Protein AF-0000000070624699 (afdb_homodimer)

Sequence (864 aa):
MFYQLVNTIRVKTITAMNAQKQPSKFIKPSVPTPSNLKHYKIGFIDELAPFMDVAIVLFFTKNTNHNSKFGDQLEKSLEKTLTRLYPLAGRFVEESQTIDCNDEGVEFIQAKVNIKLEDILGLEVNARSIKELLPLKTIPHDNVLTIQLTTFECGGVALGVSATHKVVDTSTLCTFVNEWAAMNREENDIKFTTPGFISSSLFPARGVRPILIPFITDEDLLSKYTWKKLSFSESDISNMKAKAITNARISKVQLVFATIWKALIGVDRVTHGYLRESMLSQAINLREKMASPIPSYSCGNLWGLCSTTVKTNEELENLLNYSVKKTIDEYSKVHHDSEQGQMIVLNSILNVTNTPLSTNMIISTSWCKFPFYEADFGFGKPIWAVPWTTPMKNAMLLIDNANGNGVDAYIFLEVKDVPYFKEGLDVNVFNAMFYQLVNTIRVKTITAMNAQKQPSKFIKPSVPTPSNLKHYKIGFIDELAPFMDVAIVLFFTKNTNHNSKFGDQLEKSLEKTLTRLYPLAGRFVEESQTIDCNDEGVEFIQAKVNIKLEDILGLEVNARSIKELLPLKTIPHDNVLTIQLTTFECGGVALGVSATHKVVDTSTLCTFVNEWAAMNREENDIKFTTPGFISSSLFPARGVRPILIPFITDEDLLSKYTWKKLSFSESDISNMKAKAITNARISKVQLVFATIWKALIGVDRVTHGYLRESMLSQAINLREKMASPIPSYSCGNLWGLCSTTVKTNEELENLLNYSVKKTIDEYSKVHHDSEQGQMIVLNSILNVTNTPLSTNMIISTSWCKFPFYEADFGFGKPIWAVPWTTPMKNAMLLIDNANGNGVDAYIFLEVKDVPYFKEGLDVNVFNA

Radius of gyration: 30.92 Å; Cα contacts (8 Å, |Δi|>4): 1779; chains: 2; bounding box: 73×89×73 Å

Organism: Helianthus annuus (NCBI:txid4232)

Solvent-accessible surface area (backbone atoms only — not comparable to full-atom values): 45167 Å² total; per-residue (Å²): 128,88,80,62,81,67,72,75,71,74,68,74,70,72,71,87,67,63,55,52,67,48,82,67,44,63,52,36,37,71,46,80,69,53,80,91,57,29,67,41,62,48,11,32,50,17,35,40,32,38,96,45,47,43,32,37,34,38,27,33,64,58,30,90,77,63,43,96,53,46,67,57,45,51,50,54,20,41,14,52,40,24,42,75,45,38,64,44,15,11,33,50,36,77,91,75,52,28,30,43,26,71,50,69,18,23,45,38,28,45,29,36,34,93,45,47,58,70,66,58,71,71,38,78,57,44,56,67,52,54,50,52,45,36,58,76,68,92,59,92,71,41,60,31,30,30,32,20,43,33,36,25,63,70,55,15,37,37,43,5,39,32,27,32,24,45,52,29,32,71,68,27,50,46,50,50,51,39,48,30,14,37,40,42,53,62,50,74,76,63,74,67,72,66,55,52,84,46,31,28,78,47,25,56,56,72,76,54,61,48,48,51,66,82,63,56,79,47,64,75,61,44,66,47,41,42,47,45,71,46,79,37,45,48,66,45,49,53,52,50,54,69,64,48,88,58,94,61,92,71,54,69,67,42,46,52,50,28,51,53,49,50,8,50,52,46,33,51,20,65,76,70,72,46,80,52,41,34,32,44,33,33,60,38,73,41,51,63,37,30,54,51,66,36,60,84,64,47,26,27,42,53,61,36,49,37,75,46,74,39,73,63,87,67,64,46,40,59,50,48,47,51,45,49,52,51,47,46,52,56,42,37,73,27,38,47,69,36,69,64,28,47,28,55,37,51,36,33,49,43,58,60,68,36,51,53,88,75,40,48,62,31,46,36,40,70,47,51,89,55,68,63,56,64,33,34,51,70,64,52,47,32,68,43,71,46,80,44,62,73,55,33,75,45,24,38,42,33,29,50,34,74,86,62,63,26,39,34,35,40,35,28,38,48,57,86,45,47,66,45,32,57,60,43,54,45,56,76,67,67,70,106,126,89,79,59,82,68,72,75,72,71,69,75,70,72,70,88,66,64,54,50,67,47,82,67,42,61,52,36,37,70,47,80,69,54,81,91,57,29,67,42,62,47,11,33,51,19,36,40,32,39,98,43,46,42,30,38,34,37,26,32,63,59,31,90,77,63,42,96,53,45,66,55,48,50,50,55,19,42,11,52,39,26,43,74,46,36,64,45,15,11,33,50,35,78,91,76,52,28,30,43,26,70,51,70,18,24,44,38,28,45,29,35,33,92,45,46,58,69,66,57,71,71,39,79,56,45,56,65,53,53,50,52,46,36,56,76,68,92,56,93,73,41,61,32,28,30,34,17,42,33,35,28,65,70,54,16,37,36,43,5,40,33,26,32,24,45,53,30,31,70,68,28,50,45,50,51,51,39,49,30,14,37,39,43,55,62,50,72,76,58,71,72,64,80,53,56,82,46,31,27,75,46,26,56,56,72,76,55,61,46,49,50,66,82,61,56,78,47,65,76,60,44,69,47,42,43,47,45,71,44,80,37,44,47,66,44,50,53,53,50,55,70,64,48,88,58,96,61,93,71,53,68,66,40,46,52,50,29,51,53,49,49,8,51,52,47,34,50,20,63,76,70,70,46,80,54,41,33,32,45,32,35,61,38,72,39,50,63,38,30,54,50,66,36,60,82,66,45,26,27,41,54,63,36,50,38,75,44,76,37,74,63,86,66,65,45,41,60,49,47,49,50,44,48,52,52,47,47,54,56,42,35,72,26,38,48,69,37,71,64,26,47,30,55,36,50,35,34,49,43,58,60,68,37,51,54,88,75,41,48,62,30,46,36,41,68,48,51,89,56,68,63,58,64,34,34,51,71,63,52,49,32,69,42,74,46,80,44,62,74,54,32,74,45,25,37,41,33,30,49,34,76,86,62,62,26,39,33,35,40,34,29,37,47,56,86,45,48,65,47,33,56,61,44,52,46,56,79,66,67,71,107

InterPro domains:
  IPR023213 Chloramphenicol acetyltransferase-like domain superfamily [G3DSA:3.30.559.10] (17-209)
  IPR023213 Chloramphenicol acetyltransferase-like domain superfamily [G3DSA:3.30.559.10] (223-429)

Nearest PDB structures (foldseek):
  2bgh-assembly2_B  TM=8.717E-01  e=2.160E-39  Rauvolfia serpentina
  6dd2-assembly2_B  TM=7.797E-01  e=7.983E-33  Selaginella moellendorffii
  8dqr-assembly1_A  TM=7.741E-01  e=9.256E-28  Arabidopsis thaliana
  6mk2-assembly1_A  TM=6.828E-01  e=9.256E-28  Coleus scutellarioides
  7dev-assembly1_A  TM=7.266E-01  e=1.062E-24  Gentiana triflora

pLDDT: mean 85.46, std 16.08, range [21.34, 98.12]

Structure (mmCIF, N/CA/C/O backbone):
data_AF-0000000070624699-model_v1
#
loop_
_entity.id
_entity.type
_entity.pdbx_description
1 polymer Transferase
#
loop_
_atom_site.group_PDB
_atom_site.id
_atom_site.type_symbol
_atom_site.label_atom_id
_atom_site.label_alt_id
_atom_site.label_comp_id
_atom_site.label_asym_id
_atom_site.label_entity_id
_atom_site.label_seq_id
_atom_site.pdbx_PDB_ins_code
_atom_site.Cartn_x
_atom_site.Cartn_y
_atom_site.Cartn_z
_atom_site.occupancy
_atom_site.B_iso_or_equiv
_atom_site.auth_seq_id
_atom_site.auth_comp_id
_atom_site.auth_asym_id
_atom_site.auth_atom_id
_atom_site.pdbx_PDB_model_num
ATOM 1 N N . MET A 1 1 ? 6.852 -44.719 32.344 1 22.09 1 MET A N 1
ATOM 2 C CA . MET A 1 1 ? 7.48 -45.531 31.297 1 22.09 1 MET A CA 1
ATOM 3 C C . MET A 1 1 ? 7.148 -45.031 29.906 1 22.09 1 MET A C 1
ATOM 5 O O . MET A 1 1 ? 7.582 -45.594 28.906 1 22.09 1 MET A O 1
ATOM 9 N N . PHE A 1 2 ? 5.992 -44.281 29.719 1 22.8 2 PHE A N 1
ATOM 10 C CA . PHE A 1 2 ? 5.395 -43.844 28.469 1 22.8 2 PHE A CA 1
ATOM 11 C C . PHE A 1 2 ? 6.289 -42.812 27.781 1 22.8 2 PHE A C 1
ATOM 13 O O . PHE A 1 2 ? 5.879 -42.188 26.812 1 22.8 2 PHE A O 1
ATOM 20 N N . TYR A 1 3 ? 7.418 -42.344 28.391 1 24.08 3 TYR A N 1
ATOM 21 C CA . TYR A 1 3 ? 8.414 -41.375 27.938 1 24.08 3 TYR A CA 1
ATOM 22 C C . TYR A 1 3 ? 9.062 -41.812 26.641 1 24.08 3 TYR A C 1
ATOM 24 O O . TYR A 1 3 ? 9.82 -41.062 26.031 1 24.08 3 TYR A O 1
ATOM 32 N N . GLN A 1 4 ? 9.211 -43.125 26.406 1 23.38 4 GLN A N 1
ATOM 33 C CA . GLN A 1 4 ? 10.328 -43.656 25.625 1 23.38 4 GLN A CA 1
ATOM 34 C C . GLN A 1 4 ? 10.141 -43.375 24.141 1 23.38 4 GLN A C 1
ATOM 36 O O . GLN A 1 4 ? 11.109 -43.156 23.406 1 23.38 4 GLN A O 1
ATOM 41 N N . LEU A 1 5 ? 9.023 -43.812 23.547 1 22.53 5 LEU A N 1
ATOM 42 C CA . LEU A 1 5 ? 9.211 -44.156 22.141 1 22.53 5 LEU A CA 1
ATOM 43 C C . LEU A 1 5 ? 9.266 -42.906 21.281 1 22.53 5 LEU A C 1
ATOM 45 O O . LEU A 1 5 ? 8.227 -42.406 20.812 1 22.53 5 LEU A O 1
ATOM 49 N N . VAL A 1 6 ? 9.812 -41.781 21.781 1 24.78 6 VAL A N 1
ATOM 50 C CA . VAL A 1 6 ? 10.016 -40.688 20.859 1 24.78 6 VAL A CA 1
ATOM 51 C C . VAL A 1 6 ? 10.773 -41.156 19.625 1 24.78 6 VAL A C 1
ATOM 53 O O . VAL A 1 6 ? 11.953 -41.5 19.719 1 24.78 6 VAL A O 1
ATOM 56 N N . ASN A 1 7 ? 10.125 -42.031 18.844 1 24.77 7 ASN A N 1
ATOM 57 C CA . ASN A 1 7 ? 10.703 -42.438 17.562 1 24.77 7 ASN A CA 1
ATOM 58 C C . ASN A 1 7 ? 11.391 -41.281 16.859 1 24.77 7 ASN A C 1
ATOM 60 O O . ASN A 1 7 ? 10.797 -40.219 16.688 1 24.77 7 ASN A O 1
ATOM 64 N N . THR A 1 8 ? 12.719 -41.125 17.047 1 27.64 8 THR A N 1
ATOM 65 C CA . THR A 1 8 ? 13.672 -40.344 16.266 1 27.64 8 THR A CA 1
ATOM 66 C C . THR A 1 8 ? 13.375 -40.469 14.773 1 27.64 8 THR A C 1
ATOM 68 O O . THR A 1 8 ? 13.625 -41.531 14.164 1 27.64 8 THR A O 1
ATOM 71 N N . ILE A 1 9 ? 12.211 -40.125 14.391 1 28.53 9 ILE A N 1
ATOM 72 C CA . ILE A 1 9 ? 12.039 -40.031 12.945 1 28.53 9 ILE A CA 1
ATOM 73 C C . ILE A 1 9 ? 13.281 -39.406 12.32 1 28.53 9 ILE A C 1
ATOM 75 O O . ILE A 1 9 ? 13.609 -38.25 12.602 1 28.53 9 ILE A O 1
ATOM 79 N N . ARG A 1 10 ? 14.328 -40.188 12.086 1 29.31 10 ARG A N 1
ATOM 80 C CA . ARG A 1 10 ? 15.477 -39.812 11.266 1 29.31 10 ARG A CA 1
ATOM 81 C C . ARG A 1 10 ? 15.039 -39.031 10.031 1 29.31 10 ARG A C 1
ATOM 83 O O . ARG A 1 10 ? 14.445 -39.594 9.109 1 29.31 10 ARG A O 1
ATOM 90 N N . VAL A 1 11 ? 14.695 -37.875 10.219 1 34.19 11 VAL A N 1
ATOM 91 C CA . VAL A 1 11 ? 14.617 -37 9.062 1 34.19 11 VAL A CA 1
ATOM 92 C C . VAL A 1 11 ? 15.898 -37.094 8.242 1 34.19 11 VAL A C 1
ATOM 94 O O . VAL A 1 11 ? 16.984 -36.719 8.719 1 34.19 11 VAL A O 1
ATOM 97 N N . LYS A 1 12 ? 16.078 -38.156 7.516 1 37 12 LYS A N 1
ATOM 98 C CA . LYS A 1 12 ? 17.172 -38.156 6.547 1 37 12 LYS A CA 1
ATOM 99 C C . LYS A 1 12 ? 17.312 -36.781 5.887 1 37 12 LYS A C 1
ATOM 101 O O . LYS A 1 12 ? 16.359 -36.281 5.289 1 37 12 LYS A O 1
ATOM 106 N N . THR A 1 13 ? 18.016 -35.969 6.504 1 42.84 13 THR A N 1
ATOM 107 C CA . THR A 1 13 ? 18.375 -34.688 5.887 1 42.84 13 THR A CA 1
ATOM 108 C C . THR A 1 13 ? 18.969 -34.906 4.496 1 42.84 13 THR A C 1
ATOM 110 O O . THR A 1 13 ? 19.969 -35.594 4.348 1 42.84 13 THR A O 1
ATOM 113 N N . ILE A 1 14 ? 18.281 -35.188 3.568 1 46.34 14 ILE A N 1
ATOM 114 C CA . ILE A 1 14 ? 18.875 -35.188 2.232 1 46.34 14 ILE A CA 1
ATOM 115 C C . ILE A 1 14 ? 19.953 -34.125 2.125 1 46.34 14 ILE A C 1
ATOM 117 O O . ILE A 1 14 ? 19.734 -32.969 2.541 1 46.34 14 ILE A O 1
ATOM 121 N N . THR A 1 15 ? 21.203 -34.531 1.946 1 51.25 15 THR A N 1
ATOM 122 C CA . THR A 1 15 ? 22.281 -33.656 1.485 1 51.25 15 THR A CA 1
ATOM 123 C C . THR A 1 15 ? 21.766 -32.625 0.487 1 51.25 15 THR A C 1
ATOM 125 O O . THR A 1 15 ? 20.781 -32.875 -0.209 1 51.25 15 THR A O 1
ATOM 128 N N . ALA A 1 16 ? 22.297 -31.438 0.542 1 62.28 16 ALA A N 1
ATOM 129 C CA . ALA A 1 16 ? 22.016 -30.281 -0.306 1 62.28 16 ALA A CA 1
ATOM 130 C C . ALA A 1 16 ? 21.953 -30.688 -1.777 1 62.28 16 ALA A C 1
ATOM 132 O O . ALA A 1 16 ? 22.938 -31.203 -2.324 1 62.28 16 ALA A O 1
ATOM 133 N N . MET A 1 17 ? 20.75 -31.078 -2.324 1 76.81 17 MET A N 1
ATOM 134 C CA . MET A 1 17 ? 20.562 -31.344 -3.75 1 76.81 17 MET A CA 1
ATOM 135 C C . MET A 1 17 ? 20.953 -30.141 -4.586 1 76.81 17 MET A C 1
ATOM 137 O O . MET A 1 17 ? 20.516 -29.016 -4.312 1 76.81 17 MET A O 1
ATOM 141 N N . ASN A 1 18 ? 21.969 -30.375 -5.441 1 82.62 18 ASN A N 1
ATOM 142 C CA . ASN A 1 18 ? 22.344 -29.344 -6.406 1 82.62 18 ASN A CA 1
ATOM 143 C C . ASN A 1 18 ? 22.062 -29.781 -7.836 1 82.62 18 ASN A C 1
ATOM 145 O O . ASN A 1 18 ? 22.547 -30.844 -8.266 1 82.62 18 ASN A O 1
ATOM 149 N N . ALA A 1 19 ? 21.234 -29.094 -8.484 1 90.94 19 ALA A N 1
ATOM 150 C CA . ALA A 1 19 ? 20.969 -29.391 -9.891 1 90.94 19 ALA A CA 1
ATOM 151 C C . ALA A 1 19 ? 22.109 -28.906 -10.781 1 90.94 19 ALA A C 1
ATOM 153 O O . ALA A 1 19 ? 22.531 -27.75 -10.688 1 90.94 19 ALA A O 1
ATOM 154 N N . GLN A 1 20 ? 22.703 -29.766 -11.562 1 93.5 20 GLN A N 1
ATOM 155 C CA . GLN A 1 20 ? 23.672 -29.375 -12.586 1 93.5 20 GLN A CA 1
ATOM 156 C C . GLN A 1 20 ? 22.984 -28.859 -13.844 1 93.5 20 GLN A C 1
ATOM 158 O O . GLN A 1 20 ? 22.516 -29.656 -14.664 1 93.5 20 GLN A O 1
ATOM 163 N N . LYS A 1 21 ? 23.016 -27.609 -14.039 1 93.31 21 LYS A N 1
ATOM 164 C CA . LYS A 1 21 ? 22.281 -26.984 -15.141 1 93.31 21 LYS A CA 1
ATOM 165 C C . LYS A 1 21 ? 23.172 -26.828 -16.375 1 93.31 21 LYS A C 1
ATOM 167 O O . LYS A 1 21 ? 24.328 -26.391 -16.266 1 93.31 21 LYS A O 1
ATOM 172 N N . GLN A 1 22 ? 22.688 -27.234 -17.484 1 91.31 22 GLN A N 1
ATOM 173 C CA . GLN A 1 22 ? 23.359 -26.984 -18.75 1 91.31 22 GLN A CA 1
ATOM 174 C C . GLN A 1 22 ? 23.125 -25.562 -19.234 1 91.31 22 GLN A C 1
ATOM 176 O O . GLN A 1 22 ? 22.234 -24.875 -18.734 1 91.31 22 GLN A O 1
ATOM 181 N N . PRO A 1 23 ? 23.984 -25.172 -20.172 1 88.5 23 PRO A N 1
ATOM 182 C CA . PRO A 1 23 ? 23.703 -23.844 -20.734 1 88.5 23 PRO A CA 1
ATOM 183 C C . PRO A 1 23 ? 22.297 -23.734 -21.312 1 88.5 23 PRO A C 1
ATOM 185 O O . PRO A 1 23 ? 21.797 -24.672 -21.938 1 88.5 23 PRO A O 1
ATOM 188 N N . SER A 1 24 ? 21.734 -22.656 -21.047 1 90.88 24 SER A N 1
ATOM 189 C CA . SER A 1 24 ? 20.344 -22.453 -21.453 1 90.88 24 SER A CA 1
ATOM 190 C C . SER A 1 24 ? 20.219 -22.25 -22.953 1 90.88 24 SER A C 1
ATOM 192 O O . SER A 1 24 ? 21.156 -21.766 -23.594 1 90.88 24 SER A O 1
ATOM 194 N N . LYS A 1 25 ? 19.172 -22.734 -23.469 1 94.88 25 LYS A N 1
ATOM 195 C CA . LYS A 1 25 ? 18.781 -22.406 -24.828 1 94.88 25 LYS A CA 1
ATOM 196 C C . LYS A 1 25 ? 17.453 -21.656 -24.859 1 94.88 25 LYS A C 1
ATOM 198 O O . LYS A 1 25 ? 16.703 -21.656 -23.875 1 94.88 25 LYS A O 1
ATOM 203 N N . PHE A 1 26 ? 17.219 -20.953 -25.953 1 97.12 26 PHE A N 1
ATOM 204 C CA . PHE A 1 26 ? 15.969 -20.219 -26.109 1 97.12 26 PHE A CA 1
ATOM 205 C C . PHE A 1 26 ? 15.086 -20.859 -27.172 1 97.12 26 PHE A C 1
ATOM 207 O O . PHE A 1 26 ? 15.492 -20.984 -28.328 1 97.12 26 PHE A O 1
ATOM 214 N N . ILE A 1 27 ? 13.945 -21.344 -26.734 1 98.06 27 ILE A N 1
ATOM 215 C CA . ILE A 1 27 ? 12.992 -21.969 -27.641 1 98.06 27 ILE A CA 1
ATOM 216 C C . ILE A 1 27 ? 12.039 -20.906 -28.203 1 98.06 27 ILE A C 1
ATOM 218 O O . ILE A 1 27 ? 11.336 -20.234 -27.438 1 98.06 27 ILE A O 1
ATOM 222 N N . LYS A 1 28 ? 11.984 -20.781 -29.5 1 98.12 28 LYS A N 1
ATOM 223 C CA . LYS A 1 28 ? 11.18 -19.75 -30.172 1 98.12 28 LYS A CA 1
ATOM 224 C C . LYS A 1 28 ? 9.906 -20.344 -30.75 1 98.12 28 LYS A C 1
ATOM 226 O O . LYS A 1 28 ? 9.812 -21.562 -30.938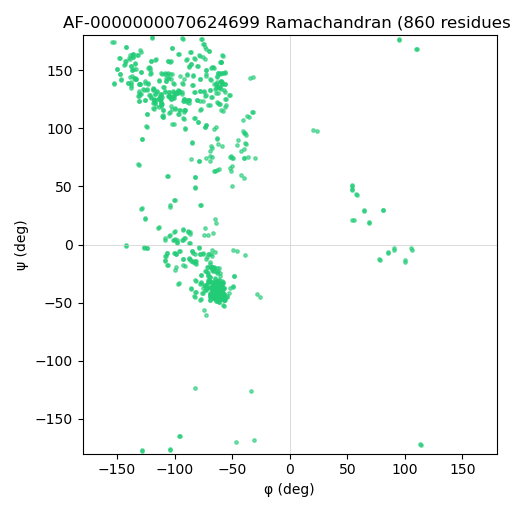 1 98.12 28 LYS A O 1
ATOM 231 N N . PRO A 1 29 ? 8.891 -19.422 -30.953 1 96.25 29 PRO A N 1
ATOM 232 C CA . PRO A 1 29 ? 7.707 -19.922 -31.656 1 96.25 29 PRO A CA 1
ATOM 233 C C . PRO A 1 29 ? 8.039 -20.531 -33.031 1 96.25 29 PRO A C 1
ATOM 235 O O . PRO A 1 29 ? 8.969 -20.062 -33.688 1 96.25 29 PRO A O 1
ATOM 238 N N . SER A 1 30 ? 7.23 -21.531 -33.375 1 95.75 30 SER A N 1
ATOM 239 C CA . SER A 1 30 ? 7.453 -22.188 -34.656 1 95.75 30 SER A CA 1
ATOM 240 C C . SER A 1 30 ? 7.117 -21.266 -35.812 1 95.75 30 SER A C 1
ATOM 242 O O . SER A 1 30 ? 7.688 -21.391 -36.906 1 95.75 30 SER A O 1
ATOM 244 N N . VAL A 1 31 ? 6.164 -20.422 -35.562 1 95.19 31 VAL A N 1
ATOM 245 C CA . VAL A 1 31 ? 5.77 -19.406 -36.531 1 95.19 31 VAL A CA 1
ATOM 246 C C . VAL A 1 31 ? 5.992 -18.016 -35.938 1 95.19 31 VAL A C 1
ATOM 248 O O . VAL A 1 31 ? 5.602 -17.75 -34.812 1 95.19 31 VAL A O 1
ATOM 251 N N . PRO A 1 32 ? 6.59 -17.188 -36.719 1 95.31 32 PRO A N 1
ATOM 252 C CA . PRO A 1 32 ? 6.828 -15.844 -36.188 1 95.31 32 PRO A CA 1
ATOM 253 C C . PRO A 1 32 ? 5.535 -15.117 -35.812 1 95.31 32 PRO A C 1
ATOM 255 O O . PRO A 1 32 ? 4.539 -15.227 -36.531 1 95.31 32 PRO A O 1
ATOM 258 N N . THR A 1 33 ? 5.605 -14.438 -34.719 1 94.88 33 THR A N 1
ATOM 259 C CA . THR A 1 33 ? 4.465 -13.625 -34.312 1 94.88 33 THR A CA 1
ATOM 260 C C . THR A 1 33 ? 4.184 -12.531 -35.344 1 94.88 33 THR A C 1
ATOM 262 O O . THR A 1 33 ? 5.094 -11.797 -35.75 1 94.88 33 THR A O 1
ATOM 265 N N . PRO A 1 34 ? 2.965 -12.383 -35.781 1 93.94 34 PRO A N 1
ATOM 266 C CA . PRO A 1 34 ? 2.625 -11.344 -36.75 1 93.94 34 PRO A CA 1
ATOM 267 C C . PRO A 1 34 ? 2.932 -9.938 -36.25 1 93.94 34 PRO A C 1
ATOM 269 O O . PRO A 1 34 ? 2.881 -9.695 -35.031 1 93.94 34 PRO A O 1
ATOM 272 N N . SER A 1 35 ? 3.109 -9.008 -37.156 1 92.88 35 SER A N 1
ATOM 273 C CA . SER A 1 35 ? 3.543 -7.652 -36.844 1 92.88 35 SER A CA 1
ATOM 274 C C . SER A 1 35 ? 2.498 -6.93 -36 1 92.88 35 SER A C 1
ATOM 276 O O . SER A 1 35 ? 2.844 -6.133 -35.125 1 92.88 35 SER A O 1
ATOM 278 N N . ASN A 1 36 ? 1.244 -7.211 -36.25 1 91.06 36 ASN A N 1
ATOM 279 C CA . ASN A 1 36 ? 0.173 -6.512 -35.531 1 91.06 36 ASN A CA 1
ATOM 280 C C . ASN A 1 36 ? 0.021 -7.02 -34.094 1 91.06 36 ASN A C 1
ATOM 282 O O . ASN A 1 36 ? -0.706 -6.426 -33.312 1 91.06 36 ASN A O 1
ATOM 286 N N . LEU A 1 37 ? 0.758 -8.078 -33.781 1 90.75 37 LEU A N 1
ATOM 287 C CA . LEU A 1 37 ? 0.661 -8.672 -32.438 1 90.75 37 LEU A CA 1
ATOM 288 C C . LEU A 1 37 ? 1.969 -8.5 -31.688 1 90.75 37 LEU A C 1
ATOM 290 O O . LEU A 1 37 ? 2.133 -9.07 -30.594 1 90.75 37 LEU A O 1
ATOM 294 N N . LYS A 1 38 ? 2.797 -7.699 -32.125 1 91.75 38 LYS A N 1
ATOM 295 C CA . LYS A 1 38 ? 4.148 -7.629 -31.562 1 91.75 38 LYS A CA 1
ATOM 296 C C . LYS A 1 38 ? 4.18 -6.805 -30.281 1 91.75 38 LYS A C 1
ATOM 298 O O . LYS A 1 38 ? 5.156 -6.859 -29.531 1 91.75 38 LYS A O 1
ATOM 303 N N . HIS A 1 39 ? 3.16 -6.121 -30.078 1 91.44 39 HIS A N 1
ATOM 304 C CA . HIS A 1 39 ? 3.068 -5.336 -28.859 1 91.44 39 HIS A CA 1
ATOM 305 C C . HIS A 1 39 ? 1.815 -5.691 -28.062 1 91.44 39 HIS A C 1
ATOM 307 O O . HIS A 1 39 ? 0.724 -5.207 -28.375 1 91.44 39 HIS A O 1
ATOM 313 N N . TYR A 1 40 ? 2.062 -6.469 -27.078 1 91.69 40 TYR A N 1
ATOM 314 C CA . TYR A 1 40 ? 0.945 -6.859 -26.234 1 91.69 40 TYR A CA 1
ATOM 315 C C . TYR A 1 40 ? 0.778 -5.887 -25.078 1 91.69 40 TYR A C 1
ATOM 317 O O . TYR A 1 40 ? 1.661 -5.77 -24.219 1 91.69 40 TYR A O 1
ATOM 325 N N . LYS A 1 41 ? -0.35 -5.199 -25.078 1 90.31 41 LYS A N 1
ATOM 326 C CA . LYS A 1 41 ? -0.666 -4.277 -23.984 1 90.31 41 LYS A CA 1
ATOM 327 C C . LYS A 1 41 ? -1.259 -5.02 -22.797 1 90.31 41 LYS A C 1
ATOM 329 O O . LYS A 1 41 ? -2.193 -5.809 -22.938 1 90.31 41 LYS A O 1
ATOM 334 N N . ILE A 1 42 ? -0.727 -4.738 -21.609 1 92.56 42 ILE A N 1
ATOM 335 C CA . ILE A 1 42 ? -1.222 -5.426 -20.422 1 92.56 42 ILE A CA 1
ATOM 336 C C . ILE A 1 42 ? -2.48 -4.727 -19.922 1 92.56 42 ILE A C 1
ATOM 338 O O . ILE A 1 42 ? -2.76 -3.584 -20.281 1 92.56 42 ILE A O 1
ATOM 342 N N . GLY A 1 43 ? -3.252 -5.457 -19.125 1 93.81 43 GLY A N 1
ATOM 343 C CA . GLY A 1 43 ? -4.469 -4.906 -18.562 1 93.81 43 GLY A CA 1
ATOM 344 C C . GLY A 1 43 ? -4.266 -4.309 -17.172 1 93.81 43 GLY A C 1
ATOM 345 O O . GLY A 1 43 ? -3.16 -4.352 -16.641 1 93.81 43 GLY A O 1
ATOM 346 N N . PHE A 1 44 ? -5.352 -3.77 -16.703 1 95 44 PHE A N 1
ATOM 347 C CA . PHE A 1 44 ? -5.352 -3.059 -15.438 1 95 44 PHE A CA 1
ATOM 348 C C . PHE A 1 44 ? -4.844 -3.957 -14.312 1 95 44 PHE A C 1
ATOM 350 O O . PHE A 1 44 ? -4.012 -3.541 -13.5 1 95 44 PHE A O 1
ATOM 357 N N . ILE A 1 45 ? -5.324 -5.176 -14.266 1 96 45 ILE A N 1
ATOM 358 C CA . ILE A 1 45 ? -4.926 -6.074 -13.188 1 96 45 ILE A CA 1
ATOM 359 C C . ILE A 1 45 ? -3.473 -6.496 -13.375 1 96 45 ILE A C 1
ATOM 361 O O . ILE A 1 45 ? -2.74 -6.688 -12.406 1 96 45 ILE A O 1
ATOM 365 N N . ASP A 1 46 ? -3.02 -6.613 -14.602 1 94.69 46 ASP A N 1
ATOM 366 C CA . ASP A 1 46 ? -1.608 -6.852 -14.883 1 94.69 46 ASP A CA 1
ATOM 367 C C . ASP A 1 46 ? -0.737 -5.734 -14.305 1 94.69 46 ASP A C 1
ATOM 369 O O . ASP A 1 46 ? 0.355 -5.996 -13.797 1 94.69 46 ASP A O 1
ATOM 373 N N . GLU A 1 47 ? -1.221 -4.531 -14.43 1 91.81 47 GLU A N 1
ATOM 374 C CA . GLU A 1 47 ? -0.499 -3.395 -13.867 1 91.81 47 GLU A CA 1
ATOM 375 C C . GLU A 1 47 ? -0.33 -3.541 -12.359 1 91.81 47 GLU A C 1
ATOM 377 O O . GLU A 1 47 ? 0.736 -3.24 -11.82 1 91.81 47 GLU A O 1
ATOM 382 N N . LEU A 1 48 ? -1.348 -4.016 -11.758 1 91.12 48 LEU A N 1
ATOM 383 C CA . LEU A 1 48 ? -1.396 -4.109 -10.305 1 91.12 48 LEU A CA 1
ATOM 384 C C . LEU A 1 48 ? -0.567 -5.289 -9.812 1 91.12 48 LEU A C 1
ATOM 386 O O . LEU A 1 48 ? -0.087 -5.281 -8.672 1 91.12 48 LEU A O 1
ATOM 390 N N . ALA A 1 49 ? -0.412 -6.27 -10.617 1 91.06 49 ALA A N 1
ATOM 391 C CA . ALA A 1 49 ? 0.285 -7.488 -10.211 1 91.06 49 ALA A CA 1
ATOM 392 C C . ALA A 1 49 ? 1.714 -7.184 -9.773 1 91.06 49 ALA A C 1
ATOM 394 O O . ALA A 1 49 ? 2.391 -6.348 -10.375 1 91.06 49 ALA A O 1
ATOM 395 N N . PRO A 1 50 ? 2.133 -7.824 -8.719 1 84.19 50 PRO A N 1
ATOM 396 C CA . PRO A 1 50 ? 3.496 -7.59 -8.234 1 84.19 50 PRO A CA 1
ATOM 397 C C . PRO A 1 50 ? 4.559 -8.172 -9.164 1 84.19 50 PRO A C 1
ATOM 399 O O . PRO A 1 50 ? 4.262 -9.062 -9.969 1 84.19 50 PRO A O 1
ATOM 402 N N . PHE A 1 51 ? 5.773 -7.715 -8.891 1 82.19 51 PHE A N 1
ATOM 403 C CA . PHE A 1 51 ? 6.91 -8.266 -9.617 1 82.19 51 PHE A CA 1
ATOM 404 C C . PHE A 1 51 ? 7.406 -9.547 -8.953 1 82.19 51 PHE A C 1
ATOM 406 O O . PHE A 1 51 ? 8.352 -9.516 -8.164 1 82.19 51 PHE A O 1
ATOM 413 N N . MET A 1 52 ? 6.832 -10.57 -9.352 1 84.69 52 MET A N 1
ATOM 414 C CA . MET A 1 52 ? 7.211 -11.891 -8.867 1 84.69 52 MET A CA 1
ATOM 415 C C . MET A 1 52 ? 6.867 -12.969 -9.891 1 84.69 52 MET A C 1
ATOM 417 O O . MET A 1 52 ? 6.191 -12.695 -10.883 1 84.69 52 MET A O 1
ATOM 421 N N . ASP A 1 53 ? 7.289 -14.125 -9.562 1 88.81 53 ASP A N 1
ATOM 422 C CA . ASP A 1 53 ? 6.98 -15.227 -10.461 1 88.81 53 ASP A CA 1
ATOM 423 C C . ASP A 1 53 ? 5.891 -16.125 -9.875 1 88.81 53 ASP A C 1
ATOM 425 O O . ASP A 1 53 ? 5.762 -16.234 -8.656 1 88.81 53 ASP A O 1
ATOM 429 N N . VAL A 1 54 ? 5.129 -16.641 -10.797 1 93 54 VAL A N 1
ATOM 430 C CA . VAL A 1 54 ? 4.262 -17.781 -10.539 1 93 54 VAL A CA 1
ATOM 431 C C . VAL A 1 54 ? 4.891 -19.047 -11.125 1 93 54 VAL A C 1
ATOM 433 O O . VAL A 1 54 ? 5.25 -19.078 -12.297 1 93 54 VAL A O 1
ATOM 436 N N . ALA A 1 55 ? 5.039 -20.047 -10.211 1 95.88 55 ALA A N 1
ATOM 437 C CA . ALA A 1 55 ? 5.816 -21.188 -10.695 1 95.88 55 ALA A CA 1
ATOM 438 C C . ALA A 1 55 ? 5.242 -22.5 -10.172 1 95.88 55 ALA A C 1
ATOM 440 O O . ALA A 1 55 ? 4.488 -22.516 -9.195 1 95.88 55 ALA A O 1
ATOM 441 N N . ILE A 1 56 ? 5.586 -23.547 -10.906 1 96.88 56 ILE A N 1
ATOM 442 C CA . ILE A 1 56 ? 5.184 -24.891 -10.508 1 96.88 56 ILE A CA 1
ATOM 443 C C . ILE A 1 56 ? 6.246 -25.891 -10.938 1 96.88 56 ILE A C 1
ATOM 445 O O . ILE A 1 56 ? 6.957 -25.672 -11.922 1 96.88 56 ILE A O 1
ATOM 449 N N . VAL A 1 57 ? 6.41 -26.922 -10.156 1 96.25 57 VAL A N 1
ATOM 450 C CA . VAL A 1 57 ? 7.219 -28.078 -10.539 1 96.25 57 VAL A CA 1
ATOM 451 C C . VAL A 1 57 ? 6.324 -29.312 -10.68 1 96.25 57 VAL A C 1
ATOM 453 O O . VAL A 1 57 ? 5.57 -29.641 -9.766 1 96.25 57 VAL A O 1
ATOM 456 N N . LEU A 1 58 ? 6.383 -29.938 -11.797 1 96.56 58 LEU A N 1
ATOM 457 C CA . LEU A 1 58 ? 5.676 -31.188 -12.047 1 96.56 58 LEU A CA 1
ATOM 458 C C . LEU A 1 58 ? 6.648 -32.344 -12.109 1 96.56 58 LEU A C 1
ATOM 460 O O . LEU A 1 58 ? 7.664 -32.281 -12.812 1 96.56 58 LEU A O 1
ATOM 464 N N . PHE A 1 59 ? 6.371 -33.406 -11.406 1 94.75 59 PHE A N 1
ATOM 465 C CA . PHE A 1 59 ? 7.25 -34.562 -11.344 1 94.75 59 PHE A CA 1
ATOM 466 C C . PHE A 1 59 ? 6.641 -35.75 -12.094 1 94.75 59 PHE A C 1
ATOM 468 O O . PHE A 1 59 ? 5.453 -36.031 -11.945 1 94.75 59 PHE A O 1
ATOM 475 N N . PHE A 1 60 ? 7.465 -36.375 -12.852 1 93.69 60 PHE A N 1
ATOM 476 C CA . PHE A 1 60 ? 7.055 -37.531 -13.648 1 93.69 60 PHE A CA 1
ATOM 477 C C . PHE A 1 60 ? 7.957 -38.719 -13.367 1 93.69 60 PHE A C 1
ATOM 479 O O . PHE A 1 60 ? 9.172 -38.562 -13.219 1 93.69 60 PHE A O 1
ATOM 486 N N . THR A 1 61 ? 7.352 -39.844 -13.305 1 91.75 61 THR A N 1
ATOM 487 C CA . THR A 1 61 ? 8.141 -41.062 -13.188 1 91.75 61 THR A CA 1
ATOM 488 C C . THR A 1 61 ? 8.781 -41.406 -14.523 1 91.75 61 THR A C 1
ATOM 490 O O . THR A 1 61 ? 8.383 -40.906 -15.57 1 91.75 61 THR A O 1
ATOM 493 N N . LYS A 1 62 ? 9.797 -42.25 -14.297 1 85.12 62 LYS A N 1
ATOM 494 C CA . LYS A 1 62 ? 10.445 -42.719 -15.516 1 85.12 62 LYS A CA 1
ATOM 495 C C . LYS A 1 62 ? 9.461 -43.5 -16.391 1 85.12 62 LYS A C 1
ATOM 497 O O . LYS A 1 62 ? 8.648 -44.281 -15.891 1 85.12 62 LYS A O 1
ATOM 502 N N . ASN A 1 63 ? 9.297 -43.031 -17.531 1 73.31 63 ASN A N 1
ATOM 503 C CA . ASN A 1 63 ? 8.516 -43.75 -18.516 1 73.31 63 ASN A CA 1
ATOM 504 C C . ASN A 1 63 ? 9.406 -44.406 -19.562 1 73.31 63 ASN A C 1
ATOM 506 O O . ASN A 1 63 ? 10.359 -43.781 -20.047 1 73.31 63 ASN A O 1
ATOM 510 N N . THR A 1 64 ? 9.18 -45.594 -19.688 1 60.5 64 THR A N 1
ATOM 511 C CA . THR A 1 64 ? 9.961 -46.375 -20.641 1 60.5 64 THR A CA 1
ATOM 512 C C . THR A 1 64 ? 10.039 -45.688 -21.984 1 60.5 64 THR A C 1
ATOM 514 O O . THR A 1 64 ? 10.977 -45.906 -22.75 1 60.5 64 THR A O 1
ATOM 517 N N . ASN A 1 65 ? 9.07 -44.969 -22.172 1 58.59 65 ASN A N 1
ATOM 518 C CA . ASN A 1 65 ? 9.055 -44.281 -23.453 1 58.59 65 ASN A CA 1
ATOM 519 C C . ASN A 1 65 ? 9.875 -42.969 -23.391 1 58.59 65 ASN A C 1
ATOM 521 O O . ASN A 1 65 ? 9.922 -42.219 -24.375 1 58.59 65 ASN A O 1
ATOM 525 N N . HIS A 1 66 ? 10.359 -42.625 -22.141 1 60.38 66 HIS A N 1
ATOM 526 C CA . HIS A 1 66 ? 11.234 -41.469 -22.062 1 60.38 66 HIS A CA 1
ATOM 527 C C . HIS A 1 66 ? 12.539 -41.719 -22.828 1 60.38 66 HIS A C 1
ATOM 529 O O . HIS A 1 66 ? 13.477 -42.281 -22.297 1 60.38 66 HIS A O 1
ATOM 535 N N . ASN A 1 67 ? 12.383 -41.906 -24.125 1 58.31 67 ASN A N 1
ATOM 536 C CA . ASN A 1 67 ? 13.578 -42.125 -24.922 1 58.31 67 ASN A CA 1
ATOM 537 C C . ASN A 1 67 ? 14.391 -40.844 -25.094 1 58.31 67 ASN A C 1
ATOM 539 O O . ASN A 1 67 ? 14.008 -39.781 -24.594 1 58.31 67 ASN A O 1
ATOM 543 N N . SER A 1 68 ? 15.578 -40.969 -25.578 1 60.09 68 SER A N 1
ATOM 544 C CA . SER A 1 68 ? 16.547 -39.906 -25.875 1 60.09 68 SER A CA 1
ATOM 545 C C . SER A 1 68 ? 15.891 -38.75 -26.609 1 60.09 68 SER A C 1
ATOM 547 O O . SER A 1 68 ? 16.406 -37.625 -26.594 1 60.09 68 SER A O 1
ATOM 549 N N . LYS A 1 69 ? 14.617 -39 -26.922 1 71.38 69 LYS A N 1
ATOM 550 C CA . LYS A 1 69 ? 13.984 -37.969 -27.766 1 71.38 69 LYS A CA 1
ATOM 551 C C . LYS A 1 69 ? 12.969 -37.156 -26.969 1 71.38 69 LYS A C 1
ATOM 553 O O . LYS A 1 69 ? 12.359 -36.25 -27.516 1 71.38 69 LYS A O 1
ATOM 558 N N . PHE A 1 70 ? 12.883 -37.438 -25.656 1 80.25 70 PHE A N 1
ATOM 559 C CA . PHE A 1 70 ? 11.883 -36.75 -24.828 1 80.25 70 PHE A CA 1
ATOM 560 C C . PHE A 1 70 ? 12.133 -35.25 -24.781 1 80.25 70 PHE A C 1
ATOM 562 O O . PHE A 1 70 ? 11.211 -34.469 -25 1 80.25 70 PHE A O 1
ATOM 569 N N . GLY A 1 71 ? 13.328 -34.906 -24.594 1 83.38 71 GLY A N 1
ATOM 570 C CA . GLY A 1 71 ? 13.688 -33.5 -24.531 1 83.38 71 GLY A CA 1
ATOM 571 C C . GLY A 1 71 ? 13.438 -32.75 -25.828 1 83.38 71 GLY A C 1
ATOM 572 O O . GLY A 1 71 ? 12.906 -31.641 -25.828 1 83.38 71 GLY A O 1
ATOM 573 N N . ASP A 1 72 ? 13.742 -33.406 -26.906 1 87.12 72 ASP A N 1
ATOM 574 C CA . ASP A 1 72 ? 13.57 -32.812 -28.219 1 87.12 72 ASP A CA 1
ATOM 575 C C . ASP A 1 72 ? 12.086 -32.625 -28.547 1 87.12 72 ASP A C 1
ATOM 577 O O . ASP A 1 72 ? 11.703 -31.641 -29.156 1 87.12 72 ASP A O 1
ATOM 581 N N . GLN A 1 73 ? 11.344 -33.656 -28.25 1 89.75 73 GLN A N 1
ATOM 582 C CA . GLN A 1 73 ? 9.906 -33.594 -28.5 1 89.75 73 GLN A CA 1
ATOM 583 C C . GLN A 1 73 ? 9.273 -32.469 -27.688 1 89.75 73 GLN A C 1
ATOM 585 O O . GLN A 1 73 ? 8.391 -31.75 -28.188 1 89.75 73 GLN A O 1
ATOM 590 N N . LEU A 1 74 ? 9.703 -32.344 -26.469 1 93.38 74 LEU A N 1
ATOM 591 C CA . LEU A 1 74 ? 9.211 -31.281 -25.625 1 93.38 74 LEU A CA 1
ATOM 592 C C . LEU A 1 74 ? 9.531 -29.922 -26.219 1 93.38 74 LEU A C 1
ATOM 594 O O . LEU A 1 74 ? 8.703 -29.016 -26.188 1 93.38 74 LEU A O 1
ATOM 598 N N . GLU A 1 75 ? 10.695 -29.797 -26.734 1 94.38 75 GLU A N 1
ATOM 599 C CA . GLU A 1 75 ? 11.117 -28.531 -27.328 1 94.38 75 GLU A CA 1
ATOM 600 C C . GLU A 1 75 ? 10.281 -28.203 -28.562 1 94.38 75 GLU A C 1
ATOM 602 O O . GLU A 1 75 ? 9.828 -27.062 -28.734 1 94.38 75 GLU A O 1
ATOM 607 N N . LYS A 1 76 ? 10.102 -29.172 -29.406 1 92.88 76 LYS A N 1
ATOM 608 C CA . LYS A 1 76 ? 9.344 -28.969 -30.625 1 92.88 76 LYS A CA 1
ATOM 609 C C . LYS A 1 76 ? 7.895 -28.594 -30.328 1 92.88 76 LYS A C 1
ATOM 611 O O . LYS A 1 76 ? 7.324 -27.719 -30.984 1 92.88 76 LYS A O 1
ATOM 616 N N . SER A 1 77 ? 7.301 -29.344 -29.406 1 94.56 77 SER A N 1
ATOM 617 C CA . SER A 1 77 ? 5.922 -29.031 -29.047 1 94.56 77 SER A CA 1
ATOM 618 C C . SER A 1 77 ? 5.824 -27.672 -28.375 1 94.56 77 SER A C 1
ATOM 620 O O . SER A 1 77 ? 4.82 -26.969 -28.531 1 94.56 77 SER A O 1
ATOM 622 N N . LEU A 1 78 ? 6.879 -27.297 -27.641 1 96.5 78 LEU A N 1
ATOM 623 C CA . LEU A 1 78 ? 6.914 -25.984 -27.031 1 96.5 78 LEU A CA 1
ATOM 624 C C . LEU A 1 78 ? 6.914 -24.891 -28.094 1 96.5 78 LEU A C 1
ATOM 626 O O . LEU A 1 78 ? 6.23 -23.875 -27.953 1 96.5 78 LEU A O 1
ATOM 630 N N . GLU A 1 79 ? 7.664 -25.094 -29.156 1 96.12 79 GLU A N 1
ATOM 631 C CA . GLU A 1 79 ? 7.688 -24.141 -30.266 1 96.12 79 GLU A CA 1
ATOM 632 C C . GLU A 1 79 ? 6.281 -23.875 -30.797 1 96.12 79 GLU A C 1
ATOM 634 O O . GLU A 1 79 ? 5.906 -22.734 -31.031 1 96.12 79 GLU A O 1
ATOM 639 N N . LYS A 1 80 ? 5.578 -24.922 -30.938 1 93.19 80 LYS A N 1
ATOM 640 C CA . LYS A 1 80 ? 4.219 -24.828 -31.469 1 93.19 80 LYS A CA 1
ATOM 641 C C . LYS A 1 80 ? 3.295 -24.141 -30.469 1 93.19 80 LYS A C 1
ATOM 643 O O . LYS A 1 80 ? 2.443 -23.328 -30.859 1 93.19 80 LYS A O 1
ATOM 648 N N . THR A 1 81 ? 3.436 -24.516 -29.219 1 93.56 81 THR A N 1
ATOM 649 C CA . THR A 1 81 ? 2.615 -23.922 -28.156 1 93.56 81 THR A CA 1
ATOM 650 C C . THR A 1 81 ? 2.85 -22.422 -28.078 1 93.56 81 THR A C 1
ATOM 652 O O . THR A 1 81 ? 1.905 -21.656 -27.891 1 93.56 81 THR A O 1
ATOM 655 N N . LEU A 1 82 ? 4.105 -22 -28.234 1 95 82 LEU A N 1
ATOM 656 C CA . LEU A 1 82 ? 4.473 -20.594 -28.125 1 95 82 LEU A CA 1
ATOM 657 C C . LEU A 1 82 ? 3.959 -19.797 -29.312 1 95 82 LEU A C 1
ATOM 659 O O . LEU A 1 82 ? 3.791 -18.578 -29.234 1 95 82 LEU A O 1
ATOM 663 N N . THR A 1 83 ? 3.742 -20.469 -30.406 1 92.56 83 THR A N 1
ATOM 664 C CA . THR A 1 83 ? 3.104 -19.797 -31.547 1 92.56 83 THR A CA 1
ATOM 665 C C . THR A 1 83 ? 1.688 -19.359 -31.172 1 92.56 83 THR A C 1
ATOM 667 O O . THR A 1 83 ? 1.253 -18.266 -31.562 1 92.56 83 THR A O 1
ATOM 670 N N . ARG A 1 84 ? 1.076 -20.172 -30.438 1 89.25 84 ARG A N 1
ATOM 671 C CA . ARG A 1 84 ? -0.295 -19.875 -30.031 1 89.25 84 ARG A CA 1
ATOM 672 C C . ARG A 1 84 ? -0.322 -18.906 -28.844 1 89.25 84 ARG A C 1
ATOM 674 O O . ARG A 1 84 ? -1.207 -18.047 -28.766 1 89.25 84 ARG A O 1
ATOM 681 N N . LEU A 1 85 ? 0.557 -19.125 -27.953 1 92.75 85 LEU A N 1
ATOM 682 C CA . LEU A 1 85 ? 0.673 -18.281 -26.766 1 92.75 85 LEU A CA 1
ATOM 683 C C . LEU A 1 85 ? 1.894 -17.375 -26.859 1 92.75 85 LEU A C 1
ATOM 685 O O . LEU A 1 85 ? 2.723 -17.328 -25.953 1 92.75 85 LEU A O 1
ATOM 689 N N . TYR A 1 86 ? 1.854 -16.594 -27.906 1 93.19 86 TYR A N 1
ATOM 690 C CA . TYR A 1 86 ? 3.021 -15.883 -28.406 1 93.19 86 TYR A CA 1
ATOM 691 C C . TYR A 1 86 ? 3.535 -14.875 -27.391 1 93.19 86 TYR A C 1
ATOM 693 O O . TYR A 1 86 ? 4.742 -14.641 -27.281 1 93.19 86 TYR A O 1
ATOM 701 N N . PRO A 1 87 ? 2.688 -14.25 -26.547 1 94.62 87 PRO A N 1
ATOM 702 C CA . PRO A 1 87 ? 3.24 -13.297 -25.594 1 94.62 87 PRO A CA 1
ATOM 703 C C . PRO A 1 87 ? 4.223 -13.938 -24.609 1 94.62 87 PRO A C 1
ATOM 705 O O . PRO A 1 87 ? 5.109 -13.258 -24.078 1 94.62 87 PRO A O 1
ATOM 708 N N . LEU A 1 88 ? 4.113 -15.211 -24.422 1 96.12 88 LEU A N 1
ATOM 709 C CA . LEU A 1 88 ? 4.973 -15.914 -23.469 1 96.12 88 LEU A CA 1
ATOM 710 C C . LEU A 1 88 ? 6.398 -16.016 -24 1 96.12 88 LEU A C 1
ATOM 712 O O . LEU A 1 88 ? 7.336 -16.281 -23.25 1 96.12 88 LEU A O 1
ATOM 716 N N . ALA A 1 89 ? 6.547 -15.859 -25.281 1 96.69 89 ALA A N 1
ATOM 717 C CA . ALA A 1 89 ? 7.855 -15.938 -25.922 1 96.69 89 ALA A CA 1
ATOM 718 C C . ALA A 1 89 ? 8.492 -14.555 -26.031 1 96.69 89 ALA A C 1
ATOM 720 O O . ALA A 1 89 ? 9.555 -14.398 -26.641 1 96.69 89 ALA A O 1
ATOM 721 N N . GLY A 1 90 ? 7.828 -13.57 -25.484 1 96.44 90 GLY A N 1
ATOM 722 C CA . GLY A 1 90 ? 8.312 -12.203 -25.562 1 96.44 90 GLY A CA 1
ATOM 723 C C . GLY A 1 90 ? 9.102 -11.773 -24.344 1 96.44 90 GLY A C 1
ATOM 724 O O . GLY A 1 90 ? 9.633 -12.617 -23.609 1 96.44 90 GLY A O 1
ATOM 725 N N . ARG A 1 91 ? 9.289 -10.43 -24.219 1 97 91 ARG A N 1
ATOM 726 C CA . ARG A 1 91 ? 9.984 -9.805 -23.094 1 97 91 ARG A CA 1
ATOM 727 C C . ARG A 1 91 ? 9.133 -8.711 -22.469 1 97 91 ARG A C 1
ATOM 729 O O . ARG A 1 91 ? 8.5 -7.922 -23.172 1 97 91 ARG A O 1
ATOM 736 N N . PHE A 1 92 ? 9.078 -8.758 -21.156 1 93.94 92 PHE A N 1
ATOM 737 C CA . PHE A 1 92 ? 8.359 -7.711 -20.453 1 93.94 92 PHE A CA 1
ATOM 738 C C . PHE A 1 92 ? 9.156 -6.41 -20.438 1 93.94 92 PHE A C 1
ATOM 740 O O . PHE A 1 92 ? 10.344 -6.41 -20.125 1 93.94 92 PHE A O 1
ATOM 747 N N . VAL A 1 93 ? 8.492 -5.371 -20.766 1 91.81 93 VAL A N 1
ATOM 748 C CA . VAL A 1 93 ? 9.094 -4.047 -20.766 1 91.81 93 VAL A CA 1
ATOM 749 C C . VAL A 1 93 ? 8.508 -3.207 -19.625 1 91.81 93 VAL A C 1
ATOM 751 O O . VAL A 1 93 ? 7.379 -2.723 -19.719 1 91.81 93 VAL A O 1
ATOM 754 N N . GLU A 1 94 ? 9.305 -2.953 -18.656 1 82.75 94 GLU A N 1
ATOM 755 C CA . GLU A 1 94 ? 8.836 -2.279 -17.453 1 82.75 94 GLU A CA 1
ATOM 756 C C . GLU A 1 94 ? 8.414 -0.843 -17.734 1 82.75 94 GLU A C 1
ATOM 758 O O . GLU A 1 94 ? 7.41 -0.364 -17.203 1 82.75 94 GLU A O 1
ATOM 763 N N . GLU A 1 95 ? 9.109 -0.136 -18.547 1 78.81 95 GLU A N 1
ATOM 764 C CA . GLU A 1 95 ? 8.867 1.278 -18.828 1 78.81 95 GLU A CA 1
ATOM 765 C C . GLU A 1 95 ? 7.504 1.496 -19.469 1 78.81 95 GLU A C 1
ATOM 767 O O . GLU A 1 95 ? 6.777 2.418 -19.094 1 78.81 95 GLU A O 1
ATOM 772 N N . SER A 1 96 ? 7.238 0.613 -20.359 1 82.31 96 SER A N 1
ATOM 773 C CA . SER A 1 96 ? 5.996 0.781 -21.109 1 82.31 96 SER A CA 1
ATOM 774 C C . SER A 1 96 ? 4.902 -0.138 -20.578 1 82.31 96 SER A C 1
ATOM 776 O O . SER A 1 96 ? 3.742 -0.035 -20.984 1 82.31 96 SER A O 1
ATOM 778 N N . GLN A 1 97 ? 5.262 -1.012 -19.672 1 83.81 97 GLN A N 1
ATOM 779 C CA . GLN A 1 97 ? 4.324 -1.986 -19.125 1 83.81 97 GLN A CA 1
ATOM 780 C C . GLN A 1 97 ? 3.65 -2.787 -20.234 1 83.81 97 GLN A C 1
ATOM 782 O O . GLN A 1 97 ? 2.422 -2.854 -20.297 1 83.81 97 GLN A O 1
ATOM 787 N N . THR A 1 98 ? 4.426 -3.32 -21.109 1 90.75 98 THR A N 1
ATOM 788 C CA . THR A 1 98 ? 3.986 -4.137 -22.234 1 90.75 98 THR A CA 1
ATOM 789 C C . THR A 1 98 ? 4.871 -5.371 -22.391 1 90.75 98 THR A C 1
ATOM 791 O O . THR A 1 98 ? 5.906 -5.48 -21.734 1 90.75 98 THR A O 1
ATOM 794 N N . ILE A 1 99 ? 4.352 -6.289 -23.141 1 94.62 99 ILE A N 1
ATOM 795 C CA . ILE A 1 99 ? 5.195 -7.387 -23.609 1 94.62 99 ILE A CA 1
ATOM 796 C C . ILE A 1 99 ? 5.637 -7.121 -25.047 1 94.62 99 ILE A C 1
ATOM 798 O O . ILE A 1 99 ? 4.801 -6.926 -25.938 1 94.62 99 ILE A O 1
ATOM 802 N N . ASP A 1 100 ? 6.934 -6.988 -25.188 1 96.44 100 ASP A N 1
ATOM 803 C CA . ASP A 1 100 ? 7.473 -7.039 -26.547 1 96.44 100 ASP A CA 1
ATOM 804 C C . ASP A 1 100 ? 7.461 -8.461 -27.094 1 96.44 100 ASP A C 1
ATOM 806 O O . ASP A 1 100 ? 8.32 -9.273 -26.734 1 96.44 100 ASP A O 1
ATOM 810 N N . CYS A 1 101 ? 6.445 -8.695 -27.922 1 95.81 101 CYS A N 1
ATOM 811 C CA . CYS A 1 101 ? 6.336 -10.023 -28.516 1 95.81 101 CYS A CA 1
ATOM 812 C C . CYS A 1 101 ? 7.305 -10.172 -29.688 1 95.81 101 CYS A C 1
ATOM 814 O O . CYS A 1 101 ? 6.883 -10.352 -30.828 1 95.81 101 CYS A O 1
ATOM 816 N N . ASN A 1 102 ? 8.555 -10.266 -29.391 1 96.25 102 ASN A N 1
ATOM 817 C CA . ASN A 1 102 ? 9.633 -10.234 -30.359 1 96.25 102 ASN A CA 1
ATOM 818 C C . ASN A 1 102 ? 10.156 -11.633 -30.656 1 96.25 102 ASN A C 1
ATOM 820 O O . ASN A 1 102 ? 11.195 -11.789 -31.312 1 96.25 102 ASN A O 1
ATOM 824 N N . ASP A 1 103 ? 9.609 -12.648 -30.141 1 96.69 103 ASP A N 1
ATOM 825 C CA . ASP A 1 103 ? 9.922 -14.047 -30.406 1 96.69 103 ASP A CA 1
ATOM 826 C C . ASP A 1 103 ? 11.336 -14.391 -29.953 1 96.69 103 ASP A C 1
ATOM 828 O O . ASP A 1 103 ? 12.016 -15.195 -30.578 1 96.69 103 ASP A O 1
ATOM 832 N N . GLU A 1 104 ? 11.812 -13.672 -28.938 1 96.19 104 GLU A N 1
ATOM 833 C CA . GLU A 1 104 ? 13.133 -14.008 -28.406 1 96.19 104 GLU A CA 1
ATOM 834 C C . GLU A 1 104 ? 13.125 -15.391 -27.766 1 96.19 104 GLU A C 1
ATOM 836 O O . GLU A 1 104 ? 14.18 -16 -27.578 1 96.19 104 GLU A O 1
ATOM 841 N N . GLY A 1 105 ? 11.953 -15.852 -27.438 1 96.94 105 GLY A N 1
ATOM 842 C CA . GLY A 1 105 ? 11.781 -17.234 -27.031 1 96.94 105 GLY A CA 1
ATOM 843 C C . GLY A 1 105 ? 11.828 -17.422 -25.531 1 96.94 105 GLY A C 1
ATOM 844 O O . GLY A 1 105 ? 12.039 -16.469 -24.781 1 96.94 105 GLY A O 1
ATOM 845 N N . VAL A 1 106 ? 11.617 -18.609 -25.094 1 97.31 106 VAL A N 1
ATOM 846 C CA . VAL A 1 106 ? 11.57 -19.016 -23.703 1 97.31 106 VAL A CA 1
ATOM 847 C C . VAL A 1 106 ? 12.891 -19.688 -23.312 1 97.31 106 VAL A C 1
ATOM 849 O O . VAL A 1 106 ? 13.367 -20.578 -24.016 1 97.31 106 VAL A O 1
ATOM 852 N N . GLU A 1 107 ? 13.461 -19.141 -22.25 1 96.5 107 GLU A N 1
ATOM 853 C CA . GLU A 1 107 ? 14.664 -19.797 -21.734 1 96.5 107 GLU A CA 1
ATOM 854 C C . GLU A 1 107 ? 14.359 -21.219 -21.266 1 96.5 107 GLU A C 1
ATOM 856 O O . GLU A 1 107 ? 13.469 -21.422 -20.438 1 96.5 107 GLU A O 1
ATOM 861 N N . PHE A 1 108 ? 15.055 -22.141 -21.859 1 96.31 108 PHE A N 1
ATOM 862 C CA . PHE A 1 108 ? 14.898 -23.562 -21.562 1 96.31 108 PHE A CA 1
ATOM 863 C C . PHE A 1 108 ? 16.188 -24.156 -21.031 1 96.31 108 PHE A C 1
ATOM 865 O O . PHE A 1 108 ? 17.203 -24.203 -21.719 1 96.31 108 PHE A O 1
ATOM 872 N N . ILE A 1 109 ? 16.094 -24.609 -19.828 1 95.69 109 ILE A N 1
ATOM 873 C CA . ILE A 1 109 ? 17.281 -25.109 -19.125 1 95.69 109 ILE A CA 1
ATOM 874 C C . ILE A 1 109 ? 17.156 -26.625 -18.922 1 95.69 109 ILE A C 1
ATOM 876 O O . ILE A 1 109 ? 16.141 -27.094 -18.375 1 95.69 109 ILE A O 1
ATOM 880 N N . GLN A 1 110 ? 18.094 -27.344 -19.344 1 94.31 110 GLN A N 1
ATOM 881 C CA . GLN A 1 110 ? 18.203 -28.766 -19 1 94.31 110 GLN A CA 1
ATOM 882 C C . GLN A 1 110 ? 19.156 -28.969 -17.828 1 94.31 110 GLN A C 1
ATOM 884 O O . GLN A 1 110 ? 20.219 -28.344 -17.766 1 94.31 110 GLN A O 1
ATOM 889 N N . ALA A 1 111 ? 18.688 -29.75 -16.906 1 95.44 111 ALA A N 1
ATOM 890 C CA . ALA A 1 111 ? 19.5 -29.984 -15.711 1 95.44 111 ALA A CA 1
ATOM 891 C C . ALA A 1 111 ? 19.438 -31.453 -15.305 1 95.44 111 ALA A C 1
ATOM 893 O O . ALA A 1 111 ? 18.609 -32.219 -15.797 1 95.44 111 ALA A O 1
ATOM 894 N N . LYS A 1 112 ? 20.438 -31.844 -14.43 1 94.75 112 LYS A N 1
ATOM 895 C CA . LYS A 1 112 ? 20.5 -33.188 -13.859 1 94.75 112 LYS A CA 1
ATOM 896 C C . LYS A 1 112 ? 20.781 -33.125 -12.359 1 94.75 112 LYS A C 1
ATOM 898 O O . LYS A 1 112 ? 21.438 -32.188 -11.875 1 94.75 112 LYS A O 1
ATOM 903 N N . VAL A 1 113 ? 20.156 -34 -11.703 1 94 113 VAL A N 1
ATOM 904 C CA . VAL A 1 113 ? 20.469 -34.156 -10.289 1 94 113 VAL A CA 1
ATOM 905 C C . VAL A 1 113 ? 20.891 -35.625 -10.023 1 94 113 VAL A C 1
ATOM 907 O O . VAL A 1 113 ? 20.453 -36.531 -10.711 1 94 113 VAL A O 1
ATOM 910 N N . ASN A 1 114 ? 21.766 -35.812 -8.953 1 91.31 114 ASN A N 1
ATOM 911 C CA . ASN A 1 114 ? 22.328 -37.125 -8.664 1 91.31 114 ASN A CA 1
ATOM 912 C C . ASN A 1 114 ? 21.578 -37.812 -7.527 1 91.31 114 ASN A C 1
ATOM 914 O O . ASN A 1 114 ? 22.203 -38.406 -6.637 1 91.31 114 ASN A O 1
ATOM 918 N N . ILE A 1 115 ? 20.328 -37.625 -7.531 1 90.25 115 ILE A N 1
ATOM 919 C CA . ILE A 1 115 ? 19.469 -38.312 -6.57 1 90.25 115 ILE A CA 1
ATOM 920 C C . ILE A 1 115 ? 18.281 -38.938 -7.293 1 90.25 115 ILE A C 1
ATOM 922 O O . ILE A 1 115 ? 18.016 -38.625 -8.461 1 90.25 115 ILE A O 1
ATOM 926 N N . LYS A 1 116 ? 17.656 -39.844 -6.602 1 89.56 116 LYS A N 1
ATOM 927 C CA . LYS A 1 116 ? 16.469 -40.469 -7.16 1 89.56 116 LYS A CA 1
ATOM 928 C C . LYS A 1 116 ? 15.211 -39.656 -6.832 1 89.56 116 LYS A C 1
ATOM 930 O O . LYS A 1 116 ? 15.18 -38.906 -5.84 1 89.56 116 LYS A O 1
ATOM 935 N N . LEU A 1 117 ? 14.242 -39.812 -7.707 1 89.56 117 LEU A N 1
ATOM 936 C CA . LEU A 1 117 ? 12.977 -39.094 -7.531 1 89.56 117 LEU A CA 1
ATOM 937 C C . LEU A 1 117 ? 12.359 -39.438 -6.176 1 89.56 117 LEU A C 1
ATOM 939 O O . LEU A 1 117 ? 11.781 -38.562 -5.523 1 89.56 117 LEU A O 1
ATOM 943 N N . GLU A 1 118 ? 12.453 -40.625 -5.711 1 85.81 118 GLU A N 1
ATOM 944 C CA . GLU A 1 118 ? 11.859 -41.094 -4.453 1 85.81 118 GLU A CA 1
ATOM 945 C C . GLU A 1 118 ? 12.477 -40.344 -3.262 1 85.81 118 GLU A C 1
ATOM 947 O O . GLU A 1 118 ? 11.828 -40.188 -2.225 1 85.81 118 GLU A O 1
ATOM 952 N N . ASP A 1 119 ? 13.656 -39.875 -3.473 1 83.25 119 ASP A N 1
ATOM 953 C CA . ASP A 1 119 ? 14.359 -39.188 -2.395 1 83.25 119 ASP A CA 1
ATOM 954 C C . ASP A 1 119 ? 13.719 -37.812 -2.113 1 83.25 119 ASP A C 1
ATOM 956 O O . ASP A 1 119 ? 13.805 -37.312 -0.997 1 83.25 119 ASP A O 1
ATOM 960 N N . ILE A 1 120 ? 13.102 -37.281 -3.094 1 82.31 120 ILE A N 1
ATOM 961 C CA . ILE A 1 120 ? 12.508 -35.938 -2.912 1 82.31 120 ILE A CA 1
ATOM 962 C C . ILE A 1 120 ? 11.023 -36.094 -2.572 1 82.31 120 ILE A C 1
ATOM 964 O O . ILE A 1 120 ? 10.445 -35.219 -1.909 1 82.31 120 ILE A O 1
ATOM 968 N N . LEU A 1 121 ? 10.344 -37.031 -3.07 1 74.88 121 LEU A N 1
ATOM 969 C CA . LEU A 1 121 ? 8.914 -37.219 -2.832 1 74.88 121 LEU A CA 1
ATOM 970 C C . LEU A 1 121 ? 8.648 -37.5 -1.354 1 74.88 121 LEU A C 1
ATOM 972 O O . LEU A 1 121 ? 7.594 -37.125 -0.833 1 74.88 121 LEU A O 1
ATOM 976 N N . GLY A 1 122 ? 9.398 -38.188 -0.769 1 57.22 122 GLY A N 1
ATOM 977 C CA . GLY A 1 122 ? 9.211 -38.625 0.606 1 57.22 122 GLY A CA 1
ATOM 978 C C . GLY A 1 122 ? 9.633 -37.562 1.624 1 57.22 122 GLY A C 1
ATOM 979 O O . GLY A 1 122 ? 9.336 -37.688 2.812 1 57.22 122 GLY A O 1
ATOM 980 N N . LEU A 1 123 ? 10.281 -36.719 1.254 1 51.91 123 LEU A N 1
ATOM 981 C CA . LEU A 1 123 ? 10.977 -35.844 2.207 1 51.91 123 LEU A CA 1
ATOM 982 C C . LEU A 1 123 ? 10.133 -34.625 2.551 1 51.91 123 LEU A C 1
ATOM 984 O O . LEU A 1 123 ? 9.234 -34.25 1.793 1 51.91 123 LEU A O 1
ATOM 988 N N . GLU A 1 124 ? 10.266 -34.312 3.803 1 58.81 124 GLU A N 1
ATOM 989 C CA . GLU A 1 124 ? 9.852 -32.969 4.184 1 58.81 124 GLU A CA 1
ATOM 990 C C . GLU A 1 124 ? 10.266 -31.938 3.125 1 58.81 124 GLU A C 1
ATOM 992 O O . GLU A 1 124 ? 11.445 -31.828 2.785 1 58.81 124 GLU A O 1
ATOM 997 N N . VAL A 1 125 ? 9.32 -31.703 2.34 1 58.84 125 VAL A N 1
ATOM 998 C CA . VAL A 1 125 ? 9.562 -30.75 1.272 1 58.84 125 VAL A CA 1
ATOM 999 C C . VAL A 1 125 ? 10.492 -29.641 1.771 1 58.84 125 VAL A C 1
ATOM 1001 O O . VAL A 1 125 ? 10.227 -29.016 2.795 1 58.84 125 VAL A O 1
ATOM 1004 N N . ASN A 1 126 ? 11.656 -29.688 1.255 1 66.38 126 ASN A N 1
ATOM 1005 C CA . ASN A 1 126 ? 12.656 -28.641 1.486 1 66.38 126 ASN A CA 1
ATOM 1006 C C . ASN A 1 126 ? 12.586 -27.562 0.418 1 66.38 126 ASN A C 1
ATOM 1008 O O . ASN A 1 126 ? 12.742 -27.844 -0.771 1 66.38 126 ASN A O 1
ATOM 1012 N N . ALA A 1 127 ? 12.234 -26.438 0.826 1 72.12 127 ALA A N 1
ATOM 1013 C CA . ALA A 1 127 ? 12.109 -25.297 -0.088 1 72.12 127 ALA A CA 1
ATOM 1014 C C . ALA A 1 127 ? 13.359 -25.156 -0.955 1 72.12 127 ALA A C 1
ATOM 1016 O O . ALA A 1 127 ? 13.266 -24.844 -2.141 1 72.12 127 ALA A O 1
ATOM 1017 N N . ARG A 1 128 ? 14.461 -25.438 -0.412 1 74.5 128 ARG A N 1
ATOM 1018 C CA . ARG A 1 128 ? 15.719 -25.312 -1.14 1 74.5 128 ARG A CA 1
ATOM 1019 C C . ARG A 1 128 ? 15.781 -26.297 -2.301 1 74.5 128 ARG A C 1
ATOM 1021 O O . ARG A 1 128 ? 16.25 -25.953 -3.389 1 74.5 128 ARG A O 1
ATOM 1028 N N . SER A 1 129 ? 15.359 -27.516 -2.041 1 81.12 129 SER A N 1
ATOM 1029 C CA . SER A 1 129 ? 15.383 -28.531 -3.084 1 81.12 129 SER A CA 1
ATOM 1030 C C . SER A 1 129 ? 14.43 -28.188 -4.223 1 81.12 129 SER A C 1
ATOM 1032 O O . SER A 1 129 ? 14.742 -28.406 -5.391 1 81.12 129 SER A O 1
ATOM 1034 N N . ILE A 1 130 ? 13.297 -27.656 -3.844 1 85.94 130 ILE A N 1
ATOM 1035 C CA . ILE A 1 130 ? 12.32 -27.297 -4.863 1 85.94 130 ILE A CA 1
ATOM 1036 C C . ILE A 1 130 ? 12.844 -26.141 -5.695 1 85.94 130 ILE A C 1
ATOM 1038 O O . ILE A 1 130 ? 12.664 -26.109 -6.914 1 85.94 130 ILE A O 1
ATOM 1042 N N . LYS A 1 131 ? 13.469 -25.219 -5.051 1 85.12 131 LYS A N 1
ATOM 1043 C CA . LYS A 1 131 ? 14.023 -24.062 -5.746 1 85.12 131 LYS A CA 1
ATOM 1044 C C . LYS A 1 131 ? 15.047 -24.5 -6.797 1 85.12 131 LYS A C 1
ATOM 1046 O O . LYS A 1 131 ? 15.156 -23.875 -7.855 1 85.12 131 LYS A O 1
ATOM 1051 N N . GLU A 1 132 ? 15.766 -25.562 -6.504 1 89.44 132 GLU A N 1
ATOM 1052 C CA . GLU A 1 132 ? 16.766 -26.062 -7.434 1 89.44 132 GLU A CA 1
ATOM 1053 C C . GLU A 1 132 ? 16.125 -26.625 -8.695 1 89.44 132 GLU A C 1
ATOM 1055 O O . GLU A 1 132 ? 16.781 -26.75 -9.734 1 89.44 132 GLU A O 1
ATOM 1060 N N . LEU A 1 133 ? 14.883 -26.922 -8.547 1 93.56 133 LEU A N 1
ATOM 1061 C CA . LEU A 1 133 ? 14.172 -27.547 -9.664 1 93.56 133 LEU A CA 1
ATOM 1062 C C . LEU A 1 133 ? 13.383 -26.516 -10.453 1 93.56 133 LEU A C 1
ATOM 1064 O O . LEU A 1 133 ? 12.664 -26.859 -11.391 1 93.56 133 LEU A O 1
ATOM 1068 N N . LEU A 1 134 ? 13.492 -25.297 -10.047 1 92.31 134 LEU A N 1
ATOM 1069 C CA . LEU A 1 134 ? 12.852 -24.172 -10.719 1 92.31 134 LEU A CA 1
ATOM 1070 C C . LEU A 1 134 ? 13.883 -23.266 -11.383 1 92.31 134 LEU A C 1
ATOM 1072 O O . LEU A 1 134 ? 15.016 -23.172 -10.914 1 92.31 134 LEU A O 1
ATOM 1076 N N . PRO A 1 135 ? 13.461 -22.688 -12.516 1 91.19 135 PRO A N 1
ATOM 1077 C CA . PRO A 1 135 ? 14.367 -21.766 -13.195 1 91.19 135 PRO A CA 1
ATOM 1078 C C . PRO A 1 135 ? 14.344 -20.359 -12.594 1 91.19 135 PRO A C 1
ATOM 1080 O O . PRO A 1 135 ? 14.219 -19.375 -13.32 1 91.19 135 PRO A O 1
ATOM 1083 N N . LEU A 1 136 ? 14.445 -20.25 -11.336 1 81.19 136 LEU A N 1
ATOM 1084 C CA . LEU A 1 136 ? 14.328 -18.953 -10.656 1 81.19 136 LEU A CA 1
ATOM 1085 C C . LEU A 1 136 ? 15.617 -18.156 -10.805 1 81.19 136 LEU A C 1
ATOM 1087 O O . LEU A 1 136 ? 16.719 -18.719 -10.773 1 81.19 136 LEU A O 1
ATOM 1091 N N . LYS A 1 137 ? 15.352 -16.953 -11.18 1 70.69 137 LYS A N 1
ATOM 1092 C CA . LYS A 1 137 ? 16.5 -16.062 -11.312 1 70.69 137 LYS A CA 1
ATOM 1093 C C . LYS A 1 137 ? 16.531 -15.039 -10.18 1 70.69 137 LYS A C 1
ATOM 1095 O O . LYS A 1 137 ? 15.484 -14.602 -9.695 1 70.69 137 LYS A O 1
ATOM 1100 N N . THR A 1 138 ? 17.625 -14.789 -9.734 1 61.12 138 THR A N 1
ATOM 1101 C CA . THR A 1 138 ? 17.812 -13.805 -8.672 1 61.12 138 THR A CA 1
ATOM 1102 C C . THR A 1 138 ? 17.969 -12.406 -9.258 1 61.12 138 THR A C 1
ATOM 1104 O O . THR A 1 138 ? 17.859 -11.414 -8.531 1 61.12 138 THR A O 1
ATOM 1107 N N . ILE A 1 139 ? 18.156 -12.383 -10.461 1 58.22 139 ILE A N 1
ATOM 1108 C CA . ILE A 1 139 ? 18.391 -11.078 -11.086 1 58.22 139 ILE A CA 1
ATOM 1109 C C . ILE A 1 139 ? 17.125 -10.648 -11.844 1 58.22 139 ILE A C 1
ATOM 1111 O O . ILE A 1 139 ? 16.406 -11.484 -12.398 1 58.22 139 ILE A O 1
ATOM 1115 N N . PRO A 1 140 ? 16.984 -9.359 -11.719 1 63.19 140 PRO A N 1
ATOM 1116 C CA . PRO A 1 140 ? 15.875 -8.859 -12.539 1 63.19 140 PRO A CA 1
ATOM 1117 C C . PRO A 1 140 ? 15.984 -9.289 -14 1 63.19 140 PRO A C 1
ATOM 1119 O O . PRO A 1 140 ? 17.094 -9.328 -14.555 1 63.19 140 PRO A O 1
ATOM 1122 N N . HIS A 1 141 ? 14.961 -9.844 -14.531 1 72.12 141 HIS A N 1
ATOM 1123 C CA . HIS A 1 141 ? 14.898 -10.273 -15.922 1 72.12 141 HIS A CA 1
ATOM 1124 C C . HIS A 1 141 ? 13.57 -9.883 -16.562 1 72.12 141 HIS A C 1
ATOM 1126 O O . HIS A 1 141 ? 12.625 -9.5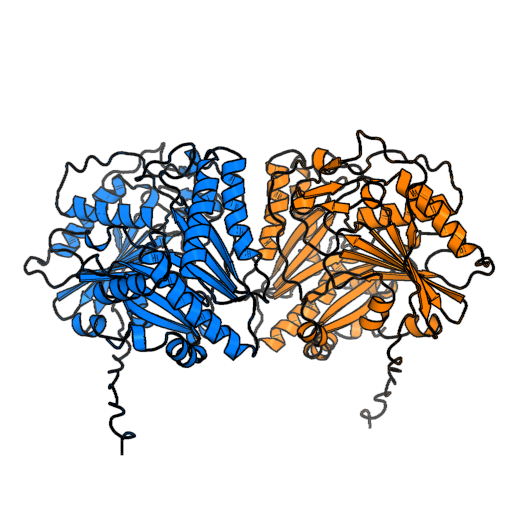16 -15.859 1 72.12 141 HIS A O 1
ATOM 1132 N N . ASP A 1 142 ? 13.711 -9.914 -17.906 1 87.12 142 ASP A N 1
ATOM 1133 C CA . ASP A 1 142 ? 12.516 -9.5 -18.641 1 87.12 142 ASP A CA 1
ATOM 1134 C C . ASP A 1 142 ? 11.797 -10.703 -19.25 1 87.12 142 ASP A C 1
ATOM 1136 O O . ASP A 1 142 ? 10.844 -10.539 -20 1 87.12 142 ASP A O 1
ATOM 1140 N N . ASN A 1 143 ? 12.273 -11.953 -18.891 1 92.38 143 ASN A N 1
ATOM 1141 C CA . ASN A 1 143 ? 11.602 -13.141 -19.406 1 92.38 143 ASN A CA 1
ATOM 1142 C C . ASN A 1 143 ? 10.172 -13.25 -18.891 1 92.38 143 ASN A C 1
ATOM 1144 O O . ASN A 1 143 ? 9.898 -12.953 -17.734 1 92.38 143 ASN A O 1
ATOM 1148 N N . VAL A 1 144 ? 9.367 -13.617 -19.797 1 95.25 144 VAL A N 1
ATOM 1149 C CA . VAL A 1 144 ? 7.984 -13.828 -19.391 1 95.25 144 VAL A CA 1
ATOM 1150 C C . VAL A 1 144 ? 7.812 -15.25 -18.859 1 95.25 144 VAL A C 1
ATOM 1152 O O . VAL A 1 144 ? 7.098 -15.477 -17.875 1 95.25 144 VAL A O 1
ATOM 1155 N N . LEU A 1 145 ? 8.469 -16.141 -19.469 1 96.44 145 LEU A N 1
ATOM 1156 C CA . LEU A 1 145 ? 8.391 -17.562 -19.141 1 96.44 145 LEU A CA 1
ATOM 1157 C C . LEU A 1 145 ? 9.781 -18.203 -19.172 1 96.44 145 LEU A C 1
ATOM 1159 O O . LEU A 1 145 ? 10.594 -17.875 -20.047 1 96.44 145 LEU A O 1
ATOM 1163 N N . THR A 1 146 ? 10.062 -19 -18.203 1 97 146 THR A N 1
ATOM 1164 C CA . THR A 1 146 ? 11.281 -19.797 -18.141 1 97 146 THR A CA 1
ATOM 1165 C C . THR A 1 146 ? 10.977 -21.234 -17.719 1 97 146 THR A C 1
ATOM 1167 O O . THR A 1 146 ? 10.094 -21.469 -16.891 1 97 146 THR A O 1
ATOM 1170 N N . ILE A 1 147 ? 11.727 -22.188 -18.328 1 97.38 147 ILE A N 1
ATOM 1171 C CA . ILE A 1 147 ? 11.445 -23.594 -18.078 1 97.38 147 ILE A CA 1
ATOM 1172 C C . ILE A 1 147 ? 12.742 -24.328 -17.734 1 97.38 147 ILE A C 1
ATOM 1174 O O . ILE A 1 147 ? 13.789 -24.062 -18.328 1 97.38 147 ILE A O 1
ATOM 1178 N N . GLN A 1 148 ? 12.648 -25.172 -16.781 1 96.88 148 GLN A N 1
ATOM 1179 C CA . GLN A 1 148 ? 13.758 -26.062 -16.453 1 96.88 148 GLN A CA 1
ATOM 1180 C C . GLN A 1 148 ? 13.312 -27.516 -16.453 1 96.88 148 GLN A C 1
ATOM 1182 O O . GLN A 1 148 ? 12.32 -27.875 -15.797 1 96.88 148 GLN A O 1
ATOM 1187 N N . LEU A 1 149 ? 13.984 -28.297 -17.234 1 95.69 149 LEU A N 1
ATOM 1188 C CA . LEU A 1 149 ? 13.797 -29.734 -17.234 1 95.69 149 LEU A CA 1
ATOM 1189 C C . LEU A 1 149 ? 14.938 -30.438 -16.516 1 95.69 149 LEU A C 1
ATOM 1191 O O . LEU A 1 149 ? 16.078 -30.406 -16.969 1 95.69 149 LEU A O 1
ATOM 1195 N N . THR A 1 150 ? 14.609 -31.078 -15.375 1 95.19 150 THR A N 1
ATOM 1196 C CA . THR A 1 150 ? 15.625 -31.734 -14.57 1 95.19 150 THR A CA 1
ATOM 1197 C C . THR A 1 150 ? 15.438 -33.25 -14.578 1 95.19 150 THR A C 1
ATOM 1199 O O . THR A 1 150 ? 14.367 -33.75 -14.227 1 95.19 150 THR A O 1
ATOM 1202 N N . THR A 1 151 ? 16.5 -33.938 -14.906 1 93.31 151 THR A N 1
ATOM 1203 C CA . THR A 1 151 ? 16.453 -35.406 -14.938 1 93.31 151 THR A CA 1
ATOM 1204 C C . THR A 1 151 ? 17.109 -35.969 -13.68 1 93.31 151 THR A C 1
ATOM 1206 O O . THR A 1 151 ? 18.203 -35.594 -13.305 1 93.31 151 THR A O 1
ATOM 1209 N N . PHE A 1 152 ? 16.422 -36.906 -13.055 1 92.94 152 PHE A N 1
ATOM 1210 C CA . PHE A 1 152 ? 16.906 -37.594 -11.875 1 92.94 152 PHE A CA 1
ATOM 1211 C C . PHE A 1 152 ? 17.766 -38.781 -12.266 1 92.94 152 PHE A C 1
ATOM 1213 O O . PHE A 1 152 ? 17.734 -39.219 -13.422 1 92.94 152 PHE A O 1
ATOM 1220 N N . GLU A 1 153 ? 18.484 -39.281 -11.289 1 91.12 153 GLU A N 1
ATOM 1221 C CA . GLU A 1 153 ? 19.344 -40.438 -11.523 1 91.12 153 GLU A CA 1
ATOM 1222 C C . GLU A 1 153 ? 18.531 -41.656 -12.008 1 91.12 153 GLU A C 1
ATOM 1224 O O . GLU A 1 153 ? 19.016 -42.438 -12.812 1 91.12 153 GLU A O 1
ATOM 1229 N N . CYS A 1 154 ? 17.344 -41.844 -11.602 1 91.25 154 CYS A N 1
ATOM 1230 C CA . CYS A 1 154 ? 16.5 -42.969 -11.906 1 91.25 154 CYS A CA 1
ATOM 1231 C C . CYS A 1 154 ? 15.797 -42.781 -13.242 1 91.25 154 CYS A C 1
ATOM 1233 O O . CYS A 1 154 ? 15.031 -43.656 -13.68 1 91.25 154 CYS A O 1
ATOM 1235 N N . GLY A 1 155 ? 15.93 -41.625 -13.828 1 89.88 155 GLY A N 1
ATOM 1236 C CA . GLY A 1 155 ? 15.281 -41.344 -15.094 1 89.88 155 GLY A CA 1
ATOM 1237 C C . GLY A 1 155 ? 14 -40.531 -14.945 1 89.88 155 GLY A C 1
ATOM 1238 O O . GLY A 1 155 ? 13.453 -40.031 -15.938 1 89.88 155 GLY A O 1
ATOM 1239 N N . GLY A 1 156 ? 13.516 -40.469 -13.711 1 92.25 156 GLY A N 1
ATOM 1240 C CA . GLY A 1 156 ? 12.414 -39.562 -13.484 1 92.25 156 GLY A CA 1
ATOM 1241 C C . GLY A 1 156 ? 12.742 -38.125 -13.836 1 92.25 156 GLY A C 1
ATOM 1242 O O . GLY A 1 156 ? 13.914 -37.781 -14.008 1 92.25 156 GLY A O 1
ATOM 1243 N N . VAL A 1 157 ? 11.695 -37.312 -14 1 93.19 157 VAL A N 1
ATOM 1244 C CA . VAL A 1 157 ? 11.938 -35.969 -14.469 1 93.19 157 VAL A CA 1
ATOM 1245 C C . VAL A 1 157 ? 11.125 -34.969 -13.625 1 93.19 157 VAL A C 1
ATOM 1247 O O . VAL A 1 157 ? 10.031 -35.312 -13.156 1 93.19 157 VAL A O 1
ATOM 1250 N N . ALA A 1 158 ? 11.695 -33.812 -13.352 1 94.88 158 ALA A N 1
ATOM 1251 C CA . ALA A 1 158 ? 10.992 -32.656 -12.82 1 94.88 158 ALA A CA 1
ATOM 1252 C C . ALA A 1 158 ? 10.938 -31.531 -13.852 1 94.88 158 ALA A C 1
ATOM 1254 O O . ALA A 1 158 ? 11.969 -31.125 -14.383 1 94.88 158 ALA A O 1
ATOM 1255 N N . LEU A 1 159 ? 9.758 -31.141 -14.164 1 96.62 159 LEU A N 1
ATOM 1256 C CA . LEU A 1 159 ? 9.539 -30 -15.055 1 96.62 159 LEU A CA 1
ATOM 1257 C C . LEU A 1 159 ? 9.195 -28.75 -14.273 1 96.62 159 LEU A C 1
ATOM 1259 O O . LEU A 1 159 ? 8.07 -28.609 -13.773 1 96.62 159 LEU A O 1
ATOM 1263 N N . GLY A 1 160 ? 10.148 -27.844 -14.141 1 97.25 160 GLY A N 1
ATOM 1264 C CA . GLY A 1 160 ? 9.93 -26.547 -13.5 1 97.25 160 GLY A CA 1
ATOM 1265 C C . GLY A 1 160 ? 9.539 -25.453 -14.477 1 97.25 160 GLY A C 1
ATOM 1266 O O . GLY A 1 160 ? 10.242 -25.219 -15.461 1 97.25 160 GLY A O 1
ATOM 1267 N N . VAL A 1 161 ? 8.391 -24.828 -14.234 1 97.62 161 VAL A N 1
ATOM 1268 C CA . VAL A 1 161 ? 7.887 -23.734 -15.062 1 97.62 161 VAL A CA 1
ATOM 1269 C C . VAL A 1 161 ? 7.719 -22.484 -14.211 1 97.62 161 VAL A C 1
ATOM 1271 O O . VAL A 1 161 ? 7.094 -22.516 -13.141 1 97.62 161 VAL A O 1
ATOM 1274 N N . SER A 1 162 ? 8.297 -21.406 -14.617 1 96.31 162 SER A N 1
ATOM 1275 C CA . SER A 1 162 ? 8.188 -20.125 -13.93 1 96.31 162 SER A CA 1
ATOM 1276 C C . SER A 1 162 ? 7.82 -19 -14.906 1 96.31 162 SER A C 1
ATOM 1278 O O . SER A 1 162 ? 8.398 -18.906 -15.984 1 96.31 162 SER A O 1
ATOM 1280 N N . ALA A 1 163 ? 6.836 -18.234 -14.547 1 95.44 163 ALA A N 1
ATOM 1281 C CA . ALA A 1 163 ? 6.402 -17.109 -15.375 1 95.44 163 ALA A CA 1
ATOM 1282 C C . ALA A 1 163 ? 6.215 -15.844 -14.531 1 95.44 163 ALA A C 1
ATOM 1284 O O . ALA A 1 163 ? 5.871 -15.922 -13.352 1 95.44 163 ALA A O 1
ATOM 1285 N N . THR A 1 164 ? 6.418 -14.711 -15.164 1 92.81 164 THR A N 1
ATOM 1286 C CA . THR A 1 164 ? 6.227 -13.453 -14.445 1 92.81 164 THR A CA 1
ATOM 1287 C C . THR A 1 164 ? 4.746 -13.227 -14.133 1 92.81 164 THR A C 1
ATOM 1289 O O . THR A 1 164 ? 3.895 -13.359 -15.016 1 92.81 164 THR A O 1
ATOM 1292 N N . HIS A 1 165 ? 4.508 -12.883 -12.938 1 92.25 165 HIS A N 1
ATOM 1293 C CA . HIS A 1 165 ? 3.148 -12.602 -12.484 1 92.25 165 HIS A CA 1
ATOM 1294 C C . HIS A 1 165 ? 2.6 -11.336 -13.141 1 92.25 165 HIS A C 1
ATOM 1296 O O . HIS A 1 165 ? 1.391 -11.102 -13.117 1 92.25 165 HIS A O 1
ATOM 1302 N N . LYS A 1 166 ? 3.381 -10.586 -13.82 1 90.94 166 LYS A N 1
ATOM 1303 C CA . LYS A 1 166 ? 2.965 -9.359 -14.484 1 90.94 166 LYS A CA 1
ATOM 1304 C C . LYS A 1 166 ? 1.983 -9.648 -15.617 1 90.94 166 LYS A C 1
ATOM 1306 O O . LYS A 1 166 ? 1.214 -8.773 -16.016 1 90.94 166 LYS A O 1
ATOM 1311 N N . VAL A 1 167 ? 1.989 -10.961 -16.109 1 93.12 167 VAL A N 1
ATOM 1312 C CA . VAL A 1 167 ? 1.061 -11.242 -17.203 1 93.12 167 VAL A CA 1
ATOM 1313 C C . VAL A 1 167 ? 0.474 -12.641 -17.031 1 93.12 167 VAL A C 1
ATOM 1315 O O . VAL A 1 167 ? -0.372 -13.062 -17.828 1 93.12 167 VAL A O 1
ATOM 1318 N N . VAL A 1 168 ? 0.903 -13.312 -16 1 95.06 168 VAL A N 1
ATOM 1319 C CA . VAL A 1 168 ? 0.477 -14.703 -15.852 1 95.06 168 VAL A CA 1
ATOM 1320 C C . VAL A 1 168 ? -0.034 -14.945 -14.438 1 95.06 168 VAL A C 1
ATOM 1322 O O . VAL A 1 168 ? 0.665 -14.656 -13.461 1 95.06 168 VAL A O 1
ATOM 1325 N N . ASP A 1 169 ? -1.198 -15.383 -14.336 1 95.88 169 ASP A N 1
ATOM 1326 C CA . ASP A 1 169 ? -1.688 -15.914 -13.07 1 95.88 169 ASP A CA 1
ATOM 1327 C C . ASP A 1 169 ? -1.734 -17.438 -13.094 1 95.88 169 ASP A C 1
ATOM 1329 O O . ASP A 1 169 ? -1.267 -18.062 -14.047 1 95.88 169 ASP A O 1
ATOM 1333 N N . THR A 1 170 ? -2.219 -18.047 -12.055 1 96.62 170 THR A N 1
ATOM 1334 C CA . THR A 1 170 ? -2.221 -19.5 -11.945 1 96.62 170 THR A CA 1
ATOM 1335 C C . THR A 1 170 ? -3.041 -20.125 -13.062 1 96.62 170 THR A C 1
ATOM 1337 O O . THR A 1 170 ? -2.645 -21.141 -13.641 1 96.62 170 THR A O 1
ATOM 1340 N N . SER A 1 171 ? -4.172 -19.562 -13.352 1 95.75 171 SER A N 1
ATOM 1341 C CA . SER A 1 171 ? -5.023 -20.078 -14.422 1 95.75 171 SER A CA 1
ATOM 1342 C C . SER A 1 171 ? -4.305 -20.047 -15.766 1 95.75 171 SER A C 1
ATOM 1344 O O . SER A 1 171 ? -4.367 -21.016 -16.531 1 95.75 171 SER A O 1
ATOM 1346 N N . THR A 1 172 ? -3.668 -18.969 -16.031 1 95.44 172 THR A N 1
ATOM 1347 C CA . THR A 1 172 ? -2.918 -18.844 -17.266 1 95.44 172 THR A CA 1
ATOM 1348 C C . THR A 1 172 ? -1.761 -19.828 -17.312 1 95.44 172 THR A C 1
ATOM 1350 O O . THR A 1 172 ? -1.514 -20.453 -18.359 1 95.44 172 THR A O 1
ATOM 1353 N N . LEU A 1 173 ? -1.047 -19.969 -16.234 1 96.56 173 LEU A N 1
ATOM 1354 C CA . LEU A 1 173 ? 0.041 -20.938 -16.156 1 96.56 173 LEU A CA 1
ATOM 1355 C C . LEU A 1 173 ? -0.468 -22.344 -16.422 1 96.56 173 LEU A C 1
ATOM 1357 O O . LEU A 1 173 ? 0.167 -23.109 -17.156 1 96.56 173 LEU A O 1
ATOM 1361 N N . CYS A 1 174 ? -1.57 -22.641 -15.828 1 96.19 174 CYS A N 1
ATOM 1362 C CA . CYS A 1 174 ? -2.176 -23.953 -16 1 96.19 174 CYS A CA 1
ATOM 1363 C C . CYS A 1 174 ? -2.584 -24.188 -17.453 1 96.19 174 CYS A C 1
ATOM 1365 O O . CYS A 1 174 ? -2.373 -25.266 -18 1 96.19 174 CYS A O 1
ATOM 1367 N N . THR A 1 175 ? -3.203 -23.203 -18.031 1 93.25 175 THR A N 1
ATOM 1368 C CA . THR A 1 175 ? -3.578 -23.281 -19.438 1 93.25 175 THR A CA 1
ATOM 1369 C C . THR A 1 175 ? -2.354 -23.547 -20.312 1 93.25 175 THR A C 1
ATOM 1371 O O . THR A 1 175 ? -2.389 -24.422 -21.188 1 93.25 175 THR A O 1
ATOM 1374 N N . PHE A 1 176 ? -1.33 -22.828 -20.078 1 94.94 176 PHE A N 1
ATOM 1375 C CA . PHE A 1 176 ? -0.098 -23.016 -20.828 1 94.94 176 PHE A CA 1
ATOM 1376 C C . PHE A 1 176 ? 0.408 -24.438 -20.703 1 94.94 176 PHE A C 1
ATOM 1378 O O . PHE A 1 176 ? 0.682 -25.109 -21.703 1 94.94 176 PHE A O 1
ATOM 1385 N N . VAL A 1 177 ? 0.558 -24.922 -19.484 1 96.31 177 VAL A N 1
ATOM 1386 C CA . VAL A 1 177 ? 1.116 -26.234 -19.219 1 96.31 177 VAL A CA 1
ATOM 1387 C C . VAL A 1 177 ? 0.264 -27.312 -19.891 1 96.31 177 VAL A C 1
ATOM 1389 O O . VAL A 1 177 ? 0.793 -28.219 -20.547 1 96.31 177 VAL A O 1
ATOM 1392 N N . ASN A 1 178 ? -1.004 -27.203 -19.812 1 94.38 178 ASN A N 1
ATOM 1393 C CA . ASN A 1 178 ? -1.889 -28.219 -20.375 1 94.38 178 ASN A CA 1
ATOM 1394 C C . ASN A 1 178 ? -1.913 -28.156 -21.906 1 94.38 178 ASN A C 1
ATOM 1396 O O . ASN A 1 178 ? -2.008 -29.172 -22.578 1 94.38 178 ASN A O 1
ATOM 1400 N N . GLU A 1 179 ? -1.893 -26.938 -22.422 1 91.94 179 GLU A N 1
ATOM 1401 C CA . GLU A 1 179 ? -1.813 -26.812 -23.875 1 91.94 179 GLU A CA 1
ATOM 1402 C C . GLU A 1 179 ? -0.502 -27.391 -24.406 1 91.94 179 GLU A C 1
ATOM 1404 O O . GLU A 1 179 ? -0.479 -28.031 -25.453 1 91.94 179 GLU A O 1
ATOM 1409 N N . TRP A 1 180 ? 0.538 -27.078 -23.766 1 95.12 180 TRP A N 1
ATOM 1410 C CA . TRP A 1 180 ? 1.84 -27.625 -24.125 1 95.12 180 TRP A CA 1
ATOM 1411 C C . TRP A 1 180 ? 1.828 -29.156 -24.078 1 95.12 180 TRP A C 1
ATOM 1413 O O . TRP A 1 180 ? 2.311 -29.812 -25 1 95.12 180 TRP A O 1
ATOM 1423 N N . ALA A 1 181 ? 1.288 -29.703 -23.016 1 94 181 ALA A N 1
ATOM 1424 C CA . ALA A 1 181 ? 1.181 -31.156 -22.891 1 94 181 ALA A CA 1
ATOM 1425 C C . ALA A 1 181 ? 0.357 -31.75 -24.031 1 94 181 ALA A C 1
ATOM 1427 O O . ALA A 1 181 ? 0.732 -32.781 -24.609 1 94 181 ALA A O 1
ATOM 1428 N N . ALA A 1 182 ? -0.721 -31.125 -24.312 1 92.31 182 ALA A N 1
ATOM 1429 C CA . ALA A 1 182 ? -1.574 -31.594 -25.406 1 92.31 182 ALA A CA 1
ATOM 1430 C C . ALA A 1 182 ? -0.838 -31.531 -26.734 1 92.31 182 ALA A C 1
ATOM 1432 O O . ALA A 1 182 ? -0.938 -32.469 -27.547 1 92.31 182 ALA A O 1
ATOM 1433 N N . MET A 1 183 ? -0.134 -30.438 -26.953 1 91.44 183 MET A N 1
ATOM 1434 C CA . MET A 1 183 ? 0.63 -30.266 -28.188 1 91.44 183 MET A CA 1
ATOM 1435 C C . MET A 1 183 ? 1.704 -31.344 -28.312 1 91.44 183 MET A C 1
ATOM 1437 O O . MET A 1 183 ? 2.016 -31.781 -29.422 1 91.44 183 MET A O 1
ATOM 1441 N N . ASN A 1 184 ? 2.234 -31.719 -27.203 1 92.12 184 ASN A N 1
ATOM 1442 C CA . ASN A 1 184 ? 3.281 -32.75 -27.203 1 92.12 184 ASN A CA 1
ATOM 1443 C C . ASN A 1 184 ? 2.73 -34.125 -27.578 1 92.12 184 ASN A C 1
ATOM 1445 O O . ASN A 1 184 ? 3.461 -34.969 -28.094 1 92.12 184 ASN A O 1
ATOM 1449 N N . ARG A 1 185 ? 1.526 -34.344 -27.312 1 88.75 185 ARG A N 1
ATOM 1450 C CA . ARG A 1 185 ? 0.88 -35.594 -27.688 1 88.75 185 ARG A CA 1
ATOM 1451 C C . ARG A 1 185 ? 0.335 -35.531 -29.109 1 88.75 185 ARG A C 1
ATOM 1453 O O . ARG A 1 185 ? -0.184 -36.531 -29.641 1 88.75 185 ARG A O 1
ATOM 1460 N N . GLU A 1 186 ? 0.637 -34.531 -29.844 1 75.56 186 GLU A N 1
ATOM 1461 C CA . GLU A 1 186 ? 0.197 -34.281 -31.219 1 75.56 186 GLU A CA 1
ATOM 1462 C C . GLU A 1 186 ? -1.325 -34.281 -31.328 1 75.56 186 GLU A C 1
ATOM 1464 O O . GLU A 1 186 ? -1.884 -34.781 -32.312 1 75.56 186 GLU A O 1
ATOM 1469 N N . GLU A 1 187 ? -1.891 -34.062 -30.188 1 63.19 187 GLU A N 1
ATOM 1470 C CA . GLU A 1 187 ? -3.344 -33.906 -30.219 1 63.19 187 GLU A CA 1
ATOM 1471 C C . GLU A 1 187 ? -3.756 -32.594 -30.906 1 63.19 187 GLU A C 1
ATOM 1473 O O . GLU A 1 187 ? -3.404 -31.516 -30.438 1 63.19 187 GLU A O 1
ATOM 1478 N N . ASN A 1 188 ? -3.686 -32.531 -32.25 1 54.34 188 ASN A N 1
ATOM 1479 C CA . ASN A 1 188 ? -3.879 -31.359 -33.094 1 54.34 188 ASN A CA 1
ATOM 1480 C C . ASN A 1 188 ? -5.188 -30.641 -32.781 1 54.34 188 ASN A C 1
ATOM 1482 O O . ASN A 1 188 ? -5.328 -29.453 -33.062 1 54.34 188 ASN A O 1
ATOM 1486 N N . ASP A 1 189 ? -6.285 -31.469 -32.469 1 49.97 189 ASP A N 1
ATOM 1487 C CA . ASP A 1 189 ? -7.648 -30.953 -32.469 1 49.97 189 ASP A CA 1
ATOM 1488 C C . ASP A 1 189 ? -7.898 -30.078 -31.219 1 49.97 189 ASP A C 1
ATOM 1490 O O . ASP A 1 189 ? -9.047 -29.844 -30.844 1 49.97 189 ASP A O 1
ATOM 1494 N N . ILE A 1 190 ? -6.902 -29.875 -30.609 1 51.81 190 ILE A N 1
ATOM 1495 C CA . ILE A 1 190 ? -7.324 -29.094 -29.438 1 51.81 190 ILE A CA 1
ATOM 1496 C C . ILE A 1 190 ? -7.77 -27.703 -29.891 1 51.81 190 ILE A C 1
ATOM 1498 O O . ILE A 1 190 ? -6.98 -26.938 -30.453 1 51.81 190 ILE A O 1
ATOM 1502 N N . LYS A 1 191 ? -9.133 -27.781 -30.406 1 46.81 191 LYS A N 1
ATOM 1503 C CA . LYS A 1 191 ? -9.789 -26.484 -30.625 1 46.81 191 LYS A CA 1
ATOM 1504 C C . LYS A 1 191 ? -9.391 -25.484 -29.547 1 46.81 191 LYS A C 1
ATOM 1506 O O . LYS A 1 191 ? -9.766 -25.641 -28.375 1 46.81 191 LYS A O 1
ATOM 1511 N N . PHE A 1 192 ? -8.305 -25.016 -29.625 1 49.94 192 PHE A N 1
ATOM 1512 C CA . PHE A 1 192 ? -7.871 -23.938 -28.75 1 49.94 192 PHE A CA 1
ATOM 1513 C C . PHE A 1 192 ? -8.891 -22.797 -28.734 1 49.94 192 PHE A C 1
ATOM 1515 O O . PHE A 1 192 ? -9.219 -22.25 -29.797 1 49.94 192 PHE A O 1
ATOM 1522 N N . THR A 1 193 ? -10.016 -23.016 -28.203 1 46.19 193 THR A N 1
ATOM 1523 C CA . THR A 1 193 ? -10.93 -21.875 -28.156 1 46.19 193 THR A CA 1
ATOM 1524 C C . THR A 1 193 ? -10.188 -20.594 -27.797 1 46.19 193 THR A C 1
ATOM 1526 O O . THR A 1 193 ? -9.422 -20.562 -26.828 1 46.19 193 THR A O 1
ATOM 1529 N N . THR A 1 194 ? -9.945 -19.734 -28.516 1 46.91 194 THR A N 1
ATOM 1530 C CA . THR A 1 194 ? -9.25 -18.453 -28.656 1 46.91 194 THR A CA 1
ATOM 1531 C C . THR A 1 194 ? -9.391 -17.625 -27.375 1 46.91 194 THR A C 1
ATOM 1533 O O . THR A 1 194 ? -8.805 -16.547 -27.266 1 46.91 194 THR A O 1
ATOM 1536 N N . PRO A 1 195 ? -10.102 -17.688 -26.188 1 57.44 195 PRO A N 1
ATOM 1537 C CA . PRO A 1 195 ? -9.945 -16.328 -25.688 1 57.44 195 PRO A CA 1
ATOM 1538 C C . PRO A 1 195 ? -8.531 -16.047 -25.172 1 57.44 195 PRO A C 1
ATOM 1540 O O . PRO A 1 195 ? -8.008 -16.797 -24.359 1 57.44 195 PRO A O 1
ATOM 1543 N N . GLY A 1 196 ? -7.379 -15.844 -25.844 1 76.69 196 GLY A N 1
ATOM 1544 C CA . GLY A 1 196 ? -5.957 -15.562 -25.75 1 76.69 196 GLY A CA 1
ATOM 1545 C C . GLY A 1 196 ? -5.641 -14.43 -24.781 1 76.69 196 GLY A C 1
ATOM 1546 O O . GLY A 1 196 ? -6.434 -14.141 -23.875 1 76.69 196 GLY A O 1
ATOM 1547 N N . PHE A 1 197 ? -4.574 -13.969 -24.734 1 84.62 197 PHE A N 1
ATOM 1548 C CA . PHE A 1 197 ? -4.016 -12.828 -24.031 1 84.62 197 PHE A CA 1
ATOM 1549 C C . PHE A 1 197 ? -4.73 -11.539 -24.406 1 84.62 197 PHE A C 1
ATOM 1551 O O . PHE A 1 197 ? -4.305 -10.836 -25.328 1 84.62 197 PHE A O 1
ATOM 1558 N N . ILE A 1 198 ? -5.949 -11.281 -23.641 1 85.88 198 ILE A N 1
ATOM 1559 C CA . ILE A 1 198 ? -6.773 -10.117 -23.953 1 85.88 198 ILE A CA 1
ATOM 1560 C C . ILE A 1 198 ? -7.043 -9.312 -22.688 1 85.88 198 ILE A C 1
ATOM 1562 O O . ILE A 1 198 ? -8.125 -8.758 -22.516 1 85.88 198 ILE A O 1
ATOM 1566 N N . SER A 1 199 ? -6.176 -9.32 -21.812 1 88.69 199 SER A N 1
ATOM 1567 C CA . SER A 1 199 ? -6.367 -8.688 -20.516 1 88.69 199 SER A CA 1
ATOM 1568 C C . SER A 1 199 ? -6.652 -7.199 -20.656 1 88.69 199 SER A C 1
ATOM 1570 O O . SER A 1 199 ? -7.461 -6.645 -19.906 1 88.69 199 SER A O 1
ATOM 1572 N N . SER A 1 200 ? -6.066 -6.527 -21.656 1 90.12 200 SER A N 1
ATOM 1573 C CA . SER A 1 200 ? -6.246 -5.09 -21.828 1 90.12 200 SER A CA 1
ATOM 1574 C C . SER A 1 200 ? -7.66 -4.762 -22.297 1 90.12 200 SER A C 1
ATOM 1576 O O . SER A 1 200 ? -8.18 -3.682 -22.016 1 90.12 200 SER A O 1
ATOM 1578 N N . SER A 1 201 ? -8.227 -5.719 -23.047 1 89.75 201 SER A N 1
ATOM 1579 C CA . SER A 1 201 ? -9.602 -5.527 -23.5 1 89.75 201 SER A CA 1
ATOM 1580 C C . SER A 1 201 ? -10.594 -5.793 -22.359 1 89.75 201 SER A C 1
ATOM 1582 O O . SER A 1 201 ? -11.656 -5.164 -22.312 1 89.75 201 SER A O 1
ATOM 1584 N N . LEU A 1 202 ? -10.258 -6.672 -21.531 1 92.75 202 LEU A N 1
ATOM 1585 C CA . LEU A 1 202 ? -11.133 -7.023 -20.422 1 92.75 202 LEU A CA 1
ATOM 1586 C C . LEU A 1 202 ? -11.062 -5.973 -19.312 1 92.75 202 LEU A C 1
ATOM 1588 O O . LEU A 1 202 ? -12.086 -5.527 -18.797 1 92.75 202 LEU A O 1
ATOM 1592 N N . PHE A 1 203 ? -9.852 -5.598 -18.953 1 95.19 203 PHE A N 1
ATOM 1593 C CA . PHE A 1 203 ? -9.539 -4.578 -17.953 1 95.19 203 PHE A CA 1
ATOM 1594 C C . PHE A 1 203 ? -8.562 -3.553 -18.516 1 95.19 203 PHE A C 1
ATOM 1596 O O . PHE A 1 203 ? -7.352 -3.682 -18.344 1 95.19 203 PHE A O 1
ATOM 1603 N N . PRO A 1 204 ? -9.109 -2.518 -19.094 1 92.94 204 PRO A N 1
ATOM 1604 C CA . PRO A 1 204 ? -8.203 -1.546 -19.703 1 92.94 204 PRO A CA 1
ATOM 1605 C C . PRO A 1 204 ? -7.23 -0.932 -18.703 1 92.94 204 PRO A C 1
ATOM 1607 O O . PRO A 1 204 ? -7.629 -0.602 -17.578 1 92.94 204 PRO A O 1
ATOM 1610 N N . ALA A 1 205 ? -5.996 -0.764 -19.125 1 91.69 205 ALA A N 1
ATOM 1611 C CA . ALA A 1 205 ? -4.945 -0.207 -18.281 1 91.69 205 ALA A CA 1
ATOM 1612 C C . ALA A 1 205 ? -5.238 1.249 -17.938 1 91.69 205 ALA A C 1
ATOM 1614 O O . ALA A 1 205 ? -5.871 1.967 -18.703 1 91.69 205 ALA A O 1
ATOM 1615 N N . ARG A 1 206 ? -4.75 1.684 -16.797 1 90.19 206 ARG A N 1
ATOM 1616 C CA . ARG A 1 206 ? -4.941 3.059 -16.344 1 90.19 206 ARG A CA 1
ATOM 1617 C C . ARG A 1 206 ? -3.611 3.713 -16 1 90.19 206 ARG A C 1
ATOM 1619 O O . ARG A 1 206 ? -3.566 4.895 -15.641 1 90.19 206 ARG A O 1
ATOM 1626 N N . GLY A 1 207 ? -2.576 2.93 -16.125 1 87.5 207 GLY A N 1
ATOM 1627 C CA . GLY A 1 207 ? -1.256 3.451 -15.805 1 87.5 207 GLY A CA 1
ATOM 1628 C C . GLY A 1 207 ? -0.958 3.449 -14.312 1 87.5 207 GLY A C 1
ATOM 1629 O O . GLY A 1 207 ? -0.243 4.324 -13.82 1 87.5 207 GLY A O 1
ATOM 1630 N N . VAL A 1 208 ? -1.529 2.539 -13.602 1 87.5 208 VAL A N 1
ATOM 1631 C CA . VAL A 1 208 ? -1.288 2.436 -12.172 1 87.5 208 VAL A CA 1
ATOM 1632 C C . VAL A 1 208 ? -0.015 1.631 -11.914 1 87.5 208 VAL A C 1
ATOM 1634 O O . VAL A 1 208 ? 0.281 0.68 -12.641 1 87.5 208 VAL A O 1
ATOM 1637 N N . ARG A 1 209 ? 0.696 1.989 -10.883 1 83.31 209 ARG A N 1
ATOM 1638 C CA . ARG A 1 209 ? 1.901 1.256 -10.516 1 83.31 209 ARG A CA 1
ATOM 1639 C C . ARG A 1 209 ? 1.555 -0.012 -9.742 1 83.31 209 ARG A C 1
ATOM 1641 O O . ARG A 1 209 ? 0.528 -0.069 -9.062 1 83.31 209 ARG A O 1
ATOM 1648 N N . PRO A 1 210 ? 2.484 -0.931 -9.875 1 79 210 PRO A N 1
ATOM 1649 C CA . PRO A 1 210 ? 2.232 -2.182 -9.164 1 79 210 PRO A CA 1
ATOM 1650 C C . PRO A 1 210 ? 2.182 -1.993 -7.645 1 79 210 PRO A C 1
ATOM 1652 O O . PRO A 1 210 ? 2.883 -1.136 -7.102 1 79 210 PRO A O 1
ATOM 1655 N N . ILE A 1 211 ? 1.352 -2.729 -7.09 1 75.5 211 ILE A N 1
ATOM 1656 C CA . ILE A 1 211 ? 1.268 -2.727 -5.637 1 75.5 211 ILE A CA 1
ATOM 1657 C C . ILE A 1 211 ? 2.24 -3.756 -5.062 1 75.5 211 ILE A C 1
ATOM 1659 O O . ILE A 1 211 ? 2.256 -4.91 -5.488 1 75.5 211 ILE A O 1
ATOM 1663 N N . LEU A 1 212 ? 3.061 -3.232 -4.211 1 68.06 212 LEU A N 1
ATOM 1664 C CA . LEU A 1 212 ? 4.094 -4.098 -3.654 1 68.06 212 LEU A CA 1
ATOM 1665 C C . LEU A 1 212 ? 3.586 -4.82 -2.41 1 68.06 212 LEU A C 1
ATOM 1667 O O . LEU A 1 212 ? 2.855 -4.238 -1.604 1 68.06 212 LEU A O 1
ATOM 1671 N N . ILE A 1 213 ? 3.695 -6.062 -2.502 1 66.62 213 ILE A N 1
ATOM 1672 C CA . ILE A 1 213 ? 3.463 -6.91 -1.338 1 66.62 213 ILE A CA 1
ATOM 1673 C C . ILE A 1 213 ? 4.785 -7.176 -0.62 1 66.62 213 ILE A C 1
ATOM 1675 O O . ILE A 1 213 ? 5.84 -7.234 -1.254 1 66.62 213 ILE A O 1
ATOM 1679 N N . PRO A 1 214 ? 4.742 -7.129 0.606 1 63.62 214 PRO A N 1
ATOM 1680 C CA . PRO A 1 214 ? 5.992 -7.281 1.351 1 63.62 214 PRO A CA 1
ATOM 1681 C C . PRO A 1 214 ? 6.633 -8.656 1.153 1 63.62 214 PRO A C 1
ATOM 1683 O O . PRO A 1 214 ? 6.402 -9.57 1.95 1 63.62 214 PRO A O 1
ATOM 1686 N N . PHE A 1 215 ? 7.48 -8.711 0.179 1 63.69 215 PHE A N 1
ATOM 1687 C CA . PHE A 1 215 ? 8.211 -9.945 -0.084 1 63.69 215 PHE A CA 1
ATOM 1688 C C . PHE A 1 215 ? 9.516 -9.977 0.712 1 63.69 215 PHE A C 1
ATOM 1690 O O . PHE A 1 215 ? 10.078 -8.93 1.038 1 63.69 215 PHE A O 1
ATOM 1697 N N . ILE A 1 216 ? 9.789 -11.141 1.046 1 59.09 216 ILE A N 1
ATOM 1698 C CA . ILE A 1 216 ? 11.078 -11.375 1.679 1 59.09 216 ILE A CA 1
ATOM 1699 C C . ILE A 1 216 ? 12.117 -11.719 0.615 1 59.09 216 ILE A C 1
ATOM 1701 O O . ILE A 1 216 ? 12.125 -12.828 0.078 1 59.09 216 ILE A O 1
ATOM 1705 N N . THR A 1 217 ? 12.891 -10.75 0.256 1 60.53 217 THR A N 1
ATOM 1706 C CA . THR A 1 217 ? 13.82 -10.992 -0.838 1 60.53 217 THR A CA 1
ATOM 1707 C C . THR A 1 217 ? 15.25 -11.094 -0.316 1 60.53 217 THR A C 1
ATOM 1709 O O . THR A 1 217 ? 16.141 -11.602 -1.008 1 60.53 217 THR A O 1
ATOM 1712 N N . ASP A 1 218 ? 15.328 -10.742 0.909 1 64.12 218 ASP A N 1
ATOM 1713 C CA . ASP A 1 218 ? 16.656 -10.805 1.513 1 64.12 218 ASP A CA 1
ATOM 1714 C C . ASP A 1 218 ? 17 -12.227 1.945 1 64.12 218 ASP A C 1
ATOM 1716 O O . ASP A 1 218 ? 16.234 -12.867 2.652 1 64.12 218 ASP A O 1
ATOM 1720 N N . GLU A 1 219 ? 18.109 -12.68 1.439 1 64.19 219 GLU A N 1
ATOM 1721 C CA . GLU A 1 219 ? 18.531 -14.055 1.698 1 64.19 219 GLU A CA 1
ATOM 1722 C C . GLU A 1 219 ? 18.672 -14.312 3.195 1 64.19 219 GLU A C 1
ATOM 1724 O O . GLU A 1 219 ? 18.344 -15.398 3.678 1 64.19 219 GLU A O 1
ATOM 1729 N N . ASP A 1 220 ? 19.172 -13.312 3.842 1 66.94 220 ASP A N 1
ATOM 1730 C CA . ASP A 1 220 ? 19.344 -13.477 5.285 1 66.94 220 ASP A CA 1
ATOM 1731 C C . ASP A 1 220 ? 17.984 -13.602 5.98 1 66.94 220 ASP A C 1
ATOM 1733 O O . ASP A 1 220 ? 17.828 -14.43 6.887 1 66.94 220 ASP A O 1
ATOM 1737 N N . LEU A 1 221 ? 17.188 -12.883 5.461 1 71.06 221 LEU A N 1
ATOM 1738 C CA . LEU A 1 221 ? 15.844 -12.969 6.035 1 71.06 221 LEU A CA 1
ATOM 1739 C C . LEU A 1 221 ? 15.156 -14.266 5.629 1 71.06 221 LEU A C 1
ATOM 1741 O O . LEU A 1 221 ? 14.453 -14.875 6.434 1 71.06 221 LEU A O 1
A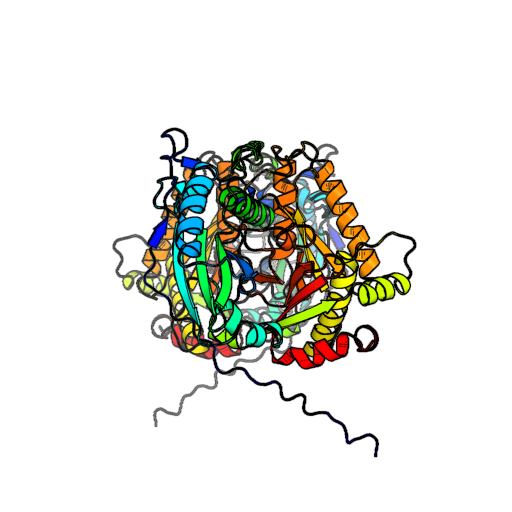TOM 1745 N N . LEU A 1 222 ? 15.414 -14.688 4.426 1 73.56 222 LEU A N 1
ATOM 1746 C CA . LEU A 1 222 ? 14.789 -15.891 3.896 1 73.56 222 LEU A CA 1
ATOM 1747 C C . LEU A 1 222 ? 15.234 -17.125 4.672 1 73.56 222 LEU A C 1
ATOM 1749 O O . LEU A 1 222 ? 14.477 -18.078 4.824 1 73.56 222 LEU A O 1
ATOM 1753 N N . SER A 1 223 ? 16.438 -17.031 5.18 1 76.44 223 SER A N 1
ATOM 1754 C CA . SER A 1 223 ? 16.984 -18.188 5.902 1 76.44 223 SER A CA 1
ATOM 1755 C C . SER A 1 223 ? 16.234 -18.406 7.219 1 76.44 223 SER A C 1
ATOM 1757 O O . SER A 1 223 ? 16.297 -19.484 7.797 1 76.44 223 SER A O 1
ATOM 1759 N N . LYS A 1 224 ? 15.578 -17.469 7.586 1 82.19 224 LYS A N 1
ATOM 1760 C CA . LYS A 1 224 ? 14.844 -17.562 8.844 1 82.19 224 LYS A CA 1
ATOM 1761 C C . LYS A 1 224 ? 13.461 -18.188 8.625 1 82.19 224 LYS A C 1
ATOM 1763 O O . LYS A 1 224 ? 12.719 -18.406 9.578 1 82.19 224 LYS A O 1
ATOM 1768 N N . TYR A 1 225 ? 13.219 -18.531 7.398 1 83.5 225 TYR A N 1
ATOM 1769 C CA . TYR A 1 225 ? 11.898 -19.047 7.07 1 83.5 225 TYR A CA 1
ATOM 1770 C C . TYR A 1 225 ? 11.992 -20.453 6.5 1 83.5 225 TYR A C 1
ATOM 1772 O O . TYR A 1 225 ? 13.062 -20.891 6.082 1 83.5 225 TYR A O 1
ATOM 1780 N N . THR A 1 226 ? 10.883 -21.156 6.602 1 83.81 226 THR A N 1
ATOM 1781 C CA . THR A 1 226 ? 10.797 -22.5 6.051 1 83.81 226 THR A CA 1
ATOM 1782 C C . THR A 1 226 ? 9.438 -22.734 5.387 1 83.81 226 THR A C 1
ATOM 1784 O O . THR A 1 226 ? 8.508 -21.938 5.582 1 83.81 226 THR A O 1
ATOM 1787 N N . TRP A 1 227 ? 9.43 -23.75 4.516 1 84.75 227 TRP A N 1
ATOM 1788 C CA . TRP A 1 227 ? 8.195 -24.219 3.881 1 84.75 227 TRP A CA 1
ATOM 1789 C C . TRP A 1 227 ? 7.711 -25.516 4.52 1 84.75 227 TRP A C 1
ATOM 1791 O O . TRP A 1 227 ? 8.422 -26.531 4.52 1 84.75 227 TRP A O 1
ATOM 1801 N N . LYS A 1 228 ? 6.562 -25.438 5.059 1 85.69 228 LYS A N 1
ATOM 1802 C CA . LYS A 1 228 ? 5.961 -26.641 5.641 1 85.69 228 LYS A CA 1
ATOM 1803 C C . LYS A 1 228 ? 4.859 -27.188 4.738 1 85.69 228 LYS A C 1
ATOM 1805 O O . LYS A 1 228 ? 3.957 -26.453 4.332 1 85.69 228 LYS A O 1
ATOM 1810 N N . LYS A 1 229 ? 4.977 -28.422 4.449 1 89.5 229 LYS A N 1
ATOM 1811 C CA . LYS A 1 229 ? 3.926 -29.094 3.689 1 89.5 229 LYS A CA 1
ATOM 1812 C C . LYS A 1 229 ? 2.979 -29.859 4.613 1 89.5 229 LYS A C 1
ATOM 1814 O O . LYS A 1 229 ? 3.422 -30.594 5.504 1 89.5 229 LYS A O 1
ATOM 1819 N N . LEU A 1 230 ? 1.739 -29.656 4.449 1 90.25 230 LEU A N 1
ATOM 1820 C CA . LEU A 1 230 ? 0.685 -30.453 5.082 1 90.25 230 LEU A CA 1
ATOM 1821 C C . LEU A 1 230 ? -0.173 -31.141 4.031 1 90.25 230 LEU A C 1
ATOM 1823 O O . LEU A 1 230 ? -0.512 -30.562 3.004 1 90.25 230 LEU A O 1
ATOM 1827 N N . SER A 1 231 ? -0.408 -32.406 4.328 1 91.31 231 SER A N 1
ATOM 1828 C CA . SER A 1 231 ? -1.255 -33.188 3.416 1 91.31 231 SER A CA 1
ATOM 1829 C C . SER A 1 231 ? -2.57 -33.562 4.082 1 91.31 231 SER A C 1
ATOM 1831 O O . SER A 1 231 ? -2.572 -34.188 5.148 1 91.31 231 SER A O 1
ATOM 1833 N N . PHE A 1 232 ? -3.627 -33.219 3.408 1 93.38 232 PHE A N 1
ATOM 1834 C CA . PHE A 1 232 ? -4.973 -33.562 3.838 1 93.38 232 PHE A CA 1
ATOM 1835 C C . PHE A 1 232 ? -5.586 -34.594 2.883 1 93.38 232 PHE A C 1
ATOM 1837 O O . PHE A 1 232 ? -5.953 -34.25 1.757 1 93.38 232 PHE A O 1
ATOM 1844 N N . SER A 1 233 ? -5.742 -35.781 3.395 1 93 233 SER A N 1
ATOM 1845 C CA . SER A 1 233 ? -6.336 -36.844 2.578 1 93 233 SER A CA 1
ATOM 1846 C C . SER A 1 233 ? -7.844 -36.625 2.436 1 93 233 SER A C 1
ATOM 1848 O O . SER A 1 233 ? -8.43 -35.781 3.094 1 93 233 SER A O 1
ATOM 1850 N N . GLU A 1 234 ? -8.398 -37.5 1.553 1 92.75 234 GLU A N 1
ATOM 1851 C CA . GLU A 1 234 ? -9.852 -37.5 1.412 1 92.75 234 GLU A CA 1
ATOM 1852 C C . GLU A 1 234 ? -10.539 -37.781 2.746 1 92.75 234 GLU A C 1
ATOM 1854 O O . GLU A 1 234 ? -11.547 -37.156 3.08 1 92.75 234 GLU A O 1
ATOM 1859 N N . SER A 1 235 ? -10 -38.719 3.461 1 92 235 SER A N 1
ATOM 1860 C CA . SER A 1 235 ? -10.562 -39.094 4.758 1 92 235 SER A CA 1
ATOM 1861 C C . SER A 1 235 ? -10.438 -37.938 5.754 1 92 235 SER A C 1
ATOM 1863 O O . SER A 1 235 ? -11.359 -37.688 6.539 1 92 235 SER A O 1
ATOM 1865 N N . ASP A 1 236 ? -9.289 -37.281 5.723 1 90.94 236 ASP A N 1
ATOM 1866 C CA . ASP A 1 236 ? -9.102 -36.125 6.598 1 90.94 236 ASP A CA 1
ATOM 1867 C C . ASP A 1 236 ? -10.156 -35.062 6.328 1 90.94 236 ASP A C 1
ATOM 1869 O O . ASP A 1 236 ? -10.758 -34.531 7.262 1 90.94 236 ASP A O 1
ATOM 1873 N N . ILE A 1 237 ? -10.367 -34.781 5.082 1 91.5 237 ILE A N 1
ATOM 1874 C CA . ILE A 1 237 ? -11.312 -33.75 4.664 1 91.5 237 ILE A CA 1
ATOM 1875 C C . ILE A 1 237 ? -12.727 -34.125 5.082 1 91.5 237 ILE A C 1
ATOM 1877 O O . ILE A 1 237 ? -13.484 -33.312 5.594 1 91.5 237 ILE A O 1
ATOM 1881 N N . SER A 1 238 ? -13.07 -35.375 4.863 1 89.44 238 SER A N 1
ATOM 1882 C CA . SER A 1 238 ? -14.383 -35.875 5.25 1 89.44 238 SER A CA 1
ATOM 1883 C C . SER A 1 238 ? -14.594 -35.75 6.754 1 89.44 238 SER A C 1
ATOM 1885 O O . SER A 1 238 ? -15.68 -35.375 7.207 1 89.44 238 SER A O 1
ATOM 1887 N N . ASN A 1 239 ? -13.617 -36.094 7.48 1 89 239 ASN A N 1
ATOM 1888 C CA . ASN A 1 239 ? -13.695 -36 8.938 1 89 239 ASN A CA 1
ATOM 1889 C C . ASN A 1 239 ? -13.867 -34.562 9.383 1 89 239 ASN A C 1
ATOM 1891 O O . ASN A 1 239 ? -14.625 -34.281 10.312 1 89 239 ASN A O 1
ATOM 1895 N N . MET A 1 240 ? -13.094 -33.688 8.727 1 87.06 240 MET A N 1
ATOM 1896 C CA . MET A 1 240 ? -13.195 -32.281 9.055 1 87.06 240 MET A CA 1
ATOM 1897 C C . MET A 1 240 ? -14.586 -31.75 8.742 1 87.06 240 MET A C 1
ATOM 1899 O O . MET A 1 240 ? -15.133 -30.938 9.5 1 87.06 240 MET A O 1
ATOM 1903 N N . LYS A 1 241 ? -15.102 -32.156 7.652 1 87 241 LYS A N 1
ATOM 1904 C CA . LYS A 1 241 ? -16.453 -31.75 7.273 1 87 241 LYS A CA 1
ATOM 1905 C C . LYS A 1 241 ? -17.469 -32.219 8.305 1 87 241 LYS A C 1
ATOM 1907 O O . LYS A 1 241 ? -18.406 -31.484 8.633 1 87 241 LYS A O 1
ATOM 1912 N N . ALA A 1 242 ? -17.312 -33.375 8.742 1 84.12 242 ALA A N 1
ATOM 1913 C CA . ALA A 1 242 ? -18.234 -33.969 9.711 1 84.12 242 ALA A CA 1
ATOM 1914 C C . ALA A 1 242 ? -18.203 -33.188 11.023 1 84.12 242 ALA A C 1
ATOM 1916 O O . ALA A 1 242 ? -19.234 -33.062 11.703 1 84.12 242 ALA A O 1
ATOM 1917 N N . LYS A 1 243 ? -17.109 -32.719 11.305 1 80.25 243 LYS A N 1
ATOM 1918 C CA . LYS A 1 243 ? -16.938 -32 12.57 1 80.25 243 LYS A CA 1
ATOM 1919 C C . LYS A 1 243 ? -17.422 -30.562 12.445 1 80.25 243 LYS A C 1
ATOM 1921 O O . LYS A 1 243 ? -17.766 -29.922 13.445 1 80.25 243 LYS A O 1
ATOM 1926 N N . ALA A 1 244 ? -17.266 -30.094 11.266 1 75.69 244 ALA A N 1
ATOM 1927 C CA . ALA A 1 244 ? -17.656 -28.703 11.055 1 75.69 244 ALA A CA 1
ATOM 1928 C C . ALA A 1 244 ? -19.156 -28.516 11.258 1 75.69 244 ALA A C 1
ATOM 1930 O O . ALA A 1 244 ? -19.953 -29.328 10.789 1 75.69 244 ALA A O 1
ATOM 1931 N N . ILE A 1 245 ? -19.578 -28.016 12.352 1 63.88 245 ILE A N 1
ATOM 1932 C CA . ILE A 1 245 ? -20.969 -27.766 12.727 1 63.88 245 ILE A CA 1
ATOM 1933 C C . ILE A 1 245 ? -21.578 -26.734 11.789 1 63.88 245 ILE A C 1
ATOM 1935 O O . ILE A 1 245 ? -21.547 -25.531 12.07 1 63.88 245 ILE A O 1
ATOM 1939 N N . THR A 1 246 ? -21.703 -26.984 10.594 1 65.12 246 THR A N 1
ATOM 1940 C CA . THR A 1 246 ? -22.328 -25.969 9.758 1 65.12 246 THR A CA 1
ATOM 1941 C C . THR A 1 246 ? -23.438 -26.594 8.914 1 65.12 246 THR A C 1
ATOM 1943 O O . THR A 1 246 ? -23.391 -27.766 8.586 1 65.12 246 THR A O 1
ATOM 1946 N N . ASN A 1 247 ? -24.5 -25.953 8.797 1 60.44 247 ASN A N 1
ATOM 1947 C CA . ASN A 1 247 ? -25.625 -26.297 7.93 1 60.44 247 ASN A CA 1
ATOM 1948 C C . ASN A 1 247 ? -25.297 -26.031 6.465 1 60.44 247 ASN A C 1
ATOM 1950 O O . ASN A 1 247 ? -26.031 -26.453 5.574 1 60.44 247 ASN A O 1
ATOM 1954 N N . ALA A 1 248 ? -24.188 -25.312 6.258 1 69 248 ALA A N 1
ATOM 1955 C CA . ALA A 1 248 ? -23.891 -24.938 4.875 1 69 248 ALA A CA 1
ATOM 1956 C C . ALA A 1 248 ? -22.781 -25.797 4.285 1 69 248 ALA A C 1
ATOM 1958 O O . ALA A 1 248 ? -21.969 -26.344 5.02 1 69 248 ALA A O 1
ATOM 1959 N N . ARG A 1 249 ? -22.953 -26.094 3.074 1 82.62 249 ARG A N 1
ATOM 1960 C CA . ARG A 1 249 ? -21.906 -26.781 2.33 1 82.62 249 ARG A CA 1
ATOM 1961 C C . ARG A 1 249 ? -20.609 -25.984 2.334 1 82.62 249 ARG A C 1
ATOM 1963 O O . ARG A 1 249 ? -20.578 -24.844 1.861 1 82.62 249 ARG A O 1
ATOM 1970 N N . ILE A 1 250 ? -19.578 -26.547 2.967 1 88.69 250 ILE A N 1
ATOM 1971 C CA . ILE A 1 250 ? -18.281 -25.891 3.033 1 88.69 250 ILE A CA 1
ATOM 1972 C C . ILE A 1 250 ? -17.312 -26.578 2.068 1 88.69 250 ILE A C 1
ATOM 1974 O O . ILE A 1 250 ? -17.234 -27.797 2.029 1 88.69 250 ILE A O 1
ATOM 1978 N N . SER A 1 251 ? -16.688 -25.844 1.269 1 90.81 251 SER A N 1
ATOM 1979 C CA . SER A 1 251 ? -15.734 -26.406 0.329 1 90.81 251 SER A CA 1
ATOM 1980 C C . SER A 1 251 ? -14.5 -26.953 1.053 1 90.81 251 SER A C 1
ATOM 1982 O O . SER A 1 251 ? -14.164 -26.484 2.143 1 90.81 251 SER A O 1
ATOM 1984 N N . LYS A 1 252 ? -13.812 -27.938 0.536 1 92.19 252 LYS A N 1
ATOM 1985 C CA . LYS A 1 252 ? -12.602 -28.484 1.131 1 92.19 252 LYS A CA 1
ATOM 1986 C C . LYS A 1 252 ? -11.523 -27.406 1.273 1 92.19 252 LYS A C 1
ATOM 1988 O O . LYS A 1 252 ? -10.766 -27.406 2.242 1 92.19 252 LYS A O 1
ATOM 1993 N N . VAL A 1 253 ? -11.469 -26.453 0.324 1 95.06 253 VAL A N 1
ATOM 1994 C CA . VAL A 1 253 ? -10.484 -25.375 0.349 1 95.06 253 VAL A CA 1
ATOM 1995 C C . VAL A 1 253 ? -10.688 -24.516 1.591 1 95.06 253 VAL A C 1
ATOM 1997 O O . VAL A 1 253 ? -9.734 -24.234 2.328 1 95.06 253 VAL A O 1
ATOM 2000 N N . GLN A 1 254 ? -11.945 -24.094 1.851 1 95.19 254 GLN A N 1
ATOM 2001 C CA . GLN A 1 254 ? -12.234 -23.234 2.994 1 95.19 254 GLN A CA 1
ATOM 2002 C C . GLN A 1 254 ? -11.977 -23.969 4.309 1 95.19 254 GLN A C 1
ATOM 2004 O O . GLN A 1 254 ? -11.539 -23.359 5.289 1 95.19 254 GLN A O 1
ATOM 2009 N N . LEU A 1 255 ? -12.242 -25.25 4.305 1 93.25 255 LEU A N 1
ATOM 2010 C CA . LEU A 1 255 ? -11.984 -26.062 5.492 1 93.25 255 LEU A CA 1
ATOM 2011 C C . LEU A 1 255 ? -10.5 -26.094 5.809 1 93.25 255 LEU A C 1
ATOM 2013 O O . LEU A 1 255 ? -10.102 -25.938 6.965 1 93.25 255 LEU A O 1
ATOM 2017 N N . VAL A 1 256 ? -9.688 -26.359 4.824 1 95.25 256 VAL A N 1
ATOM 2018 C CA . VAL A 1 256 ? -8.242 -26.438 5.012 1 95.25 256 VAL A CA 1
ATOM 2019 C C . VAL A 1 256 ? -7.688 -25.078 5.395 1 95.25 256 VAL A C 1
ATOM 2021 O O . VAL A 1 256 ? -6.875 -24.953 6.316 1 95.25 256 VAL A O 1
ATOM 2024 N N . PHE A 1 257 ? -8.148 -23.984 4.723 1 96.38 257 PHE A N 1
ATOM 2025 C CA . PHE A 1 257 ? -7.738 -22.625 5.078 1 96.38 257 PHE A CA 1
ATOM 2026 C C . PHE A 1 257 ? -8.07 -22.328 6.539 1 96.38 257 PHE A C 1
ATOM 2028 O O . PHE A 1 257 ? -7.242 -21.781 7.266 1 96.38 257 PHE A O 1
ATOM 2035 N N . ALA A 1 258 ? -9.273 -22.688 6.93 1 94.31 258 ALA A N 1
ATOM 2036 C CA . ALA A 1 258 ? -9.711 -22.391 8.289 1 94.31 258 ALA A CA 1
ATOM 2037 C C . ALA A 1 258 ? -8.836 -23.109 9.312 1 94.31 258 ALA A C 1
ATOM 2039 O O . ALA A 1 258 ? -8.461 -22.547 10.336 1 94.31 258 ALA A O 1
ATOM 2040 N N . THR A 1 259 ? -8.562 -24.328 9.031 1 93.19 259 THR A N 1
ATOM 2041 C CA . THR A 1 259 ? -7.762 -25.156 9.93 1 93.19 259 THR A CA 1
ATOM 2042 C C . THR A 1 259 ? -6.363 -24.578 10.102 1 93.19 259 THR A C 1
ATOM 2044 O O . THR A 1 259 ? -5.875 -24.453 11.227 1 93.19 259 THR A O 1
ATOM 2047 N N . ILE A 1 260 ? -5.746 -24.266 9.031 1 95.31 260 ILE A N 1
ATOM 2048 C CA . ILE A 1 260 ? -4.387 -23.734 9.078 1 95.31 260 ILE A CA 1
ATOM 2049 C C . ILE A 1 260 ? -4.402 -22.344 9.688 1 95.31 260 ILE A C 1
ATOM 2051 O O . ILE A 1 260 ? -3.521 -21.984 10.477 1 95.31 260 ILE A O 1
ATOM 2055 N N . TRP A 1 261 ? -5.426 -21.547 9.266 1 96 261 TRP A N 1
ATOM 2056 C CA . TRP A 1 261 ? -5.57 -20.188 9.797 1 96 261 TRP A CA 1
ATOM 2057 C C . TRP A 1 261 ? -5.688 -20.203 11.32 1 96 261 TRP A C 1
ATOM 2059 O O . TRP A 1 261 ? -5.074 -19.391 12.008 1 96 261 TRP A O 1
ATOM 2069 N N . LYS A 1 262 ? -6.422 -21.094 11.859 1 93.69 262 LYS A N 1
ATOM 2070 C CA . LYS A 1 262 ? -6.566 -21.219 13.305 1 93.69 262 LYS A CA 1
ATOM 2071 C C . LYS A 1 262 ? -5.215 -21.469 13.969 1 93.69 262 LYS A C 1
ATOM 2073 O O . LYS A 1 262 ? -4.922 -20.875 15.016 1 93.69 262 LYS A O 1
ATOM 2078 N N . ALA A 1 263 ? -4.461 -22.328 13.398 1 94.12 263 ALA A N 1
ATOM 2079 C CA . ALA A 1 263 ? -3.133 -22.609 13.93 1 94.12 263 ALA A CA 1
ATOM 2080 C C . ALA A 1 263 ? -2.248 -21.359 13.883 1 94.12 263 ALA A C 1
ATOM 2082 O O . ALA A 1 263 ? -1.496 -21.094 14.828 1 94.12 263 ALA A O 1
ATOM 2083 N N . LEU A 1 264 ? -2.312 -20.641 12.805 1 95 264 LEU A N 1
ATOM 2084 C CA . LEU A 1 264 ? -1.484 -19.453 12.648 1 95 264 LEU A CA 1
ATOM 2085 C C . LEU A 1 264 ? -1.913 -18.359 13.625 1 95 264 LEU A C 1
ATOM 2087 O O . LEU A 1 264 ? -1.079 -17.594 14.109 1 95 264 LEU A O 1
ATOM 2091 N N . ILE A 1 265 ? -3.201 -18.25 13.852 1 94.69 265 ILE A N 1
ATOM 2092 C CA . ILE A 1 265 ? -3.691 -17.344 14.883 1 94.69 265 ILE A CA 1
ATOM 2093 C C . ILE A 1 265 ? -3.088 -17.719 16.234 1 94.69 265 ILE A C 1
ATOM 2095 O O . ILE A 1 265 ? -2.688 -16.844 17 1 94.69 265 ILE A O 1
ATOM 2099 N N . GLY A 1 266 ? -3.031 -19 16.516 1 92.62 266 GLY A N 1
ATOM 2100 C CA . GLY A 1 266 ? -2.391 -19.469 17.734 1 92.62 266 GLY A CA 1
ATOM 2101 C C . GLY A 1 266 ? -0.928 -19.078 17.828 1 92.62 266 GLY A C 1
ATOM 2102 O O . GLY A 1 266 ? -0.46 -18.672 18.891 1 92.62 266 GLY A O 1
ATOM 2103 N N . VAL A 1 267 ? -0.217 -19.266 16.75 1 93.44 267 VAL A N 1
ATOM 2104 C CA . VAL A 1 267 ? 1.191 -18.891 16.703 1 93.44 267 VAL A CA 1
ATOM 2105 C C . VAL A 1 267 ? 1.339 -17.406 17.031 1 93.44 267 VAL A C 1
ATOM 2107 O O . VAL A 1 267 ? 2.211 -17.016 17.812 1 93.44 267 VAL A O 1
ATOM 2110 N N . ASP A 1 268 ? 0.521 -16.562 16.391 1 92.88 268 ASP A N 1
ATOM 2111 C CA . ASP A 1 268 ? 0.565 -15.117 16.594 1 92.88 268 ASP A CA 1
ATOM 2112 C C . ASP A 1 268 ? 0.274 -14.766 18.062 1 92.88 268 ASP A C 1
ATOM 2114 O O . ASP A 1 268 ? 0.899 -13.867 18.625 1 92.88 268 ASP A O 1
ATOM 2118 N N . ARG A 1 269 ? -0.616 -15.445 18.672 1 92.25 269 ARG A N 1
ATOM 2119 C CA . ARG A 1 269 ? -0.979 -15.219 20.078 1 92.25 269 ARG A CA 1
ATOM 2120 C C . ARG A 1 269 ? 0.196 -15.516 21 1 92.25 269 ARG A C 1
ATOM 2122 O O . ARG A 1 269 ? 0.455 -14.758 21.938 1 92.25 269 ARG A O 1
ATOM 2129 N N . VAL A 1 270 ? 0.843 -16.531 20.688 1 91.12 270 VAL A N 1
ATOM 2130 C CA . VAL A 1 270 ? 1.986 -16.906 21.516 1 91.12 270 VAL A CA 1
ATOM 2131 C C . VAL A 1 270 ? 3.109 -15.891 21.344 1 91.12 270 VAL A C 1
ATOM 2133 O O . VAL A 1 270 ? 3.746 -15.484 22.312 1 91.12 270 VAL A O 1
ATOM 2136 N N . THR A 1 271 ? 3.338 -15.547 20.172 1 88.06 271 THR A N 1
ATOM 2137 C CA . THR A 1 271 ? 4.43 -14.641 19.844 1 88.06 271 THR A CA 1
ATOM 2138 C C . THR A 1 271 ? 4.219 -13.273 20.484 1 88.06 271 THR A C 1
ATOM 2140 O O . THR A 1 271 ? 5.172 -12.648 20.953 1 88.06 271 THR A O 1
ATOM 2143 N N . HIS A 1 272 ? 3.008 -12.812 20.578 1 87.25 272 HIS A N 1
ATOM 2144 C CA . HIS A 1 272 ? 2.75 -11.453 21.047 1 87.25 272 HIS A CA 1
ATOM 2145 C C . HIS A 1 272 ? 2.201 -11.445 22.469 1 87.25 272 HIS A C 1
ATOM 2147 O O . HIS A 1 272 ? 2.186 -10.406 23.125 1 87.25 272 HIS A O 1
ATOM 2153 N N . GLY A 1 273 ? 1.72 -12.562 22.906 1 89.56 273 GLY A N 1
ATOM 2154 C CA . GLY A 1 273 ? 1.225 -12.711 24.266 1 89.56 273 GLY A CA 1
ATOM 2155 C C . GLY A 1 273 ? -0.254 -12.398 24.391 1 89.56 273 GLY A C 1
ATOM 2156 O O . GLY A 1 273 ? -0.812 -12.469 25.484 1 89.56 273 GLY A O 1
ATOM 2157 N N . TYR A 1 274 ? -0.875 -11.953 23.297 1 89.06 274 TYR A N 1
ATOM 2158 C CA . TYR A 1 274 ? -2.309 -11.688 23.281 1 89.06 274 TYR A CA 1
ATOM 2159 C C . TYR A 1 274 ? -2.902 -11.969 21.906 1 89.06 274 TYR A C 1
ATOM 2161 O O . TYR A 1 274 ? -2.17 -12.133 20.938 1 89.06 274 TYR A O 1
ATOM 2169 N N . LEU A 1 275 ? -4.234 -12.148 21.922 1 90.81 275 LEU A N 1
ATOM 2170 C CA . LEU A 1 275 ? -4.938 -12.391 20.672 1 90.81 275 LEU A CA 1
ATOM 2171 C C . LEU A 1 275 ? -5.117 -11.094 19.891 1 90.81 275 LEU A C 1
ATOM 2173 O O . LEU A 1 275 ? -5.812 -10.18 20.344 1 90.81 275 LEU A O 1
ATOM 2177 N N . ARG A 1 276 ? -4.527 -10.992 18.734 1 90.69 276 ARG A N 1
ATOM 2178 C CA . ARG A 1 276 ? -4.648 -9.852 17.844 1 90.69 276 ARG A CA 1
ATOM 2179 C C . ARG A 1 276 ? -5.703 -10.109 16.766 1 90.69 276 ARG A C 1
ATOM 2181 O O . ARG A 1 276 ? -6.098 -11.25 16.547 1 90.69 276 ARG A O 1
ATOM 2188 N N . GLU A 1 277 ? -6.102 -9 16.141 1 92.62 277 GLU A N 1
ATOM 2189 C CA . GLU A 1 277 ? -6.902 -9.148 14.93 1 92.62 277 GLU A CA 1
ATOM 2190 C C . GLU A 1 277 ? -6.133 -9.906 13.852 1 92.62 277 GLU A C 1
ATOM 2192 O O . GLU A 1 277 ? -4.922 -9.719 13.695 1 92.62 277 GLU A O 1
ATOM 2197 N N . SER A 1 278 ? -6.828 -10.836 13.219 1 95.12 278 SER A N 1
ATOM 2198 C CA . SER A 1 278 ? -6.215 -11.625 12.156 1 95.12 278 SER A CA 1
ATOM 2199 C C . SER A 1 278 ? -7.008 -11.508 10.852 1 95.12 278 SER A C 1
ATOM 2201 O O . SER A 1 278 ? -8.234 -11.469 10.875 1 95.12 278 SER A O 1
ATOM 2203 N N . MET A 1 279 ? -6.34 -11.391 9.836 1 95.31 279 MET A N 1
ATOM 2204 C CA . MET A 1 279 ? -6.973 -11.312 8.523 1 95.31 279 MET A CA 1
ATOM 2205 C C . MET A 1 279 ? -6.434 -12.398 7.594 1 95.31 279 MET A C 1
ATOM 2207 O O . MET A 1 279 ? -5.223 -12.633 7.539 1 95.31 279 MET A O 1
ATOM 2211 N N . LEU A 1 280 ? -7.301 -13.094 6.914 1 96.94 280 LEU A N 1
ATOM 2212 C CA . LEU A 1 280 ? -6.93 -14.016 5.848 1 96.94 280 LEU A CA 1
ATOM 2213 C C . LEU A 1 280 ? -7.387 -13.492 4.488 1 96.94 280 LEU A C 1
ATOM 2215 O O . LEU A 1 280 ? -8.57 -13.227 4.285 1 96.94 280 LEU A O 1
ATOM 2219 N N . SER A 1 281 ? -6.438 -13.312 3.625 1 96.19 281 SER A N 1
ATOM 2220 C CA . SER A 1 281 ? -6.727 -12.914 2.252 1 96.19 281 SER A CA 1
ATOM 2221 C C . SER A 1 281 ? -6.566 -14.086 1.29 1 96.19 281 SER A C 1
ATOM 2223 O O . SER A 1 281 ? -5.57 -14.812 1.348 1 96.19 281 SER A O 1
ATOM 2225 N N . GLN A 1 282 ? -7.527 -14.281 0.458 1 97.12 282 GLN A N 1
ATOM 2226 C CA . GLN A 1 282 ? -7.422 -15.336 -0.545 1 97.12 282 GLN A CA 1
ATOM 2227 C C . GLN A 1 282 ? -7.742 -14.797 -1.939 1 97.12 282 GLN A C 1
ATOM 2229 O O . GLN A 1 282 ? -8.578 -13.906 -2.092 1 97.12 282 GLN A O 1
ATOM 2234 N N . ALA A 1 283 ? -7.113 -15.367 -2.914 1 96.56 283 ALA A N 1
ATOM 2235 C CA . ALA A 1 283 ? -7.332 -14.977 -4.305 1 96.56 283 ALA A CA 1
ATOM 2236 C C . ALA A 1 283 ? -8.633 -15.562 -4.84 1 96.56 283 ALA A C 1
ATOM 2238 O O . ALA A 1 283 ? -8.992 -16.688 -4.516 1 96.56 283 ALA A O 1
ATOM 2239 N N . ILE A 1 284 ? -9.32 -14.781 -5.648 1 97.62 284 ILE A N 1
ATOM 2240 C CA . ILE A 1 284 ? -10.531 -15.188 -6.344 1 97.62 284 ILE A CA 1
ATOM 2241 C C . ILE A 1 284 ? -10.305 -15.141 -7.855 1 97.62 284 ILE A C 1
ATOM 2243 O O . ILE A 1 284 ? -9.906 -14.102 -8.391 1 97.62 284 ILE A O 1
ATOM 2247 N N . ASN A 1 285 ? -10.516 -16.25 -8.484 1 96.94 285 ASN A N 1
ATOM 2248 C CA . ASN A 1 285 ? -10.516 -16.281 -9.938 1 96.94 285 ASN A CA 1
ATOM 2249 C C . ASN A 1 285 ? -11.742 -15.586 -10.516 1 96.94 285 ASN A C 1
ATOM 2251 O O . ASN A 1 285 ? -12.875 -16.031 -10.32 1 96.94 285 ASN A O 1
ATOM 2255 N N . LEU A 1 286 ? -11.539 -14.555 -11.305 1 97.38 286 LEU A N 1
ATOM 2256 C CA . LEU A 1 286 ? -12.656 -13.719 -11.734 1 97.38 286 LEU A CA 1
ATOM 2257 C C . LEU A 1 286 ? -13.305 -14.281 -12.992 1 97.38 286 LEU A C 1
ATOM 2259 O O . LEU A 1 286 ? -14.398 -13.844 -13.375 1 97.38 286 LEU A O 1
ATOM 2263 N N . ARG A 1 287 ? -12.664 -15.203 -13.594 1 95.69 287 ARG A N 1
ATOM 2264 C CA . ARG A 1 287 ? -13.273 -15.836 -14.766 1 95.69 287 ARG A CA 1
ATOM 2265 C C . ARG A 1 287 ? -14.648 -16.391 -14.438 1 95.69 287 ARG A C 1
ATOM 2267 O O . ARG A 1 287 ? -14.82 -17.094 -13.438 1 95.69 287 ARG A O 1
ATOM 2274 N N . GLU A 1 288 ? -15.633 -15.953 -15.242 1 94.88 288 GLU A N 1
ATOM 2275 C CA . GLU A 1 288 ? -17.031 -16.391 -15.172 1 94.88 288 GLU A CA 1
ATOM 2276 C C . GLU A 1 288 ? -17.703 -15.883 -13.906 1 94.88 288 GLU A C 1
ATOM 2278 O O . GLU A 1 288 ? -18.75 -16.406 -13.508 1 94.88 288 GLU A O 1
ATOM 2283 N N . LYS A 1 289 ? -17.203 -14.898 -13.234 1 96.5 289 LYS A N 1
ATOM 2284 C CA . LYS A 1 289 ? -17.766 -14.516 -11.945 1 96.5 289 LYS A CA 1
ATOM 2285 C C . LYS A 1 289 ? -18.172 -13.047 -11.938 1 96.5 289 LYS A C 1
ATOM 2287 O O . LYS A 1 289 ? -18.656 -12.539 -10.922 1 96.5 289 LYS A O 1
ATOM 2292 N N . MET A 1 290 ? -17.922 -12.367 -12.977 1 96.69 290 MET A N 1
ATOM 2293 C CA . MET A 1 290 ? -18.312 -10.961 -13.039 1 96.69 290 MET A CA 1
ATOM 2294 C C . MET A 1 290 ? -19.562 -10.781 -13.875 1 96.69 290 MET A C 1
ATOM 2296 O O . MET A 1 290 ? -20.016 -11.711 -14.531 1 96.69 290 MET A O 1
ATOM 2300 N N . ALA A 1 291 ? -20.172 -9.539 -13.828 1 95.81 291 ALA A N 1
ATOM 2301 C CA . ALA A 1 291 ? -21.422 -9.273 -14.539 1 95.81 291 ALA A CA 1
ATOM 2302 C C . ALA A 1 291 ? -21.25 -9.484 -16.047 1 95.81 291 ALA A C 1
ATOM 2304 O O . ALA A 1 291 ? -22.156 -10 -16.703 1 95.81 291 ALA A O 1
ATOM 2305 N N . SER A 1 292 ? -20.188 -9.016 -16.625 1 92.88 292 SER A N 1
ATOM 2306 C CA . SER A 1 292 ? -19.766 -9.398 -17.969 1 92.88 292 SER A CA 1
ATOM 2307 C C . SER A 1 292 ? -18.797 -10.578 -17.922 1 92.88 292 SER A C 1
ATOM 2309 O O . SER A 1 292 ? -17.625 -10.414 -17.594 1 92.88 292 SER A O 1
ATOM 2311 N N . PRO A 1 293 ? -19.297 -11.625 -18.328 1 88.12 293 PRO A N 1
ATOM 2312 C CA . PRO A 1 293 ? -18.516 -12.844 -18.078 1 88.12 293 PRO A CA 1
ATOM 2313 C C . PRO A 1 293 ? -17.188 -12.852 -18.812 1 88.12 293 PRO A C 1
ATOM 2315 O O . PRO A 1 293 ? -17.109 -12.469 -19.984 1 88.12 293 PRO A O 1
ATOM 2318 N N . ILE A 1 294 ? -16.219 -13.211 -18.109 1 93.19 294 ILE A N 1
ATOM 2319 C CA . ILE A 1 294 ? -14.883 -13.469 -18.641 1 93.19 294 ILE A CA 1
ATOM 2320 C C . ILE A 1 294 ? -14.742 -14.945 -19 1 93.19 294 ILE A C 1
ATOM 2322 O O . ILE A 1 294 ? -14.938 -15.82 -18.156 1 93.19 294 ILE A O 1
ATOM 2326 N N . PRO A 1 295 ? -14.398 -15.211 -20.156 1 89.12 295 PRO A N 1
ATOM 2327 C CA . PRO A 1 295 ? -14.258 -16.625 -20.531 1 89.12 295 PRO A CA 1
ATOM 2328 C C . PRO A 1 295 ? -13.25 -17.375 -19.672 1 89.12 295 PRO A C 1
ATOM 2330 O O . PRO A 1 295 ? -12.219 -16.812 -19.297 1 89.12 295 PRO A O 1
ATOM 2333 N N . SER A 1 296 ? -13.492 -18.656 -19.453 1 89.31 296 SER A N 1
ATOM 2334 C CA . SER A 1 296 ? -12.68 -19.469 -18.562 1 89.31 296 SER A CA 1
ATOM 2335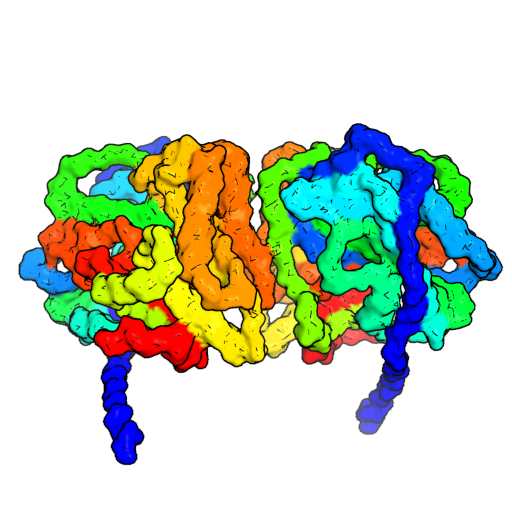 C C . SER A 1 296 ? -11.273 -19.672 -19.125 1 89.31 296 SER A C 1
ATOM 2337 O O . SER A 1 296 ? -10.328 -19.922 -18.375 1 89.31 296 SER A O 1
ATOM 2339 N N . TYR A 1 297 ? -11.078 -19.484 -20.391 1 84.62 297 TYR A N 1
ATOM 2340 C CA . TYR A 1 297 ? -9.797 -19.766 -21.031 1 84.62 297 TYR A CA 1
ATOM 2341 C C . TYR A 1 297 ? -9 -18.484 -21.219 1 84.62 297 TYR A C 1
ATOM 2343 O O . TYR A 1 297 ? -7.926 -18.484 -21.828 1 84.62 297 TYR A O 1
ATOM 2351 N N . SER A 1 298 ? -9.57 -17.375 -20.688 1 91.56 298 SER A N 1
ATOM 2352 C CA . SER A 1 298 ? -8.867 -16.094 -20.828 1 91.56 298 SER A CA 1
ATOM 2353 C C . SER A 1 298 ? -7.531 -16.125 -20.094 1 91.56 298 SER A C 1
ATOM 2355 O O . SER A 1 298 ? -7.434 -16.688 -19 1 91.56 298 SER A O 1
ATOM 2357 N N . CYS A 1 299 ? -6.504 -15.508 -20.781 1 92.5 299 CYS A N 1
ATOM 2358 C CA . CYS A 1 299 ? -5.168 -15.484 -20.203 1 92.5 299 CYS A CA 1
ATOM 2359 C C . CYS A 1 299 ? -4.824 -14.102 -19.672 1 92.5 299 CYS A C 1
ATOM 2361 O O . CYS A 1 299 ? -5.367 -13.102 -20.156 1 92.5 299 CYS A O 1
ATOM 2363 N N . GLY A 1 300 ? -3.896 -14.07 -18.781 1 92.88 300 GLY A N 1
ATOM 2364 C CA . GLY A 1 300 ? -3.512 -12.867 -18.062 1 92.88 300 GLY A CA 1
ATOM 2365 C C . GLY A 1 300 ? -3.832 -12.922 -16.578 1 92.88 300 GLY A C 1
ATOM 2366 O O . GLY A 1 300 ? -4.16 -13.984 -16.047 1 92.88 300 GLY A O 1
ATOM 2367 N N . ASN A 1 301 ? -3.658 -11.797 -15.914 1 95.19 301 ASN A N 1
ATOM 2368 C CA . ASN A 1 301 ? -4.098 -11.672 -14.523 1 95.19 301 ASN A CA 1
ATOM 2369 C C . ASN A 1 301 ? -5.578 -11.328 -14.438 1 95.19 301 ASN A C 1
ATOM 2371 O O . ASN A 1 301 ? -5.996 -10.242 -14.859 1 95.19 301 ASN A O 1
ATOM 2375 N N . LEU A 1 302 ? -6.32 -12.297 -14 1 96.56 302 LEU A N 1
ATOM 2376 C CA . LEU A 1 302 ? -7.762 -12.117 -13.859 1 96.56 302 LEU A CA 1
ATOM 2377 C C . LEU A 1 302 ? -8.234 -12.594 -12.492 1 96.56 302 LEU A C 1
ATOM 2379 O O . LEU A 1 302 ? -8.977 -13.578 -12.391 1 96.56 302 LEU A O 1
ATOM 2383 N N . TRP A 1 303 ? -7.793 -11.797 -11.555 1 96.44 303 TRP A N 1
ATOM 2384 C CA . TRP A 1 303 ? -8.07 -12.195 -10.18 1 96.44 303 TRP A CA 1
ATOM 2385 C C . TRP A 1 303 ? -8.352 -10.977 -9.305 1 96.44 303 TRP A C 1
ATOM 2387 O O . TRP A 1 303 ? -8 -9.844 -9.672 1 96.44 303 TRP A O 1
ATOM 2397 N N . GLY A 1 304 ? -9.07 -11.164 -8.273 1 96.38 304 GLY A N 1
ATOM 2398 C CA . GLY A 1 304 ? -9.258 -10.273 -7.141 1 96.38 304 GLY A CA 1
ATOM 2399 C C . GLY A 1 304 ? -9.023 -10.938 -5.801 1 96.38 304 GLY A C 1
ATOM 2400 O O . GLY A 1 304 ? -8.578 -12.086 -5.746 1 96.38 304 GLY A O 1
ATOM 2401 N N . LEU A 1 305 ? -9.25 -10.164 -4.738 1 96.81 305 LEU A N 1
ATOM 2402 C CA . LEU A 1 305 ? -8.992 -10.742 -3.422 1 96.81 305 LEU A CA 1
ATOM 2403 C C . LEU A 1 305 ? -10.258 -10.711 -2.564 1 96.81 305 LEU A C 1
ATOM 2405 O O . LEU A 1 305 ? -11.18 -9.938 -2.832 1 96.81 305 LEU A O 1
ATOM 2409 N N . CYS A 1 306 ? -10.305 -11.625 -1.716 1 97.81 306 CYS A N 1
ATOM 2410 C CA . CYS A 1 306 ? -11.266 -11.672 -0.614 1 97.81 306 CYS A CA 1
ATOM 2411 C C . CYS A 1 306 ? -10.547 -11.648 0.73 1 97.81 306 CYS A C 1
ATOM 2413 O O . CYS A 1 306 ? -9.68 -12.492 0.993 1 97.81 306 CYS A O 1
ATOM 2415 N N . SER A 1 307 ? -10.867 -10.68 1.523 1 96.19 307 SER A N 1
ATOM 2416 C CA . SER A 1 307 ? -10.266 -10.578 2.852 1 96.19 307 SER A CA 1
ATOM 2417 C C . SER A 1 307 ? -11.297 -10.836 3.943 1 96.19 307 SER A C 1
ATOM 2419 O O . SER A 1 307 ? -12.406 -10.305 3.896 1 96.19 307 SER A O 1
ATOM 2421 N N . THR A 1 308 ? -10.969 -11.695 4.836 1 96.81 308 THR A N 1
ATOM 2422 C CA . THR A 1 308 ? -11.781 -11.992 6.012 1 96.81 308 THR A CA 1
ATOM 2423 C C . THR A 1 308 ? -11.023 -11.641 7.289 1 96.81 308 THR A C 1
ATOM 2425 O O . THR A 1 308 ? -9.914 -12.117 7.508 1 96.81 308 THR A O 1
ATOM 2428 N N . THR A 1 309 ? -11.602 -10.812 8.109 1 94.75 309 THR A N 1
ATOM 2429 C CA . THR A 1 309 ? -10.953 -10.383 9.352 1 94.75 309 THR A CA 1
ATOM 2430 C C . THR A 1 309 ? -11.711 -10.906 10.562 1 94.75 309 THR A C 1
ATOM 2432 O O . THR A 1 309 ? -12.945 -10.93 10.578 1 94.75 309 THR A O 1
ATOM 2435 N N . VAL A 1 310 ? -10.938 -11.305 11.562 1 94.81 310 VAL A N 1
ATOM 2436 C CA . VAL A 1 310 ? -11.562 -11.812 12.781 1 94.81 310 VAL A CA 1
ATOM 2437 C C . VAL A 1 310 ? -10.82 -11.266 14 1 94.81 310 VAL A C 1
ATOM 2439 O O . VAL A 1 310 ? -9.633 -10.945 13.922 1 94.81 310 VAL A O 1
ATOM 2442 N N . LYS A 1 311 ? -11.523 -11.172 15.094 1 91 311 LYS A N 1
ATOM 2443 C CA . LYS A 1 311 ? -10.93 -10.82 16.375 1 91 311 LYS A CA 1
ATOM 2444 C C . LYS A 1 311 ? -10.891 -12.023 17.312 1 91 311 LYS A C 1
ATOM 2446 O O . LYS A 1 311 ? -10.227 -11.984 18.359 1 91 311 LYS A O 1
ATOM 2451 N N . THR A 1 312 ? -11.648 -13.047 16.875 1 84.94 312 THR A N 1
ATOM 2452 C CA . THR A 1 312 ? -11.656 -14.312 17.594 1 84.94 312 THR A CA 1
ATOM 2453 C C . THR A 1 312 ? -11.414 -15.477 16.641 1 84.94 312 THR A C 1
ATOM 2455 O O . THR A 1 312 ? -11.484 -15.32 15.43 1 84.94 312 THR A O 1
ATOM 2458 N N . ASN A 1 313 ? -11.148 -16.594 17.203 1 82.12 313 ASN A N 1
ATOM 2459 C CA . ASN A 1 313 ? -10.844 -17.75 16.375 1 82.12 313 ASN A CA 1
ATOM 2460 C C . ASN A 1 313 ? -12.008 -18.719 16.312 1 82.12 313 ASN A C 1
ATOM 2462 O O . ASN A 1 313 ? -11.805 -19.938 16.188 1 82.12 313 ASN A O 1
ATOM 2466 N N . GLU A 1 314 ? -13.117 -18.172 16.375 1 82 314 GLU A N 1
ATOM 2467 C CA . GLU A 1 314 ? -14.289 -19.031 16.391 1 82 314 GLU A CA 1
ATOM 2468 C C . GLU A 1 314 ? -14.953 -19.094 15.008 1 82 314 GLU A C 1
ATOM 2470 O O . GLU A 1 314 ? -15.008 -18.094 14.297 1 82 314 GLU A O 1
ATOM 2475 N N . GLU A 1 315 ? -15.383 -20.312 14.609 1 85.88 315 GLU A N 1
ATOM 2476 C CA . GLU A 1 315 ? -16.172 -20.594 13.414 1 85.88 315 GLU A CA 1
ATOM 2477 C C . GLU A 1 315 ? -15.508 -20.031 12.164 1 85.88 315 GLU A C 1
ATOM 2479 O O . GLU A 1 315 ? -16.156 -19.359 11.367 1 85.88 315 GLU A O 1
ATOM 2484 N N . LEU A 1 316 ? -14.281 -20.281 12.039 1 91.56 316 LEU A N 1
ATOM 2485 C CA . LEU A 1 316 ? -13.5 -19.688 10.953 1 91.56 316 LEU A CA 1
ATOM 2486 C C . LEU A 1 316 ? -13.953 -20.234 9.609 1 91.56 316 LEU A C 1
ATOM 2488 O O . LEU A 1 316 ? -13.977 -19.5 8.609 1 91.56 316 LEU A O 1
ATOM 2492 N N . GLU A 1 317 ? -14.336 -21.562 9.562 1 90.19 317 GLU A N 1
ATOM 2493 C CA . GLU A 1 317 ? -14.766 -22.188 8.305 1 90.19 317 GLU A CA 1
ATOM 2494 C C . GLU A 1 317 ? -16.031 -21.516 7.773 1 90.19 317 GLU A C 1
ATOM 2496 O O . GLU A 1 317 ? -16.141 -21.25 6.574 1 90.19 317 GLU A O 1
ATOM 2501 N N . ASN A 1 318 ? -16.953 -21.266 8.625 1 89.88 318 ASN A N 1
ATOM 2502 C CA . ASN A 1 318 ? -18.203 -20.594 8.227 1 89.88 318 ASN A CA 1
ATOM 2503 C C . ASN A 1 318 ? -17.953 -19.156 7.789 1 89.88 318 ASN A C 1
ATOM 2505 O O . ASN A 1 318 ? -18.547 -18.688 6.816 1 89.88 318 ASN A O 1
ATOM 2509 N N . LEU A 1 319 ? -17.109 -18.531 8.516 1 93 319 LEU A N 1
ATOM 2510 C CA . LEU A 1 319 ? -16.797 -17.141 8.211 1 93 319 LEU A CA 1
ATOM 2511 C C . LEU A 1 319 ? -16.109 -17.031 6.848 1 93 319 LEU A C 1
ATOM 2513 O O . LEU A 1 319 ? -16.438 -16.125 6.062 1 93 319 LEU A O 1
ATOM 2517 N N . LEU A 1 320 ? -15.219 -17.922 6.629 1 94.94 320 LEU A N 1
ATOM 2518 C CA . LEU A 1 320 ? -14.523 -17.922 5.348 1 94.94 320 LEU A CA 1
ATOM 2519 C C . LEU A 1 320 ? -15.492 -18.219 4.203 1 94.94 320 LEU A C 1
ATOM 2521 O O . LEU A 1 320 ? -15.453 -17.547 3.168 1 94.94 320 LEU A O 1
ATOM 2525 N N . ASN A 1 321 ? -16.312 -19.203 4.418 1 92.94 321 ASN A N 1
ATOM 2526 C CA . ASN A 1 321 ? -17.281 -19.562 3.4 1 92.94 321 ASN A CA 1
ATOM 2527 C C . ASN A 1 321 ? -18.234 -18.406 3.092 1 92.94 321 ASN A C 1
ATOM 2529 O O . ASN A 1 321 ? -18.5 -18.109 1.926 1 92.94 321 ASN A O 1
ATOM 2533 N N . TYR A 1 322 ? -18.688 -17.781 4.102 1 93.75 322 TYR A N 1
ATOM 2534 C CA . TYR A 1 322 ? -19.578 -16.641 3.945 1 93.75 322 TYR A CA 1
ATOM 2535 C C . TYR A 1 322 ? -18.875 -15.484 3.238 1 93.75 322 TYR A C 1
ATOM 2537 O O . TYR A 1 322 ? -19.438 -14.867 2.334 1 93.75 322 TYR A O 1
ATOM 2545 N N . SER A 1 323 ? -17.688 -15.18 3.66 1 96.38 323 SER A N 1
ATOM 2546 C CA . SER A 1 323 ? -16.906 -14.07 3.102 1 96.38 323 SER A CA 1
ATOM 2547 C C . SER A 1 323 ? -16.656 -14.273 1.611 1 96.38 323 SER A C 1
ATOM 2549 O O . SER A 1 323 ? -16.766 -13.328 0.826 1 96.38 323 SER A O 1
ATOM 2551 N N . VAL A 1 324 ? -16.328 -15.461 1.215 1 96.62 324 VAL A N 1
ATOM 2552 C CA . VAL A 1 324 ? -16.047 -15.758 -0.187 1 96.62 324 VAL A CA 1
ATOM 2553 C C . VAL A 1 324 ? -17.328 -15.602 -1.01 1 96.62 324 VAL A C 1
ATOM 2555 O O . VAL A 1 324 ? -17.312 -15 -2.082 1 96.62 324 VAL A O 1
ATOM 2558 N N . LYS A 1 325 ? -18.406 -16.141 -0.525 1 95.62 325 LYS A N 1
ATOM 2559 C CA . LYS A 1 325 ? -19.688 -16.016 -1.222 1 95.62 325 LYS A CA 1
ATOM 2560 C C . LYS A 1 325 ? -20.078 -14.562 -1.396 1 95.62 325 LYS A C 1
ATOM 2562 O O . LYS A 1 325 ? -20.516 -14.148 -2.477 1 95.62 325 LYS A O 1
ATOM 2567 N N . LYS A 1 326 ? -19.953 -13.859 -0.364 1 97.31 326 LYS A N 1
ATOM 2568 C CA . LYS A 1 326 ? -20.297 -12.438 -0.399 1 97.31 326 LYS A CA 1
ATOM 2569 C C . LYS A 1 326 ? -19.422 -11.695 -1.408 1 97.31 326 LYS A C 1
ATOM 2571 O O . LYS A 1 326 ? -19.906 -10.859 -2.172 1 97.31 326 LYS A O 1
ATOM 2576 N N . THR A 1 327 ? -18.156 -11.945 -1.377 1 97.62 327 THR A N 1
ATOM 2577 C CA . THR A 1 327 ? -17.219 -11.281 -2.271 1 97.62 327 THR A CA 1
ATOM 2578 C C . THR A 1 327 ? -17.516 -11.625 -3.727 1 97.62 327 THR A C 1
ATOM 2580 O O . THR A 1 327 ? -17.484 -10.742 -4.594 1 97.62 327 THR A O 1
ATOM 2583 N N . ILE A 1 328 ? -17.812 -12.883 -3.98 1 96.94 328 ILE A N 1
ATOM 2584 C CA . ILE A 1 328 ? -18.156 -13.297 -5.336 1 96.94 328 ILE A CA 1
ATOM 2585 C C . ILE A 1 328 ? -19.438 -12.609 -5.777 1 96.94 328 ILE A C 1
ATOM 2587 O O . ILE A 1 328 ? -19.562 -12.188 -6.93 1 96.94 328 ILE A O 1
ATOM 2591 N N . ASP A 1 329 ? -20.359 -12.5 -4.879 1 97.5 329 ASP A N 1
ATOM 2592 C CA . ASP A 1 329 ? -21.594 -11.789 -5.168 1 97.5 329 ASP A CA 1
ATOM 2593 C C . ASP A 1 329 ? -21.328 -10.328 -5.539 1 97.5 329 ASP A C 1
ATOM 2595 O O . ASP A 1 329 ? -21.938 -9.789 -6.457 1 97.5 329 ASP A O 1
ATOM 2599 N N . GLU A 1 330 ? -20.438 -9.711 -4.891 1 96.81 330 GLU A N 1
ATOM 2600 C CA . GLU A 1 330 ? -20.062 -8.328 -5.188 1 96.81 330 GLU A CA 1
ATOM 2601 C C . GLU A 1 330 ? -19.438 -8.211 -6.57 1 96.81 330 GLU A C 1
ATOM 2603 O O . GLU A 1 330 ? -19.75 -7.305 -7.336 1 96.81 330 GLU A O 1
ATOM 2608 N N . TYR A 1 331 ? -18.516 -9.102 -6.863 1 97.25 331 TYR A N 1
ATOM 2609 C CA . TYR A 1 331 ? -17.906 -9.109 -8.188 1 97.25 331 TYR A CA 1
ATOM 2610 C C . TYR A 1 331 ? -18.938 -9.32 -9.273 1 97.25 331 TYR A C 1
ATOM 2612 O O . TYR A 1 331 ? -18.844 -8.75 -10.359 1 97.25 331 TYR A O 1
ATOM 2620 N N . SER A 1 332 ? -19.953 -10.117 -8.992 1 97.56 332 SER A N 1
ATOM 2621 C CA . SER A 1 332 ? -20.953 -10.492 -9.992 1 97.56 332 SER A CA 1
ATOM 2622 C C . SER A 1 332 ? -21.844 -9.312 -10.344 1 97.56 332 SER A C 1
ATOM 2624 O O . SER A 1 332 ? -22.547 -9.352 -11.359 1 97.56 332 SER A O 1
ATOM 2626 N N . LYS A 1 333 ? -21.734 -8.266 -9.664 1 97.12 333 LYS A N 1
ATOM 2627 C CA . LYS A 1 333 ? -22.609 -7.109 -9.867 1 97.12 333 LYS A CA 1
ATOM 2628 C C . LYS A 1 333 ? -21.922 -6.051 -10.734 1 97.12 333 LYS A C 1
ATOM 2630 O O . LYS A 1 333 ? -22.562 -5.086 -11.156 1 97.12 333 LYS A O 1
ATOM 2635 N N . VAL A 1 334 ? -20.688 -6.238 -11.008 1 96.06 334 VAL A N 1
ATOM 2636 C CA . VAL A 1 334 ? -19.953 -5.176 -11.695 1 96.06 334 VAL A CA 1
ATOM 2637 C C . VAL A 1 334 ? -19.391 -5.707 -13.016 1 96.06 334 VAL A C 1
ATOM 2639 O O . VAL A 1 334 ? -19.016 -6.875 -13.102 1 96.06 334 VAL A O 1
ATOM 2642 N N . HIS A 1 335 ? -19.344 -4.824 -13.961 1 95.81 335 HIS A N 1
ATOM 2643 C CA . HIS A 1 335 ? -18.75 -5.145 -15.25 1 95.81 335 HIS A CA 1
ATOM 2644 C C . HIS A 1 335 ? -17.234 -4.973 -15.211 1 95.81 335 HIS A C 1
ATOM 2646 O O . HIS A 1 335 ? -16.734 -4.008 -14.625 1 95.81 335 HIS A O 1
ATOM 2652 N N . HIS A 1 336 ? -16.516 -5.918 -15.797 1 93.19 336 HIS A N 1
ATOM 2653 C CA . HIS A 1 336 ? -15.055 -5.91 -15.695 1 93.19 336 HIS A CA 1
ATOM 2654 C C . HIS A 1 336 ? -14.469 -4.668 -16.359 1 93.19 336 HIS A C 1
ATOM 2656 O O . HIS A 1 336 ? -13.438 -4.156 -15.914 1 93.19 336 HIS A O 1
ATOM 2662 N N . ASP A 1 337 ? -15.07 -4.152 -17.438 1 90 337 ASP A N 1
ATOM 2663 C CA . ASP A 1 337 ? -14.508 -3.031 -18.188 1 90 337 ASP A CA 1
ATOM 2664 C C . ASP A 1 337 ? -15.039 -1.7 -17.656 1 90 337 ASP A C 1
ATOM 2666 O O . ASP A 1 337 ? -14.781 -0.647 -18.234 1 90 337 ASP A O 1
ATOM 2670 N N . SER A 1 338 ? -15.781 -1.779 -16.578 1 92.44 338 SER A N 1
ATOM 2671 C CA . SER A 1 338 ? -16.297 -0.56 -15.953 1 92.44 338 SER A CA 1
ATOM 2672 C C . SER A 1 338 ? -15.328 -0.013 -14.914 1 92.44 338 SER A C 1
ATOM 2674 O O . SER A 1 338 ? -14.445 -0.734 -14.445 1 92.44 338 SER A O 1
ATOM 2676 N N . GLU A 1 339 ? -15.5 1.266 -14.633 1 90.56 339 GLU A N 1
ATOM 2677 C CA . GLU A 1 339 ? -14.727 1.873 -13.555 1 90.56 339 GLU A CA 1
ATOM 2678 C C . GLU A 1 339 ? -14.984 1.162 -12.227 1 90.56 339 GLU A C 1
ATOM 2680 O O . GLU A 1 339 ? -14.047 0.888 -11.477 1 90.56 339 GLU A O 1
ATOM 2685 N N . GLN A 1 340 ? -16.172 0.876 -11.969 1 91.88 340 GLN A N 1
ATOM 2686 C CA . GLN A 1 340 ? -16.531 0.193 -10.727 1 91.88 340 GLN A CA 1
ATOM 2687 C C . GLN A 1 340 ? -15.859 -1.178 -10.648 1 91.88 340 GLN A C 1
ATOM 2689 O O . GLN A 1 340 ? -15.406 -1.588 -9.578 1 91.88 340 GLN A O 1
ATOM 2694 N N . GLY A 1 341 ? -15.922 -1.841 -11.766 1 94.06 341 GLY A N 1
ATOM 2695 C CA . GLY A 1 341 ? -15.273 -3.143 -11.812 1 94.06 341 GLY A CA 1
ATOM 2696 C C . GLY A 1 341 ? -13.789 -3.084 -11.516 1 94.06 341 GLY A C 1
ATOM 2697 O O . GLY A 1 341 ? -13.266 -3.924 -10.773 1 94.06 341 GLY A O 1
ATOM 2698 N N . GLN A 1 342 ? -13.109 -2.111 -12 1 93.94 342 GLN A N 1
ATOM 2699 C CA . GLN A 1 342 ? -11.68 -1.96 -11.75 1 93.94 342 GLN A CA 1
ATOM 2700 C C . GLN A 1 342 ? -11.414 -1.508 -10.32 1 93.94 342 GLN A C 1
ATOM 2702 O O . GLN A 1 342 ? -10.469 -1.979 -9.68 1 93.94 342 GLN A O 1
ATOM 2707 N N . MET A 1 343 ? -12.297 -0.686 -9.797 1 92.81 343 MET A N 1
ATOM 2708 C CA . MET A 1 343 ? -12.086 -0.151 -8.453 1 92.81 343 MET A CA 1
ATOM 2709 C C . MET A 1 343 ? -12.305 -1.229 -7.395 1 92.81 343 MET A C 1
ATOM 2711 O O . MET A 1 343 ? -11.625 -1.249 -6.371 1 92.81 343 MET A O 1
ATOM 2715 N N . ILE A 1 344 ? -13.289 -2.084 -7.645 1 94.81 344 ILE A N 1
ATOM 2716 C CA . ILE A 1 344 ? -13.523 -3.133 -6.66 1 94.81 344 ILE A CA 1
ATOM 2717 C C . ILE A 1 344 ? -12.312 -4.055 -6.582 1 94.81 344 ILE A C 1
ATOM 2719 O O . ILE A 1 344 ? -11.969 -4.547 -5.508 1 94.81 344 ILE A O 1
ATOM 2723 N N . VAL A 1 345 ? -11.641 -4.305 -7.68 1 95.19 345 VAL A N 1
ATOM 2724 C CA . VAL A 1 345 ? -10.438 -5.125 -7.695 1 95.19 345 VAL A CA 1
ATOM 2725 C C . VAL A 1 345 ? -9.297 -4.383 -6.996 1 95.19 345 VAL A C 1
ATOM 2727 O O . VAL A 1 345 ? -8.625 -4.941 -6.129 1 95.19 345 VAL A O 1
ATOM 2730 N N . LEU A 1 346 ? -9.156 -3.154 -7.371 1 93.25 346 LEU A N 1
ATOM 2731 C CA . LEU A 1 346 ? -8.117 -2.35 -6.734 1 93.25 346 LEU A CA 1
ATOM 2732 C C . LEU A 1 346 ? -8.312 -2.312 -5.223 1 93.25 346 LEU A C 1
ATOM 2734 O O . LEU A 1 346 ? -7.363 -2.504 -4.465 1 93.25 346 LEU A O 1
ATOM 2738 N N . ASN A 1 347 ? -9.5 -2.057 -4.793 1 91.94 347 ASN A N 1
ATOM 2739 C CA . ASN A 1 347 ? -9.812 -1.958 -3.369 1 91.94 347 ASN A CA 1
ATOM 2740 C C . ASN A 1 347 ? -9.555 -3.281 -2.65 1 91.94 347 ASN A C 1
ATOM 2742 O O . ASN A 1 347 ? -9.156 -3.291 -1.483 1 91.94 347 ASN A O 1
ATOM 2746 N N . SER A 1 348 ? -9.844 -4.336 -3.34 1 94.19 348 SER A N 1
ATOM 2747 C CA . SER A 1 348 ? -9.578 -5.633 -2.725 1 94.19 348 SER A CA 1
ATOM 2748 C C . SER A 1 348 ? -8.094 -5.812 -2.439 1 94.19 348 SER A C 1
ATOM 2750 O O . SER A 1 348 ? -7.719 -6.43 -1.438 1 94.19 348 SER A O 1
ATOM 2752 N N . ILE A 1 349 ? -7.266 -5.324 -3.275 1 90.94 349 ILE A N 1
ATOM 2753 C CA . ILE A 1 349 ? -5.82 -5.418 -3.105 1 90.94 349 ILE A CA 1
ATOM 2754 C C . ILE A 1 349 ? -5.359 -4.426 -2.041 1 90.94 349 ILE A C 1
ATOM 2756 O O . ILE A 1 349 ? -4.551 -4.766 -1.174 1 90.94 349 ILE A O 1
ATOM 2760 N N . LEU A 1 350 ? -5.898 -3.246 -2.074 1 86.69 350 LEU A N 1
ATOM 2761 C CA . LEU A 1 350 ? -5.551 -2.221 -1.096 1 86.69 350 LEU A CA 1
ATOM 2762 C C . LEU A 1 350 ? -5.945 -2.658 0.312 1 86.69 350 LEU A C 1
ATOM 2764 O O . LEU A 1 350 ? -5.262 -2.326 1.283 1 86.69 350 LEU A O 1
ATOM 2768 N N . ASN A 1 351 ? -6.988 -3.41 0.445 1 86.19 351 ASN A N 1
ATOM 2769 C CA . ASN A 1 351 ? -7.391 -3.943 1.743 1 86.19 351 ASN A CA 1
ATOM 2770 C C . ASN A 1 351 ? -6.281 -4.785 2.369 1 86.19 351 ASN A C 1
ATOM 2772 O O . ASN A 1 351 ? -6.129 -4.805 3.592 1 86.19 351 ASN A O 1
ATOM 2776 N N . VAL A 1 352 ? -5.598 -5.387 1.553 1 85.44 352 VAL A N 1
ATOM 2777 C CA . VAL A 1 352 ? -4.535 -6.262 2.031 1 85.44 352 VAL A CA 1
ATOM 2778 C C . VAL A 1 352 ? -3.287 -5.438 2.338 1 85.44 352 VAL A C 1
ATOM 2780 O O . VAL A 1 352 ? -2.678 -5.594 3.398 1 85.44 352 VAL A O 1
ATOM 2783 N N . THR A 1 353 ? -2.953 -4.566 1.477 1 78.69 353 THR A N 1
ATOM 2784 C CA . THR A 1 353 ? -1.722 -3.799 1.628 1 78.69 353 THR A CA 1
ATOM 2785 C C . THR A 1 353 ? -1.857 -2.771 2.748 1 78.69 353 THR A C 1
ATOM 2787 O O . THR A 1 353 ? -0.859 -2.346 3.332 1 78.69 353 THR A O 1
ATOM 2790 N N . ASN A 1 354 ? -3.127 -2.424 3.021 1 76 354 ASN A N 1
ATOM 2791 C CA . ASN A 1 354 ? -3.395 -1.424 4.047 1 76 354 ASN A CA 1
ATOM 2792 C C . ASN A 1 354 ? -3.633 -2.068 5.41 1 76 354 ASN A C 1
ATOM 2794 O O . ASN A 1 354 ? -4.113 -1.413 6.336 1 76 354 ASN A O 1
ATOM 2798 N N . THR A 1 355 ? -3.346 -3.238 5.508 1 77.94 355 THR A N 1
ATOM 2799 C CA . THR A 1 355 ? -3.512 -3.904 6.797 1 77.94 355 THR A CA 1
ATOM 2800 C C . THR A 1 355 ? -2.527 -3.352 7.82 1 77.94 355 THR A C 1
ATOM 2802 O O . THR A 1 355 ? -1.319 -3.32 7.578 1 77.94 355 THR A O 1
ATOM 2805 N N . PRO A 1 356 ? -3.049 -2.932 8.938 1 73.31 356 PRO A N 1
ATOM 2806 C CA . PRO A 1 356 ? -2.145 -2.424 9.977 1 73.31 356 PRO A CA 1
ATOM 2807 C C . PRO A 1 356 ? -1.129 -3.469 10.43 1 73.31 356 PRO A C 1
ATOM 2809 O O . PRO A 1 356 ? -1.419 -4.668 10.414 1 73.31 356 PRO A O 1
ATOM 2812 N N . LEU A 1 357 ? -0.06 -2.977 10.969 1 71.38 357 LEU A N 1
ATOM 2813 C CA . LEU A 1 357 ? 0.995 -3.857 11.461 1 71.38 357 LEU A CA 1
ATOM 2814 C C . LEU A 1 357 ? 0.511 -4.668 12.664 1 71.38 357 LEU A C 1
ATOM 2816 O O . LEU A 1 357 ? 1.044 -5.742 12.945 1 71.38 357 LEU A O 1
ATOM 2820 N N . SER A 1 358 ? -0.472 -4.156 13.297 1 77.94 358 SER A N 1
ATOM 2821 C CA . SER A 1 358 ? -0.999 -4.816 14.484 1 77.94 358 SER A CA 1
ATOM 2822 C C . SER A 1 358 ? -1.885 -6 14.117 1 77.94 358 SER A C 1
ATOM 2824 O O . SER A 1 358 ? -2.236 -6.816 14.969 1 77.94 358 SER A O 1
ATOM 2826 N N . THR A 1 359 ? -2.166 -6.129 12.844 1 86.25 359 THR A N 1
ATOM 2827 C CA . THR A 1 359 ? -3.023 -7.215 12.383 1 86.25 359 THR A CA 1
ATOM 2828 C C . THR A 1 359 ? -2.189 -8.383 11.867 1 86.25 359 THR A C 1
ATOM 2830 O O . THR A 1 359 ? -1.206 -8.18 11.148 1 86.25 359 THR A O 1
ATOM 2833 N N . ASN A 1 360 ? -2.547 -9.586 12.344 1 92 360 ASN A N 1
ATOM 2834 C CA . ASN A 1 360 ? -1.951 -10.805 11.805 1 92 360 ASN A CA 1
ATOM 2835 C C . ASN A 1 360 ? -2.479 -11.117 10.406 1 92 360 ASN A C 1
ATOM 2837 O O . ASN A 1 360 ? -3.59 -11.625 10.258 1 92 360 ASN A O 1
ATOM 2841 N N . MET A 1 361 ? -1.71 -10.836 9.453 1 91.5 361 MET A N 1
ATOM 2842 C CA . MET A 1 361 ? -2.162 -10.984 8.07 1 91.5 361 MET A CA 1
ATOM 2843 C C . MET A 1 361 ? -1.65 -12.289 7.465 1 91.5 361 MET A C 1
ATOM 2845 O O . MET A 1 361 ? -0.453 -12.57 7.52 1 91.5 361 MET A O 1
ATOM 2849 N N . ILE A 1 362 ? -2.547 -13.039 6.875 1 94.12 362 ILE A N 1
ATOM 2850 C CA . ILE A 1 362 ? -2.227 -14.266 6.16 1 94.12 362 ILE A CA 1
ATOM 2851 C C . ILE A 1 362 ? -2.623 -14.125 4.691 1 94.12 362 ILE A C 1
ATOM 2853 O O . ILE A 1 362 ? -3.768 -13.789 4.379 1 94.12 362 ILE A O 1
ATOM 2857 N N . ILE A 1 363 ? -1.688 -14.352 3.82 1 93.19 363 ILE A N 1
ATOM 2858 C CA . ILE A 1 363 ? -1.96 -14.336 2.387 1 93.19 363 ILE A CA 1
ATOM 2859 C C . ILE A 1 363 ? -2.08 -15.766 1.865 1 93.19 363 ILE A C 1
ATOM 2861 O O . ILE A 1 363 ? -1.18 -16.578 2.066 1 93.19 363 ILE A O 1
ATOM 2865 N N . SER A 1 364 ? -3.18 -16.016 1.18 1 95.5 364 SER A N 1
ATOM 2866 C CA . SER A 1 364 ? -3.416 -17.391 0.764 1 95.5 364 SER A CA 1
ATOM 2867 C C . SER A 1 364 ? -3.922 -17.469 -0.674 1 95.5 364 SER A C 1
ATOM 2869 O O . SER A 1 364 ? -4.531 -16.516 -1.166 1 95.5 364 SER A O 1
ATOM 2871 N N . THR A 1 365 ? -3.629 -18.516 -1.33 1 96.19 365 THR A N 1
ATOM 2872 C CA . THR A 1 365 ? -4.168 -18.812 -2.654 1 96.19 365 THR A CA 1
ATOM 2873 C C . THR A 1 365 ? -4.352 -20.312 -2.836 1 96.19 365 THR A C 1
ATOM 2875 O O . THR A 1 365 ? -3.609 -21.109 -2.26 1 96.19 365 THR A O 1
ATOM 2878 N N . SER A 1 366 ? -5.379 -20.672 -3.492 1 97.5 366 SER A N 1
ATOM 2879 C CA . SER A 1 366 ? -5.648 -22.078 -3.785 1 97.5 366 SER A CA 1
ATOM 2880 C C . SER A 1 366 ? -5.5 -22.359 -5.273 1 97.5 366 SER A C 1
ATOM 2882 O O . SER A 1 366 ? -6.102 -21.688 -6.109 1 97.5 366 SER A O 1
ATOM 2884 N N . TRP A 1 367 ? -4.723 -23.344 -5.523 1 97.81 367 TRP A N 1
ATOM 2885 C CA . TRP A 1 367 ? -4.562 -23.844 -6.887 1 97.81 367 TR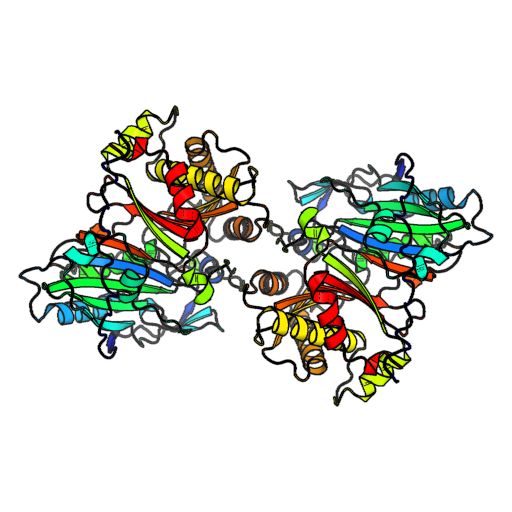P A CA 1
ATOM 2886 C C . TRP A 1 367 ? -5.395 -25.094 -7.113 1 97.81 367 TRP A C 1
ATOM 2888 O O . TRP A 1 367 ? -5.258 -25.766 -8.141 1 97.81 367 TRP A O 1
ATOM 2898 N N . CYS A 1 368 ? -6.238 -25.344 -6.156 1 96.62 368 CYS A N 1
ATOM 2899 C CA . CYS A 1 368 ? -7.141 -26.484 -6.312 1 96.62 368 CYS A CA 1
ATOM 2900 C C . CYS A 1 368 ? -8.055 -26.281 -7.52 1 96.62 368 CYS A C 1
ATOM 2902 O O . CYS A 1 368 ? -8.383 -25.156 -7.879 1 96.62 368 CYS A O 1
ATOM 2904 N N . LYS A 1 369 ? -8.391 -27.391 -8.148 1 94.56 369 LYS A N 1
ATOM 2905 C CA . LYS A 1 369 ? -9.305 -27.469 -9.281 1 94.56 369 LYS A CA 1
ATOM 2906 C C . LYS A 1 369 ? -8.617 -27.031 -10.57 1 94.56 369 LYS A C 1
ATOM 2908 O O . LYS A 1 369 ? -9.164 -27.219 -11.664 1 94.56 369 LYS A O 1
ATOM 2913 N N . PHE A 1 370 ? -7.492 -26.438 -10.516 1 96.25 370 PHE A N 1
ATOM 2914 C CA . PHE A 1 370 ? -6.695 -26.297 -11.727 1 96.25 370 PHE A CA 1
ATOM 2915 C C . PHE A 1 370 ? -6.074 -27.641 -12.117 1 96.25 370 PHE A C 1
ATOM 2917 O O . PHE A 1 370 ? -5.422 -28.281 -11.305 1 96.25 370 PHE A O 1
ATOM 2924 N N . PRO A 1 371 ? -6.223 -28.078 -13.281 1 95.62 371 PRO A N 1
ATOM 2925 C CA . PRO A 1 371 ? -5.859 -29.438 -13.648 1 95.62 371 PRO A CA 1
ATOM 2926 C C . PRO A 1 371 ? -4.367 -29.594 -13.938 1 95.62 371 PRO A C 1
ATOM 2928 O O . PRO A 1 371 ? -3.988 -30.172 -14.961 1 95.62 371 PRO A O 1
ATOM 2931 N N . PHE A 1 372 ? -3.527 -29.297 -13.039 1 97 372 PHE A N 1
ATOM 2932 C CA . PHE A 1 372 ? -2.088 -29.469 -13.203 1 97 372 PHE A CA 1
ATOM 2933 C C . PHE A 1 372 ? -1.718 -30.938 -13.281 1 97 372 PHE A C 1
ATOM 2935 O O . PHE A 1 372 ? -0.8 -31.312 -14.008 1 97 372 PHE A O 1
ATOM 2942 N N . TYR A 1 373 ? -2.461 -31.797 -12.586 1 96.44 373 TYR A N 1
ATOM 2943 C CA . TYR A 1 373 ? -2.176 -33.219 -12.555 1 96.44 373 TYR A CA 1
ATOM 2944 C C . TYR A 1 373 ? -2.674 -33.906 -13.82 1 96.44 373 TYR A C 1
ATOM 2946 O O . TYR A 1 373 ? -2.434 -35.094 -14.023 1 96.44 373 TYR A O 1
ATOM 2954 N N . GLU A 1 374 ? -3.307 -33.156 -14.688 1 95 374 GLU A N 1
ATOM 2955 C CA . GLU A 1 374 ? -3.781 -33.719 -15.953 1 95 374 GLU A CA 1
ATOM 2956 C C . GLU A 1 374 ? -2.779 -33.469 -17.078 1 95 374 GLU A C 1
ATOM 2958 O O . GLU A 1 374 ? -2.955 -33.938 -18.203 1 95 374 GLU A O 1
ATOM 2963 N N . ALA A 1 375 ? -1.741 -32.719 -16.797 1 95.06 375 ALA A N 1
ATOM 2964 C CA . ALA A 1 375 ? -0.738 -32.375 -17.797 1 95.06 375 ALA A CA 1
ATOM 2965 C C . ALA A 1 375 ? 0.059 -33.594 -18.234 1 95.06 375 ALA A C 1
ATOM 2967 O O . ALA A 1 375 ? 1.201 -33.781 -17.797 1 95.06 375 ALA A O 1
ATOM 2968 N N . ASP A 1 376 ? -0.497 -34.344 -19.156 1 93.69 376 ASP A N 1
ATOM 2969 C CA . ASP A 1 376 ? 0.139 -35.531 -19.703 1 93.69 376 ASP A CA 1
ATOM 2970 C C . ASP A 1 376 ? 0.86 -35.219 -21 1 93.69 376 ASP A C 1
ATOM 2972 O O . ASP A 1 376 ? 0.22 -34.969 -22.031 1 93.69 376 ASP A O 1
ATOM 2976 N N . PHE A 1 377 ? 2.174 -35.281 -21.016 1 92.25 377 PHE A N 1
ATOM 2977 C CA . PHE A 1 377 ? 2.977 -34.969 -22.188 1 92.25 377 PHE A CA 1
ATOM 2978 C C . PHE A 1 377 ? 3.17 -36.219 -23.062 1 92.25 377 PHE A C 1
ATOM 2980 O O . PHE A 1 377 ? 3.99 -36.188 -23.984 1 92.25 377 PHE A O 1
ATOM 2987 N N . GLY A 1 378 ? 2.441 -37.219 -22.766 1 87.19 378 GLY A N 1
ATOM 2988 C CA . GLY A 1 378 ? 2.535 -38.438 -23.531 1 87.19 378 GLY A CA 1
ATOM 2989 C C . GLY A 1 378 ? 3.266 -39.562 -22.781 1 87.19 378 GLY A C 1
ATOM 2990 O O . GLY A 1 378 ? 3.318 -40.688 -23.25 1 87.19 378 GLY A O 1
ATOM 2991 N N . PHE A 1 379 ? 3.777 -39.281 -21.625 1 83.25 379 PHE A N 1
ATOM 2992 C CA . PHE A 1 379 ? 4.523 -40.281 -20.875 1 83.25 379 PHE A CA 1
ATOM 2993 C C . PHE A 1 379 ? 3.941 -40.438 -19.469 1 83.25 379 PHE A C 1
ATOM 2995 O O . PHE A 1 379 ? 4.633 -40.906 -18.547 1 83.25 379 PHE A O 1
ATOM 3002 N N . GLY A 1 380 ? 2.682 -40.031 -19.375 1 89.56 380 GLY A N 1
ATOM 3003 C CA . GLY A 1 380 ? 1.987 -40.156 -18.109 1 89.56 380 GLY A CA 1
ATOM 3004 C C . GLY A 1 380 ? 1.708 -38.812 -17.438 1 89.56 380 GLY A C 1
ATOM 3005 O O . GLY A 1 380 ? 2.268 -37.812 -17.828 1 89.56 380 GLY A O 1
ATOM 3006 N N . LYS A 1 381 ? 0.872 -38.938 -16.422 1 93.38 381 LYS A N 1
ATOM 3007 C CA . LYS A 1 381 ? 0.501 -37.75 -15.656 1 93.38 381 LYS A CA 1
ATOM 3008 C C . LYS A 1 381 ? 1.521 -37.469 -14.555 1 93.38 381 LYS A C 1
ATOM 3010 O O . LYS A 1 381 ? 2.264 -38.344 -14.148 1 93.38 381 LYS A O 1
ATOM 3015 N N . PRO A 1 382 ? 1.597 -36.188 -14.125 1 95.19 382 PRO A N 1
ATOM 3016 C CA . PRO A 1 382 ? 2.479 -35.906 -12.992 1 95.19 382 PRO A CA 1
ATOM 3017 C C . PRO A 1 382 ? 2.105 -36.688 -11.742 1 95.19 382 PRO A C 1
ATOM 3019 O O . PRO A 1 382 ? 0.92 -36.875 -11.445 1 95.19 382 PRO A O 1
ATOM 3022 N N . ILE A 1 383 ? 3.092 -37.156 -11.047 1 93.19 383 ILE A N 1
ATOM 3023 C CA . ILE A 1 383 ? 2.846 -37.906 -9.812 1 93.19 383 ILE A CA 1
ATOM 3024 C C . ILE A 1 383 ? 2.885 -36.969 -8.617 1 93.19 383 ILE A C 1
ATOM 3026 O O . ILE A 1 383 ? 2.453 -37.312 -7.52 1 93.19 383 ILE A O 1
ATOM 3030 N N . TRP A 1 384 ? 3.457 -35.844 -8.852 1 93.62 384 TRP A N 1
ATOM 3031 C CA . TRP A 1 384 ? 3.533 -34.781 -7.832 1 93.62 384 TRP A CA 1
ATOM 3032 C C . TRP A 1 384 ? 3.625 -33.406 -8.469 1 93.62 384 TRP A C 1
ATOM 3034 O O . TRP A 1 384 ? 4.227 -33.25 -9.539 1 93.62 384 TRP A O 1
ATOM 3044 N N . ALA A 1 385 ? 2.953 -32.469 -7.965 1 95 385 ALA A N 1
ATOM 3045 C CA . ALA A 1 385 ? 2.98 -31.078 -8.383 1 95 385 ALA A CA 1
ATOM 3046 C C . ALA A 1 385 ? 3.189 -30.156 -7.188 1 95 385 ALA A C 1
ATOM 3048 O O . ALA A 1 385 ? 2.494 -30.266 -6.176 1 95 385 ALA A O 1
ATOM 3049 N N . VAL A 1 386 ? 4.145 -29.266 -7.301 1 93.75 386 VAL A N 1
ATOM 3050 C CA . VAL A 1 386 ? 4.453 -28.359 -6.207 1 93.75 386 VAL A CA 1
ATOM 3051 C C . VAL A 1 386 ? 4.359 -26.906 -6.699 1 93.75 386 VAL A C 1
ATOM 3053 O O . VAL A 1 386 ? 5.172 -26.469 -7.52 1 93.75 386 VAL A O 1
ATOM 3056 N N . PRO A 1 387 ? 3.35 -26.219 -6.168 1 94.62 387 PRO A N 1
ATOM 3057 C CA . PRO A 1 387 ? 3.287 -24.797 -6.512 1 94.62 387 PRO A CA 1
ATOM 3058 C C . PRO A 1 387 ? 4.371 -23.969 -5.82 1 94.62 387 PRO A C 1
ATOM 3060 O O . PRO A 1 387 ? 4.824 -24.328 -4.73 1 94.62 387 PRO A O 1
ATOM 3063 N N . TRP A 1 388 ? 4.75 -22.922 -6.508 1 89.75 388 TRP A N 1
ATOM 3064 C CA . TRP A 1 388 ? 5.785 -22.062 -5.941 1 89.75 388 TRP A CA 1
ATOM 3065 C C . TRP A 1 388 ? 5.48 -20.594 -6.211 1 89.75 388 TRP A C 1
ATOM 3067 O O . TRP A 1 388 ? 4.953 -20.25 -7.27 1 89.75 388 TRP A O 1
ATOM 3077 N N . THR A 1 389 ? 5.715 -19.734 -5.172 1 82.62 389 THR A N 1
ATOM 3078 C CA . THR A 1 389 ? 5.723 -18.281 -5.309 1 82.62 389 THR A CA 1
ATOM 3079 C C . THR A 1 389 ? 6.805 -17.656 -4.43 1 82.62 389 THR A C 1
ATOM 3081 O O . THR A 1 389 ? 7.449 -18.359 -3.641 1 82.62 389 THR A O 1
ATOM 3084 N N . THR A 1 390 ? 7.039 -16.406 -4.613 1 76.94 390 THR A N 1
ATOM 3085 C CA . THR A 1 390 ? 7.977 -15.695 -3.762 1 76.94 390 THR A CA 1
ATOM 3086 C C . THR A 1 390 ? 7.57 -15.805 -2.295 1 76.94 390 THR A C 1
ATOM 3088 O O . THR A 1 390 ? 6.402 -15.602 -1.951 1 76.94 390 THR A O 1
ATOM 3091 N N . PRO A 1 391 ? 8.539 -16.125 -1.5 1 75.88 391 PRO A N 1
ATOM 3092 C CA . PRO A 1 391 ? 8.227 -16.328 -0.083 1 75.88 391 PRO A CA 1
ATOM 3093 C C . PRO A 1 391 ? 7.703 -15.07 0.597 1 75.88 391 PRO A C 1
ATOM 3095 O O . PRO A 1 391 ? 8.219 -13.977 0.353 1 75.88 391 PRO A O 1
ATOM 3098 N N . MET A 1 392 ? 6.711 -15.234 1.365 1 80.69 392 MET A N 1
ATOM 3099 C CA . MET A 1 392 ? 6.113 -14.211 2.217 1 80.69 392 MET A CA 1
ATOM 3100 C C . MET A 1 392 ? 5.746 -14.781 3.582 1 80.69 392 MET A C 1
ATOM 3102 O O . MET A 1 392 ? 5.281 -15.922 3.678 1 80.69 392 MET A O 1
ATOM 3106 N N . LYS A 1 393 ? 5.922 -13.945 4.523 1 78.31 393 LYS A N 1
ATOM 3107 C CA . LYS A 1 393 ? 5.562 -14.414 5.859 1 78.31 393 LYS A CA 1
ATOM 3108 C C . LYS A 1 393 ? 4.086 -14.797 5.93 1 78.31 393 LYS A C 1
ATOM 3110 O O . LYS A 1 393 ? 3.232 -14.086 5.398 1 78.31 393 LYS A O 1
ATOM 3115 N N . ASN A 1 394 ? 3.791 -15.938 6.523 1 85.06 394 ASN A N 1
ATOM 3116 C CA . ASN A 1 394 ? 2.432 -16.422 6.758 1 85.06 394 ASN A CA 1
ATOM 3117 C C . ASN A 1 394 ? 1.648 -16.547 5.457 1 85.06 394 ASN A C 1
ATOM 3119 O O . ASN A 1 394 ? 0.525 -16.047 5.352 1 85.06 394 ASN A O 1
ATOM 3123 N N . ALA A 1 395 ? 2.293 -17.047 4.496 1 90.12 395 ALA A N 1
ATOM 3124 C CA . ALA A 1 395 ? 1.636 -17.328 3.223 1 90.12 395 ALA A CA 1
ATOM 3125 C C . ALA A 1 395 ? 1.324 -18.812 3.084 1 90.12 395 ALA A C 1
ATOM 3127 O O . ALA A 1 395 ? 2.043 -19.656 3.625 1 90.12 395 ALA A O 1
ATOM 3128 N N . MET A 1 396 ? 0.229 -19.094 2.41 1 94 396 MET A N 1
ATOM 3129 C CA . MET A 1 396 ? -0.165 -20.484 2.217 1 94 396 MET A CA 1
ATOM 3130 C C . MET A 1 396 ? -0.65 -20.719 0.792 1 94 396 MET A C 1
ATOM 3132 O O . MET A 1 396 ? -1.389 -19.906 0.239 1 94 396 MET A O 1
ATOM 3136 N N . LEU A 1 397 ? -0.232 -21.844 0.232 1 95.38 397 LEU A N 1
ATOM 3137 C CA . LEU A 1 397 ? -0.657 -22.297 -1.085 1 95.38 397 LEU A CA 1
ATOM 3138 C C . LEU A 1 397 ? -1.309 -23.672 -0.996 1 95.38 397 LEU A C 1
ATOM 3140 O O . LEU A 1 397 ? -0.759 -24.594 -0.376 1 95.38 397 LEU A O 1
ATOM 3144 N N . LEU A 1 398 ? -2.459 -23.797 -1.548 1 97 398 LEU A N 1
ATOM 3145 C CA . LEU A 1 398 ? -3.127 -25.094 -1.615 1 97 398 LEU A CA 1
ATOM 3146 C C . LEU A 1 398 ? -3.125 -25.641 -3.043 1 97 398 LEU A C 1
ATOM 3148 O O . LEU A 1 398 ? -3.197 -24.859 -4 1 97 398 LEU A O 1
ATOM 3152 N N . ILE A 1 399 ? -3.057 -26.906 -3.156 1 96.69 399 ILE A N 1
ATOM 3153 C CA . ILE A 1 399 ? -3.211 -27.594 -4.434 1 96.69 399 ILE A CA 1
ATOM 3154 C C . ILE A 1 399 ? -3.803 -28.984 -4.207 1 96.69 399 ILE A C 1
ATOM 3156 O O . ILE A 1 399 ? -3.648 -29.562 -3.127 1 96.69 399 ILE A O 1
ATOM 3160 N N . ASP A 1 400 ? -4.523 -29.453 -5.207 1 96.12 400 ASP A N 1
ATOM 3161 C CA . ASP A 1 400 ? -5.035 -30.812 -5.117 1 96.12 400 ASP A CA 1
ATOM 3162 C C . ASP A 1 400 ? -3.896 -31.828 -4.996 1 96.12 400 ASP A C 1
ATOM 3164 O O . ASP A 1 400 ? -2.799 -31.594 -5.512 1 96.12 400 ASP A O 1
ATOM 3168 N N . ASN A 1 401 ? -4.164 -32.875 -4.285 1 91.12 401 ASN A N 1
ATOM 3169 C CA . ASN A 1 401 ? -3.197 -33.969 -4.363 1 91.12 401 ASN A CA 1
ATOM 3170 C C . ASN A 1 401 ? -3.336 -34.75 -5.668 1 91.12 401 ASN A C 1
ATOM 3172 O O . ASN A 1 401 ? -4.223 -34.469 -6.473 1 91.12 401 ASN A O 1
ATOM 3176 N N . ALA A 1 402 ? -2.48 -35.688 -5.848 1 88.56 402 ALA A N 1
ATOM 3177 C CA . ALA A 1 402 ? -2.398 -36.406 -7.125 1 88.56 402 ALA A CA 1
ATOM 3178 C C . ALA A 1 402 ? -3.703 -37.125 -7.43 1 88.56 402 ALA A C 1
ATOM 3180 O O . ALA A 1 402 ? -4.09 -37.25 -8.594 1 88.56 402 ALA A O 1
ATOM 3181 N N . ASN A 1 403 ? -4.422 -37.562 -6.383 1 88.31 403 ASN A N 1
ATOM 3182 C CA . ASN A 1 403 ? -5.66 -38.312 -6.562 1 88.31 403 ASN A CA 1
ATOM 3183 C C . ASN A 1 403 ? -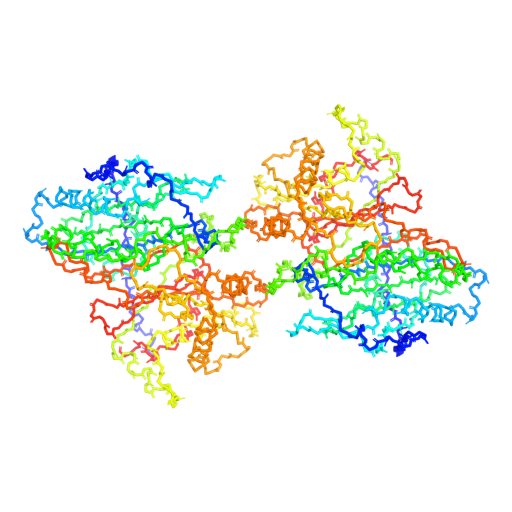6.852 -37.375 -6.77 1 88.31 403 ASN A C 1
ATOM 3185 O O . ASN A 1 403 ? -7.922 -37.812 -7.199 1 88.31 403 ASN A O 1
ATOM 3189 N N . GLY A 1 404 ? -6.703 -36.156 -6.496 1 88.38 404 GLY A N 1
ATOM 3190 C CA . GLY A 1 404 ? -7.742 -35.156 -6.727 1 88.38 404 GLY A CA 1
ATOM 3191 C C . GLY A 1 404 ? -8.727 -35.062 -5.582 1 88.38 404 GLY A C 1
ATOM 3192 O O . GLY A 1 404 ? -9.609 -34.188 -5.59 1 88.38 404 GLY A O 1
ATOM 3193 N N . ASN A 1 405 ? -8.672 -35.875 -4.648 1 90.31 405 ASN A N 1
ATOM 3194 C CA . ASN A 1 405 ? -9.672 -35.875 -3.588 1 90.31 405 ASN A CA 1
ATOM 3195 C C . ASN A 1 405 ? -9.117 -35.312 -2.281 1 90.31 405 ASN A C 1
ATOM 3197 O O . ASN A 1 405 ? -9.852 -35.156 -1.305 1 90.31 405 ASN A O 1
ATOM 3201 N N . GLY A 1 406 ? -7.855 -35.062 -2.248 1 93.25 406 GLY A N 1
ATOM 3202 C CA . GLY A 1 406 ? -7.215 -34.438 -1.103 1 93.25 406 GLY A CA 1
ATOM 3203 C C . GLY A 1 406 ? -6.543 -33.125 -1.438 1 93.25 406 GLY A C 1
ATOM 3204 O O . GLY A 1 406 ? -6.648 -32.625 -2.566 1 93.25 406 GLY A O 1
ATOM 3205 N N . VAL A 1 407 ? -5.973 -32.5 -0.401 1 95.25 407 VAL A N 1
ATOM 3206 C CA . VAL A 1 407 ? -5.359 -31.172 -0.571 1 95.25 407 VAL A CA 1
ATOM 3207 C C . VAL A 1 407 ? -3.971 -31.156 0.059 1 95.25 407 VAL A C 1
ATOM 3209 O O . VAL A 1 407 ? -3.787 -31.641 1.181 1 95.25 407 VAL A O 1
ATOM 3212 N N . ASP A 1 408 ? -2.994 -30.734 -0.693 1 93.06 408 ASP A N 1
ATOM 3213 C CA . ASP A 1 408 ? -1.69 -30.406 -0.134 1 93.06 408 ASP A CA 1
ATOM 3214 C C . ASP A 1 408 ? -1.58 -28.906 0.133 1 93.06 408 ASP A C 1
ATOM 3216 O O . ASP A 1 408 ? -1.987 -28.094 -0.698 1 93.06 408 ASP A O 1
ATOM 3220 N N . ALA A 1 409 ? -1.122 -28.594 1.311 1 94 409 ALA A N 1
ATOM 3221 C CA . ALA A 1 409 ? -0.928 -27.203 1.7 1 94 409 ALA A CA 1
ATOM 3222 C C . ALA A 1 409 ? 0.547 -26.891 1.947 1 94 409 ALA A C 1
ATOM 3224 O O . ALA A 1 409 ? 1.259 -27.703 2.553 1 94 409 ALA A O 1
ATOM 3225 N N . TYR A 1 410 ? 1.007 -25.859 1.387 1 92.25 410 TYR A N 1
ATOM 3226 C CA . TYR A 1 410 ? 2.357 -25.359 1.616 1 92.25 410 TYR A CA 1
ATOM 3227 C C . TYR A 1 410 ? 2.328 -24.031 2.375 1 92.25 410 TYR A C 1
ATOM 3229 O O . TYR A 1 410 ? 1.749 -23.047 1.903 1 92.25 410 TYR A O 1
ATOM 3237 N N . ILE A 1 411 ? 2.928 -24 3.555 1 92.31 411 ILE A N 1
ATOM 3238 C CA . ILE A 1 411 ? 2.877 -22.844 4.445 1 92.31 411 ILE A CA 1
ATOM 3239 C C . ILE A 1 411 ? 4.281 -22.281 4.648 1 92.31 411 ILE A C 1
ATOM 3241 O O . ILE A 1 411 ? 5.215 -23.031 4.953 1 92.31 411 ILE A O 1
ATOM 3245 N N . PHE A 1 412 ? 4.426 -21.031 4.469 1 88.94 412 PHE A N 1
ATOM 3246 C CA . PHE A 1 412 ? 5.688 -20.344 4.699 1 88.94 412 PHE A CA 1
ATOM 3247 C C . PHE A 1 412 ? 5.719 -19.719 6.09 1 88.94 412 PHE A C 1
ATOM 3249 O O . PHE A 1 412 ? 4.941 -18.812 6.383 1 88.94 412 PHE A O 1
ATOM 3256 N N . LEU A 1 413 ? 6.629 -20.188 6.941 1 88.88 413 LEU A N 1
ATOM 3257 C CA . LEU A 1 413 ? 6.668 -19.812 8.344 1 88.88 413 LEU A CA 1
ATOM 3258 C C . LEU A 1 413 ? 8.094 -19.484 8.781 1 88.88 413 LEU A C 1
ATOM 3260 O O . LEU A 1 413 ? 9.055 -19.984 8.18 1 88.88 413 LEU A O 1
ATOM 3264 N N . GLU A 1 414 ? 8.125 -18.688 9.797 1 88.25 414 GLU A N 1
ATOM 3265 C CA . GLU A 1 414 ? 9.414 -18.594 10.477 1 88.25 414 GLU A CA 1
ATOM 3266 C C . GLU A 1 414 ? 9.766 -19.891 11.188 1 88.25 414 GLU A C 1
ATOM 3268 O O . GLU A 1 414 ? 8.891 -20.531 11.781 1 88.25 414 GLU A O 1
ATOM 3273 N N . VAL A 1 415 ? 11.023 -20.203 11.125 1 88.81 415 VAL A N 1
ATOM 3274 C CA . VAL A 1 415 ? 11.492 -21.453 11.703 1 88.81 415 VAL A CA 1
ATOM 3275 C C . VAL A 1 415 ? 11.141 -21.5 13.188 1 88.81 415 VAL A C 1
ATOM 3277 O O . VAL A 1 415 ? 10.703 -22.547 13.695 1 88.81 415 VAL A O 1
ATOM 3280 N N . LYS A 1 416 ? 11.242 -20.422 13.844 1 91.31 416 LYS A N 1
ATOM 3281 C CA . LYS A 1 416 ? 10.992 -20.375 15.281 1 91.31 416 LYS A CA 1
ATOM 3282 C C . LYS A 1 416 ? 9.523 -20.641 15.602 1 91.31 416 LYS A C 1
ATOM 3284 O O . LYS A 1 416 ? 9.188 -21.016 16.719 1 91.31 416 LYS A O 1
ATOM 3289 N N . ASP A 1 417 ? 8.656 -20.484 14.672 1 92.44 417 ASP A N 1
ATOM 3290 C CA . ASP A 1 417 ? 7.219 -20.578 14.906 1 92.44 417 ASP A CA 1
ATOM 3291 C C . ASP A 1 417 ? 6.723 -22 14.656 1 92.44 417 ASP A C 1
ATOM 3293 O O . ASP A 1 417 ? 5.602 -22.359 15.039 1 92.44 417 ASP A O 1
ATOM 3297 N N . VAL A 1 418 ? 7.516 -22.875 14.055 1 90.44 418 VAL A N 1
ATOM 3298 C CA . VAL A 1 418 ? 7.117 -24.188 13.586 1 90.44 418 VAL A CA 1
ATOM 3299 C C . VAL A 1 418 ? 6.602 -25.016 14.758 1 90.44 418 VAL A C 1
ATOM 3301 O O . VAL A 1 418 ? 5.555 -25.672 14.664 1 90.44 418 VAL A O 1
ATOM 3304 N N . PRO A 1 419 ? 7.293 -25 15.898 1 91.19 419 PRO A N 1
ATOM 3305 C CA . PRO A 1 419 ? 6.777 -25.797 17 1 91.19 419 PRO A CA 1
ATOM 3306 C C . PRO A 1 419 ? 5.395 -25.344 17.469 1 91.19 419 PRO A C 1
ATOM 3308 O O . PRO A 1 419 ? 4.531 -26.188 17.75 1 91.19 419 PRO A O 1
ATOM 3311 N N . TYR A 1 420 ? 5.199 -24.094 17.516 1 92.12 420 TYR A N 1
ATOM 3312 C CA . TYR A 1 420 ? 3.908 -23.562 17.953 1 92.12 420 TYR A CA 1
ATOM 3313 C C . TYR A 1 420 ? 2.828 -23.859 16.906 1 92.12 420 TYR A C 1
ATOM 3315 O O . TYR A 1 420 ? 1.674 -24.109 17.266 1 92.12 420 TYR A O 1
ATOM 3323 N N . PHE A 1 421 ? 3.195 -23.781 15.688 1 94 421 PHE A N 1
ATOM 3324 C CA . PHE A 1 421 ? 2.275 -24.094 14.594 1 94 421 PHE A CA 1
ATOM 3325 C C . PHE A 1 421 ? 1.785 -25.531 14.68 1 94 421 PHE A C 1
ATOM 3327 O O . PHE A 1 421 ? 0.585 -25.781 14.57 1 94 421 PHE A O 1
ATOM 3334 N N . LYS A 1 422 ? 2.648 -26.375 14.922 1 89.31 422 LYS A N 1
ATOM 3335 C CA . LYS A 1 422 ? 2.32 -27.797 15.031 1 89.31 422 LYS A CA 1
ATOM 3336 C C . LYS A 1 422 ? 1.403 -28.047 16.219 1 89.31 422 LYS A C 1
ATOM 3338 O O . LYS A 1 422 ? 0.468 -28.844 16.125 1 89.31 422 LYS A O 1
ATOM 3343 N N . GLU A 1 423 ? 1.722 -27.375 17.234 1 87.12 423 GLU A N 1
ATOM 3344 C CA . GLU A 1 423 ? 0.886 -27.5 18.438 1 87.12 423 GLU A CA 1
ATOM 3345 C C . GLU A 1 423 ? -0.533 -27 18.172 1 87.12 423 GLU A C 1
ATOM 3347 O O . GLU A 1 423 ? -1.498 -27.562 18.688 1 87.12 423 GLU A O 1
ATOM 3352 N N . GLY A 1 424 ? -0.595 -25.969 17.484 1 85.06 424 GLY A N 1
ATOM 3353 C CA . GLY A 1 424 ? -1.889 -25.375 17.172 1 85.06 424 GLY A CA 1
ATOM 3354 C C . GLY A 1 424 ? -2.721 -26.234 16.234 1 85.06 424 GLY A C 1
ATOM 3355 O O . GLY A 1 424 ? -3.951 -26.156 16.234 1 85.06 424 GLY A O 1
ATOM 3356 N N . LEU A 1 425 ? -2.146 -26.891 15.289 1 82 425 LEU A N 1
ATOM 3357 C CA . LEU A 1 425 ? -2.865 -27.75 14.359 1 82 425 LEU A CA 1
ATOM 3358 C C . LEU A 1 425 ? -3.514 -28.922 15.086 1 82 425 LEU A C 1
ATOM 3360 O O . LEU A 1 425 ? -4.492 -29.5 14.609 1 82 425 LEU A O 1
ATOM 3364 N N . ASP A 1 426 ? -3.707 -28.859 16.469 1 60.22 426 ASP A N 1
ATOM 3365 C CA . ASP A 1 426 ? -4.316 -29.953 17.203 1 60.22 426 ASP A CA 1
ATOM 3366 C C . ASP A 1 426 ? -4.156 -31.281 16.453 1 60.22 426 ASP A C 1
ATOM 3368 O O . ASP A 1 426 ? -4.562 -31.406 15.305 1 60.22 426 ASP A O 1
ATOM 3372 N N . VAL A 1 427 ? -3.213 -32.156 16.719 1 46.97 427 VAL A N 1
ATOM 3373 C CA . VAL A 1 427 ? -2.881 -33.531 16.359 1 46.97 427 VAL A CA 1
ATOM 3374 C C . VAL A 1 427 ? -4.152 -34.281 15.984 1 46.97 427 VAL A C 1
ATOM 3376 O O . VAL A 1 427 ? -4.102 -35.281 15.25 1 46.97 427 VAL A O 1
ATOM 3379 N N . ASN A 1 428 ? -5.137 -34.188 16.641 1 41.25 428 ASN A N 1
ATOM 3380 C CA . ASN A 1 428 ? -6.148 -35.219 16.422 1 41.25 428 ASN A CA 1
ATOM 3381 C C . ASN A 1 428 ? -6.68 -35.156 14.984 1 41.25 428 ASN A C 1
ATOM 3383 O O . ASN A 1 428 ? -7.371 -36.094 14.547 1 41.25 428 ASN A O 1
ATOM 3387 N N . VAL A 1 429 ? -6.555 -34.188 14.367 1 41.19 429 VAL A N 1
ATOM 3388 C CA . VAL A 1 429 ? -7.09 -34.219 13.008 1 41.19 429 VAL A CA 1
ATOM 3389 C C . VAL A 1 429 ? -6.145 -35.031 12.109 1 41.19 429 VAL A C 1
ATOM 3391 O O . VAL A 1 429 ? -6.586 -35.688 11.164 1 41.19 429 VAL A O 1
ATOM 3394 N N . PHE A 1 430 ? -4.859 -34.938 12.297 1 38.22 430 PHE A N 1
ATOM 3395 C CA . PHE A 1 430 ? -3.953 -35.656 11.391 1 38.22 430 PHE A CA 1
ATOM 3396 C C . PHE A 1 430 ? -3.477 -36.969 12 1 38.22 430 PHE A C 1
ATOM 3398 O O . PHE A 1 430 ? -2.701 -37.688 11.383 1 38.22 430 PHE A O 1
ATOM 3405 N N . ASN A 1 431 ? -3.539 -37.188 13.227 1 33 431 ASN A N 1
ATOM 3406 C CA . ASN A 1 431 ? -3.129 -38.5 13.719 1 33 431 ASN A CA 1
ATOM 3407 C C . ASN A 1 431 ? -4.133 -39.594 13.336 1 33 431 ASN A C 1
ATOM 3409 O O . ASN A 1 431 ? -4.141 -40.656 13.93 1 33 431 ASN A O 1
ATOM 3413 N N . ALA A 1 432 ? -5.051 -39.281 12.539 1 27.52 432 ALA A N 1
ATOM 3414 C CA . ALA A 1 432 ? -5.559 -40.594 12.125 1 27.52 432 ALA A CA 1
ATOM 3415 C C . ALA A 1 432 ? -4.645 -41.219 11.078 1 27.52 432 ALA A C 1
ATOM 3417 O O . ALA A 1 432 ? -4.094 -40.531 10.227 1 27.52 432 ALA A O 1
ATOM 3418 N N . MET B 1 1 ? 43.281 16.75 30.234 1 21.34 1 MET B N 1
ATOM 3419 C CA . MET B 1 1 ? 42.5 17.688 31.031 1 21.34 1 MET B CA 1
ATOM 3420 C C . MET B 1 1 ? 41.219 18.078 30.328 1 21.34 1 MET B C 1
ATOM 3422 O O . MET B 1 1 ? 40.438 18.891 30.828 1 21.34 1 MET B O 1
ATOM 3426 N N . PHE B 1 2 ? 41.156 17.984 28.938 1 22.83 2 PHE B N 1
ATOM 3427 C CA . PHE B 1 2 ? 40.094 18.438 28.047 1 22.83 2 PHE B CA 1
ATOM 3428 C C . PHE B 1 2 ? 38.812 17.656 28.297 1 22.83 2 PHE B C 1
ATOM 3430 O O . PHE B 1 2 ? 37.844 17.797 27.531 1 22.83 2 PHE B O 1
ATOM 3437 N N . TYR B 1 3 ? 38.812 16.609 29.141 1 24.77 3 TYR B N 1
ATOM 3438 C CA . TYR B 1 3 ? 37.75 15.719 29.547 1 24.77 3 TYR B CA 1
ATOM 3439 C C . TYR B 1 3 ? 36.625 16.5 30.234 1 24.77 3 TYR B C 1
ATOM 3441 O O . TYR B 1 3 ? 35.594 15.922 30.625 1 24.77 3 TYR B O 1
ATOM 3449 N N . GLN B 1 4 ? 36.969 17.672 30.859 1 23.72 4 GLN B N 1
ATOM 3450 C CA . GLN B 1 4 ? 36.156 18.125 32 1 23.72 4 GLN B CA 1
ATOM 3451 C C . GLN B 1 4 ? 34.812 18.641 31.547 1 23.72 4 GLN B C 1
ATOM 3453 O O . GLN B 1 4 ? 33.812 18.406 32.219 1 23.72 4 GLN B O 1
ATOM 3458 N N . LEU B 1 5 ? 34.781 19.688 30.703 1 22.38 5 LEU B N 1
ATOM 3459 C CA . LEU B 1 5 ? 33.594 20.531 30.891 1 22.38 5 LEU B CA 1
ATOM 3460 C C . LEU B 1 5 ? 32.375 19.906 30.25 1 22.38 5 LEU B C 1
ATOM 3462 O O . LEU B 1 5 ? 32.094 20.125 29.062 1 22.38 5 LEU B O 1
ATOM 3466 N N . VAL B 1 6 ? 32.281 18.578 30.25 1 24.98 6 VAL B N 1
ATOM 3467 C CA . VAL B 1 6 ? 31 18.016 29.812 1 24.98 6 VAL B CA 1
ATOM 3468 C C . VAL B 1 6 ? 29.859 18.672 30.578 1 24.98 6 VAL B C 1
ATOM 3470 O O . VAL B 1 6 ? 29.703 18.453 31.781 1 24.98 6 VAL B O 1
ATOM 3473 N N . ASN B 1 7 ? 29.688 20 30.391 1 24.36 7 ASN B N 1
ATOM 3474 C CA . ASN B 1 7 ? 28.547 20.703 30.969 1 24.36 7 ASN B CA 1
ATOM 3475 C C . ASN B 1 7 ? 27.266 19.859 30.906 1 24.36 7 ASN B C 1
ATOM 3477 O O . ASN B 1 7 ? 26.938 19.312 29.859 1 24.36 7 ASN B O 1
ATOM 3481 N N . THR B 1 8 ? 26.953 19.141 32.031 1 27.91 8 THR B N 1
ATOM 3482 C CA . THR B 1 8 ? 25.688 18.516 32.375 1 27.91 8 THR B CA 1
ATOM 3483 C C . THR B 1 8 ? 24.516 19.438 32.031 1 27.91 8 THR B C 1
ATOM 3485 O O . THR B 1 8 ? 24.297 20.453 32.688 1 27.91 8 THR B O 1
ATOM 3488 N N . ILE B 1 9 ? 24.438 19.766 30.781 1 28.14 9 ILE B N 1
ATOM 3489 C CA . ILE B 1 9 ? 23.203 20.469 30.422 1 28.14 9 ILE B CA 1
ATOM 3490 C C . ILE B 1 9 ? 22.031 19.781 31.109 1 28.14 9 ILE B C 1
ATOM 3492 O O . ILE B 1 9 ? 21.719 18.625 30.828 1 28.14 9 ILE B O 1
ATOM 3496 N N . ARG B 1 10 ? 21.812 20.062 32.344 1 30.16 10 ARG B N 1
ATOM 3497 C CA . ARG B 1 10 ? 20.594 19.734 33.094 1 30.16 10 ARG B CA 1
ATOM 3498 C C . ARG B 1 10 ? 19.359 19.953 32.219 1 30.16 10 ARG B C 1
ATOM 3500 O O . ARG B 1 10 ? 18.984 21.094 31.953 1 30.16 10 ARG B O 1
ATOM 3507 N N . VAL B 1 11 ? 19.172 19.109 31.359 1 34.5 11 VAL B N 1
ATOM 3508 C CA . VAL B 1 11 ? 17.859 19.062 30.75 1 34.5 11 VAL B CA 1
ATOM 3509 C C . VAL B 1 11 ? 16.781 19 31.828 1 34.5 11 VAL B C 1
ATOM 3511 O O . VAL B 1 11 ? 16.719 18.031 32.594 1 34.5 11 VAL B O 1
ATOM 3514 N N . LYS B 1 12 ? 16.531 20.109 32.438 1 37.34 12 LYS B N 1
ATOM 3515 C CA . LYS B 1 12 ? 15.352 20.141 33.312 1 37.34 12 LYS B CA 1
ATOM 3516 C C . LYS B 1 12 ? 14.195 19.359 32.688 1 37.34 12 LYS B C 1
ATOM 3518 O O . LYS B 1 12 ? 13.758 19.656 31.578 1 37.34 12 LYS B O 1
ATOM 3523 N N . THR B 1 13 ? 14.172 18.109 32.938 1 42.31 13 THR B N 1
ATOM 3524 C CA . THR B 1 13 ? 13.039 17.281 32.562 1 42.31 13 THR B CA 1
ATOM 3525 C C . THR B 1 13 ? 11.727 17.891 33.031 1 42.31 13 THR B C 1
ATOM 3527 O O . THR B 1 13 ? 11.555 18.125 34.25 1 42.31 13 THR B O 1
ATOM 3530 N N . ILE B 1 14 ? 11.227 18.812 32.531 1 44.91 14 ILE B N 1
ATOM 3531 C CA . ILE B 1 14 ? 9.898 19.266 32.938 1 44.91 14 ILE B CA 1
ATOM 3532 C C . ILE B 1 14 ? 9.062 18.078 33.375 1 44.91 14 ILE B C 1
ATOM 3534 O O . ILE B 1 14 ? 9.031 17.047 32.688 1 44.91 14 ILE B O 1
ATOM 3538 N N . THR B 1 15 ? 8.711 18 34.625 1 50.53 15 THR B N 1
ATOM 3539 C CA . THR B 1 15 ? 7.648 17.156 35.156 1 50.53 15 THR B CA 1
ATOM 3540 C C . THR B 1 15 ? 6.527 16.984 34.125 1 50.53 15 THR B C 1
ATOM 3542 O O . THR B 1 15 ? 6.301 17.875 33.312 1 50.53 15 THR B O 1
ATOM 3545 N N . ALA B 1 16 ? 5.918 15.836 34.062 1 61.31 16 ALA B N 1
ATOM 3546 C CA . ALA B 1 16 ? 4.797 15.414 33.219 1 61.31 16 ALA B CA 1
ATOM 3547 C C . ALA B 1 16 ? 3.688 16.469 33.219 1 61.31 16 ALA B C 1
ATOM 3549 O O . ALA B 1 16 ? 3.117 16.766 34.281 1 61.31 16 ALA B O 1
ATOM 3550 N N . MET B 1 17 ? 3.748 17.5 32.344 1 78.06 17 MET B N 1
ATOM 3551 C CA . MET B 1 17 ? 2.666 18.469 32.188 1 78.06 17 MET B CA 1
ATOM 3552 C C . MET B 1 17 ? 1.349 17.766 31.875 1 78.06 17 MET B C 1
ATOM 3554 O O . MET B 1 17 ? 1.285 16.922 30.969 1 78.06 17 MET B O 1
ATOM 3558 N N . ASN B 1 18 ? 0.377 18 32.781 1 82.69 18 ASN B N 1
ATOM 3559 C CA . ASN B 1 18 ? -0.973 17.5 32.531 1 82.69 18 ASN B CA 1
ATOM 3560 C C . ASN B 1 18 ? -1.968 18.656 32.375 1 82.69 18 ASN B C 1
ATOM 3562 O O . ASN B 1 18 ? -2.082 19.5 33.25 1 82.69 18 ASN B O 1
ATOM 3566 N N . ALA B 1 19 ? -2.557 18.703 31.25 1 91 19 ALA B N 1
ATOM 3567 C CA . ALA B 1 19 ? -3.584 19.719 31.031 1 91 19 ALA B CA 1
ATOM 3568 C C . ALA B 1 19 ? -4.895 19.328 31.703 1 91 19 ALA B C 1
ATOM 3570 O O . ALA B 1 19 ? -5.379 18.203 31.531 1 91 19 ALA B O 1
ATOM 3571 N N . GLN B 1 20 ? -5.438 20.141 32.562 1 93.56 20 GLN B N 1
ATOM 3572 C CA . GLN B 1 20 ? -6.766 19.953 33.125 1 93.56 20 GLN B CA 1
ATOM 3573 C C . GLN B 1 20 ? -7.855 20.406 32.156 1 93.56 20 GLN B C 1
ATOM 3575 O O . GLN B 1 20 ? -8.141 21.609 32.062 1 93.56 20 GLN B O 1
ATOM 3580 N N . LYS B 1 21 ? -8.5 19.5 31.578 1 93.25 21 LYS B N 1
ATOM 3581 C CA . LYS B 1 21 ? -9.484 19.797 30.531 1 93.25 21 LYS B CA 1
ATOM 3582 C C . LYS B 1 21 ? -10.883 19.922 31.125 1 93.25 21 LYS B C 1
ATOM 3584 O O . LYS B 1 21 ? -11.305 19.094 31.938 1 93.25 21 LYS B O 1
ATOM 3589 N N . GLN B 1 22 ? -11.547 20.969 30.797 1 91.06 22 GLN B N 1
ATOM 3590 C CA . GLN B 1 22 ? -12.961 21.141 31.156 1 91.06 22 GLN B CA 1
ATOM 3591 C C . GLN B 1 22 ? -13.852 20.312 30.219 1 91.06 22 GLN B C 1
ATOM 3593 O O . GLN B 1 22 ? -13.414 19.875 29.156 1 91.06 22 GLN B O 1
ATOM 3598 N N . PRO B 1 23 ? -15.086 20.125 30.703 1 88.19 23 PRO B N 1
ATOM 3599 C CA . PRO B 1 23 ? -16 19.453 29.766 1 88.19 23 PRO B CA 1
ATOM 3600 C C . PRO B 1 23 ? -16.125 20.172 28.438 1 88.19 23 PRO B C 1
ATOM 3602 O O . PRO B 1 23 ? -16.172 21.406 28.391 1 88.19 23 PRO B O 1
ATOM 3605 N N . SER B 1 24 ? -16.125 19.422 27.438 1 90.62 24 SER B N 1
ATOM 3606 C CA . SER B 1 24 ? -16.125 19.984 26.094 1 90.62 24 SER B CA 1
ATOM 3607 C C . SER B 1 24 ? -17.484 20.578 25.75 1 90.62 24 SER B C 1
ATOM 3609 O O . SER B 1 24 ? -18.516 20.156 26.281 1 90.62 24 SER B O 1
ATOM 3611 N N . LYS B 1 25 ? -17.438 21.594 25 1 94.81 25 LYS B N 1
ATOM 3612 C CA . LYS B 1 25 ? -18.641 22.141 24.375 1 94.81 25 LYS B CA 1
ATOM 3613 C C . LYS B 1 25 ? -18.547 22.062 22.844 1 94.81 25 LYS B C 1
ATOM 3615 O O . LYS B 1 25 ? -17.469 21.891 22.297 1 94.81 25 LYS B O 1
ATOM 3620 N N . PHE B 1 26 ? -19.719 22.109 22.219 1 97.06 26 PHE B N 1
ATOM 3621 C CA . PHE B 1 26 ? -19.75 22.078 20.75 1 97.06 26 PHE B CA 1
ATOM 3622 C C . PHE B 1 26 ? -20.172 23.422 20.188 1 97.06 26 PHE B C 1
ATOM 3624 O O . PHE B 1 26 ? -21.266 23.906 20.484 1 97.06 26 PHE B O 1
ATOM 3631 N N . ILE B 1 27 ? -19.266 24.047 19.469 1 98 27 ILE B N 1
ATOM 3632 C CA . ILE B 1 27 ? -19.516 25.328 18.828 1 98 27 ILE B CA 1
ATOM 3633 C C . ILE B 1 27 ? -20.125 25.109 17.438 1 98 27 ILE B C 1
ATOM 3635 O O . ILE B 1 27 ? -19.5 24.484 16.578 1 98 27 ILE B O 1
ATOM 3639 N N . LYS B 1 28 ? -21.297 25.656 17.203 1 98 28 LYS B N 1
ATOM 3640 C CA . LYS B 1 28 ? -22.031 25.469 15.953 1 98 28 LYS B CA 1
ATOM 3641 C C . LYS B 1 28 ? -21.938 26.703 15.062 1 98 28 LYS B C 1
ATOM 3643 O O . LYS B 1 28 ? -21.609 27.797 15.539 1 98 28 LYS B O 1
ATOM 3648 N N . PRO B 1 29 ? -22.156 26.453 13.719 1 95.94 29 PRO B N 1
ATOM 3649 C CA . PRO B 1 29 ? -22.234 27.641 12.852 1 95.94 29 PRO B CA 1
ATOM 3650 C C . PRO B 1 29 ? -23.297 28.641 13.305 1 95.94 29 PRO B C 1
ATOM 3652 O O . PRO B 1 29 ? -24.328 28.25 13.844 1 95.94 29 PRO B O 1
ATOM 3655 N N . SER B 1 30 ? -22.969 29.906 13.031 1 95.5 30 SER B N 1
ATOM 3656 C CA . SER B 1 30 ? -23.906 30.953 13.422 1 95.5 30 SER B CA 1
ATOM 3657 C C . SER B 1 30 ? -25.172 30.891 12.57 1 95.5 30 SER B C 1
ATOM 3659 O O . SER B 1 30 ? -26.25 31.297 13.031 1 95.5 30 SER B O 1
ATOM 3661 N N . VAL B 1 31 ? -24.984 30.484 11.375 1 94.88 31 VAL B N 1
ATOM 3662 C CA . VAL B 1 31 ? -26.109 30.281 10.461 1 94.88 31 VAL B CA 1
ATOM 3663 C C . VAL B 1 31 ? -26.172 28.812 10.047 1 94.88 31 VAL B C 1
ATOM 3665 O O . VAL B 1 31 ? -25.156 28.203 9.695 1 94.88 31 VAL B O 1
ATOM 3668 N N . PRO B 1 32 ? -27.359 28.281 10.102 1 94.94 32 PRO B N 1
ATOM 3669 C CA . PRO B 1 32 ? -27.469 26.875 9.711 1 94.94 32 PRO B CA 1
ATOM 3670 C C . PRO B 1 32 ? -27.031 26.609 8.273 1 94.94 32 PRO B C 1
ATOM 3672 O O . PRO B 1 32 ? -27.328 27.422 7.387 1 94.94 32 PRO B O 1
ATOM 3675 N N . THR B 1 33 ? -26.375 25.531 8.117 1 94.38 33 THR B N 1
ATOM 3676 C CA . THR B 1 33 ? -25.969 25.141 6.766 1 94.38 33 THR B CA 1
ATOM 3677 C C . THR B 1 33 ? -27.203 24.859 5.902 1 94.38 33 THR B C 1
ATOM 3679 O O . THR B 1 33 ? -28.109 24.125 6.305 1 94.38 33 THR B O 1
ATOM 3682 N N . PRO B 1 34 ? -27.281 25.422 4.723 1 93.56 34 PRO B N 1
ATOM 3683 C CA . PRO B 1 34 ? -28.422 25.188 3.836 1 93.56 34 PRO B CA 1
ATOM 3684 C C . PRO B 1 34 ? -28.594 23.703 3.484 1 93.56 34 PRO B C 1
ATOM 3686 O O . PRO B 1 34 ? -27.609 22.953 3.441 1 93.56 34 PRO B O 1
ATOM 3689 N N . SER B 1 35 ? -29.812 23.328 3.107 1 92.75 35 SER B N 1
ATOM 3690 C CA . SER B 1 35 ? -30.172 21.938 2.873 1 92.75 35 SER B CA 1
ATOM 3691 C C . SER B 1 35 ? -29.391 21.359 1.695 1 92.75 35 SER B C 1
ATOM 3693 O O . SER B 1 35 ? -29.031 20.188 1.7 1 92.75 35 SER B O 1
ATOM 3695 N N . ASN B 1 36 ? -29.109 22.172 0.715 1 90.94 36 ASN B N 1
ATOM 3696 C CA . ASN B 1 36 ? -28.438 21.703 -0.486 1 90.94 36 ASN B CA 1
ATOM 3697 C C . ASN B 1 36 ? -26.953 21.469 -0.24 1 90.94 36 ASN B C 1
ATOM 3699 O O . ASN B 1 36 ? -26.25 20.906 -1.083 1 90.94 36 ASN B O 1
ATOM 3703 N N . LEU B 1 37 ? -26.484 21.875 0.942 1 90.38 37 LEU B N 1
ATOM 3704 C CA . LEU B 1 37 ? -25.062 21.75 1.266 1 90.38 37 LEU B CA 1
ATOM 3705 C C . LEU B 1 37 ? -24.859 20.75 2.4 1 90.38 37 LEU B C 1
ATOM 3707 O O . LEU B 1 37 ? -23.734 20.609 2.912 1 90.38 37 LEU B O 1
ATOM 3711 N N . LYS B 1 38 ? -25.781 20 2.695 1 91.56 38 LYS B N 1
ATOM 3712 C CA . LYS B 1 38 ? -25.75 19.172 3.895 1 91.56 38 LYS B CA 1
ATOM 3713 C C . LYS B 1 38 ? -24.953 17.891 3.654 1 91.56 38 LYS B C 1
ATOM 3715 O O . LYS B 1 38 ? -24.562 17.203 4.605 1 91.56 38 LYS B O 1
ATOM 3720 N N . HIS B 1 39 ? -24.719 17.656 2.455 1 91.38 39 HIS B N 1
ATOM 3721 C CA . HIS B 1 39 ? -23.922 16.484 2.123 1 91.38 39 HIS B CA 1
ATOM 3722 C C . HIS B 1 39 ? -22.719 16.859 1.271 1 91.38 39 HIS B C 1
ATOM 3724 O O . HIS B 1 39 ? -22.828 17.031 0.057 1 91.38 39 HIS B O 1
ATOM 3730 N N . TYR B 1 40 ? -21.625 16.906 1.941 1 91.5 40 TYR B N 1
ATOM 3731 C CA . TYR B 1 40 ? -20.391 17.234 1.229 1 91.5 40 TYR B CA 1
ATOM 3732 C C . TYR B 1 40 ? -19.703 15.977 0.735 1 91.5 40 TYR B C 1
ATOM 3734 O O . TYR B 1 40 ? -19.266 15.141 1.536 1 91.5 40 TYR B O 1
ATOM 3742 N N . LYS B 1 41 ? -19.609 15.852 -0.574 1 90.38 41 LYS B N 1
ATOM 3743 C CA . LYS B 1 41 ? -18.922 14.719 -1.181 1 90.38 41 LYS B CA 1
ATOM 3744 C C . LYS B 1 41 ? -17.406 14.969 -1.231 1 90.38 41 LYS B C 1
ATOM 3746 O O . LYS B 1 41 ? -16.969 16.031 -1.681 1 90.38 41 LYS B O 1
ATOM 3751 N N . ILE B 1 42 ? -16.656 13.984 -0.79 1 92.56 42 ILE B N 1
ATOM 3752 C CA . ILE B 1 42 ? -15.203 14.148 -0.781 1 92.56 42 ILE B CA 1
ATOM 3753 C C . ILE B 1 42 ? -14.641 13.836 -2.166 1 92.56 42 ILE B C 1
ATOM 3755 O O . ILE B 1 42 ? -15.312 13.219 -2.992 1 92.56 42 ILE B O 1
ATOM 3759 N N . GLY B 1 43 ? -13.445 14.328 -2.414 1 94.06 43 GLY B N 1
ATOM 3760 C CA . GLY B 1 43 ? -12.781 14.086 -3.686 1 94.06 43 GLY B CA 1
ATOM 3761 C C . GLY B 1 43 ? -11.867 12.875 -3.658 1 94.06 43 GLY B C 1
ATOM 3762 O O . GLY B 1 43 ? -11.711 12.227 -2.619 1 94.06 43 GLY B O 1
ATOM 3763 N N . PHE B 1 44 ? -11.336 12.641 -4.82 1 95.06 44 PHE B N 1
ATOM 3764 C CA . PHE B 1 44 ? -10.492 11.469 -5.035 1 95.06 44 PHE B CA 1
ATOM 3765 C C . PHE B 1 44 ? -9.328 11.453 -4.055 1 95.06 44 PHE B C 1
ATOM 3767 O O . PHE B 1 44 ? -9.031 10.422 -3.447 1 95.06 44 PHE B O 1
ATOM 3774 N N . ILE B 1 45 ? -8.672 12.586 -3.893 1 96.06 45 ILE B N 1
ATOM 3775 C CA . ILE B 1 45 ? -7.508 12.633 -3.012 1 96.06 45 ILE B CA 1
ATOM 3776 C C . ILE B 1 45 ? -7.957 12.508 -1.559 1 96.06 45 ILE B C 1
ATOM 3778 O O . ILE B 1 45 ? -7.254 11.914 -0.736 1 96.06 45 ILE B O 1
ATOM 3782 N N . ASP B 1 46 ? -9.117 13.008 -1.227 1 94.69 46 ASP B N 1
ATOM 3783 C CA . ASP B 1 46 ? -9.703 12.797 0.093 1 94.69 46 ASP B CA 1
ATOM 3784 C C . ASP B 1 46 ? -9.891 11.305 0.38 1 94.69 46 ASP B C 1
ATOM 3786 O O . ASP B 1 46 ? -9.68 10.852 1.509 1 94.69 46 ASP B O 1
ATOM 3790 N N . GLU B 1 47 ? -10.305 10.586 -0.626 1 91.88 47 GLU B N 1
ATOM 3791 C CA . GLU B 1 47 ? -10.461 9.148 -0.481 1 91.88 47 GLU B CA 1
ATOM 3792 C C . GLU B 1 47 ? -9.141 8.484 -0.118 1 91.88 47 GLU B C 1
ATOM 3794 O O . GLU B 1 47 ? -9.102 7.586 0.728 1 91.88 47 GLU B O 1
ATOM 3799 N N . LEU B 1 48 ? -8.117 8.961 -0.73 1 91.25 48 LEU B N 1
ATOM 3800 C CA . LEU B 1 48 ? -6.797 8.359 -0.586 1 91.25 48 LEU B CA 1
ATOM 3801 C C . LEU B 1 48 ? -6.168 8.75 0.749 1 91.25 48 LEU B C 1
ATOM 3803 O O . LEU B 1 48 ? -5.328 8.016 1.278 1 91.25 48 LEU B O 1
ATOM 3807 N N . ALA B 1 49 ? -6.551 9.852 1.273 1 91 49 ALA B N 1
ATOM 3808 C CA . ALA B 1 49 ? -5.949 10.367 2.5 1 91 49 ALA B CA 1
ATOM 3809 C C . ALA B 1 49 ? -6.113 9.375 3.65 1 91 49 ALA B C 1
ATOM 3811 O O . ALA B 1 49 ? -7.16 8.742 3.789 1 91 49 ALA B O 1
ATOM 3812 N N . PRO B 1 50 ? -5.066 9.227 4.422 1 83.81 50 PRO B N 1
ATOM 3813 C CA . PRO B 1 50 ? -5.145 8.289 5.551 1 83.81 50 PRO B CA 1
ATOM 3814 C C . PRO B 1 50 ? -6.059 8.797 6.664 1 83.81 50 PRO B C 1
ATOM 3816 O O . PRO B 1 50 ? -6.332 9.992 6.75 1 83.81 50 PRO B O 1
ATOM 3819 N N . PHE B 1 51 ? -6.359 7.84 7.535 1 81.81 51 PHE B N 1
ATOM 3820 C CA . PHE B 1 51 ? -7.133 8.195 8.719 1 81.81 51 PHE B CA 1
ATOM 3821 C C . PHE B 1 51 ? -6.223 8.703 9.828 1 81.81 51 PHE B C 1
ATOM 3823 O O . PHE B 1 51 ? -5.848 7.953 10.734 1 81.81 51 PHE B O 1
ATOM 3830 N N . MET B 1 52 ? -5.984 9.922 9.773 1 84.25 52 MET B N 1
ATOM 3831 C CA . MET B 1 52 ? -5.172 10.594 10.781 1 84.25 52 MET B CA 1
ATOM 3832 C C . MET B 1 52 ? -5.559 12.07 10.891 1 84.25 52 MET B C 1
ATOM 3834 O O . MET B 1 52 ? -6.324 12.578 10.07 1 84.25 52 MET B O 1
ATOM 3838 N N . ASP B 1 53 ? -4.969 12.672 11.828 1 88.56 53 ASP B N 1
ATOM 3839 C CA . ASP B 1 53 ? -5.25 14.094 12 1 88.56 53 ASP B CA 1
ATOM 3840 C C . ASP B 1 53 ? -4.07 14.945 11.523 1 88.56 53 ASP B C 1
ATOM 3842 O O . ASP B 1 53 ? -2.92 14.516 11.594 1 88.56 53 ASP B O 1
ATOM 3846 N N . VAL B 1 54 ? -4.449 16.078 11.023 1 92.88 54 VAL B N 1
ATOM 3847 C CA . VAL B 1 54 ? -3.531 17.188 10.836 1 92.88 54 VAL B CA 1
ATOM 3848 C C . VAL B 1 54 ? -3.75 18.234 11.93 1 92.88 54 VAL B C 1
ATOM 3850 O O . VAL B 1 54 ? -4.875 18.688 12.148 1 92.88 54 VAL B O 1
ATOM 3853 N N . ALA B 1 55 ? -2.621 18.547 12.617 1 95.75 55 ALA B N 1
ATOM 3854 C CA . ALA B 1 55 ? -2.842 19.375 13.789 1 95.75 55 ALA B CA 1
ATOM 3855 C C . ALA B 1 55 ? -1.713 20.391 13.961 1 95.75 55 ALA B C 1
ATOM 3857 O O . ALA B 1 55 ? -0.627 20.219 13.406 1 95.75 55 ALA B O 1
ATOM 3858 N N . ILE B 1 56 ? -2.062 21.438 14.688 1 96.81 56 ILE B N 1
ATOM 3859 C CA . ILE B 1 56 ? -1.082 22.453 15.016 1 96.81 56 ILE B CA 1
ATOM 3860 C C . ILE B 1 56 ? -1.394 23.062 16.391 1 96.81 56 ILE B C 1
ATOM 3862 O O . ILE B 1 56 ? -2.551 23.078 16.812 1 96.81 56 ILE B O 1
ATOM 3866 N N . VAL B 1 57 ? -0.365 23.438 17.094 1 96.19 57 VAL B N 1
ATOM 3867 C CA . VAL B 1 57 ? -0.502 24.234 18.312 1 96.19 57 VAL B CA 1
ATOM 3868 C C . VAL B 1 57 ? 0.11 25.609 18.094 1 96.19 57 VAL B C 1
ATOM 3870 O O . VAL B 1 57 ? 1.268 25.734 17.688 1 96.19 57 VAL B O 1
ATOM 3873 N N . LEU B 1 58 ? -0.647 26.609 18.344 1 96.56 58 LEU B N 1
ATOM 3874 C CA . LEU B 1 58 ? -0.176 28 18.297 1 96.56 58 LEU B CA 1
ATOM 3875 C C . LEU B 1 58 ? -0.077 28.578 19.703 1 96.56 58 LEU B C 1
ATOM 3877 O O . LEU B 1 58 ? -1.016 28.469 20.5 1 96.56 58 LEU B O 1
ATOM 3881 N N . PHE B 1 59 ? 1.019 29.203 20.031 1 94.62 59 PHE B N 1
ATOM 3882 C CA . PHE B 1 59 ? 1.252 29.75 21.359 1 94.62 59 PHE B CA 1
ATOM 3883 C C . PHE B 1 59 ? 1.224 31.281 21.328 1 94.62 59 PHE B C 1
ATOM 3885 O O . PHE B 1 59 ? 1.815 31.891 20.438 1 94.62 59 PHE B O 1
ATOM 3892 N N . PHE B 1 60 ? 0.563 31.812 22.266 1 93.62 60 PHE B N 1
ATOM 3893 C CA . PHE B 1 60 ? 0.425 33.25 22.391 1 93.62 60 PHE B CA 1
ATOM 3894 C C . PHE B 1 60 ? 0.847 33.75 23.766 1 93.62 60 PHE B C 1
ATOM 3896 O O . PHE B 1 60 ? 0.557 33.094 24.766 1 93.62 60 PHE B O 1
ATOM 3903 N N . THR B 1 61 ? 1.505 34.812 23.781 1 91.75 61 THR B N 1
ATOM 3904 C CA . THR B 1 61 ? 1.835 35.438 25.062 1 91.75 61 THR B CA 1
ATOM 3905 C C . THR B 1 61 ? 0.607 36.094 25.672 1 91.75 61 THR B C 1
ATOM 3907 O O . THR B 1 61 ? -0.385 36.344 24.984 1 91.75 61 THR B O 1
ATOM 3910 N N . LYS B 1 62 ? 0.824 36.25 26.984 1 85.31 62 LYS B N 1
ATOM 3911 C CA . LYS B 1 62 ? -0.254 36.969 27.656 1 85.31 62 LYS B CA 1
ATOM 3912 C C . LYS B 1 62 ? -0.439 38.375 27.078 1 85.31 62 LYS B C 1
ATOM 3914 O O . LYS B 1 62 ? 0.54 39.062 26.781 1 85.31 62 LYS B O 1
ATOM 3919 N N . ASN B 1 63 ? -1.562 38.594 26.609 1 73.62 63 ASN B N 1
ATOM 3920 C CA . ASN B 1 63 ? -1.908 39.938 26.188 1 73.62 63 ASN B CA 1
ATOM 3921 C C . ASN B 1 63 ? -2.857 40.625 27.172 1 73.62 63 ASN B C 1
ATOM 3923 O O . ASN B 1 63 ? -3.812 40 27.641 1 73.62 63 ASN B O 1
ATOM 3927 N N . THR B 1 64 ? -2.436 41.719 27.516 1 60 64 THR B N 1
ATOM 3928 C CA . THR B 1 64 ? -3.209 42.5 28.469 1 60 64 THR B CA 1
ATOM 3929 C C . THR B 1 64 ? -4.68 42.562 28.062 1 60 64 THR B C 1
ATOM 3931 O O . THR B 1 64 ? -5.559 42.719 28.906 1 60 64 THR B O 1
ATOM 3934 N N . ASN B 1 65 ? -4.805 42.438 26.859 1 58.5 65 ASN B N 1
ATOM 3935 C CA . ASN B 1 65 ? -6.184 42.5 26.391 1 58.5 65 ASN B CA 1
ATOM 3936 C C . ASN B 1 65 ? -6.867 41.156 26.484 1 58.5 65 ASN B C 1
ATOM 3938 O O . ASN B 1 65 ? -8.023 41 26.078 1 58.5 65 ASN B O 1
ATOM 3942 N N . HIS B 1 66 ? -6.051 40.094 26.875 1 60.19 66 HIS B N 1
ATOM 3943 C CA . HIS B 1 66 ? -6.68 38.781 27.094 1 60.19 66 HIS B CA 1
ATOM 3944 C C . HIS B 1 66 ? -7.633 38.844 28.281 1 60.19 66 HIS B C 1
ATOM 3946 O O . HIS B 1 66 ? -7.211 38.688 29.422 1 60.19 66 HIS B O 1
ATOM 3952 N N . ASN B 1 67 ? -8.648 39.656 28.125 1 58.06 67 ASN B N 1
ATOM 3953 C CA . ASN B 1 67 ? -9.602 39.781 29.219 1 58.06 67 ASN B CA 1
ATOM 3954 C C . ASN B 1 67 ? -10.492 38.531 29.312 1 58.06 67 ASN B C 1
ATOM 3956 O O . ASN B 1 67 ? -10.336 37.594 28.531 1 58.06 67 ASN B O 1
ATOM 3960 N N . SER B 1 68 ? -11.219 38.438 30.344 1 59.72 68 SER B N 1
ATOM 3961 C CA . SER B 1 68 ? -12.148 37.344 30.672 1 59.72 68 SER B CA 1
ATOM 3962 C C . SER B 1 68 ? -13.047 37.031 29.484 1 59.72 68 SER B C 1
ATOM 3964 O O . SER B 1 68 ? -13.617 35.938 29.422 1 59.72 68 SER B O 1
ATOM 3966 N N . LYS B 1 69 ? -12.883 37.844 28.469 1 70.38 69 LYS B N 1
ATOM 3967 C CA . LYS B 1 69 ? -13.82 37.688 27.359 1 70.38 69 LYS B CA 1
ATOM 3968 C C . LYS B 1 69 ? -13.141 37.062 26.141 1 70.38 69 LYS B C 1
ATOM 3970 O O . LYS B 1 69 ? -13.773 36.812 25.125 1 70.38 69 LYS B O 1
ATOM 3975 N N . PHE B 1 70 ? -11.859 36.656 26.312 1 80 70 PHE B N 1
ATOM 3976 C CA . PHE B 1 70 ? -11.086 36.125 25.188 1 80 70 PHE B CA 1
ATOM 3977 C C . PHE B 1 70 ? -11.695 34.812 24.688 1 80 70 PHE B C 1
ATOM 3979 O O . PHE B 1 70 ? -11.906 34.656 23.484 1 80 70 PHE B O 1
ATOM 3986 N N . GLY B 1 71 ? -12.023 34 25.578 1 82.94 71 GLY B N 1
ATOM 3987 C CA . GLY B 1 71 ? -12.609 32.719 25.219 1 82.94 71 GLY B CA 1
ATOM 3988 C C . GLY B 1 71 ? -13.953 32.844 24.531 1 82.94 71 GLY B C 1
ATOM 3989 O O . GLY B 1 71 ? -14.219 32.156 23.547 1 82.94 71 GLY B O 1
ATOM 3990 N N . ASP B 1 72 ? -14.734 33.781 25 1 86.75 72 ASP B N 1
ATOM 3991 C CA . ASP B 1 72 ? -16.062 34 24.438 1 86.75 72 ASP B CA 1
ATOM 3992 C C . ASP B 1 72 ? -15.977 34.562 23.031 1 86.75 72 ASP B C 1
ATOM 3994 O O . ASP B 1 72 ? -16.766 34.219 22.156 1 86.75 72 ASP B O 1
ATOM 3998 N N . GLN B 1 73 ? -15.102 35.531 22.906 1 89.5 73 GLN B N 1
ATOM 3999 C CA . GLN B 1 73 ? -14.914 36.125 21.578 1 89.5 73 GLN B CA 1
ATOM 4000 C C . GLN B 1 73 ? -14.453 35.094 20.562 1 89.5 73 GLN B C 1
ATOM 4002 O O . GLN B 1 73 ? -14.883 35.094 19.406 1 89.5 73 GLN B O 1
ATOM 4007 N N . LEU B 1 74 ? -13.547 34.25 21.016 1 93.25 74 LEU B N 1
ATOM 4008 C CA . LEU B 1 74 ? -13.062 33.188 20.141 1 93.25 74 LEU B CA 1
ATOM 4009 C C . LEU B 1 74 ? -14.203 32.281 19.734 1 93.25 74 LEU B C 1
ATOM 4011 O O . LEU B 1 74 ? -14.273 31.844 18.562 1 93.25 74 LEU B O 1
ATOM 4015 N N . GLU B 1 75 ? -15.062 31.984 20.641 1 94.12 75 GLU B N 1
ATOM 4016 C CA . GLU B 1 75 ? -16.188 31.109 20.344 1 94.12 75 GLU B CA 1
ATOM 4017 C C . GLU B 1 75 ? -17.141 31.75 19.344 1 94.12 75 GLU B C 1
ATOM 4019 O O . GLU B 1 75 ? -17.578 31.094 18.391 1 94.12 75 GLU B O 1
ATOM 4024 N N . LYS B 1 76 ? -17.438 32.969 19.562 1 92.62 76 LYS B N 1
ATOM 4025 C CA . LYS B 1 76 ? -18.375 33.688 18.688 1 92.62 76 LYS B CA 1
ATOM 4026 C C . LYS B 1 76 ? -17.812 33.812 17.266 1 92.62 76 LYS B C 1
ATOM 4028 O O . LYS B 1 76 ? -18.547 33.656 16.297 1 92.62 76 LYS B O 1
ATOM 4033 N N . SER B 1 77 ? -16.531 34.188 17.188 1 94.44 77 SER B N 1
ATOM 4034 C CA . SER B 1 77 ? -15.914 34.281 15.875 1 94.44 77 SER B CA 1
ATOM 4035 C C . SER B 1 77 ? -15.82 32.938 15.203 1 94.44 77 SER B C 1
ATOM 4037 O O . SER B 1 77 ? -15.914 32.844 13.977 1 94.44 77 SER B O 1
ATOM 4039 N N . LEU B 1 78 ? -15.641 31.891 16.031 1 96.38 78 LEU B N 1
ATOM 4040 C CA . LEU B 1 78 ? -15.617 30.531 15.484 1 96.38 78 LEU B CA 1
ATOM 4041 C C . LEU B 1 78 ? -16.969 30.172 14.867 1 96.38 78 LEU B C 1
ATOM 4043 O O . LEU B 1 78 ? -17.016 29.562 13.797 1 96.38 78 LEU B O 1
ATOM 4047 N N . GLU B 1 79 ? -18.047 30.547 15.508 1 95.88 79 GLU B N 1
ATOM 4048 C CA . GLU B 1 79 ? -19.391 30.312 14.977 1 95.88 79 GLU B CA 1
ATOM 4049 C C . GLU B 1 79 ? -19.531 30.891 13.57 1 95.88 79 GLU B C 1
ATOM 4051 O O . GLU B 1 79 ? -20.062 30.234 12.672 1 95.88 79 GLU B O 1
ATOM 4056 N N . LYS B 1 80 ? -19.047 32.062 13.445 1 92.94 80 LYS B N 1
ATOM 4057 C CA . LYS B 1 80 ? -19.141 32.75 12.156 1 92.94 80 LYS B CA 1
ATOM 4058 C C . LYS B 1 80 ? -18.25 32.094 11.117 1 92.94 80 LYS B C 1
ATOM 4060 O O . LYS B 1 80 ? -18.641 31.953 9.953 1 92.94 80 LYS B O 1
ATOM 4065 N N . THR B 1 81 ? -17.047 31.734 11.531 1 93.38 81 THR B N 1
ATOM 4066 C CA . THR B 1 81 ? -16.109 31.078 10.633 1 93.38 81 THR B CA 1
ATOM 4067 C C . THR B 1 81 ? -16.672 29.75 10.125 1 93.38 81 THR B C 1
ATOM 4069 O O . THR B 1 81 ? -16.531 29.422 8.953 1 93.38 81 THR B O 1
ATOM 4072 N N . LEU B 1 82 ? -17.359 29.016 11.016 1 94.88 82 LEU B N 1
ATOM 4073 C CA . LEU B 1 82 ? -17.906 27.719 10.672 1 94.88 82 LEU B CA 1
ATOM 4074 C C . LEU B 1 82 ? -19.094 27.844 9.734 1 94.88 82 LEU B C 1
ATOM 4076 O O . LEU B 1 82 ? -19.438 26.906 9.016 1 94.88 82 LEU B O 1
ATOM 4080 N N . THR B 1 83 ? -19.734 28.969 9.758 1 92.25 83 THR B N 1
ATOM 4081 C CA . THR B 1 83 ? -20.781 29.219 8.773 1 92.25 83 THR B CA 1
ATOM 4082 C C . THR B 1 83 ? -20.219 29.234 7.363 1 92.25 83 THR B C 1
ATOM 4084 O O . THR B 1 83 ? -20.844 28.734 6.426 1 92.25 83 THR B O 1
ATOM 4087 N N . ARG B 1 84 ? -19.047 29.75 7.277 1 89.12 84 ARG B N 1
ATOM 4088 C CA . ARG B 1 84 ? -18.391 29.844 5.977 1 89.12 84 ARG B CA 1
ATOM 4089 C C . ARG B 1 84 ? -17.734 28.531 5.605 1 89.12 84 ARG B C 1
ATOM 4091 O O . ARG B 1 84 ? -17.703 28.156 4.434 1 89.12 84 ARG B O 1
ATOM 4098 N N . LEU B 1 85 ? -17.141 27.938 6.562 1 92.56 85 LEU B N 1
ATOM 4099 C CA . LEU B 1 85 ? -16.453 26.656 6.375 1 92.56 85 LEU B CA 1
ATOM 4100 C C . LEU B 1 85 ? -17.25 25.516 7 1 92.56 85 LEU B C 1
ATOM 4102 O O . LEU B 1 85 ? -16.719 24.75 7.801 1 92.56 85 LEU B O 1
ATOM 4106 N N . TYR B 1 86 ? -18.453 25.406 6.504 1 92.88 86 TYR B N 1
ATOM 4107 C CA . TYR B 1 86 ? -19.516 24.641 7.141 1 92.88 86 TYR B CA 1
ATOM 4108 C C . TYR B 1 86 ? -19.141 23.156 7.207 1 92.88 86 TYR B C 1
ATOM 4110 O O . TYR B 1 86 ? -19.5 22.469 8.164 1 92.88 86 TYR B O 1
ATOM 4118 N N . PRO B 1 87 ? -18.406 22.578 6.246 1 94.5 87 PRO B N 1
ATOM 4119 C CA . PRO B 1 87 ? -18.094 21.156 6.367 1 94.5 87 PRO B CA 1
ATOM 4120 C C . PRO B 1 87 ? -17.297 20.844 7.625 1 94.5 87 PRO B C 1
ATOM 4122 O O . PRO B 1 87 ? -17.344 19.703 8.125 1 94.5 87 PRO B O 1
ATOM 4125 N N . LEU B 1 88 ? -16.594 21.797 8.156 1 95.88 88 LEU B N 1
ATOM 4126 C CA . LEU B 1 88 ? -15.75 21.578 9.328 1 95.88 88 LEU B CA 1
ATOM 4127 C C . LEU B 1 88 ? -16.609 21.375 10.578 1 95.88 88 LEU B C 1
ATOM 4129 O O . LEU B 1 88 ? -16.125 20.859 11.586 1 95.88 88 LEU B O 1
ATOM 4133 N N . ALA B 1 89 ? -17.844 21.797 10.516 1 96.5 89 ALA B N 1
ATOM 4134 C CA . ALA B 1 89 ? -18.766 21.672 11.641 1 96.5 89 ALA B CA 1
ATOM 4135 C C . ALA B 1 89 ? -19.578 20.375 11.523 1 96.5 89 ALA B C 1
ATOM 4137 O O . ALA B 1 89 ? -20.484 20.141 12.328 1 96.5 89 ALA B O 1
ATOM 4138 N N . GLY B 1 90 ? -19.266 19.594 10.523 1 96.31 90 GLY B N 1
ATOM 4139 C CA . GLY B 1 90 ? -20 18.359 10.281 1 96.31 90 GLY B CA 1
ATOM 4140 C C . GLY B 1 90 ? -19.344 17.141 10.891 1 96.31 90 GLY B C 1
ATOM 4141 O O . GLY B 1 90 ? -18.547 17.25 11.82 1 96.31 90 GLY B O 1
ATOM 4142 N N . ARG B 1 91 ? -19.797 15.938 10.43 1 96.94 91 ARG B N 1
ATOM 4143 C CA . ARG B 1 91 ? -19.281 14.641 10.852 1 96.94 91 ARG B CA 1
ATOM 4144 C C . ARG B 1 91 ? -18.875 13.797 9.648 1 96.94 91 ARG B C 1
ATOM 4146 O O . ARG B 1 91 ? -19.609 13.75 8.648 1 96.94 91 ARG B O 1
ATOM 4153 N N . PHE B 1 92 ? -17.719 13.234 9.734 1 93.75 92 PHE B N 1
ATOM 4154 C CA . PHE B 1 92 ? -17.266 12.336 8.672 1 93.75 92 PHE B CA 1
ATOM 4155 C C . PHE B 1 92 ? -18 11 8.758 1 93.75 92 PHE B C 1
ATOM 4157 O O . PHE B 1 92 ? -18.062 10.391 9.828 1 93.75 92 PHE B O 1
ATOM 4164 N N . VAL B 1 93 ? -18.484 10.594 7.656 1 91.69 93 VAL B N 1
ATOM 4165 C CA . VAL B 1 93 ? -19.172 9.312 7.559 1 91.69 93 VAL B CA 1
ATOM 4166 C C . VAL B 1 93 ? -18.328 8.328 6.75 1 91.69 93 VAL B C 1
ATOM 4168 O O . VAL B 1 93 ? -18.25 8.422 5.523 1 91.69 93 VAL B O 1
ATOM 4171 N N . GLU B 1 94 ? -17.797 7.348 7.41 1 82.75 94 GLU B N 1
ATOM 4172 C CA . GLU B 1 94 ? -16.875 6.41 6.793 1 82.75 94 GLU B CA 1
ATOM 4173 C C . GLU B 1 94 ? -17.547 5.574 5.715 1 82.75 94 GLU B C 1
ATOM 4175 O O . GLU B 1 94 ? -16.969 5.316 4.66 1 82.75 94 GLU B O 1
ATOM 4180 N N . GLU B 1 95 ? -18.734 5.156 5.914 1 79.19 95 GLU B N 1
ATOM 4181 C CA . GLU B 1 95 ? -19.453 4.254 5.012 1 79.19 95 GLU B CA 1
ATOM 4182 C C . GLU B 1 95 ? -19.688 4.906 3.652 1 79.19 95 GLU B C 1
ATOM 4184 O O . GLU B 1 95 ? -19.5 4.273 2.613 1 79.19 95 GLU B O 1
ATOM 4189 N N . SER B 1 96 ? -20.062 6.133 3.752 1 82.31 96 SER B N 1
ATOM 4190 C CA . SER B 1 96 ? -20.391 6.828 2.516 1 82.31 96 SER B CA 1
ATOM 4191 C C . SER B 1 96 ? -19.25 7.711 2.043 1 82.31 96 SER B C 1
ATOM 4193 O O . SER B 1 96 ? -19.297 8.258 0.94 1 82.31 96 SER B O 1
ATOM 4195 N N . GLN B 1 97 ? -18.234 7.836 2.85 1 84.25 97 GLN B N 1
ATOM 4196 C CA . GLN B 1 97 ? -17.094 8.703 2.545 1 84.25 97 GLN B CA 1
ATOM 4197 C C . GLN B 1 97 ? -17.562 10.125 2.232 1 84.25 97 GLN B C 1
ATOM 4199 O O . GLN B 1 97 ? -17.219 10.672 1.184 1 84.25 97 GLN B O 1
ATOM 4204 N N . THR B 1 98 ? -18.359 10.68 3.084 1 90.69 98 THR B N 1
ATOM 4205 C CA . THR B 1 98 ? -18.891 12.039 2.982 1 90.69 98 THR B CA 1
ATOM 4206 C C . THR B 1 98 ? -18.828 12.75 4.332 1 90.69 98 THR B C 1
ATOM 4208 O O . THR B 1 98 ? -18.531 12.125 5.352 1 90.69 98 THR B O 1
ATOM 4211 N N . ILE B 1 99 ? -18.969 14.023 4.25 1 94.5 99 ILE B N 1
ATOM 4212 C CA . ILE B 1 99 ? -19.203 14.797 5.465 1 94.5 99 ILE B CA 1
ATOM 4213 C C . ILE B 1 99 ? -20.703 15.109 5.594 1 94.5 99 ILE B C 1
ATOM 4215 O O . ILE B 1 99 ? -21.297 15.695 4.688 1 94.5 99 ILE B O 1
ATOM 4219 N N . ASP B 1 100 ? -21.266 14.586 6.641 1 96.44 100 ASP B N 1
ATOM 4220 C CA . ASP B 1 100 ? -22.594 15.062 7.012 1 96.44 100 ASP B CA 1
ATOM 4221 C C . ASP B 1 100 ? -22.516 16.453 7.625 1 96.44 100 ASP B C 1
ATOM 4223 O O . ASP B 1 100 ? -22.172 16.609 8.797 1 96.44 100 ASP B O 1
ATOM 4227 N N . CYS B 1 101 ? -22.844 17.422 6.777 1 95.56 101 CYS B N 1
ATOM 4228 C CA . CYS B 1 101 ? -22.828 18.797 7.254 1 95.56 101 CYS B CA 1
ATOM 4229 C C . CYS B 1 101 ? -24.094 19.109 8.062 1 95.56 101 CYS B C 1
ATOM 4231 O O . CYS B 1 101 ? -24.891 19.953 7.676 1 95.56 101 CYS B O 1
ATOM 4233 N N . ASN B 1 102 ? -24.172 18.562 9.219 1 96.12 102 ASN B N 1
ATOM 4234 C CA . ASN B 1 102 ? -25.375 18.594 10.062 1 96.12 102 ASN B CA 1
ATOM 4235 C C . ASN B 1 102 ? -25.25 19.656 11.156 1 96.12 102 ASN B C 1
ATOM 4237 O O . ASN B 1 102 ? -26.078 19.688 12.07 1 96.12 102 ASN B O 1
ATOM 4241 N N . ASP B 1 103 ? -24.25 20.406 11.203 1 96.56 103 ASP B N 1
ATOM 4242 C CA . ASP B 1 103 ? -24.031 21.516 12.117 1 96.56 103 ASP B CA 1
ATOM 4243 C C . ASP B 1 103 ? -23.938 21.031 13.562 1 96.56 103 ASP B C 1
ATOM 4245 O O . ASP B 1 103 ? -24.375 21.719 14.484 1 96.56 103 ASP B O 1
ATOM 4249 N N . GLU B 1 104 ? -23.469 19.812 13.734 1 96.12 104 GLU B N 1
ATOM 4250 C CA . GLU B 1 104 ? -23.266 19.312 15.094 1 96.12 104 GLU B CA 1
ATOM 4251 C C . GLU B 1 104 ? -22.172 20.109 15.805 1 96.12 104 GLU B C 1
ATOM 4253 O O . GLU B 1 104 ? -22.109 20.109 17.031 1 96.12 104 GLU B O 1
ATOM 4258 N N . GLY B 1 105 ? -21.359 20.766 15.031 1 96.88 105 GLY B N 1
ATOM 4259 C CA . GLY B 1 105 ? -20.438 21.734 15.578 1 96.88 105 GLY B CA 1
ATOM 4260 C C . GLY B 1 105 ? -19.062 21.156 15.852 1 96.88 105 GLY B C 1
ATOM 4261 O O . GLY B 1 105 ? -18.828 19.969 15.648 1 96.88 105 GLY B O 1
ATOM 4262 N N . VAL B 1 106 ? -18.172 21.953 16.266 1 97.19 106 VAL B N 1
ATOM 4263 C CA . VAL B 1 106 ? -16.766 21.641 16.562 1 97.19 106 VAL B CA 1
ATOM 4264 C C . VAL B 1 106 ? -16.578 21.484 18.062 1 97.19 106 VAL B C 1
ATOM 4266 O O . VAL B 1 106 ? -17 22.344 18.844 1 97.19 106 VAL B O 1
ATOM 4269 N N . GLU B 1 107 ? -16.016 20.328 18.406 1 96.38 107 GLU B N 1
ATOM 4270 C CA . GLU B 1 107 ? -15.695 20.156 19.828 1 96.38 107 GLU B CA 1
ATOM 4271 C C . GLU B 1 107 ? -14.648 21.172 20.281 1 96.38 107 GLU B C 1
ATOM 4273 O O . GLU B 1 107 ? -13.57 21.266 19.688 1 96.38 107 GLU B O 1
ATOM 4278 N N . PHE B 1 108 ? -15.016 21.938 21.266 1 96.25 108 PHE B N 1
ATOM 4279 C CA . PHE B 1 108 ? -14.18 22.984 21.828 1 96.25 108 PHE B CA 1
ATOM 4280 C C . PHE B 1 108 ? -13.867 22.703 23.297 1 96.25 108 PHE B C 1
ATOM 4282 O O . PHE B 1 108 ? -14.766 22.688 24.125 1 96.25 108 PHE B O 1
ATOM 4289 N N . ILE B 1 109 ? -12.609 22.516 23.547 1 95.56 109 ILE B N 1
ATOM 4290 C CA . ILE B 1 109 ? -12.164 22.125 24.875 1 95.56 109 ILE B CA 1
ATOM 4291 C C . ILE B 1 109 ? -11.367 23.266 25.5 1 95.56 109 ILE B C 1
ATOM 4293 O O . ILE B 1 109 ? -10.422 23.781 24.891 1 95.56 109 ILE B O 1
ATOM 4297 N N . GLN B 1 110 ? -11.758 23.703 26.641 1 94.19 110 GLN B N 1
ATOM 4298 C CA . GLN B 1 110 ? -10.953 24.609 27.438 1 94.19 110 GLN B CA 1
ATOM 4299 C C . GLN B 1 110 ? -10.133 23.859 28.484 1 94.19 110 GLN B C 1
ATOM 4301 O O . GLN B 1 110 ? -10.633 22.922 29.109 1 94.19 110 GLN B O 1
ATOM 4306 N N . ALA B 1 111 ? -8.883 24.203 28.531 1 95.44 111 ALA B N 1
ATOM 4307 C CA . ALA B 1 111 ? -7.992 23.516 29.469 1 95.44 111 ALA B CA 1
ATOM 4308 C C . ALA B 1 111 ? -7.062 24.516 30.172 1 95.44 111 ALA B C 1
ATOM 4310 O O . ALA B 1 111 ? -6.949 25.672 29.75 1 95.44 111 ALA B O 1
ATOM 4311 N N . LYS B 1 112 ? -6.461 24.031 31.297 1 94.81 112 LYS B N 1
ATOM 4312 C CA . LYS B 1 112 ? -5.469 24.797 32.062 1 94.81 112 LYS B CA 1
ATOM 4313 C C . LYS B 1 112 ? -4.262 23.922 32.406 1 94.81 112 LYS B C 1
ATOM 4315 O O . LYS B 1 112 ? -4.395 22.719 32.594 1 94.81 112 LYS B O 1
ATOM 4320 N N . VAL B 1 113 ? -3.176 24.531 32.344 1 94.06 113 VAL B N 1
ATOM 4321 C CA . VAL B 1 113 ? -1.971 23.875 32.844 1 94.06 113 VAL B CA 1
ATOM 4322 C C . VAL B 1 113 ? -1.317 24.719 33.938 1 94.06 113 VAL B C 1
ATOM 4324 O O . VAL B 1 113 ? -1.428 25.953 33.906 1 94.06 113 VAL B O 1
ATOM 4327 N N . ASN B 1 114 ? -0.568 24.047 34.875 1 91.44 114 ASN B N 1
ATOM 4328 C CA . ASN B 1 114 ? 0.023 24.734 36.031 1 91.44 114 ASN B CA 1
ATOM 4329 C C . ASN B 1 114 ? 1.504 25.016 35.781 1 91.44 114 ASN B C 1
ATOM 4331 O O . ASN B 1 114 ? 2.322 24.828 36.688 1 91.44 114 ASN B O 1
ATOM 4335 N N . ILE B 1 115 ? 1.809 25.359 34.625 1 90.31 115 ILE B N 1
ATOM 4336 C CA . ILE B 1 115 ? 3.168 25.766 34.281 1 90.31 115 ILE B CA 1
ATOM 4337 C C . ILE B 1 115 ? 3.129 27.062 33.469 1 90.31 115 ILE B C 1
ATOM 4339 O O . ILE B 1 115 ? 2.07 27.484 33 1 90.31 115 ILE B O 1
ATOM 4343 N N . LYS B 1 116 ? 4.262 27.703 33.406 1 89.75 116 LYS B N 1
ATOM 4344 C CA . LYS B 1 116 ? 4.371 28.922 32.625 1 89.75 116 LYS B CA 1
ATOM 4345 C C . LYS B 1 116 ? 4.73 28.594 31.172 1 89.75 116 LYS B C 1
ATOM 4347 O O . LYS B 1 116 ? 5.328 27.562 30.891 1 89.75 116 LYS B O 1
ATOM 4352 N N . LEU B 1 117 ? 4.316 29.5 30.312 1 89.56 117 LEU B N 1
ATOM 4353 C CA . LEU B 1 117 ? 4.586 29.344 28.891 1 89.56 117 LEU B CA 1
ATOM 4354 C C . LEU B 1 117 ? 6.082 29.203 28.625 1 89.56 117 LEU B C 1
ATOM 4356 O O . LEU B 1 117 ? 6.492 28.422 27.766 1 89.56 117 LEU B O 1
ATOM 4360 N N . GLU B 1 118 ? 6.926 29.891 29.328 1 85.69 118 GLU B N 1
ATOM 4361 C CA . GLU B 1 118 ? 8.375 29.875 29.156 1 85.69 118 GLU B CA 1
ATOM 4362 C C . GLU B 1 118 ? 8.953 28.484 29.453 1 85.69 118 GLU B C 1
ATOM 4364 O O . GLU B 1 118 ? 9.992 28.109 28.906 1 85.69 118 GLU B O 1
ATOM 4369 N N . ASP B 1 119 ? 8.227 27.75 30.234 1 83.31 119 ASP B N 1
ATOM 4370 C CA . ASP B 1 119 ? 8.695 26.422 30.609 1 83.31 119 ASP B CA 1
ATOM 4371 C C . ASP B 1 119 ? 8.625 25.453 29.422 1 83.31 119 ASP B C 1
ATOM 4373 O O . ASP B 1 119 ? 9.383 24.5 29.359 1 83.31 119 ASP B O 1
ATOM 4377 N N . ILE B 1 120 ? 7.734 25.719 28.531 1 82.25 120 ILE B N 1
ATOM 4378 C CA . ILE B 1 120 ? 7.578 24.812 27.391 1 82.25 120 ILE B CA 1
ATOM 4379 C C . ILE B 1 120 ? 8.383 25.344 26.203 1 82.25 120 ILE B C 1
ATOM 4381 O O . ILE B 1 120 ? 8.789 24.562 25.328 1 82.25 120 ILE B O 1
ATOM 4385 N N . LEU B 1 121 ? 8.531 26.578 26.016 1 74.75 121 LEU B N 1
ATOM 4386 C CA . LEU B 1 121 ? 9.25 27.172 24.891 1 74.75 121 LEU B CA 1
ATOM 4387 C C . LEU B 1 121 ? 10.727 26.797 24.938 1 74.75 121 LEU B C 1
ATOM 4389 O O . LEU B 1 121 ? 11.359 26.641 23.891 1 74.75 121 LEU B O 1
ATOM 4393 N N . GLY B 1 122 ? 11.25 26.781 25.969 1 57.28 122 GLY B N 1
ATOM 4394 C CA . GLY B 1 122 ? 12.68 26.562 26.141 1 57.28 122 GLY B CA 1
ATOM 4395 C C . GLY B 1 122 ? 13.062 25.094 26.109 1 57.28 122 GLY B C 1
ATOM 4396 O O . GLY B 1 122 ? 14.242 24.75 26 1 57.28 122 GLY B O 1
ATOM 4397 N N . LEU B 1 123 ? 12.227 24.328 26.234 1 52.31 123 LEU B N 1
ATOM 4398 C CA . LEU B 1 123 ? 12.547 22.922 26.516 1 52.31 123 LEU B CA 1
ATOM 4399 C C . LEU B 1 123 ? 12.578 22.094 25.234 1 52.31 123 LEU B C 1
ATOM 4401 O O . LEU B 1 123 ? 12.023 22.516 24.219 1 52.31 123 LEU B O 1
ATOM 4405 N N . GLU B 1 124 ? 13.477 21.172 25.297 1 58.78 124 GLU B N 1
ATOM 4406 C CA . GLU B 1 124 ? 13.398 20.094 24.328 1 58.78 124 GLU B CA 1
ATOM 4407 C C . GLU B 1 124 ? 11.953 19.656 24.109 1 58.78 124 GLU B C 1
ATOM 4409 O O . GLU B 1 124 ? 11.258 19.297 25.062 1 58.78 124 GLU B O 1
ATOM 4414 N N . VAL B 1 125 ? 11.461 20.188 23.078 1 59.03 125 VAL B N 1
ATOM 4415 C CA . VAL B 1 125 ? 10.086 19.828 22.75 1 59.03 125 VAL B CA 1
ATOM 4416 C C . VAL B 1 125 ? 9.836 18.359 23.078 1 59.03 125 VAL B C 1
ATOM 4418 O O . VAL B 1 125 ? 10.57 17.469 22.625 1 59.03 125 VAL B O 1
ATOM 4421 N N . ASN B 1 126 ? 9.062 18.188 24.062 1 66.25 126 ASN B N 1
ATOM 4422 C CA . ASN B 1 126 ? 8.586 16.859 24.453 1 66.25 126 ASN B CA 1
ATOM 4423 C C . ASN B 1 126 ? 7.254 16.531 23.781 1 66.25 126 ASN B C 1
ATOM 4425 O O . ASN B 1 126 ? 6.277 17.266 23.938 1 66.25 126 ASN B O 1
ATOM 4429 N N . ALA B 1 127 ? 7.277 15.57 22.984 1 71.88 127 ALA B N 1
ATOM 4430 C CA . ALA B 1 127 ? 6.082 15.148 22.266 1 71.88 127 ALA B CA 1
ATOM 4431 C C . ALA B 1 127 ? 4.895 14.984 23.203 1 71.88 127 ALA B C 1
ATOM 4433 O O . ALA B 1 127 ? 3.762 15.328 22.859 1 71.88 127 ALA B O 1
ATOM 4434 N N . ARG B 1 128 ? 5.141 14.523 24.344 1 74.31 128 ARG B N 1
ATOM 4435 C CA . ARG B 1 128 ? 4.078 14.297 25.312 1 74.31 128 ARG B CA 1
ATOM 4436 C C . ARG B 1 128 ? 3.426 15.617 25.734 1 74.31 128 ARG B C 1
ATOM 4438 O O . ARG B 1 128 ? 2.203 15.688 25.875 1 74.31 128 ARG B O 1
ATOM 4445 N N . SER B 1 129 ? 4.258 16.625 25.969 1 80.81 129 SER B N 1
ATOM 4446 C CA . SER B 1 129 ? 3.73 17.922 26.375 1 80.81 129 SER B CA 1
ATOM 4447 C C . SER B 1 129 ? 2.889 18.547 25.281 1 80.81 129 SER B C 1
ATOM 4449 O O . SER B 1 129 ? 1.856 19.172 25.547 1 80.81 129 SER B O 1
ATOM 4451 N N . ILE B 1 130 ? 3.352 18.391 24.062 1 85.56 130 ILE B N 1
ATOM 4452 C CA . ILE B 1 130 ? 2.617 18.953 22.938 1 85.56 130 ILE B CA 1
ATOM 4453 C C . ILE B 1 130 ? 1.285 18.234 22.766 1 85.56 130 ILE B C 1
ATOM 4455 O O . ILE B 1 130 ? 0.261 18.859 22.484 1 85.56 130 ILE B O 1
ATOM 4459 N N . LYS B 1 131 ? 1.32 16.953 22.938 1 84.69 131 LYS B N 1
ATOM 4460 C CA . LYS B 1 131 ? 0.102 16.156 22.812 1 84.69 131 LYS B CA 1
ATOM 4461 C C . LYS B 1 131 ? -0.959 16.609 23.812 1 84.69 131 LYS B C 1
ATOM 4463 O O . LYS B 1 131 ? -2.154 16.578 23.516 1 84.69 131 LYS B O 1
ATOM 4468 N N . GLU B 1 132 ? -0.521 17.047 24.969 1 89.25 132 GLU B N 1
ATOM 4469 C CA . GLU B 1 132 ? -1.439 17.516 26 1 89.25 132 GLU B CA 1
ATOM 4470 C C . GLU B 1 132 ? -2.135 18.812 25.594 1 89.25 132 GLU B C 1
ATOM 4472 O O . GLU B 1 132 ? -3.189 19.156 26.125 1 89.25 132 GLU B O 1
ATOM 4477 N N . LEU B 1 133 ? -1.513 19.453 24.656 1 93.44 133 LEU B N 1
ATOM 4478 C CA . LEU B 1 133 ? -2.035 20.734 24.234 1 93.44 133 LEU B CA 1
ATOM 4479 C C . LEU B 1 133 ? -2.883 20.594 22.969 1 93.44 133 LEU B C 1
ATOM 4481 O O . LEU B 1 133 ? -3.35 21.594 22.422 1 93.44 133 LEU B O 1
ATOM 4485 N N . LEU B 1 134 ? -3.033 19.391 22.531 1 92 134 LEU B N 1
ATOM 4486 C CA . LEU B 1 134 ? -3.852 19.062 21.359 1 92 134 LEU B CA 1
ATOM 4487 C C . LEU B 1 134 ? -5.09 18.281 21.781 1 92 134 LEU B C 1
ATOM 4489 O O . LEU B 1 134 ? -5.066 17.547 22.766 1 92 134 LEU B O 1
ATOM 4493 N N . PRO B 1 135 ? -6.168 18.516 21.016 1 90.94 135 PRO B N 1
ATOM 4494 C CA . PRO B 1 135 ? -7.391 17.766 21.297 1 90.94 135 PRO B CA 1
ATOM 4495 C C . PRO B 1 135 ? -7.387 16.375 20.656 1 90.94 135 PRO B C 1
ATOM 4497 O O . PRO B 1 135 ? -8.352 16 20 1 90.94 135 PRO B O 1
ATOM 4500 N N . LEU B 1 136 ? -6.367 15.641 20.828 1 80.62 136 LEU B N 1
ATOM 4501 C CA . LEU B 1 136 ? -6.23 14.344 20.188 1 80.62 136 LEU B CA 1
ATOM 4502 C C . LEU B 1 136 ? -7.055 13.289 20.906 1 80.62 136 LEU B C 1
ATOM 4504 O O . LEU B 1 136 ? -7.152 13.305 22.125 1 80.62 136 LEU B O 1
ATOM 4508 N N . LYS B 1 137 ? -7.746 12.617 20.062 1 69.88 137 LYS B N 1
ATOM 4509 C CA . LYS B 1 137 ? -8.547 11.531 20.625 1 69.88 137 LYS B CA 1
ATOM 4510 C C . LYS B 1 137 ? -7.945 10.172 20.266 1 69.88 137 LYS B C 1
ATOM 4512 O O . LYS B 1 137 ? -7.363 10 19.203 1 69.88 137 LYS B O 1
ATOM 4517 N N . THR B 1 138 ? -7.984 9.352 21.141 1 60.75 138 THR B N 1
ATOM 4518 C CA . THR B 1 138 ? -7.477 7.996 20.953 1 60.75 138 THR B CA 1
ATOM 4519 C C . THR B 1 138 ? -8.555 7.098 20.344 1 60.75 138 THR B C 1
ATOM 4521 O O . THR B 1 138 ? -8.25 6.012 19.844 1 60.75 138 THR B O 1
ATOM 4524 N N . ILE B 1 139 ? -9.672 7.57 20.375 1 57.47 139 ILE B N 1
ATOM 4525 C CA . ILE B 1 139 ? -10.766 6.746 19.875 1 57.47 139 ILE B CA 1
ATOM 4526 C C . ILE B 1 139 ? -11.219 7.254 18.516 1 57.47 139 ILE B C 1
ATOM 4528 O O . ILE B 1 139 ? -11.172 8.453 18.25 1 57.47 139 ILE B O 1
ATOM 4532 N N . PRO B 1 140 ? -11.539 6.223 17.766 1 62.38 140 PRO B N 1
ATOM 4533 C CA . PRO B 1 140 ? -12.117 6.645 16.484 1 62.38 140 PRO B CA 1
ATOM 4534 C C . PRO B 1 140 ? -13.266 7.629 16.656 1 62.38 140 PRO B C 1
ATOM 4536 O O . PRO B 1 140 ? -14.07 7.488 17.578 1 62.38 140 PRO B O 1
ATOM 4539 N N . HIS B 1 141 ? -13.234 8.727 15.984 1 71.31 141 HIS B N 1
ATOM 4540 C CA . HIS B 1 141 ? -14.281 9.734 16.016 1 71.31 141 HIS B CA 1
ATOM 4541 C C . HIS B 1 141 ? -14.602 10.242 14.617 1 71.31 141 HIS B C 1
ATOM 4543 O O . HIS B 1 141 ? -13.844 9.992 13.672 1 71.31 141 HIS B O 1
ATOM 4549 N N . ASP B 1 142 ? -15.812 10.844 14.641 1 86.69 142 ASP B N 1
ATOM 4550 C CA . ASP B 1 142 ? -16.266 11.32 13.336 1 86.69 142 ASP B CA 1
ATOM 4551 C C . ASP B 1 142 ? -16.125 12.836 13.227 1 86.69 142 ASP B C 1
ATOM 4553 O O . ASP B 1 142 ? -16.562 13.438 12.242 1 86.69 142 ASP B O 1
ATOM 4557 N N . ASN B 1 143 ? -15.453 13.477 14.266 1 92.06 143 ASN B N 1
ATOM 4558 C CA . ASN B 1 143 ? -15.25 14.914 14.195 1 92.06 143 ASN B CA 1
ATOM 4559 C C . ASN B 1 143 ? -14.328 15.297 13.039 1 92.06 143 ASN B C 1
ATOM 4561 O O . ASN B 1 143 ? -13.352 14.609 12.766 1 92.06 143 ASN B O 1
ATOM 4565 N N . VAL B 1 144 ? -14.742 16.328 12.43 1 95.06 144 VAL B N 1
ATOM 4566 C CA . VAL B 1 144 ? -13.883 16.844 11.359 1 95.06 144 VAL B CA 1
ATOM 4567 C C . VAL B 1 144 ? -12.828 17.781 11.938 1 95.06 144 VAL B C 1
ATOM 4569 O O . VAL B 1 144 ? -11.672 17.766 11.516 1 95.06 144 VAL B O 1
ATOM 4572 N N . LEU B 1 145 ? -13.234 18.531 12.883 1 96.31 145 LEU B N 1
ATOM 4573 C CA . LEU B 1 145 ? -12.391 19.531 13.523 1 96.31 145 LEU B CA 1
ATOM 4574 C C . LEU B 1 145 ? -12.586 19.531 15.031 1 96.31 145 LEU B C 1
ATOM 4576 O O . LEU B 1 145 ? -13.719 19.375 15.516 1 96.31 145 LEU B O 1
ATOM 4580 N N . THR B 1 146 ? -11.523 19.578 15.766 1 96.94 146 THR B N 1
ATOM 4581 C CA . THR B 1 146 ? -11.531 19.719 17.219 1 96.94 146 THR B CA 1
ATOM 4582 C C . THR B 1 146 ? -10.523 20.781 17.672 1 96.94 146 THR B C 1
ATOM 4584 O O . THR B 1 146 ? -9.445 20.906 17.078 1 96.94 146 THR B O 1
ATOM 4587 N N . ILE B 1 147 ? -10.914 21.531 18.703 1 97.31 147 ILE B N 1
ATOM 4588 C CA . ILE B 1 147 ? -10.078 22.656 19.156 1 97.31 147 ILE B CA 1
ATOM 4589 C C . ILE B 1 147 ? -9.891 22.578 20.672 1 97.31 147 ILE B C 1
ATOM 4591 O O . ILE B 1 147 ? -10.836 22.25 21.406 1 97.31 147 ILE B O 1
ATOM 4595 N N . GLN B 1 148 ? -8.711 22.828 21.078 1 96.81 148 GLN B N 1
ATOM 4596 C CA . GLN B 1 148 ? -8.414 22.953 22.5 1 96.81 148 GLN B CA 1
ATOM 4597 C C . GLN B 1 148 ? -7.719 24.281 22.812 1 96.81 148 GLN B C 1
ATOM 4599 O O . GLN B 1 148 ? -6.723 24.625 22.172 1 96.81 148 GLN B O 1
ATOM 4604 N N . LEU B 1 149 ? -8.312 25 23.703 1 95.62 149 LEU B N 1
ATOM 4605 C CA . LEU B 1 149 ? -7.711 26.234 24.219 1 95.62 149 LEU B CA 1
ATOM 4606 C C . LEU B 1 149 ? -7.152 26 25.625 1 95.62 149 LEU B C 1
ATOM 4608 O O . LEU B 1 149 ? -7.906 25.766 26.562 1 95.62 149 LEU B O 1
ATOM 4612 N N . THR B 1 150 ? -5.809 26.078 25.75 1 95.06 150 THR B N 1
ATOM 4613 C CA . THR B 1 150 ? -5.164 25.828 27.031 1 95.06 150 THR B CA 1
ATOM 4614 C C . THR B 1 150 ? -4.543 27.109 27.578 1 95.06 150 THR B C 1
ATOM 4616 O O . THR B 1 150 ? -3.725 27.75 26.922 1 95.06 150 THR B O 1
ATOM 4619 N N . THR B 1 151 ? -4.883 27.422 28.812 1 93.31 151 THR B N 1
ATOM 4620 C CA . THR B 1 151 ? -4.336 28.609 29.469 1 93.31 151 THR B CA 1
ATOM 4621 C C . THR B 1 151 ? -3.219 28.219 30.438 1 93.31 151 THR B C 1
ATOM 4623 O O . THR B 1 151 ? -3.377 27.312 31.234 1 93.31 151 THR B O 1
ATOM 4626 N N . PHE B 1 152 ? -2.123 28.922 30.328 1 92.94 152 PHE B N 1
ATOM 4627 C CA . PHE B 1 152 ? -0.975 28.719 31.203 1 92.94 152 PHE B CA 1
ATOM 4628 C C . PHE B 1 152 ? -1.119 29.531 32.469 1 92.94 152 PHE B C 1
ATOM 4630 O O . PHE B 1 152 ? -1.951 30.438 32.562 1 92.94 152 PHE B O 1
ATOM 4637 N N . GLU B 1 153 ? -0.292 29.188 33.438 1 91.19 153 GLU B N 1
ATOM 4638 C CA . GLU B 1 153 ? -0.315 29.891 34.719 1 91.19 153 GLU B CA 1
ATOM 4639 C C . GLU B 1 153 ? -0.035 31.375 34.562 1 91.19 153 GLU B C 1
ATOM 4641 O O . GLU B 1 153 ? -0.582 32.219 35.281 1 91.19 153 GLU B O 1
ATOM 4646 N N . CYS B 1 154 ? 0.749 31.766 33.656 1 91.19 154 CYS B N 1
ATOM 4647 C CA . CYS B 1 154 ? 1.174 33.156 33.406 1 91.19 154 CYS B CA 1
ATOM 4648 C C . CYS B 1 154 ? 0.144 33.906 32.594 1 91.19 154 CYS B C 1
ATOM 4650 O O . CYS B 1 154 ? 0.323 35.094 32.312 1 91.19 154 CYS B O 1
ATOM 4652 N N . GLY B 1 155 ? -0.846 33.219 32.094 1 89.81 155 GLY B N 1
ATOM 4653 C CA . GLY B 1 155 ? -1.867 33.844 31.281 1 89.81 155 GLY B CA 1
ATOM 4654 C C . GLY B 1 155 ? -1.653 33.625 29.797 1 89.81 155 GLY B C 1
ATOM 4655 O O . GLY B 1 155 ? -2.541 33.906 28.984 1 89.81 155 GLY B O 1
ATOM 4656 N N . GLY B 1 156 ? -0.462 33.156 29.453 1 92.31 156 GLY B N 1
ATOM 4657 C CA . GLY B 1 156 ? -0.276 32.75 28.062 1 92.31 156 GLY B CA 1
ATOM 4658 C C . GLY B 1 156 ? -1.237 31.656 27.641 1 92.31 156 GLY B C 1
ATOM 4659 O O . GLY B 1 156 ? -1.875 31.016 28.484 1 92.31 156 GLY B O 1
ATOM 4660 N N . VAL B 1 157 ? -1.358 31.5 26.312 1 93.12 157 VAL B N 1
ATOM 4661 C CA . VAL B 1 157 ? -2.357 30.547 25.812 1 93.12 157 VAL B CA 1
ATOM 4662 C C . VAL B 1 157 ? -1.748 29.688 24.719 1 93.12 157 VAL B C 1
ATOM 4664 O O . VAL B 1 157 ? -0.89 30.141 23.969 1 93.12 157 VAL B O 1
ATOM 4667 N N . ALA B 1 158 ? -2.127 28.422 24.703 1 94.81 158 ALA B N 1
ATOM 4668 C CA . ALA B 1 158 ? -1.892 27.516 23.594 1 94.81 158 ALA B CA 1
ATOM 4669 C C . ALA B 1 158 ? -3.203 27.141 22.906 1 94.81 158 ALA B C 1
ATOM 4671 O O . ALA B 1 158 ? -4.141 26.688 23.562 1 94.81 158 ALA B O 1
ATOM 4672 N N . LEU B 1 159 ? -3.27 27.406 21.656 1 96.56 159 LEU B N 1
ATOM 4673 C CA . LEU B 1 159 ? -4.418 27.031 20.844 1 96.56 159 LEU B CA 1
ATOM 4674 C C . LEU B 1 159 ? -4.102 25.781 20 1 96.56 159 LEU B C 1
ATOM 4676 O O . LEU B 1 159 ? -3.379 25.875 19.016 1 96.56 159 LEU B O 1
ATOM 4680 N N . GLY B 1 160 ? -4.633 24.641 20.422 1 97.19 160 GLY B N 1
ATOM 4681 C CA . GLY B 1 160 ? -4.492 23.406 19.672 1 97.19 160 GLY B CA 1
ATOM 4682 C C . GLY B 1 160 ? -5.641 23.141 18.719 1 97.19 160 GLY B C 1
ATOM 4683 O O . GLY B 1 160 ? -6.805 23.156 19.125 1 97.19 160 GLY B O 1
ATOM 4684 N N . VAL B 1 161 ? -5.324 22.969 17.453 1 97.5 161 VAL B N 1
ATOM 4685 C CA . VAL B 1 161 ? -6.312 22.688 16.406 1 97.5 161 VAL B CA 1
ATOM 4686 C C . VAL B 1 161 ? -5.992 21.344 15.742 1 97.5 161 VAL B C 1
ATOM 4688 O O . VAL B 1 161 ? -4.859 21.109 15.312 1 97.5 161 VAL B O 1
ATOM 4691 N N . SER B 1 162 ? -6.934 20.469 15.688 1 96.19 162 SER B N 1
ATOM 4692 C CA . SER B 1 162 ? -6.789 19.172 15.047 1 96.19 162 SER B CA 1
ATOM 4693 C C . SER B 1 162 ? -7.953 18.891 14.102 1 96.19 162 SER B C 1
ATOM 4695 O O . SER B 1 162 ? -9.109 19.125 14.445 1 96.19 162 SER B O 1
ATOM 4697 N N . ALA B 1 163 ? -7.637 18.453 12.914 1 95.25 163 ALA B N 1
ATOM 4698 C CA . ALA B 1 163 ? -8.656 18.125 11.922 1 95.25 163 ALA B CA 1
ATOM 4699 C C . ALA B 1 163 ? -8.344 16.797 11.242 1 95.25 163 ALA B C 1
ATOM 4701 O O . ALA B 1 163 ? -7.18 16.422 11.102 1 95.25 163 ALA B O 1
ATOM 4702 N N . THR B 1 164 ? -9.391 16.125 10.812 1 92.62 164 THR B N 1
ATOM 4703 C CA . THR B 1 164 ? -9.18 14.859 10.109 1 92.62 164 THR B CA 1
ATOM 4704 C C . THR B 1 164 ? -8.547 15.094 8.742 1 92.62 164 THR B C 1
ATOM 4706 O O . THR B 1 164 ? -9.008 15.945 7.98 1 92.62 164 THR B O 1
ATOM 4709 N N . HIS B 1 165 ? -7.562 14.328 8.484 1 92.12 165 HIS B N 1
ATOM 4710 C CA . HIS B 1 165 ? -6.859 14.414 7.211 1 92.12 165 HIS B CA 1
ATOM 4711 C C . HIS B 1 165 ? -7.742 13.93 6.066 1 92.12 165 HIS B C 1
ATOM 4713 O O . HIS B 1 165 ? -7.445 14.188 4.895 1 92.12 165 HIS B O 1
ATOM 4719 N N . LYS B 1 166 ? -8.859 13.375 6.328 1 90.81 166 LYS B N 1
ATOM 4720 C CA . LYS B 1 166 ? -9.781 12.875 5.312 1 90.81 166 LYS B CA 1
ATOM 4721 C C . LYS B 1 166 ? -10.359 14.016 4.484 1 90.81 166 LYS B C 1
ATOM 4723 O O . LYS B 1 166 ? -10.805 13.812 3.352 1 90.81 166 LYS B O 1
ATOM 4728 N N . VAL B 1 167 ? -10.305 15.289 5.07 1 93.06 167 VAL B N 1
ATOM 4729 C CA . VAL B 1 167 ? -10.867 16.375 4.281 1 93.06 167 VAL B CA 1
ATOM 4730 C C . VAL B 1 167 ? -10.016 17.625 4.449 1 93.06 167 VAL B C 1
ATOM 4732 O O . VAL B 1 167 ? -10.297 18.672 3.84 1 93.06 167 VAL B O 1
ATOM 4735 N N . VAL B 1 168 ? -8.984 17.516 5.242 1 95.06 168 VAL B N 1
ATOM 4736 C CA . VAL B 1 168 ? -8.203 18.703 5.543 1 95.06 168 VAL B CA 1
ATOM 4737 C C . VAL B 1 168 ? -6.715 18.422 5.348 1 95.06 168 VAL B C 1
ATOM 4739 O O . VAL B 1 168 ? -6.184 17.453 5.91 1 95.06 168 VAL B O 1
ATOM 4742 N N . ASP B 1 169 ? -6.109 19.156 4.555 1 95.88 169 ASP B N 1
ATOM 4743 C CA . ASP B 1 169 ? -4.648 19.156 4.5 1 95.88 169 ASP B CA 1
ATOM 4744 C C . ASP B 1 169 ? -4.074 20.406 5.18 1 95.88 169 ASP B C 1
ATOM 4746 O O . ASP B 1 169 ? -4.812 21.172 5.797 1 95.88 169 ASP B O 1
ATOM 4750 N N . THR B 1 170 ? -2.787 20.578 5.137 1 96.62 170 THR B N 1
ATOM 4751 C CA . THR B 1 170 ? -2.137 21.688 5.836 1 96.62 170 THR B CA 1
ATOM 4752 C C . THR B 1 170 ? -2.641 23.031 5.312 1 96.62 170 THR B C 1
ATOM 4754 O O . THR B 1 170 ? -2.879 23.953 6.09 1 96.62 170 THR B O 1
ATOM 4757 N N . SER B 1 171 ? -2.76 23.156 4.027 1 95.81 171 SER B N 1
ATOM 4758 C CA . SER B 1 171 ? -3.244 24.391 3.43 1 95.81 171 SER B CA 1
ATOM 4759 C C . SER B 1 171 ? -4.648 24.719 3.916 1 95.81 171 SER B C 1
ATOM 4761 O O . SER B 1 171 ? -4.938 25.875 4.246 1 95.81 171 SER B O 1
ATOM 4763 N N . THR B 1 172 ? -5.48 23.75 3.939 1 95.44 172 THR B N 1
ATOM 4764 C CA . THR B 1 172 ? -6.848 23.953 4.41 1 95.44 172 THR B CA 1
ATOM 4765 C C . THR B 1 172 ? -6.859 24.312 5.891 1 95.44 172 THR B C 1
ATOM 4767 O O . THR B 1 172 ? -7.605 25.203 6.309 1 95.44 172 THR B O 1
ATOM 4770 N N . LEU B 1 173 ? -6.07 23.641 6.68 1 96.5 173 LEU B N 1
ATOM 4771 C CA . LEU B 1 173 ? -5.957 23.953 8.102 1 96.5 173 LEU B CA 1
ATOM 4772 C C . LEU B 1 173 ? -5.508 25.406 8.297 1 96.5 173 LEU B C 1
ATOM 4774 O O . LEU B 1 173 ? -6.051 26.109 9.148 1 96.5 173 LEU B O 1
ATOM 4778 N N . CYS B 1 174 ? -4.543 25.766 7.539 1 96.12 174 CYS B N 1
ATOM 4779 C CA . CYS B 1 174 ? -4.012 27.125 7.617 1 96.12 174 CYS B CA 1
ATOM 4780 C C . CYS B 1 174 ? -5.07 28.156 7.23 1 96.12 174 CYS B C 1
ATOM 4782 O O . CYS B 1 174 ? -5.203 29.188 7.879 1 96.12 174 CYS B O 1
ATOM 4784 N N . THR B 1 175 ? -5.766 27.891 6.168 1 93.25 175 THR B N 1
ATOM 4785 C CA . THR B 1 175 ? -6.855 28.75 5.742 1 93.25 175 THR B CA 1
ATOM 4786 C C . THR B 1 175 ? -7.883 28.922 6.859 1 93.25 175 THR B C 1
ATOM 4788 O O . THR B 1 175 ? -8.312 30.031 7.152 1 93.25 175 THR B O 1
ATOM 4791 N N . PHE B 1 176 ? -8.258 27.844 7.438 1 94.94 176 PHE B N 1
ATOM 4792 C CA . PHE B 1 176 ? -9.227 27.891 8.531 1 94.94 176 PHE B CA 1
ATOM 4793 C C . PHE B 1 176 ? -8.727 28.766 9.664 1 94.94 176 PHE B C 1
ATOM 4795 O O . PHE B 1 176 ? -9.438 29.656 10.125 1 94.94 176 PHE B O 1
ATOM 4802 N N . VAL B 1 177 ? -7.52 28.516 10.141 1 96.31 177 VAL B N 1
ATOM 4803 C CA . VAL B 1 177 ? -6.953 29.219 11.281 1 96.31 177 VAL B CA 1
ATOM 4804 C C . VAL B 1 177 ? -6.883 30.719 10.977 1 96.31 177 VAL B C 1
ATOM 4806 O O . VAL B 1 177 ? -7.27 31.531 11.812 1 96.31 177 VAL B O 1
ATOM 4809 N N . ASN B 1 178 ? -6.477 31.078 9.828 1 94.38 178 ASN B N 1
ATOM 4810 C CA . ASN B 1 178 ? -6.32 32.469 9.484 1 94.38 178 ASN B CA 1
ATOM 4811 C C . ASN B 1 178 ? -7.672 33.156 9.281 1 94.38 178 ASN B C 1
ATOM 4813 O O . ASN B 1 178 ? -7.836 34.344 9.617 1 94.38 178 ASN B O 1
ATOM 4817 N N . GLU B 1 179 ? -8.578 32.438 8.672 1 91.88 179 GLU B N 1
ATOM 4818 C CA . GLU B 1 179 ? -9.922 33 8.539 1 91.88 179 GLU B CA 1
ATOM 4819 C C . GLU B 1 179 ? -10.57 33.219 9.906 1 91.88 179 GLU B C 1
ATOM 4821 O O . GLU B 1 179 ? -11.258 34.219 10.133 1 91.88 179 GLU B O 1
ATOM 4826 N N . TRP B 1 180 ? -10.43 32.281 10.734 1 95.06 180 TRP B N 1
ATOM 4827 C CA . TRP B 1 180 ? -10.945 32.375 12.102 1 95.06 180 TRP B CA 1
ATOM 4828 C C . TRP B 1 180 ? -10.312 33.562 12.82 1 95.06 180 TRP B C 1
ATOM 4830 O O . TRP B 1 180 ? -11.008 34.344 13.469 1 95.06 180 TRP B O 1
ATOM 4840 N N . ALA B 1 181 ? -9.008 33.719 12.719 1 93.94 181 ALA B N 1
ATOM 4841 C CA . ALA B 1 181 ? -8.305 34.844 13.328 1 93.94 181 ALA B CA 1
ATOM 4842 C C . ALA B 1 181 ? -8.828 36.188 12.781 1 93.94 181 ALA B C 1
ATOM 4844 O O . ALA B 1 181 ? -9.047 37.125 13.539 1 93.94 181 ALA B O 1
ATOM 4845 N N . ALA B 1 182 ? -9 36.219 11.508 1 92.25 182 ALA B N 1
ATOM 4846 C CA . ALA B 1 182 ? -9.523 37.438 10.875 1 92.25 182 ALA B CA 1
ATOM 4847 C C . ALA B 1 182 ? -10.93 37.75 11.375 1 92.25 182 ALA B C 1
ATOM 4849 O O . ALA B 1 182 ? -11.258 38.906 11.656 1 92.25 182 ALA B O 1
ATOM 4850 N N . MET B 1 183 ? -11.75 36.719 11.438 1 91.31 183 MET B N 1
ATOM 4851 C CA . MET B 1 183 ? -13.117 36.875 11.914 1 91.31 183 MET B CA 1
ATOM 4852 C C . MET B 1 183 ? -13.141 37.375 13.352 1 91.31 183 MET B C 1
ATOM 4854 O O . MET B 1 183 ? -14.031 38.125 13.734 1 91.31 183 MET B O 1
ATOM 4858 N N . ASN B 1 184 ? -12.188 36.938 14.102 1 91.94 184 ASN B N 1
ATOM 4859 C CA . ASN B 1 184 ? -12.109 37.344 15.5 1 91.94 184 ASN B CA 1
ATOM 4860 C C . ASN B 1 184 ? -11.75 38.812 15.633 1 91.94 184 ASN B C 1
ATOM 4862 O O . ASN B 1 184 ? -12.102 39.469 16.625 1 91.94 184 ASN B O 1
ATOM 4866 N N . ARG B 1 185 ? -11.07 39.375 14.719 1 88.62 185 ARG B N 1
ATOM 4867 C CA . ARG B 1 185 ? -10.742 40.781 14.703 1 88.62 185 ARG B CA 1
ATOM 4868 C C . ARG B 1 185 ? -11.852 41.594 14.047 1 88.62 185 ARG B C 1
ATOM 4870 O O . ARG B 1 185 ? -11.766 42.812 13.969 1 88.62 185 ARG B O 1
ATOM 4877 N N . GLU B 1 186 ? -13 41 13.789 1 76.25 186 GLU B N 1
ATOM 4878 C CA . GLU B 1 186 ? -14.156 41.625 13.141 1 76.25 186 GLU B CA 1
ATOM 4879 C C . GLU B 1 186 ? -13.773 42.25 11.797 1 76.25 186 GLU B C 1
ATOM 4881 O O . GLU B 1 186 ? -14.258 43.312 11.438 1 76.25 186 GLU B O 1
ATOM 4886 N N . GLU B 1 187 ? -12.75 41.781 11.344 1 62.53 187 GLU B N 1
ATOM 4887 C CA . GLU B 1 187 ? -12.391 42.188 10 1 62.53 187 GLU B CA 1
ATOM 4888 C C . GLU B 1 187 ? -13.344 41.625 8.961 1 62.53 187 GLU B C 1
ATOM 4890 O O . GLU B 1 187 ? -13.453 40.375 8.836 1 62.53 187 GLU B O 1
ATOM 4895 N N . ASN B 1 188 ? -14.664 42.188 8.914 1 55.44 188 ASN B N 1
ATOM 4896 C CA . ASN B 1 188 ? -15.805 41.688 8.148 1 55.44 188 ASN B CA 1
ATOM 4897 C C . ASN B 1 188 ? -15.445 41.5 6.676 1 55.44 188 ASN B C 1
ATOM 4899 O O . ASN B 1 188 ? -16.094 40.719 5.977 1 55.44 188 ASN B O 1
ATOM 4903 N N . ASP B 1 189 ? -14.633 42.594 6.172 1 49.28 189 ASP B N 1
ATOM 4904 C CA . ASP B 1 189 ? -14.469 42.688 4.723 1 49.28 189 ASP B CA 1
ATOM 4905 C C . ASP B 1 189 ? -13.656 41.5 4.176 1 49.28 189 ASP B C 1
ATOM 4907 O O . ASP B 1 189 ? -13.07 41.594 3.1 1 49.28 189 ASP B O 1
ATOM 4911 N N . ILE B 1 190 ? -13.516 40.688 5.016 1 50.53 190 ILE B N 1
ATOM 4912 C CA . ILE B 1 190 ? -12.695 39.688 4.367 1 50.53 190 ILE B CA 1
ATOM 4913 C C . ILE B 1 190 ? -13.484 39 3.25 1 50.53 190 ILE B C 1
ATOM 4915 O O . ILE B 1 190 ? -14.531 38.406 3.5 1 50.53 190 ILE B O 1
ATOM 4919 N N . LYS B 1 191 ? -13.547 39.938 2.139 1 47.25 191 LYS B N 1
ATOM 4920 C CA . LYS B 1 191 ? -14.008 39.312 0.905 1 47.25 191 LYS B CA 1
ATOM 4921 C C . LYS B 1 191 ? -13.609 37.844 0.86 1 47.25 191 LYS B C 1
ATOM 4923 O O . LYS B 1 191 ? -12.43 37.5 0.72 1 47.25 191 LYS B O 1
ATOM 4928 N N . PHE B 1 192 ? -14.242 37.094 1.577 1 49.44 192 PHE B N 1
ATOM 4929 C CA . PHE B 1 192 ? -14.078 35.656 1.465 1 49.44 192 PHE B CA 1
ATOM 4930 C C . PHE B 1 192 ? -14.211 35.219 0.015 1 49.44 192 PHE B C 1
ATOM 4932 O O . PHE B 1 192 ? -15.305 35.25 -0.553 1 49.44 192 PHE B O 1
ATOM 4939 N N . THR B 1 193 ? -13.508 35.875 -0.755 1 44.06 193 THR B N 1
ATOM 4940 C CA . THR B 1 193 ? -13.727 35.438 -2.135 1 44.06 193 THR B CA 1
ATOM 4941 C C . THR B 1 193 ? -14.016 33.969 -2.203 1 44.06 193 THR B C 1
ATOM 4943 O O . THR B 1 193 ? -13.75 33.219 -1.249 1 44.06 193 THR B O 1
ATOM 4946 N N . THR B 1 194 ? -13.289 33.188 -3.006 1 45.31 194 THR B N 1
ATOM 4947 C CA . THR B 1 194 ? -13.523 32.094 -3.938 1 45.31 194 THR B CA 1
ATOM 4948 C C . THR B 1 194 ? -13.641 30.75 -3.195 1 45.31 194 THR B C 1
ATOM 4950 O O . THR B 1 194 ? -13.547 30.719 -1.968 1 45.31 194 THR B O 1
ATOM 4953 N N . PRO B 1 195 ? -12.773 29.656 -3.539 1 57.38 195 PRO B N 1
ATOM 4954 C CA . PRO B 1 195 ? -13.055 28.25 -3.861 1 57.38 195 PRO B CA 1
ATOM 4955 C C . PRO B 1 195 ? -13.148 27.375 -2.617 1 57.38 195 PRO B C 1
ATOM 4957 O O . PRO B 1 195 ? -12.289 27.438 -1.74 1 57.38 195 PRO B O 1
ATOM 4960 N N . GLY B 1 196 ? -14.117 27.344 -1.745 1 76.31 196 GLY B N 1
ATOM 4961 C CA . GLY B 1 196 ? -14.578 26.516 -0.631 1 76.31 196 GLY B CA 1
ATOM 4962 C C . GLY B 1 196 ? -14.25 25.047 -0.8 1 76.31 196 GLY B C 1
ATOM 4963 O O . GLY B 1 196 ? -13.32 24.688 -1.523 1 76.31 196 GLY B O 1
ATOM 4964 N N . PHE B 1 197 ? -14.75 24.25 -0.087 1 84.69 197 PHE B N 1
ATOM 4965 C CA . PHE B 1 197 ? -14.719 22.797 -0.072 1 84.69 197 PHE B CA 1
ATOM 4966 C C . PHE B 1 197 ? -15.328 22.234 -1.35 1 84.69 197 PHE B C 1
ATOM 4968 O O . PHE B 1 197 ? -16.531 21.953 -1.401 1 84.69 197 PHE B O 1
ATOM 4975 N N . ILE B 1 198 ? -14.391 22.109 -2.459 1 85.75 198 ILE B N 1
ATOM 4976 C CA . ILE B 1 198 ? -14.852 21.641 -3.76 1 85.75 198 ILE B CA 1
ATOM 4977 C C . ILE B 1 198 ? -13.961 20.516 -4.25 1 85.75 198 ILE B C 1
ATOM 4979 O O . ILE B 1 198 ? -13.703 20.391 -5.449 1 85.75 198 ILE B O 1
ATOM 4983 N N . SER B 1 199 ? -13.453 19.797 -3.41 1 88.88 199 SER B N 1
ATOM 4984 C CA . SER B 1 199 ? -12.492 18.75 -3.748 1 88.88 199 SER B CA 1
ATOM 4985 C C . SER B 1 199 ? -13.094 17.734 -4.719 1 88.88 199 SER B C 1
ATOM 4987 O O . SER B 1 199 ? -12.406 17.234 -5.609 1 88.88 199 SER B O 1
ATOM 4989 N N . SER B 1 200 ? -14.398 17.453 -4.617 1 90.25 200 SER B N 1
ATOM 4990 C CA . SER B 1 200 ? -15.039 16.469 -5.473 1 90.25 200 SER B CA 1
ATOM 4991 C C . SER B 1 200 ? -15.148 16.969 -6.91 1 90.25 200 SER B C 1
ATOM 4993 O O . SER B 1 200 ? -15.148 16.172 -7.852 1 90.25 200 SER B O 1
ATOM 4995 N N . SER B 1 201 ? -15.266 18.297 -7.023 1 89.88 201 SER B N 1
ATOM 4996 C CA . SER B 1 201 ? -15.32 18.875 -8.367 1 89.88 201 SER B CA 1
ATOM 4997 C C . SER B 1 201 ? -13.93 18.922 -9 1 89.88 201 SER B C 1
ATOM 4999 O O . SER B 1 201 ? -13.797 18.797 -10.219 1 89.88 201 SER B O 1
ATOM 5001 N N . LEU B 1 202 ? -12.969 19.094 -8.203 1 92.88 202 LEU B N 1
ATOM 5002 C CA . LEU B 1 202 ? -11.602 19.172 -8.688 1 92.88 202 LEU B CA 1
ATOM 5003 C C . LEU B 1 202 ? -11.055 17.781 -9.016 1 92.88 202 LEU B C 1
ATOM 5005 O O . LEU B 1 202 ? -10.461 17.578 -10.078 1 92.88 202 LEU B O 1
ATOM 5009 N N . PHE B 1 203 ? -11.25 16.859 -8.102 1 95.25 203 PHE B N 1
ATOM 5010 C CA . PHE B 1 203 ? -10.859 15.461 -8.219 1 95.25 203 PHE B CA 1
ATOM 5011 C C . PHE B 1 203 ? -12.031 14.547 -7.906 1 95.25 203 PHE B C 1
ATOM 5013 O O . PHE B 1 203 ? -12.188 14.094 -6.766 1 95.25 203 PHE B O 1
ATOM 5020 N N . PRO B 1 204 ? -12.766 14.211 -8.93 1 92.88 204 PRO B N 1
ATOM 5021 C CA . PRO B 1 204 ? -13.945 13.383 -8.648 1 92.88 204 PRO B CA 1
ATOM 5022 C C . PRO B 1 204 ? -13.586 12.047 -8 1 92.88 204 PRO B C 1
ATOM 5024 O O . PRO B 1 204 ? -12.609 11.406 -8.398 1 92.88 204 PRO B O 1
ATOM 5027 N N . ALA B 1 205 ? -14.398 11.633 -7.043 1 91.75 205 ALA B N 1
ATOM 5028 C CA . ALA B 1 205 ? -14.18 10.391 -6.309 1 91.75 205 ALA B CA 1
ATOM 5029 C C . ALA B 1 205 ? -14.336 9.18 -7.227 1 91.75 205 ALA B C 1
ATOM 5031 O O . ALA B 1 205 ? -15.102 9.219 -8.195 1 91.75 205 ALA B O 1
ATOM 5032 N N . ARG B 1 206 ? -13.656 8.117 -6.887 1 90.12 206 ARG B N 1
ATOM 5033 C CA . ARG B 1 206 ? -13.719 6.883 -7.664 1 90.12 206 ARG B CA 1
ATOM 5034 C C . ARG B 1 206 ? -14.07 5.695 -6.777 1 90.12 206 ARG B C 1
ATOM 5036 O O . ARG B 1 206 ? -14.227 4.57 -7.262 1 90.12 206 ARG B O 1
ATOM 5043 N N . GLY B 1 207 ? -14.188 5.984 -5.512 1 87.56 207 GLY B N 1
ATOM 5044 C CA . GLY B 1 207 ? -14.508 4.918 -4.57 1 87.56 207 GLY B CA 1
ATOM 5045 C C . GLY B 1 207 ? -13.289 4.102 -4.168 1 87.56 207 GLY B C 1
ATOM 5046 O O . GLY B 1 207 ? -13.406 2.902 -3.902 1 87.56 207 GLY B O 1
ATOM 5047 N N . VAL B 1 208 ? -12.156 4.699 -4.168 1 87.56 208 VAL B N 1
ATOM 5048 C CA . VAL B 1 208 ? -10.938 4.012 -3.771 1 87.56 208 VAL B CA 1
ATOM 5049 C C . VAL B 1 208 ? -10.797 4.043 -2.25 1 87.56 208 VAL B C 1
ATOM 5051 O O . VAL B 1 208 ? -11.156 5.035 -1.609 1 87.56 208 VAL B O 1
ATOM 5054 N N . ARG B 1 209 ? -10.258 3.002 -1.699 1 83.56 209 ARG B N 1
ATOM 5055 C CA . ARG B 1 209 ? -10.016 2.945 -0.26 1 83.56 209 ARG B CA 1
ATOM 5056 C C . ARG B 1 209 ? -8.758 3.711 0.119 1 83.56 209 ARG B C 1
ATOM 5058 O O . ARG B 1 209 ? -7.828 3.824 -0.685 1 83.56 209 ARG B O 1
ATOM 5065 N N . PRO B 1 210 ? -8.805 4.152 1.345 1 79.31 210 PRO B N 1
ATOM 5066 C CA . PRO B 1 210 ? -7.625 4.902 1.79 1 79.31 210 PRO B CA 1
ATOM 5067 C C . PRO B 1 210 ? -6.359 4.051 1.803 1 79.31 210 PRO B C 1
ATOM 5069 O O . PRO B 1 210 ? -6.418 2.848 2.066 1 79.31 210 PRO B O 1
ATOM 5072 N N . ILE B 1 211 ? -5.348 4.688 1.488 1 75.81 211 ILE B N 1
ATOM 5073 C CA . ILE B 1 211 ? -4.051 4.027 1.554 1 75.81 211 ILE B CA 1
ATOM 5074 C C . ILE B 1 211 ? -3.451 4.203 2.947 1 75.81 211 ILE B C 1
ATOM 5076 O O . ILE B 1 211 ? -3.389 5.32 3.467 1 75.81 211 ILE B O 1
ATOM 5080 N N . LEU B 1 212 ? -3.154 3.084 3.496 1 67.81 212 LEU B N 1
ATOM 5081 C CA . LEU B 1 212 ? -2.645 3.115 4.863 1 67.81 212 LEU B CA 1
ATOM 5082 C C . LEU B 1 212 ? -1.129 3.289 4.871 1 67.81 212 LEU B C 1
ATOM 5084 O O . LEU B 1 212 ? -0.426 2.693 4.051 1 67.81 212 LEU B O 1
ATOM 5088 N N . ILE B 1 213 ? -0.766 4.273 5.535 1 66.44 213 ILE B N 1
ATOM 5089 C CA . ILE B 1 213 ? 0.647 4.48 5.832 1 66.44 213 ILE B CA 1
ATOM 5090 C C . ILE B 1 213 ? 0.986 3.859 7.184 1 66.44 213 ILE B C 1
ATOM 5092 O O . ILE B 1 213 ? 0.139 3.803 8.078 1 66.44 213 ILE B O 1
ATOM 5096 N N . PRO B 1 214 ? 2.053 3.27 7.25 1 63.19 214 PRO B N 1
ATOM 5097 C CA . PRO B 1 214 ? 2.393 2.57 8.492 1 63.19 214 PRO B CA 1
ATOM 5098 C C . PRO B 1 214 ? 2.533 3.516 9.68 1 63.19 214 PRO B C 1
ATOM 5100 O O . PRO B 1 214 ? 3.641 3.965 9.992 1 63.19 214 PRO B O 1
ATOM 5103 N N . PHE B 1 215 ? 1.438 3.691 10.336 1 63.09 215 PHE B N 1
ATOM 5104 C CA . PHE B 1 215 ? 1.443 4.516 11.539 1 63.09 215 PHE B CA 1
ATOM 5105 C C . PHE B 1 215 ? 1.748 3.674 12.773 1 63.09 215 PHE B C 1
ATOM 5107 O O . PHE B 1 215 ? 1.455 2.477 12.805 1 63.09 215 PHE B O 1
ATOM 5114 N N . ILE B 1 216 ? 2.396 4.328 13.602 1 58.53 216 ILE B N 1
ATOM 5115 C CA . ILE B 1 216 ? 2.645 3.713 14.898 1 58.53 216 ILE B CA 1
ATOM 5116 C C . ILE B 1 216 ? 1.528 4.094 15.875 1 58.53 216 ILE B C 1
ATOM 5118 O O . ILE B 1 216 ? 1.474 5.23 16.344 1 58.53 216 ILE B O 1
ATOM 5122 N N . THR B 1 217 ? 0.623 3.205 16.062 1 60 217 THR B N 1
ATOM 5123 C CA . THR B 1 217 ? -0.518 3.561 16.891 1 60 217 THR B CA 1
ATOM 5124 C C . THR B 1 217 ? -0.445 2.848 18.234 1 60 217 THR B C 1
ATOM 5126 O O . THR B 1 217 ? -1.121 3.24 19.188 1 60 217 THR B O 1
ATOM 5129 N N . ASP B 1 218 ? 0.462 1.97 18.234 1 63.72 218 ASP B N 1
ATOM 5130 C CA . ASP B 1 218 ? 0.618 1.225 19.484 1 63.72 218 ASP B CA 1
ATOM 5131 C C . ASP B 1 218 ? 1.429 2.021 20.5 1 63.72 218 ASP B C 1
ATOM 5133 O O . ASP B 1 218 ? 2.525 2.494 20.203 1 63.72 218 ASP B O 1
ATOM 5137 N N . GLU B 1 219 ? 0.834 2.207 21.641 1 63.75 219 GLU B N 1
ATOM 5138 C CA . GLU B 1 219 ? 1.456 3.021 22.672 1 63.75 219 GLU B CA 1
ATOM 5139 C C . GLU B 1 219 ? 2.82 2.463 23.062 1 63.75 219 GLU B C 1
ATOM 5141 O O . GLU B 1 219 ? 3.752 3.223 23.344 1 63.75 219 GLU B O 1
ATOM 5146 N N . ASP B 1 220 ? 2.857 1.172 23.109 1 66.06 220 ASP B N 1
ATOM 5147 C CA . ASP B 1 220 ? 4.133 0.558 23.469 1 66.06 220 ASP B CA 1
ATOM 5148 C C . ASP B 1 220 ? 5.199 0.845 22.406 1 66.06 220 ASP B C 1
ATOM 5150 O O . ASP B 1 220 ? 6.352 1.123 22.75 1 66.06 220 ASP B O 1
ATOM 5154 N N . LEU B 1 221 ? 4.703 0.831 21.312 1 70.19 221 LEU B N 1
ATOM 5155 C CA . LEU B 1 221 ? 5.641 1.132 20.25 1 70.19 221 LEU B CA 1
ATOM 5156 C C . LEU B 1 221 ? 5.984 2.617 20.219 1 70.19 221 LEU B C 1
ATOM 5158 O O . LEU B 1 221 ? 7.133 2.988 19.969 1 70.19 221 LEU B O 1
ATOM 5162 N N . LEU B 1 222 ? 5.016 3.422 20.531 1 72.62 222 LEU B N 1
ATOM 5163 C CA . LEU B 1 222 ? 5.199 4.867 20.516 1 72.62 222 LEU B CA 1
ATOM 5164 C C . LEU B 1 222 ? 6.211 5.301 21.578 1 72.62 222 LEU B C 1
ATOM 5166 O O . LEU B 1 222 ? 6.938 6.277 21.375 1 72.62 222 LEU B O 1
ATOM 5170 N N . SER B 1 223 ? 6.262 4.531 22.609 1 75.44 223 SER B N 1
ATOM 5171 C CA . SER B 1 223 ? 7.168 4.887 23.703 1 75.44 223 SER B CA 1
ATOM 5172 C C . SER B 1 223 ? 8.625 4.715 23.281 1 75.44 223 SER B C 1
ATOM 5174 O O . SER B 1 223 ? 9.523 5.281 23.906 1 75.44 223 SER B O 1
ATOM 5176 N N . LYS B 1 224 ? 8.797 4.074 22.297 1 80.69 224 LYS B N 1
ATOM 5177 C CA . LYS B 1 224 ? 10.156 3.832 21.812 1 80.69 224 LYS B CA 1
ATOM 5178 C C . LYS B 1 224 ? 10.609 4.953 20.891 1 80.69 224 LYS B C 1
ATOM 5180 O O . LYS B 1 224 ? 11.758 4.965 20.438 1 80.69 224 LYS B O 1
ATOM 5185 N N . TYR B 1 225 ? 9.742 5.906 20.719 1 82.56 225 TYR B N 1
ATOM 5186 C CA . TYR B 1 225 ? 10.055 6.98 19.781 1 82.56 225 TYR B CA 1
ATOM 5187 C C . TYR B 1 225 ? 10.07 8.336 20.484 1 82.56 225 TYR B C 1
ATOM 5189 O O . TYR B 1 225 ? 9.523 8.477 21.594 1 82.56 225 TYR B O 1
ATOM 5197 N N . THR B 1 226 ? 10.766 9.25 19.859 1 83.12 226 THR B N 1
ATOM 5198 C CA . THR B 1 226 ? 10.828 10.609 20.375 1 83.12 226 THR B CA 1
ATOM 5199 C C . THR B 1 226 ? 10.734 11.625 19.234 1 83.12 226 THR B C 1
ATOM 5201 O O . THR B 1 226 ? 10.891 11.266 18.062 1 83.12 226 THR B O 1
ATOM 5204 N N . TRP B 1 227 ? 10.352 12.844 19.625 1 84.12 227 TRP B N 1
ATOM 5205 C CA . TRP B 1 227 ? 10.344 13.984 18.719 1 84.12 227 TRP B CA 1
ATOM 5206 C C . TRP B 1 227 ? 11.539 14.898 18.953 1 84.12 227 TRP B C 1
ATOM 5208 O O . TRP B 1 227 ? 11.695 15.438 20.062 1 84.12 227 TRP B O 1
ATOM 5218 N N . LYS B 1 228 ? 12.336 14.992 17.984 1 85.19 228 LYS B N 1
ATOM 5219 C CA . LYS B 1 228 ? 13.484 15.891 18.078 1 85.19 228 LYS B CA 1
ATOM 5220 C C . LYS B 1 228 ? 13.242 17.172 17.281 1 85.19 228 LYS B C 1
ATOM 5222 O O . LYS B 1 228 ? 12.883 17.125 16.109 1 85.19 228 LYS B O 1
ATOM 5227 N N . LYS B 1 229 ? 13.414 18.266 17.953 1 89.31 229 LYS B N 1
ATOM 5228 C CA . LYS B 1 229 ? 13.32 19.547 17.281 1 89.31 229 LYS B CA 1
ATOM 5229 C C . LYS B 1 229 ? 14.703 20.078 16.891 1 89.31 229 LYS B C 1
ATOM 5231 O O . LYS B 1 229 ? 15.633 20.062 17.703 1 89.31 229 LYS B O 1
ATOM 5236 N N . LEU B 1 230 ? 14.859 20.469 15.703 1 90.06 230 LEU B N 1
ATOM 5237 C CA . LEU B 1 230 ? 16.031 21.188 15.211 1 90.06 230 LEU B CA 1
ATOM 5238 C C . LEU B 1 230 ? 15.633 22.562 14.695 1 90.06 230 LEU B C 1
ATOM 5240 O O . LEU B 1 230 ? 14.617 22.719 14.016 1 90.06 230 LEU B O 1
ATOM 5244 N N . SER B 1 231 ? 16.438 23.516 15.125 1 91.25 231 SER B N 1
ATOM 5245 C CA . SER B 1 231 ? 16.188 24.875 14.664 1 91.25 231 SER B CA 1
ATOM 5246 C C . SER B 1 231 ? 17.312 25.375 13.758 1 91.25 231 SER B C 1
ATOM 5248 O O . SER B 1 231 ? 18.484 25.359 14.148 1 91.25 231 SER B O 1
ATOM 5250 N N . PHE B 1 232 ? 16.906 25.797 12.602 1 93.31 232 PHE B N 1
ATOM 5251 C CA . PHE B 1 232 ? 17.828 26.391 11.641 1 93.31 232 PHE B CA 1
ATOM 5252 C C . PHE B 1 232 ? 17.562 27.891 11.492 1 93.31 232 PHE B C 1
ATOM 5254 O O . PHE B 1 232 ? 16.547 28.297 10.914 1 93.31 232 PHE B O 1
ATOM 5261 N N . SER B 1 233 ? 18.516 28.656 11.969 1 92.75 233 SER B N 1
ATOM 5262 C CA . SER B 1 233 ? 18.375 30.109 11.867 1 92.75 233 SER B CA 1
ATOM 5263 C C . SER B 1 233 ? 18.641 30.594 10.445 1 92.75 233 SER B C 1
ATOM 5265 O O . SER B 1 233 ? 19.062 29.812 9.586 1 92.75 233 SER B O 1
ATOM 5267 N N . GLU B 1 234 ? 18.359 31.891 10.281 1 92.81 234 GLU B N 1
ATOM 5268 C CA . GLU B 1 234 ? 18.672 32.531 9 1 92.81 234 GLU B CA 1
ATOM 5269 C C . GLU B 1 234 ? 20.156 32.375 8.664 1 92.81 234 GLU B C 1
ATOM 5271 O O . GLU B 1 234 ? 20.516 32.094 7.516 1 92.81 234 GLU B O 1
ATOM 5276 N N . SER B 1 235 ? 20.984 32.562 9.641 1 91.94 235 SER B N 1
ATOM 5277 C CA . SER B 1 235 ? 22.422 32.469 9.453 1 91.94 235 SER B CA 1
ATOM 5278 C C . SER B 1 235 ? 22.828 31.031 9.109 1 91.94 235 SER B C 1
ATOM 5280 O O . SER B 1 235 ? 23.688 30.812 8.258 1 91.94 235 SER B O 1
ATOM 5282 N N . ASP B 1 236 ? 22.188 30.094 9.805 1 90.81 236 ASP B N 1
ATOM 5283 C CA . ASP B 1 236 ? 22.469 28.688 9.5 1 90.81 236 ASP B CA 1
ATOM 5284 C C . ASP B 1 236 ? 22.141 28.359 8.047 1 90.81 236 ASP B C 1
ATOM 5286 O O . ASP B 1 236 ? 22.938 27.719 7.355 1 90.81 236 ASP B O 1
ATOM 5290 N N . ILE B 1 237 ? 21 28.797 7.602 1 91.44 237 ILE B N 1
ATOM 5291 C CA . ILE B 1 237 ? 20.531 28.531 6.246 1 91.44 237 ILE B CA 1
ATOM 5292 C C . ILE B 1 237 ? 21.469 29.188 5.234 1 91.44 237 ILE B C 1
ATOM 5294 O O . ILE B 1 237 ? 21.828 28.578 4.227 1 91.44 237 ILE B O 1
ATOM 5298 N N . SER B 1 238 ? 21.844 30.406 5.496 1 89.31 238 SER B N 1
ATOM 5299 C CA . SER B 1 238 ? 22.766 31.109 4.617 1 89.31 238 SER B CA 1
ATOM 5300 C C . SER B 1 238 ? 24.109 30.391 4.516 1 89.31 238 SER B C 1
ATOM 5302 O O . SER B 1 238 ? 24.688 30.281 3.434 1 89.31 238 SER B O 1
ATOM 5304 N N . ASN B 1 239 ? 24.578 29.953 5.613 1 88.69 239 ASN B N 1
ATOM 5305 C CA . ASN B 1 239 ? 25.844 29.203 5.633 1 88.69 239 ASN B CA 1
ATOM 5306 C C . ASN B 1 239 ? 25.734 27.906 4.836 1 88.69 239 ASN B C 1
ATOM 5308 O O . ASN B 1 239 ? 26.672 27.531 4.129 1 88.69 239 ASN B O 1
ATOM 5312 N N . MET B 1 240 ? 24.609 27.25 5.055 1 86.88 240 MET B N 1
ATOM 5313 C CA . MET B 1 240 ? 24.375 26 4.32 1 86.88 240 MET B CA 1
ATOM 5314 C C . MET B 1 240 ? 24.328 26.25 2.818 1 86.88 240 MET B C 1
ATOM 5316 O O . MET B 1 240 ? 24.844 25.469 2.033 1 86.88 240 MET B O 1
ATOM 5320 N N . LYS B 1 241 ? 23.688 27.297 2.457 1 86.88 241 LYS B N 1
ATOM 5321 C CA . LYS B 1 241 ? 23.609 27.656 1.047 1 86.88 241 LYS B CA 1
ATOM 5322 C C . LYS B 1 241 ? 25 27.938 0.473 1 86.88 241 LYS B C 1
ATOM 5324 O O . LYS B 1 241 ? 25.281 27.562 -0.664 1 86.88 241 LYS B O 1
ATOM 5329 N N . ALA B 1 242 ? 25.766 28.578 1.207 1 83.94 242 ALA B N 1
ATOM 5330 C CA . ALA B 1 242 ? 27.125 28.938 0.768 1 83.94 242 ALA B CA 1
ATOM 5331 C C . ALA B 1 242 ? 27.969 27.688 0.549 1 83.94 242 ALA B C 1
ATOM 5333 O O . ALA B 1 242 ? 28.812 27.641 -0.344 1 83.94 242 ALA B O 1
ATOM 5334 N N . LYS B 1 243 ? 27.703 26.75 1.317 1 80.12 243 LYS B N 1
ATOM 5335 C CA . LYS B 1 243 ? 28.484 25.516 1.242 1 80.12 243 LYS B CA 1
ATOM 5336 C C . LYS B 1 243 ? 27.969 24.609 0.128 1 80.12 243 LYS B C 1
ATOM 5338 O O . LYS B 1 243 ? 28.703 23.766 -0.378 1 80.12 243 LYS B O 1
ATOM 5343 N N . ALA B 1 244 ? 26.703 24.75 -0.077 1 75.56 244 ALA B N 1
ATOM 5344 C CA . ALA B 1 244 ? 26.109 23.875 -1.091 1 75.56 244 ALA B CA 1
ATOM 5345 C C . ALA B 1 244 ? 26.656 24.203 -2.479 1 75.56 244 ALA B C 1
ATOM 5347 O O . ALA B 1 244 ? 26.781 25.375 -2.842 1 75.56 244 ALA B O 1
ATOM 5348 N N . ILE B 1 245 ? 27.578 23.5 -2.959 1 63.56 245 ILE B N 1
ATOM 5349 C CA . ILE B 1 245 ? 28.234 23.656 -4.254 1 63.56 245 ILE B CA 1
ATOM 5350 C C . ILE B 1 245 ? 27.203 23.484 -5.371 1 63.56 245 ILE B C 1
ATOM 5352 O O . ILE B 1 245 ? 27 22.391 -5.887 1 63.56 245 ILE B O 1
ATOM 5356 N N . THR B 1 246 ? 26.281 24.312 -5.48 1 64.94 246 THR B N 1
ATOM 5357 C CA . THR B 1 246 ? 25.359 24.109 -6.594 1 64.94 246 THR B CA 1
ATOM 5358 C C . THR B 1 246 ? 25.188 25.406 -7.383 1 64.94 246 THR B C 1
ATOM 5360 O O . THR B 1 246 ? 25.328 26.5 -6.832 1 64.94 246 THR B O 1
ATOM 5363 N N . ASN B 1 247 ? 25.172 25.344 -8.617 1 60.53 247 ASN B N 1
ATOM 5364 C CA . ASN B 1 247 ? 24.875 26.438 -9.539 1 60.53 247 ASN B CA 1
ATOM 5365 C C . ASN B 1 247 ? 23.406 26.797 -9.523 1 60.53 247 ASN B C 1
ATOM 5367 O O . ASN B 1 247 ? 23 27.828 -10.094 1 60.53 247 ASN B O 1
ATOM 5371 N N . ALA B 1 248 ? 22.609 25.938 -8.867 1 68.62 248 ALA B N 1
ATOM 5372 C CA . ALA B 1 248 ? 21.172 26.188 -8.938 1 68.62 248 ALA B CA 1
ATOM 5373 C C . ALA B 1 248 ? 20.656 26.719 -7.609 1 68.62 248 ALA B C 1
ATOM 5375 O O . ALA B 1 248 ? 21.266 26.5 -6.559 1 68.62 248 ALA B O 1
ATOM 5376 N N . ARG B 1 249 ? 19.75 27.594 -7.738 1 82.44 249 ARG B N 1
ATOM 5377 C CA . ARG B 1 249 ? 19.062 28.109 -6.566 1 82.44 249 ARG B CA 1
ATOM 5378 C C . ARG B 1 249 ? 18.359 26.984 -5.805 1 82.44 249 ARG B C 1
ATOM 5380 O O . ARG B 1 249 ? 17.5 26.297 -6.352 1 82.44 249 ARG B O 1
ATOM 5387 N N . ILE B 1 250 ? 18.812 26.75 -4.574 1 88.69 250 ILE B N 1
ATOM 5388 C CA . ILE B 1 250 ? 18.234 25.703 -3.732 1 88.69 250 ILE B CA 1
ATOM 5389 C C . ILE B 1 250 ? 17.359 26.344 -2.656 1 88.69 250 ILE B C 1
ATOM 5391 O O . ILE B 1 250 ? 17.766 27.312 -2.006 1 88.69 250 ILE B O 1
ATOM 5395 N N . SER B 1 251 ? 16.188 25.922 -2.545 1 90.75 251 SER B N 1
ATOM 5396 C CA . SER B 1 251 ? 15.305 26.453 -1.526 1 90.75 251 SER B CA 1
ATOM 5397 C C . SER B 1 251 ? 15.766 26.078 -0.125 1 90.75 251 SER B C 1
ATOM 5399 O O . SER B 1 251 ? 16.438 25.047 0.055 1 90.75 251 SER B O 1
ATOM 5401 N N . LYS B 1 252 ? 15.469 26.844 0.9 1 92.19 252 LYS B N 1
ATOM 5402 C CA . LYS B 1 252 ? 15.828 26.531 2.281 1 92.19 252 LYS B CA 1
ATOM 5403 C C . LYS B 1 252 ? 15.219 25.203 2.725 1 92.19 252 LYS B C 1
ATOM 5405 O O . LYS B 1 252 ? 15.836 24.453 3.484 1 92.19 252 LYS B O 1
ATOM 5410 N N . VAL B 1 253 ? 14.016 24.875 2.227 1 95 253 VAL B N 1
ATOM 5411 C CA . VAL B 1 253 ? 13.328 23.625 2.58 1 95 253 VAL B CA 1
ATOM 5412 C C . VAL B 1 253 ? 14.148 22.438 2.107 1 95 253 VAL B C 1
ATOM 5414 O O . VAL B 1 253 ? 14.406 21.5 2.877 1 95 253 VAL B O 1
ATOM 5417 N N . GLN B 1 254 ? 14.594 22.453 0.833 1 95.12 254 GLN B N 1
ATOM 5418 C CA . GLN B 1 254 ? 15.352 21.328 0.283 1 95.12 254 GLN B CA 1
ATOM 5419 C C . GLN B 1 254 ? 16.703 21.188 0.978 1 95.12 254 GLN B C 1
ATOM 5421 O O . GLN B 1 254 ? 17.203 20.078 1.165 1 95.12 254 GLN B O 1
ATOM 5426 N N . LEU B 1 255 ? 17.281 22.328 1.352 1 93.19 255 LEU B N 1
ATOM 5427 C CA . LEU B 1 255 ? 18.547 22.312 2.074 1 93.19 255 LEU B CA 1
ATOM 5428 C C . LEU B 1 255 ? 18.391 21.625 3.428 1 93.19 255 LEU B C 1
ATOM 5430 O O . LEU B 1 255 ? 19.219 20.797 3.811 1 93.19 255 LEU B O 1
ATOM 5434 N N . VAL B 1 256 ? 17.375 21.984 4.172 1 95.12 256 VAL B N 1
ATOM 5435 C CA . VAL B 1 256 ? 17.125 21.422 5.496 1 95.12 256 VAL B CA 1
ATOM 5436 C C . VAL B 1 256 ? 16.781 19.938 5.367 1 95.12 256 VAL B C 1
ATOM 5438 O O . VAL B 1 256 ? 17.297 19.109 6.109 1 95.12 256 VAL B O 1
ATOM 5441 N N . PHE B 1 257 ? 15.922 19.562 4.383 1 96.31 257 PHE B N 1
ATOM 5442 C CA . PHE B 1 257 ? 15.602 18.172 4.133 1 96.31 257 PHE B CA 1
ATOM 5443 C C . PHE B 1 257 ? 16.859 17.359 3.846 1 96.31 257 PHE B C 1
ATOM 5445 O O . PHE B 1 257 ? 17.047 16.266 4.379 1 96.31 257 PHE B O 1
ATOM 5452 N N . ALA B 1 258 ? 17.703 17.906 2.984 1 94.25 258 ALA B N 1
ATOM 5453 C CA . ALA B 1 258 ? 18.906 17.188 2.6 1 94.25 258 ALA B CA 1
ATOM 5454 C C . ALA B 1 258 ? 19.812 16.953 3.807 1 94.25 258 ALA B C 1
ATOM 5456 O O . ALA B 1 258 ? 20.391 15.875 3.955 1 94.25 258 ALA B O 1
ATOM 5457 N N . THR B 1 259 ? 19.953 17.953 4.594 1 93 259 THR B N 1
ATOM 5458 C CA . THR B 1 259 ? 20.812 17.875 5.77 1 93 259 THR B CA 1
ATOM 5459 C C . THR B 1 259 ? 20.312 16.812 6.73 1 93 259 THR B C 1
ATOM 5461 O O . THR B 1 259 ? 21.109 15.984 7.211 1 93 259 THR B O 1
ATOM 5464 N N . ILE B 1 260 ? 19.078 16.828 7.043 1 95.19 260 ILE B N 1
ATOM 5465 C CA . ILE B 1 260 ? 18.5 15.867 7.98 1 95.19 260 ILE B CA 1
ATOM 5466 C C . ILE B 1 260 ? 18.516 14.477 7.359 1 95.19 260 ILE B C 1
ATOM 5468 O O . ILE B 1 260 ? 18.797 13.484 8.039 1 95.19 260 ILE B O 1
ATOM 5472 N N . TRP B 1 261 ? 18.156 14.438 6.039 1 95.88 261 TRP B N 1
ATOM 5473 C CA . TRP B 1 261 ? 18.141 13.164 5.32 1 95.88 261 TRP B CA 1
ATOM 5474 C C . TRP B 1 261 ? 19.516 12.5 5.371 1 95.88 261 TRP B C 1
ATOM 5476 O O . TRP B 1 261 ? 19.625 11.289 5.582 1 95.88 261 TRP B O 1
ATOM 5486 N N . LYS B 1 262 ? 20.547 13.227 5.199 1 93.56 262 LYS B N 1
ATOM 5487 C CA . LYS B 1 262 ? 21.906 12.703 5.273 1 93.56 262 LYS B CA 1
ATOM 5488 C C . LYS B 1 262 ? 22.172 12.055 6.633 1 93.56 262 LYS B C 1
ATOM 5490 O O . LYS B 1 262 ? 22.781 10.984 6.711 1 93.56 262 LYS B O 1
ATOM 5495 N N . ALA B 1 263 ? 21.766 12.727 7.648 1 94 263 ALA B N 1
ATOM 5496 C CA . ALA B 1 263 ? 21.938 12.195 9 1 94 263 ALA B CA 1
ATOM 5497 C C . ALA B 1 263 ? 21.156 10.891 9.18 1 94 263 ALA B C 1
ATOM 5499 O O . ALA B 1 263 ? 21.656 9.945 9.797 1 94 263 ALA B O 1
ATOM 5500 N N . LEU B 1 264 ? 19.969 10.859 8.68 1 94.88 264 LEU B N 1
ATOM 5501 C CA . LEU B 1 264 ? 19.125 9.672 8.828 1 94.88 264 LEU B CA 1
ATOM 5502 C C . LEU B 1 264 ? 19.703 8.508 8.023 1 94.88 264 LEU B C 1
ATOM 5504 O O . LEU B 1 264 ? 19.578 7.352 8.438 1 94.88 264 LEU B O 1
ATOM 5508 N N . ILE B 1 265 ? 20.25 8.812 6.863 1 94.62 265 ILE B N 1
ATOM 5509 C CA . ILE B 1 265 ? 20.953 7.789 6.102 1 94.62 265 ILE B CA 1
ATOM 5510 C C . ILE B 1 265 ? 22.094 7.215 6.938 1 94.62 265 ILE B C 1
ATOM 5512 O O . ILE B 1 265 ? 22.312 6.004 6.941 1 94.62 265 ILE B O 1
ATOM 5516 N N . GLY B 1 266 ? 22.797 8.078 7.621 1 92.44 266 GLY B N 1
ATOM 5517 C CA . GLY B 1 266 ? 23.859 7.633 8.523 1 92.44 266 GLY B CA 1
ATOM 5518 C C . GLY B 1 266 ? 23.344 6.719 9.625 1 92.44 266 GLY B C 1
ATOM 5519 O O . GLY B 1 266 ? 23.984 5.707 9.938 1 92.44 266 GLY B O 1
ATOM 5520 N N . VAL B 1 267 ? 22.266 7.094 10.234 1 93.31 267 VAL B N 1
ATOM 5521 C CA . VAL B 1 267 ? 21.656 6.281 11.281 1 93.31 267 VAL B CA 1
ATOM 5522 C C . VAL B 1 267 ? 21.328 4.891 10.734 1 93.31 267 VAL B C 1
ATOM 5524 O O . VAL B 1 267 ? 21.609 3.881 11.383 1 93.31 267 VAL B O 1
ATOM 5527 N N . ASP B 1 268 ? 20.703 4.84 9.555 1 92.81 268 ASP B N 1
ATOM 5528 C CA . ASP B 1 268 ? 20.328 3.578 8.922 1 92.81 268 ASP B CA 1
ATOM 5529 C C . ASP B 1 268 ? 21.562 2.719 8.641 1 92.81 268 ASP B C 1
ATOM 5531 O O . ASP B 1 268 ? 21.516 1.498 8.812 1 92.81 268 ASP B O 1
ATOM 5535 N N . ARG B 1 269 ? 22.625 3.309 8.242 1 92.31 269 ARG B N 1
ATOM 5536 C CA . ARG B 1 269 ? 23.859 2.602 7.949 1 92.31 269 ARG B CA 1
ATOM 5537 C C . ARG B 1 269 ? 24.422 1.943 9.203 1 92.31 269 ARG B C 1
ATOM 5539 O O . ARG B 1 269 ? 24.891 0.8 9.164 1 92.31 269 ARG B O 1
ATOM 5546 N N . VAL B 1 270 ? 24.344 2.65 10.227 1 90.94 270 VAL B N 1
ATOM 5547 C CA . VAL B 1 270 ? 24.859 2.129 11.484 1 90.94 270 VAL B CA 1
ATOM 5548 C C . VAL B 1 270 ? 23.984 0.975 11.969 1 90.94 270 VAL B C 1
ATOM 5550 O O . VAL B 1 270 ? 24.484 -0.052 12.422 1 90.94 270 VAL B O 1
ATOM 5553 N N . THR B 1 271 ? 22.766 1.158 11.898 1 88.06 271 THR B N 1
ATOM 5554 C CA . THR B 1 271 ? 21.797 0.181 12.391 1 88.06 271 THR B CA 1
ATOM 5555 C C . THR B 1 271 ? 21.906 -1.13 11.617 1 88.06 271 THR B C 1
ATOM 5557 O O . THR B 1 271 ? 21.797 -2.211 12.195 1 88.06 271 THR B O 1
ATOM 5560 N N . HIS B 1 272 ? 22.188 -1.079 10.344 1 87.31 272 HIS B N 1
ATOM 5561 C CA . HIS B 1 272 ? 22.156 -2.277 9.516 1 87.31 272 HIS B CA 1
ATOM 5562 C C . HIS B 1 272 ? 23.578 -2.746 9.164 1 87.31 272 HIS B C 1
ATOM 5564 O O . HIS B 1 272 ? 23.766 -3.879 8.719 1 87.31 272 HIS B O 1
ATOM 5570 N N . GLY B 1 273 ? 24.531 -1.868 9.32 1 89.69 273 GLY B N 1
ATOM 5571 C CA . GLY B 1 273 ? 25.922 -2.209 9.086 1 89.69 273 GLY B CA 1
ATOM 5572 C C . GLY B 1 273 ? 26.359 -1.966 7.66 1 89.69 273 GLY B C 1
ATOM 5573 O O . GLY B 1 273 ? 27.516 -2.234 7.305 1 89.69 273 GLY B O 1
ATOM 5574 N N . TYR B 1 274 ? 25.422 -1.551 6.82 1 89.06 274 TYR B N 1
ATOM 5575 C CA . TYR B 1 274 ? 25.734 -1.214 5.438 1 89.06 274 TYR B CA 1
ATOM 5576 C C . TYR B 1 274 ? 24.828 -0.116 4.914 1 89.06 274 TYR B C 1
ATOM 5578 O O . TYR B 1 274 ? 23.812 0.204 5.543 1 89.06 274 TYR B O 1
ATOM 5586 N N . LEU B 1 275 ? 25.297 0.517 3.842 1 90.75 275 LEU B N 1
ATOM 5587 C CA . LEU B 1 275 ? 24.516 1.571 3.219 1 90.75 275 LEU B CA 1
ATOM 5588 C C . LEU B 1 275 ? 23.391 0.979 2.369 1 90.75 275 LEU B C 1
ATOM 5590 O O . LEU B 1 275 ? 23.656 0.309 1.369 1 90.75 275 LEU B O 1
ATOM 5594 N N . ARG B 1 276 ? 22.172 1.213 2.725 1 90.69 276 ARG B N 1
ATOM 5595 C CA . ARG B 1 276 ? 20.984 0.781 1.988 1 90.69 276 ARG B CA 1
ATOM 5596 C C . ARG B 1 276 ? 20.469 1.894 1.083 1 90.69 276 ARG B C 1
ATOM 5598 O O . ARG B 1 276 ? 20.828 3.061 1.257 1 90.69 276 ARG B O 1
ATOM 5605 N N . GLU B 1 277 ? 19.609 1.463 0.155 1 92.69 277 GLU B N 1
ATOM 5606 C CA . GLU B 1 277 ? 18.844 2.459 -0.593 1 92.69 277 GLU B CA 1
ATOM 5607 C C . GLU B 1 277 ? 17.953 3.281 0.333 1 92.69 277 GLU B C 1
ATOM 5609 O O . GLU B 1 277 ? 17.391 2.75 1.291 1 92.69 277 GLU B O 1
ATOM 5614 N N . SER B 1 278 ? 17.969 4.59 0.105 1 95.06 278 SER B N 1
ATOM 5615 C CA . SER B 1 278 ? 17.156 5.484 0.913 1 95.06 278 SER B CA 1
ATOM 5616 C C . SER B 1 278 ? 16.219 6.312 0.04 1 95.06 278 SER B C 1
ATOM 5618 O O . SER B 1 278 ? 16.578 6.73 -1.06 1 95.06 278 SER B O 1
ATOM 5620 N N . MET B 1 279 ? 15.07 6.457 0.473 1 95.38 279 MET B N 1
ATOM 5621 C CA . MET B 1 279 ? 14.086 7.258 -0.243 1 95.38 279 MET B CA 1
ATOM 5622 C C . MET B 1 279 ? 13.523 8.352 0.655 1 95.38 279 MET B C 1
ATOM 5624 O O . MET B 1 279 ? 13.195 8.109 1.817 1 95.38 279 MET B O 1
ATOM 5628 N N . LEU B 1 280 ? 13.445 9.562 0.155 1 96.94 280 LEU B N 1
ATOM 5629 C CA . LEU B 1 280 ? 12.758 10.664 0.815 1 96.94 280 LEU B CA 1
ATOM 5630 C C . LEU B 1 280 ? 11.508 11.062 0.039 1 96.94 280 LEU B C 1
ATOM 5632 O O . LEU B 1 280 ? 11.586 11.406 -1.145 1 96.94 280 LEU B O 1
ATOM 5636 N N . SER B 1 281 ? 10.398 10.969 0.702 1 96.19 281 SER B N 1
ATOM 5637 C CA . SER B 1 281 ? 9.133 11.414 0.125 1 96.19 281 SER B CA 1
ATOM 5638 C C . SER B 1 281 ? 8.688 12.742 0.729 1 96.19 281 SER B C 1
ATOM 5640 O O . SER B 1 281 ? 8.711 12.914 1.95 1 96.19 281 SER B O 1
ATOM 5642 N N . GLN B 1 282 ? 8.328 13.664 -0.094 1 97.12 282 GLN B N 1
ATOM 5643 C CA . GLN B 1 282 ? 7.82 14.938 0.4 1 97.12 282 GLN B CA 1
ATOM 5644 C C . GLN B 1 282 ? 6.492 15.289 -0.264 1 97.12 282 GLN B C 1
ATOM 5646 O O . GLN B 1 282 ? 6.273 14.969 -1.436 1 97.12 282 GLN B O 1
ATOM 5651 N N . ALA B 1 283 ? 5.66 15.961 0.46 1 96.56 283 ALA B N 1
ATOM 5652 C CA . ALA B 1 283 ? 4.359 16.391 -0.05 1 96.56 283 ALA B CA 1
ATOM 5653 C C . ALA B 1 283 ? 4.504 17.609 -0.96 1 96.56 283 ALA B C 1
ATOM 5655 O O . ALA B 1 283 ? 5.328 18.484 -0.704 1 96.56 283 ALA B O 1
ATOM 5656 N N . ILE B 1 284 ? 3.705 17.641 -2 1 97.62 284 ILE B N 1
ATOM 5657 C CA . ILE B 1 284 ? 3.623 18.75 -2.936 1 97.62 284 ILE B CA 1
ATOM 5658 C C . ILE B 1 284 ? 2.217 19.344 -2.908 1 97.62 284 ILE B C 1
ATOM 5660 O O . ILE B 1 284 ? 1.231 18.641 -3.109 1 97.62 284 ILE B O 1
ATOM 5664 N N . ASN B 1 285 ? 2.154 20.594 -2.621 1 97 285 ASN B N 1
ATOM 5665 C CA . ASN B 1 285 ? 0.894 21.328 -2.746 1 97 285 ASN B CA 1
ATOM 5666 C C . ASN B 1 285 ? 0.495 21.5 -4.207 1 97 285 ASN B C 1
ATOM 5668 O O . ASN B 1 285 ? 1.184 22.188 -4.961 1 97 285 ASN B O 1
ATOM 5672 N N . LEU B 1 286 ? -0.651 20.984 -4.594 1 97.44 286 LEU B N 1
ATOM 5673 C CA . LEU B 1 286 ? -1.008 20.938 -6.008 1 97.44 286 LEU B CA 1
ATOM 5674 C C . LEU B 1 286 ? -1.698 22.234 -6.434 1 97.44 286 LEU B C 1
ATOM 5676 O O . LEU B 1 286 ? -1.879 22.484 -7.629 1 97.44 286 LEU B O 1
ATOM 5680 N N . ARG B 1 287 ? -2.07 23.031 -5.488 1 95.75 287 ARG B N 1
ATOM 5681 C CA . ARG B 1 287 ? -2.678 24.312 -5.832 1 95.75 287 ARG B CA 1
ATOM 5682 C C . ARG B 1 287 ? -1.765 25.125 -6.742 1 95.75 287 ARG B C 1
ATOM 5684 O O . ARG B 1 287 ? -0.573 25.266 -6.465 1 95.75 287 ARG B O 1
ATOM 5691 N N . GLU B 1 288 ? -2.33 25.516 -7.883 1 94.81 288 GLU B N 1
ATOM 5692 C CA . GLU B 1 288 ? -1.689 26.359 -8.891 1 94.81 288 GLU B CA 1
ATOM 5693 C C . GLU B 1 288 ? -0.562 25.625 -9.594 1 94.81 288 GLU B C 1
ATOM 5695 O O . GLU B 1 288 ? 0.296 26.234 -10.227 1 94.81 288 GLU B O 1
ATOM 5700 N N . LYS B 1 289 ? -0.501 24.328 -9.562 1 96.56 289 LYS B N 1
ATOM 5701 C CA . LYS B 1 289 ? 0.656 23.625 -10.102 1 96.56 289 LYS B CA 1
ATOM 5702 C C . LYS B 1 289 ? 0.232 22.609 -11.164 1 96.56 289 LYS B C 1
ATOM 5704 O O . LYS B 1 289 ? 1.071 21.891 -11.719 1 96.56 289 LYS B O 1
ATOM 5709 N N . MET B 1 290 ? -1.017 22.469 -11.383 1 96.75 290 MET B N 1
ATOM 5710 C CA . MET B 1 290 ? -1.483 21.531 -12.391 1 96.75 290 MET B CA 1
ATOM 5711 C C . MET B 1 290 ? -1.899 22.25 -13.664 1 96.75 290 MET B C 1
ATOM 5713 O O . MET B 1 290 ? -1.976 23.484 -13.688 1 96.75 290 MET B O 1
ATOM 5717 N N . ALA B 1 291 ? -2.152 21.484 -14.789 1 96 291 ALA B N 1
ATOM 5718 C CA . ALA B 1 291 ? -2.5 22.078 -16.078 1 96 291 ALA B CA 1
ATOM 5719 C C . ALA B 1 291 ? -3.781 22.891 -15.969 1 96 291 ALA B C 1
ATOM 5721 O O . ALA B 1 291 ? -3.896 23.953 -16.578 1 96 291 ALA B O 1
ATOM 5722 N N . SER B 1 292 ? -4.785 22.422 -15.312 1 92.88 292 SER B N 1
ATOM 5723 C CA . SER B 1 292 ? -5.938 23.203 -14.883 1 92.88 292 SER B CA 1
ATOM 5724 C C . SER B 1 292 ? -5.742 23.75 -13.469 1 92.88 292 SER B C 1
ATOM 5726 O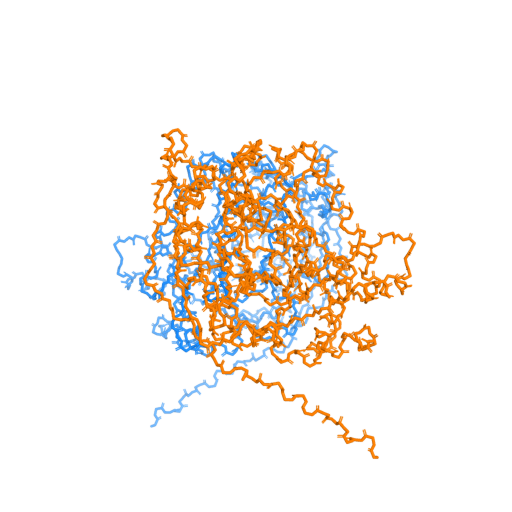 O . SER B 1 292 ? -5.871 23.016 -12.492 1 92.88 292 SER B O 1
ATOM 5728 N N . PRO B 1 293 ? -5.57 24.953 -13.445 1 87.81 293 PRO B N 1
ATOM 5729 C CA . PRO B 1 293 ? -5.121 25.516 -12.164 1 87.81 293 PRO B CA 1
ATOM 5730 C C . PRO B 1 293 ? -6.164 25.359 -11.062 1 87.81 293 PRO B C 1
ATOM 5732 O O . PRO B 1 293 ? -7.352 25.594 -11.289 1 87.81 293 PRO B O 1
ATOM 5735 N N . ILE B 1 294 ? -5.707 24.938 -9.984 1 93.38 294 ILE B N 1
ATOM 5736 C CA . ILE B 1 294 ? -6.48 24.875 -8.75 1 93.38 294 ILE B CA 1
ATOM 5737 C C . ILE B 1 294 ? -6.285 26.172 -7.961 1 93.38 294 ILE B C 1
ATOM 5739 O O . ILE B 1 294 ? -5.156 26.547 -7.637 1 93.38 294 ILE B O 1
ATOM 5743 N N . PRO B 1 295 ? -7.301 26.812 -7.637 1 89.12 295 PRO B N 1
ATOM 5744 C CA . PRO B 1 295 ? -7.145 28.047 -6.883 1 89.12 295 PRO B CA 1
ATOM 5745 C C . PRO B 1 295 ? -6.402 27.844 -5.562 1 89.12 295 PRO B C 1
ATOM 5747 O O . PRO B 1 295 ? -6.598 26.828 -4.887 1 89.12 295 PRO B O 1
ATOM 5750 N N . SER B 1 296 ? -5.66 28.844 -5.145 1 89.31 296 SER B N 1
ATOM 5751 C CA . SER B 1 296 ? -4.816 28.766 -3.959 1 89.31 296 SER B CA 1
ATOM 5752 C C . SER B 1 296 ? -5.652 28.656 -2.689 1 89.31 296 SER B C 1
ATOM 5754 O O . SER B 1 296 ? -5.191 28.125 -1.679 1 89.31 296 SER B O 1
ATOM 5756 N N . TYR B 1 297 ? -6.883 29.062 -2.723 1 84.44 297 TYR B N 1
ATOM 5757 C CA . TYR B 1 297 ? -7.73 29.094 -1.536 1 84.44 297 TYR B CA 1
ATOM 5758 C C . TYR B 1 297 ? -8.625 27.859 -1.466 1 84.44 297 TYR B C 1
ATOM 5760 O O . TYR B 1 297 ? -9.484 27.766 -0.584 1 84.44 297 TYR B O 1
ATOM 5768 N N . SER B 1 298 ? -8.414 26.938 -2.438 1 91.56 298 SER B N 1
ATOM 5769 C CA . SER B 1 298 ? -9.219 25.719 -2.441 1 91.56 298 SER B CA 1
ATOM 5770 C C . SER B 1 298 ? -8.961 24.875 -1.194 1 91.56 298 SER B C 1
ATOM 5772 O O . SER B 1 298 ? -7.82 24.766 -0.743 1 91.56 298 SER B O 1
ATOM 5774 N N . CYS B 1 299 ? -10.109 24.328 -0.642 1 92.5 299 CYS B N 1
ATOM 5775 C CA . CYS B 1 299 ? -10.008 23.531 0.571 1 92.5 299 CYS B CA 1
ATOM 5776 C C . CYS B 1 299 ? -10.18 22.047 0.259 1 92.5 299 CYS B C 1
ATOM 5778 O O . CYS B 1 299 ? -10.812 21.688 -0.737 1 92.5 299 CYS B O 1
ATOM 5780 N N . GLY B 1 300 ? -9.68 21.25 1.141 1 93 300 GLY B N 1
ATOM 5781 C CA . GLY B 1 300 ? -9.633 19.812 0.972 1 93 300 GLY B CA 1
ATOM 5782 C C . GLY B 1 300 ? -8.219 19.281 0.854 1 93 300 GLY B C 1
ATOM 5783 O O . GLY B 1 300 ? -7.25 20 1.101 1 93 300 GLY B O 1
ATOM 5784 N N . ASN B 1 301 ? -8.109 17.984 0.546 1 95.19 301 ASN B N 1
ATOM 5785 C CA . ASN B 1 301 ? -6.812 17.391 0.234 1 95.19 301 ASN B CA 1
ATOM 5786 C C . ASN B 1 301 ? -6.418 17.641 -1.221 1 95.19 301 ASN B C 1
ATOM 5788 O O . ASN B 1 301 ? -7.078 17.156 -2.139 1 95.19 301 ASN B O 1
ATOM 5792 N N . LEU B 1 302 ? -5.438 18.5 -1.364 1 96.62 302 LEU B N 1
ATOM 5793 C CA . LEU B 1 302 ? -4.949 18.844 -2.695 1 96.62 302 LEU B CA 1
ATOM 5794 C C . LEU B 1 302 ? -3.426 18.75 -2.754 1 96.62 302 LEU B C 1
ATOM 5796 O O . LEU B 1 302 ? -2.748 19.766 -2.93 1 96.62 302 LEU B O 1
ATOM 5800 N N . TRP B 1 303 ? -3.039 17.484 -2.641 1 96.5 303 TRP B N 1
ATOM 5801 C CA . TRP B 1 303 ? -1.6 17.266 -2.57 1 96.5 303 TRP B CA 1
ATOM 5802 C C . TRP B 1 303 ? -1.214 15.984 -3.312 1 96.5 303 TRP B C 1
ATOM 5804 O O . TRP B 1 303 ? -2.066 15.133 -3.588 1 96.5 303 TRP B O 1
ATOM 5814 N N . GLY B 1 304 ? -0.022 15.922 -3.75 1 96.44 304 GLY B N 1
ATOM 5815 C CA . GLY B 1 304 ? 0.686 14.75 -4.234 1 96.44 304 GLY B CA 1
ATOM 5816 C C . GLY B 1 304 ? 2.041 14.555 -3.582 1 96.44 304 GLY B C 1
ATOM 5817 O O . GLY B 1 304 ? 2.389 15.273 -2.641 1 96.44 304 GLY B O 1
ATOM 5818 N N . LEU B 1 305 ? 2.742 13.516 -4.047 1 96.75 305 LEU B N 1
ATOM 5819 C CA . LEU B 1 305 ? 4.035 13.242 -3.426 1 96.75 305 LEU B CA 1
ATOM 5820 C C . LEU B 1 305 ? 5.156 13.289 -4.461 1 96.75 305 LEU B C 1
ATOM 5822 O O . LEU B 1 305 ? 4.906 13.141 -5.656 1 96.75 305 LEU B O 1
ATOM 5826 N N . CYS B 1 306 ? 6.258 13.648 -3.996 1 97.81 306 CYS B N 1
ATOM 5827 C CA . CYS B 1 306 ? 7.527 13.516 -4.707 1 97.81 306 CYS B CA 1
ATOM 5828 C C . CYS B 1 306 ? 8.477 12.578 -3.963 1 97.81 306 CYS B C 1
ATOM 5830 O O . CYS B 1 306 ? 8.758 12.789 -2.781 1 97.81 306 CYS B O 1
ATOM 5832 N N . SER B 1 307 ? 8.898 11.547 -4.629 1 96.12 307 SER B N 1
ATOM 5833 C CA . SER B 1 307 ? 9.836 10.609 -4.023 1 96.12 307 SER B CA 1
ATOM 5834 C C . SER B 1 307 ? 11.203 10.688 -4.699 1 96.12 307 SER B C 1
ATOM 5836 O O . SER B 1 307 ? 11.297 10.688 -5.926 1 96.12 307 SER B O 1
ATOM 5838 N N . THR B 1 308 ? 12.211 10.828 -3.918 1 96.81 308 THR B N 1
ATOM 5839 C CA . THR B 1 308 ? 13.594 10.812 -4.375 1 96.81 308 THR B CA 1
ATOM 5840 C C . THR B 1 308 ? 14.352 9.633 -3.76 1 96.81 308 THR B C 1
ATOM 5842 O O . THR B 1 308 ? 14.383 9.484 -2.537 1 96.81 308 THR B O 1
ATOM 5845 N N . THR B 1 309 ? 14.938 8.797 -4.574 1 94.69 309 THR B N 1
ATOM 5846 C CA . THR B 1 309 ? 15.656 7.625 -4.098 1 94.69 309 THR B CA 1
ATOM 5847 C C . THR B 1 309 ? 17.156 7.75 -4.395 1 94.69 309 THR B C 1
ATOM 5849 O O . THR B 1 309 ? 17.531 8.227 -5.461 1 94.69 309 THR B O 1
ATOM 5852 N N . VAL B 1 310 ? 17.938 7.305 -3.428 1 94.81 310 VAL B N 1
ATOM 5853 C CA . VAL B 1 310 ? 19.375 7.359 -3.615 1 94.81 310 VAL B CA 1
ATOM 5854 C C . VAL B 1 310 ? 20.016 6.066 -3.109 1 94.81 310 VAL B C 1
ATOM 5856 O O . VAL B 1 310 ? 19.469 5.398 -2.234 1 94.81 310 VAL B O 1
ATOM 5859 N N . LYS B 1 311 ? 21.141 5.734 -3.66 1 91.12 311 LYS B N 1
ATOM 5860 C CA . LYS B 1 311 ? 21.953 4.617 -3.184 1 91.12 311 LYS B CA 1
ATOM 5861 C C . LYS B 1 311 ? 23.219 5.117 -2.48 1 91.12 311 LYS B C 1
ATOM 5863 O O . LYS B 1 311 ? 23.906 4.348 -1.801 1 91.12 311 LYS B O 1
ATOM 5868 N N . THR B 1 312 ? 23.453 6.426 -2.725 1 85.12 312 THR B N 1
ATOM 5869 C CA . THR B 1 312 ? 24.562 7.09 -2.066 1 85.12 312 THR B CA 1
ATOM 5870 C C . THR B 1 312 ? 24.109 8.383 -1.397 1 85.12 312 THR B C 1
ATOM 5872 O O . THR B 1 312 ? 23.016 8.875 -1.668 1 85.12 312 THR B O 1
ATOM 5875 N N . ASN B 1 313 ? 24.922 8.898 -0.567 1 82.19 313 ASN B N 1
ATOM 5876 C CA . ASN B 1 313 ? 24.531 10.094 0.167 1 82.19 313 ASN B CA 1
ATOM 5877 C C . ASN B 1 313 ? 25.219 11.344 -0.39 1 82.19 313 ASN B C 1
ATOM 5879 O O . ASN B 1 313 ? 25.516 12.273 0.355 1 82.19 313 ASN B O 1
ATOM 5883 N N . GLU B 1 314 ? 25.391 11.289 -1.615 1 81.94 314 GLU B N 1
ATOM 5884 C CA . GLU B 1 314 ? 26.094 12.414 -2.232 1 81.94 314 GLU B CA 1
ATOM 5885 C C . GLU B 1 314 ? 25.109 13.367 -2.912 1 81.94 314 GLU B C 1
ATOM 5887 O O . GLU B 1 314 ? 24.125 12.93 -3.51 1 81.94 314 GLU B O 1
ATOM 5892 N N . GLU B 1 315 ? 25.359 14.695 -2.746 1 85.81 315 GLU B N 1
ATOM 5893 C CA . GLU B 1 315 ? 24.656 15.789 -3.42 1 85.81 315 GLU B CA 1
ATOM 5894 C C . GLU B 1 315 ? 23.156 15.688 -3.227 1 85.81 315 GLU B C 1
ATOM 5896 O O . GLU B 1 315 ? 22.391 15.773 -4.191 1 85.81 315 GLU B O 1
ATOM 5901 N N . LEU B 1 316 ? 22.766 15.469 -2.047 1 91.56 316 LEU B N 1
ATOM 5902 C CA . LEU B 1 316 ? 21.359 15.227 -1.745 1 91.56 316 LEU B CA 1
ATOM 5903 C C . LEU B 1 316 ? 20.516 16.469 -2.016 1 91.56 316 LEU B C 1
ATOM 5905 O O . LEU B 1 316 ? 19.375 16.375 -2.469 1 91.56 316 LEU B O 1
ATOM 5909 N N . GLU B 1 317 ? 21.109 17.688 -1.729 1 90 317 GLU B N 1
ATOM 5910 C CA . GLU B 1 317 ? 20.391 18.938 -1.933 1 90 317 GLU B CA 1
ATOM 5911 C C . GLU B 1 317 ? 20.047 19.141 -3.406 1 90 317 GLU B C 1
ATOM 5913 O O . GLU B 1 317 ? 18.922 19.547 -3.738 1 90 317 GLU B O 1
ATOM 5918 N N . ASN B 1 318 ? 20.969 18.875 -4.254 1 89.62 318 ASN B N 1
ATOM 5919 C CA . ASN B 1 318 ? 20.734 19.016 -5.691 1 89.62 318 ASN B CA 1
ATOM 5920 C C . ASN B 1 318 ? 19.734 17.984 -6.195 1 89.62 318 ASN B C 1
ATOM 5922 O O . ASN B 1 318 ? 18.891 18.297 -7.035 1 89.62 318 ASN B O 1
ATOM 5926 N N . LEU B 1 319 ? 19.875 16.828 -5.691 1 92.94 319 LEU B N 1
ATOM 5927 C CA . LEU B 1 319 ? 18.984 15.75 -6.105 1 92.94 319 LEU B CA 1
ATOM 5928 C C . LEU B 1 319 ? 17.531 16.047 -5.699 1 92.94 319 LEU B C 1
ATOM 5930 O O . LEU B 1 319 ? 16.609 15.836 -6.477 1 92.94 319 LEU B O 1
ATOM 5934 N N . LEU B 1 320 ? 17.422 16.516 -4.504 1 94.88 320 LEU B N 1
ATOM 5935 C CA . LEU B 1 320 ? 16.094 16.859 -4.02 1 94.88 320 LEU B CA 1
ATOM 5936 C C . LEU B 1 320 ? 15.492 18 -4.832 1 94.88 320 LEU B C 1
ATOM 5938 O O . LEU B 1 320 ? 14.32 17.953 -5.211 1 94.88 320 LEU B O 1
ATOM 5942 N N . ASN B 1 321 ? 16.312 19 -5.055 1 92.88 321 ASN B N 1
ATOM 5943 C CA . ASN B 1 321 ? 15.844 20.141 -5.844 1 92.88 321 ASN B CA 1
ATOM 5944 C C . ASN B 1 321 ? 15.414 19.719 -7.246 1 92.88 321 ASN B C 1
ATOM 5946 O O . ASN B 1 321 ? 14.367 20.141 -7.73 1 92.88 321 ASN B O 1
ATOM 5950 N N . TYR B 1 322 ? 16.203 18.938 -7.855 1 93.62 322 TYR B N 1
ATOM 5951 C CA . TYR B 1 322 ? 15.906 18.438 -9.195 1 93.62 322 TYR B CA 1
ATOM 5952 C C . TYR B 1 322 ? 14.641 17.594 -9.188 1 93.62 322 TYR B C 1
ATOM 5954 O O . TYR B 1 322 ? 13.781 17.734 -10.062 1 93.62 322 TYR B O 1
ATOM 5962 N N . SER B 1 323 ? 14.523 16.688 -8.242 1 96.38 323 SER B N 1
ATOM 5963 C CA . SER B 1 323 ? 13.375 15.789 -8.148 1 96.38 323 SER B CA 1
ATOM 5964 C C . SER B 1 323 ? 12.078 16.562 -7.973 1 96.38 323 SER B C 1
ATOM 5966 O O . SER B 1 323 ? 11.062 16.234 -8.586 1 96.38 323 SER B O 1
ATOM 5968 N N . VAL B 1 324 ? 12.078 17.578 -7.148 1 96.62 324 VAL B N 1
ATOM 5969 C CA . VAL B 1 324 ? 10.883 18.375 -6.902 1 96.62 324 VAL B CA 1
ATOM 5970 C C . VAL B 1 324 ? 10.484 19.125 -8.172 1 96.62 324 VAL B C 1
ATOM 5972 O O . VAL B 1 324 ? 9.312 19.141 -8.547 1 96.62 324 VAL B O 1
ATOM 5975 N N . LYS B 1 325 ? 11.453 19.734 -8.812 1 95.62 325 LYS B N 1
ATOM 5976 C CA . LYS B 1 325 ? 11.188 20.438 -10.055 1 95.62 325 LYS B CA 1
ATOM 5977 C C . LYS B 1 325 ? 10.594 19.516 -11.109 1 95.62 325 LYS B C 1
ATOM 5979 O O . LYS B 1 325 ? 9.625 19.875 -11.789 1 95.62 325 LYS B O 1
ATOM 5984 N N . LYS B 1 326 ? 11.188 18.406 -11.242 1 97.25 326 LYS B N 1
ATOM 5985 C CA . LYS B 1 326 ? 10.719 17.422 -12.203 1 97.25 326 LYS B CA 1
ATOM 5986 C C . LYS B 1 326 ? 9.289 16.984 -11.891 1 97.25 326 LYS B C 1
ATOM 5988 O O . LYS B 1 326 ? 8.461 16.875 -12.789 1 97.25 326 LYS B O 1
ATOM 5993 N N . THR B 1 327 ? 9.031 16.688 -10.672 1 97.62 327 THR B N 1
ATOM 5994 C CA . THR B 1 327 ? 7.711 16.234 -10.242 1 97.62 327 THR B CA 1
ATOM 5995 C C . THR B 1 327 ? 6.66 17.312 -10.492 1 97.62 327 THR B C 1
ATOM 5997 O O . THR B 1 327 ? 5.562 17.016 -10.969 1 97.62 327 THR B O 1
ATOM 6000 N N . ILE B 1 328 ? 7.008 18.547 -10.164 1 96.94 328 ILE B N 1
ATOM 6001 C CA . ILE B 1 328 ? 6.086 19.656 -10.398 1 96.94 328 ILE B CA 1
ATOM 6002 C C . ILE B 1 328 ? 5.828 19.797 -11.898 1 96.94 328 ILE B C 1
ATOM 6004 O O . ILE B 1 328 ? 4.695 20.062 -12.32 1 96.94 328 ILE B O 1
ATOM 6008 N N . ASP B 1 329 ? 6.855 19.641 -12.664 1 97.44 329 ASP B N 1
ATOM 6009 C CA . ASP B 1 329 ? 6.703 19.688 -14.117 1 97.44 329 ASP B CA 1
ATOM 6010 C C . ASP B 1 329 ? 5.742 18.594 -14.602 1 97.44 329 ASP B C 1
ATOM 6012 O O . ASP B 1 329 ? 4.926 18.844 -15.492 1 97.44 329 ASP B O 1
ATOM 6016 N N . GLU B 1 330 ? 5.801 17.453 -14.062 1 96.81 330 GLU B N 1
ATOM 6017 C CA . GLU B 1 330 ? 4.902 16.359 -14.422 1 96.81 330 GLU B CA 1
ATOM 6018 C C . GLU B 1 330 ? 3.457 16.688 -14.055 1 96.81 330 GLU B C 1
ATOM 6020 O O . GLU B 1 330 ? 2.539 16.453 -14.844 1 96.81 330 GLU B O 1
ATOM 6025 N N . TYR B 1 331 ? 3.264 17.203 -12.859 1 97.25 331 TYR B N 1
ATOM 6026 C CA . TYR B 1 331 ? 1.926 17.609 -12.438 1 97.25 331 TYR B CA 1
ATOM 6027 C C . TYR B 1 331 ? 1.368 18.688 -13.359 1 97.25 331 TYR B C 1
ATOM 6029 O O . TYR B 1 331 ? 0.167 18.719 -13.641 1 97.25 331 TYR B O 1
ATOM 6037 N N . SER B 1 332 ? 2.223 19.562 -13.828 1 97.62 332 SER B N 1
ATOM 6038 C CA . SER B 1 332 ? 1.799 20.703 -14.625 1 97.62 332 SER B CA 1
ATOM 6039 C C . SER B 1 332 ? 1.306 20.281 -16 1 97.62 332 SER B C 1
ATOM 6041 O O . SER B 1 332 ? 0.651 21.047 -16.703 1 97.62 332 SER B O 1
ATOM 6043 N N . LYS B 1 333 ? 1.468 19.078 -16.344 1 97.12 333 LYS B N 1
ATOM 6044 C CA . LYS B 1 333 ? 1.118 18.578 -17.672 1 97.12 333 LYS B CA 1
ATOM 6045 C C . LYS B 1 333 ? -0.245 17.891 -17.656 1 97.12 333 LYS B C 1
ATOM 6047 O O . LYS B 1 333 ? -0.786 17.562 -18.719 1 97.12 333 LYS B O 1
ATOM 6052 N N . VAL B 1 334 ? -0.796 17.703 -16.516 1 96.06 334 VAL B N 1
ATOM 6053 C CA . VAL B 1 334 ? -2.023 16.922 -16.438 1 96.06 334 VAL B CA 1
ATOM 6054 C C . VAL B 1 334 ? -3.143 17.766 -15.836 1 96.06 334 VAL B C 1
ATOM 6056 O O . VAL B 1 334 ? -2.895 18.609 -14.961 1 96.06 334 VAL B O 1
ATOM 6059 N N . HIS B 1 335 ? -4.324 17.484 -16.297 1 95.88 335 HIS B N 1
ATOM 6060 C CA . HIS B 1 335 ? -5.516 18.125 -15.742 1 95.88 335 HIS B CA 1
ATOM 6061 C C . HIS B 1 335 ? -6.004 17.391 -14.5 1 95.88 335 HIS B C 1
ATOM 6063 O O . HIS B 1 335 ? -6.012 16.172 -14.461 1 95.88 335 HIS B O 1
ATOM 6069 N N . HIS B 1 336 ? -6.379 18.156 -13.477 1 93.12 336 HIS B N 1
ATOM 6070 C CA . HIS B 1 336 ? -6.734 17.547 -12.195 1 93.12 336 HIS B CA 1
ATOM 6071 C C . HIS B 1 336 ? -7.957 16.656 -12.336 1 93.12 336 HIS B C 1
ATOM 6073 O O . HIS B 1 336 ? -8.062 15.633 -11.641 1 93.12 336 HIS B O 1
ATOM 6079 N N . ASP B 1 337 ? -8.906 16.984 -13.211 1 89.94 337 ASP B N 1
ATOM 6080 C CA . ASP B 1 337 ? -10.156 16.234 -13.328 1 89.94 337 ASP B CA 1
ATOM 6081 C C . ASP B 1 337 ? -10.031 15.117 -14.367 1 89.94 337 ASP B C 1
ATOM 6083 O O . ASP B 1 337 ? -11.016 14.445 -14.688 1 89.94 337 ASP B O 1
ATOM 6087 N N . SER B 1 338 ? -8.828 14.961 -14.875 1 92.5 338 SER B N 1
ATOM 6088 C CA . SER B 1 338 ? -8.594 13.891 -15.844 1 92.5 338 SER B CA 1
ATOM 6089 C C . SER B 1 338 ? -8.188 12.594 -15.148 1 92.5 338 SER B C 1
ATOM 6091 O O . SER B 1 338 ? -7.77 12.609 -13.992 1 92.5 338 SER B O 1
ATOM 6093 N N . GLU B 1 339 ? -8.367 11.508 -15.891 1 90.56 339 GLU B N 1
ATOM 6094 C CA . GLU B 1 339 ? -7.883 10.219 -15.398 1 90.56 339 GLU B CA 1
ATOM 6095 C C . GLU B 1 339 ? -6.379 10.25 -15.148 1 90.56 339 GLU B C 1
ATOM 6097 O O . GLU B 1 339 ? -5.902 9.758 -14.125 1 90.56 339 GLU B O 1
ATOM 6102 N N . GLN B 1 340 ? -5.676 10.805 -16.031 1 92 340 GLN B N 1
ATOM 6103 C CA . GLN B 1 340 ? -4.227 10.898 -15.898 1 92 340 GLN B CA 1
ATOM 6104 C C . GLN B 1 340 ? -3.838 11.688 -14.656 1 92 340 GLN B C 1
ATOM 6106 O O . GLN B 1 340 ? -2.885 11.336 -13.953 1 92 340 GLN B O 1
ATOM 6111 N N . GLY B 1 341 ? -4.559 12.773 -14.5 1 94 341 GLY B N 1
ATOM 6112 C CA . GLY B 1 341 ? -4.309 13.586 -13.328 1 94 341 GLY B CA 1
ATOM 6113 C C . GLY B 1 341 ? -4.516 12.828 -12.023 1 94 341 GLY B C 1
ATOM 6114 O O . GLY B 1 341 ? -3.715 12.953 -11.094 1 94 341 GLY B O 1
ATOM 6115 N N . GLN B 1 342 ? -5.508 12.031 -11.938 1 93.94 342 GLN B N 1
ATOM 6116 C CA . GLN B 1 342 ? -5.781 11.25 -10.734 1 93.94 342 GLN B CA 1
ATOM 6117 C C . GLN B 1 342 ? -4.777 10.109 -10.57 1 93.94 342 GLN B C 1
ATOM 6119 O O . GLN B 1 342 ? -4.328 9.828 -9.461 1 93.94 342 GLN B O 1
ATOM 6124 N N . MET B 1 343 ? -4.355 9.539 -11.688 1 92.88 343 MET B N 1
ATOM 6125 C CA . MET B 1 343 ? -3.443 8.406 -11.625 1 92.88 343 MET B CA 1
ATOM 6126 C C . MET B 1 343 ? -2.047 8.844 -11.203 1 92.88 343 MET B C 1
ATOM 6128 O O . MET B 1 343 ? -1.348 8.117 -10.5 1 92.88 343 MET B O 1
ATOM 6132 N N . ILE B 1 344 ? -1.647 10.008 -11.672 1 94.88 344 ILE B N 1
ATOM 6133 C CA . ILE B 1 344 ? -0.318 10.469 -11.289 1 94.88 344 ILE B CA 1
ATOM 6134 C C . ILE B 1 344 ? -0.267 10.695 -9.781 1 94.88 344 ILE B C 1
ATOM 6136 O O . ILE B 1 344 ? 0.757 10.445 -9.141 1 94.88 344 ILE B O 1
ATOM 6140 N N . VAL B 1 345 ? -1.338 11.156 -9.18 1 95.25 345 VAL B N 1
ATOM 6141 C CA . VAL B 1 345 ? -1.406 11.352 -7.738 1 95.25 345 VAL B CA 1
ATOM 6142 C C . VAL B 1 345 ? -1.418 10 -7.031 1 95.25 345 VAL B C 1
ATOM 6144 O O . VAL B 1 345 ? -0.651 9.773 -6.094 1 95.25 345 VAL B O 1
ATOM 6147 N N . LEU B 1 346 ? -2.256 9.156 -7.531 1 93.25 346 LEU B N 1
ATOM 6148 C CA . LEU B 1 346 ? -2.312 7.82 -6.949 1 93.25 346 LEU B CA 1
ATOM 6149 C C . LEU B 1 346 ? -0.945 7.148 -6.996 1 93.25 346 LEU B C 1
ATOM 6151 O O . LEU B 1 346 ? -0.495 6.578 -6 1 93.25 346 LEU B O 1
ATOM 6155 N N . ASN B 1 347 ? -0.309 7.188 -8.125 1 91.88 347 ASN B N 1
ATOM 6156 C CA . ASN B 1 347 ? 0.993 6.555 -8.305 1 91.88 347 ASN B CA 1
ATOM 6157 C C . ASN B 1 347 ? 2.045 7.168 -7.383 1 91.88 347 ASN B C 1
ATOM 6159 O O . ASN B 1 347 ? 2.951 6.473 -6.918 1 91.88 347 ASN B O 1
ATOM 6163 N N . SER B 1 348 ? 1.922 8.445 -7.191 1 94.19 348 SER B N 1
ATOM 6164 C CA . SER B 1 348 ? 2.871 9.086 -6.285 1 94.19 348 SER B CA 1
ATOM 6165 C C . SER B 1 348 ? 2.744 8.531 -4.871 1 94.19 348 SER B C 1
ATOM 6167 O O . SER B 1 348 ? 3.74 8.406 -4.156 1 94.19 348 SER B O 1
ATOM 6169 N N . ILE B 1 349 ? 1.578 8.211 -4.465 1 91.06 349 ILE B N 1
ATOM 6170 C CA . ILE B 1 349 ? 1.331 7.652 -3.143 1 91.06 349 ILE B CA 1
ATOM 6171 C C . ILE B 1 349 ? 1.758 6.188 -3.113 1 91.06 349 ILE B C 1
ATOM 6173 O O . ILE B 1 349 ? 2.402 5.738 -2.162 1 91.06 349 ILE B O 1
ATOM 6177 N N . LEU B 1 350 ? 1.452 5.48 -4.145 1 86.69 350 LEU B N 1
ATOM 6178 C CA . LEU B 1 350 ? 1.822 4.074 -4.234 1 86.69 350 LEU B CA 1
ATOM 6179 C C . LEU B 1 350 ? 3.338 3.908 -4.238 1 86.69 350 LEU B C 1
ATOM 6181 O O . LEU B 1 350 ? 3.861 2.926 -3.709 1 86.69 350 LEU B O 1
ATOM 6185 N N . ASN B 1 351 ? 4.055 4.848 -4.789 1 86.25 351 ASN B N 1
ATOM 6186 C CA . ASN B 1 351 ? 5.512 4.816 -4.766 1 86.25 351 ASN B CA 1
ATOM 6187 C C . ASN B 1 351 ? 6.047 4.766 -3.336 1 86.25 351 ASN B C 1
ATOM 6189 O O . ASN B 1 351 ? 7.086 4.152 -3.078 1 86.25 351 ASN B O 1
ATOM 6193 N N . VAL B 1 352 ? 5.34 5.359 -2.527 1 85.38 352 VAL B N 1
ATOM 6194 C CA . VAL B 1 352 ? 5.77 5.422 -1.135 1 85.38 352 VAL B CA 1
ATOM 6195 C C . VAL B 1 352 ? 5.355 4.148 -0.405 1 85.38 352 VAL B C 1
ATOM 6197 O O . VAL B 1 352 ? 6.16 3.537 0.301 1 85.38 352 VAL B O 1
ATOM 6200 N N . THR B 1 353 ? 4.168 3.721 -0.608 1 78.75 353 THR B N 1
ATOM 6201 C CA . THR B 1 353 ? 3.643 2.576 0.126 1 78.75 353 THR B CA 1
ATOM 6202 C C . THR B 1 353 ? 4.27 1.278 -0.377 1 78.75 353 THR B C 1
ATOM 6204 O O . THR B 1 353 ? 4.316 0.283 0.35 1 78.75 353 THR B O 1
ATOM 6207 N N . ASN B 1 354 ? 4.758 1.363 -1.627 1 76.06 354 ASN B N 1
ATOM 6208 C CA . ASN B 1 354 ? 5.355 0.18 -2.238 1 76.06 354 ASN B CA 1
ATOM 6209 C C . ASN B 1 354 ? 6.863 0.134 -2.012 1 76.06 354 ASN B C 1
ATOM 6211 O O . ASN B 1 354 ? 7.57 -0.641 -2.66 1 76.06 354 ASN B O 1
ATOM 6215 N N . THR B 1 355 ? 7.301 0.898 -1.188 1 78 355 THR B N 1
ATOM 6216 C CA . THR B 1 355 ? 8.727 0.875 -0.893 1 78 355 THR B CA 1
ATOM 6217 C C . THR B 1 355 ? 9.117 -0.425 -0.194 1 78 355 THR B C 1
ATOM 6219 O O . THR B 1 355 ? 8.531 -0.786 0.827 1 78 355 THR B O 1
ATOM 6222 N N . PRO B 1 356 ? 10.102 -1.095 -0.738 1 73.56 356 PRO B N 1
ATOM 6223 C CA . PRO B 1 356 ? 10.539 -2.332 -0.086 1 73.56 356 PRO B CA 1
ATOM 6224 C C . PRO B 1 356 ? 11.039 -2.104 1.339 1 73.56 356 PRO B C 1
ATOM 6226 O O . PRO B 1 356 ? 11.57 -1.035 1.647 1 73.56 356 PRO B O 1
ATOM 6229 N N . LEU B 1 357 ? 10.992 -3.156 2.102 1 71.44 357 LEU B N 1
ATOM 6230 C CA . LEU B 1 357 ? 11.445 -3.088 3.486 1 71.44 357 LEU B CA 1
ATOM 6231 C C . LEU B 1 357 ? 12.945 -2.832 3.553 1 71.44 357 LEU B C 1
ATOM 6233 O O . LEU B 1 357 ? 13.445 -2.309 4.551 1 71.44 357 LEU B O 1
ATOM 6237 N N . SER B 1 358 ? 13.602 -3.164 2.5 1 78 358 SER B N 1
ATOM 6238 C CA . SER B 1 358 ? 15.047 -3.002 2.457 1 78 358 SER B CA 1
ATOM 6239 C C . SER B 1 358 ? 15.438 -1.549 2.207 1 78 358 SER B C 1
ATOM 6241 O O . SER B 1 358 ? 16.594 -1.174 2.365 1 78 358 SER B O 1
ATOM 6243 N N . THR B 1 359 ? 14.461 -0.739 1.908 1 86.31 359 THR B N 1
ATOM 6244 C CA . THR B 1 359 ? 14.719 0.669 1.628 1 86.31 359 THR B CA 1
ATOM 6245 C C . THR B 1 359 ? 14.445 1.524 2.863 1 86.31 359 THR B C 1
ATOM 6247 O O . THR B 1 359 ? 13.438 1.334 3.549 1 86.31 359 THR B O 1
ATOM 6250 N N . ASN B 1 360 ? 15.43 2.387 3.164 1 92.06 360 ASN B N 1
ATOM 6251 C CA . ASN B 1 360 ? 15.234 3.379 4.219 1 92.06 360 ASN B CA 1
ATOM 6252 C C . ASN B 1 360 ? 14.289 4.492 3.77 1 92.06 360 ASN B C 1
ATOM 6254 O O . ASN B 1 360 ? 14.688 5.387 3.021 1 92.06 360 ASN B O 1
ATOM 6258 N N . MET B 1 361 ? 13.117 4.43 4.219 1 91.44 361 MET B N 1
ATOM 6259 C CA . MET B 1 361 ? 12.102 5.375 3.764 1 91.44 361 MET B CA 1
ATOM 6260 C C . MET B 1 361 ? 11.914 6.504 4.773 1 91.44 361 MET B C 1
ATOM 6262 O O . MET B 1 361 ? 11.711 6.25 5.961 1 91.44 361 MET B O 1
ATOM 6266 N N . ILE B 1 362 ? 11.953 7.73 4.281 1 94.12 362 ILE B N 1
ATOM 6267 C CA . ILE B 1 362 ? 11.703 8.922 5.078 1 94.12 362 ILE B CA 1
ATOM 6268 C C . ILE B 1 362 ? 10.477 9.664 4.531 1 94.12 362 ILE B C 1
ATOM 6270 O O . ILE B 1 362 ? 10.422 9.977 3.34 1 94.12 362 ILE B O 1
ATOM 6274 N N . ILE B 1 363 ? 9.516 9.898 5.375 1 93.06 363 ILE B N 1
ATOM 6275 C CA . ILE B 1 363 ? 8.344 10.672 4.992 1 93.06 363 ILE B CA 1
ATOM 6276 C C . ILE B 1 363 ? 8.469 12.102 5.512 1 93.06 363 ILE B C 1
ATOM 6278 O O . ILE B 1 363 ? 8.688 12.312 6.707 1 93.06 363 ILE B O 1
ATOM 6282 N N . SER B 1 364 ? 8.297 13.047 4.609 1 95.38 364 SER B N 1
ATOM 6283 C CA . SER B 1 364 ? 8.531 14.43 5.012 1 95.38 364 SER B CA 1
ATOM 6284 C C . SER B 1 364 ? 7.449 15.359 4.465 1 95.38 364 SER B C 1
ATOM 6286 O O . SER B 1 364 ? 6.84 15.062 3.434 1 95.38 364 SER B O 1
ATOM 6288 N N . THR B 1 365 ? 7.176 16.391 5.156 1 96.06 365 THR B N 1
ATOM 6289 C CA . THR B 1 365 ? 6.293 17.453 4.703 1 96.06 365 THR B CA 1
ATOM 6290 C C . THR B 1 365 ? 6.762 18.797 5.238 1 96.06 365 THR B C 1
ATOM 6292 O O . THR B 1 365 ? 7.344 18.875 6.32 1 96.06 365 THR B O 1
ATOM 6295 N N . SER B 1 366 ? 6.645 19.781 4.441 1 97.44 366 SER B N 1
ATOM 6296 C CA . SER B 1 366 ? 7 21.141 4.848 1 97.44 366 SER B CA 1
ATOM 6297 C C . SER B 1 366 ? 5.766 22.031 4.973 1 97.44 366 SER B C 1
ATOM 6299 O O . SER B 1 366 ? 4.961 22.109 4.043 1 97.44 366 SER B O 1
ATOM 6301 N N . TRP B 1 367 ? 5.684 22.625 6.098 1 97.81 367 TRP B N 1
ATOM 6302 C CA . TRP B 1 367 ? 4.629 23.609 6.344 1 97.81 367 TRP B CA 1
ATOM 6303 C C . TRP B 1 367 ? 5.16 25.031 6.191 1 97.81 367 TRP B C 1
ATOM 6305 O O . TRP B 1 367 ? 4.473 26 6.531 1 97.81 367 TRP B O 1
ATOM 6315 N N . CYS B 1 368 ? 6.348 25.094 5.656 1 96.62 368 CYS B N 1
ATOM 6316 C CA . CYS B 1 368 ? 6.91 26.406 5.391 1 96.62 368 CYS B CA 1
ATOM 6317 C C . CYS B 1 368 ? 6.059 27.172 4.383 1 96.62 368 CYS B C 1
ATOM 6319 O O . CYS B 1 368 ? 5.414 26.562 3.523 1 96.62 368 CYS B O 1
ATOM 6321 N N . LYS B 1 369 ? 6.035 28.469 4.551 1 94.56 369 LYS B N 1
ATOM 6322 C CA . LYS B 1 369 ? 5.348 29.422 3.682 1 94.56 369 LYS B CA 1
ATOM 6323 C C . LYS B 1 369 ? 3.848 29.438 3.957 1 94.56 369 LYS B C 1
ATOM 6325 O O . LYS B 1 369 ? 3.129 30.312 3.461 1 94.56 369 LYS B O 1
ATOM 6330 N N . PHE B 1 370 ? 3.33 28.5 4.66 1 96.19 370 PHE B N 1
ATOM 6331 C CA . PHE B 1 370 ? 1.978 28.672 5.176 1 96.19 370 PHE B CA 1
ATOM 6332 C C . PHE B 1 370 ? 1.957 29.688 6.32 1 96.19 370 PHE B C 1
ATOM 6334 O O . PHE B 1 370 ? 2.727 29.562 7.273 1 96.19 370 PHE B O 1
ATOM 6341 N N . PRO B 1 371 ? 1.14 30.641 6.289 1 95.56 371 PRO B N 1
ATOM 6342 C CA . PRO B 1 371 ? 1.229 31.766 7.227 1 95.56 371 PRO B CA 1
ATOM 6343 C C . PRO B 1 371 ? 0.593 31.453 8.578 1 95.56 371 PRO B C 1
ATOM 6345 O O . PRO B 1 371 ? -0.205 32.25 9.086 1 95.56 371 PRO B O 1
ATOM 6348 N N . PHE B 1 372 ? 1.019 30.469 9.258 1 97 372 PHE B N 1
ATOM 6349 C CA . PHE B 1 372 ? 0.503 30.125 10.578 1 97 372 PHE B CA 1
ATOM 6350 C C . PHE B 1 372 ? 0.887 31.188 11.602 1 97 372 PHE B C 1
ATOM 6352 O O . PHE B 1 372 ? 0.115 31.484 12.516 1 97 372 PHE B O 1
ATOM 6359 N N . TYR B 1 373 ? 2.045 31.812 11.422 1 96.44 373 TYR B N 1
ATOM 6360 C CA . TYR B 1 373 ? 2.529 32.812 12.359 1 96.44 373 TYR B CA 1
ATOM 6361 C C . TYR B 1 373 ? 1.831 34.156 12.125 1 96.44 373 TYR B C 1
ATOM 6363 O O . TYR B 1 373 ? 2.033 35.125 12.891 1 96.44 373 TYR B O 1
ATOM 6371 N N . GLU B 1 374 ? 0.98 34.219 11.133 1 95 374 GLU B N 1
ATOM 6372 C CA . GLU B 1 374 ? 0.228 35.438 10.859 1 95 374 GLU B CA 1
ATOM 6373 C C . GLU B 1 374 ? -1.155 35.406 11.5 1 95 374 GLU B C 1
ATOM 6375 O O . GLU B 1 374 ? -1.896 36.375 11.469 1 95 374 GLU B O 1
ATOM 6380 N N . ALA B 1 375 ? -1.51 34.281 12.086 1 95.12 375 ALA B N 1
ATOM 6381 C CA . ALA B 1 375 ? -2.822 34.125 12.703 1 95.12 375 ALA B CA 1
ATOM 6382 C C . ALA B 1 375 ? -2.965 35 13.945 1 95.12 375 ALA B C 1
ATOM 6384 O O . ALA B 1 375 ? -2.854 34.5 15.07 1 95.12 375 ALA B O 1
ATOM 6385 N N . ASP B 1 376 ? -3.322 36.219 13.727 1 93.62 376 ASP B N 1
ATOM 6386 C CA . ASP B 1 376 ? -3.537 37.188 14.797 1 93.62 376 ASP B CA 1
ATOM 6387 C C . ASP B 1 376 ? -5.02 37.281 15.156 1 93.62 376 ASP B C 1
ATOM 6389 O O . ASP B 1 376 ? -5.816 37.812 14.383 1 93.62 376 ASP B O 1
ATOM 6393 N N . PHE B 1 377 ? -5.398 36.844 16.344 1 92.12 377 PHE B N 1
ATOM 6394 C CA . PHE B 1 377 ? -6.789 36.844 16.781 1 92.12 377 PHE B CA 1
ATOM 6395 C C . PHE B 1 377 ? -7.141 38.188 17.453 1 92.12 377 PHE B C 1
ATOM 6397 O O . PHE B 1 377 ? -8.195 38.312 18.078 1 92.12 377 PHE B O 1
ATOM 6404 N N . GLY B 1 378 ? -6.27 39.125 17.328 1 87.12 378 GLY B N 1
ATOM 6405 C CA . GLY B 1 378 ? -6.492 40.438 17.922 1 87.12 378 GLY B CA 1
ATOM 6406 C C . GLY B 1 378 ? -5.652 40.656 19.156 1 87.12 378 GLY B C 1
ATOM 6407 O O . GLY B 1 378 ? -5.641 41.781 19.703 1 87.12 378 GLY B O 1
ATOM 6408 N N . PHE B 1 379 ? -4.902 39.688 19.578 1 83.12 379 PHE B N 1
ATOM 6409 C CA . PHE B 1 379 ? -4.09 39.844 20.781 1 83.12 379 PHE B CA 1
ATOM 6410 C C . PHE B 1 379 ? -2.627 39.531 20.484 1 83.12 379 PHE B C 1
ATOM 6412 O O . PHE B 1 379 ? -1.866 39.188 21.391 1 83.12 379 PHE B O 1
ATOM 6419 N N . GLY B 1 380 ? -2.318 39.656 19.203 1 89.5 380 GLY B N 1
ATOM 6420 C CA . GLY B 1 380 ? -0.947 39.406 18.781 1 89.5 380 GLY B CA 1
ATOM 6421 C C . GLY B 1 380 ? -0.786 38.125 17.953 1 89.5 380 GLY B C 1
ATOM 6422 O O . GLY B 1 380 ? -1.691 37.312 17.922 1 89.5 380 GLY B O 1
ATOM 6423 N N . LYS B 1 381 ? 0.395 38.031 17.375 1 93.31 381 LYS B N 1
ATOM 6424 C CA . LYS B 1 381 ? 0.73 36.875 16.562 1 93.31 381 LYS B CA 1
ATOM 6425 C C . LYS B 1 381 ? 1.275 35.75 17.422 1 93.31 381 LYS B C 1
ATOM 6427 O O . LYS B 1 381 ? 1.738 35.969 18.547 1 93.31 381 LYS B O 1
ATOM 6432 N N . PRO B 1 382 ? 1.148 34.5 16.922 1 95.19 382 PRO B N 1
ATOM 6433 C CA . PRO B 1 382 ? 1.766 33.406 17.656 1 95.19 382 PRO B CA 1
ATOM 6434 C C . PRO B 1 382 ? 3.273 33.562 17.828 1 95.19 382 PRO B C 1
ATOM 6436 O O . PRO B 1 382 ? 3.957 34.031 16.906 1 95.19 382 PRO B O 1
ATOM 6439 N N . ILE B 1 383 ? 3.764 33.25 19 1 93.12 383 ILE B N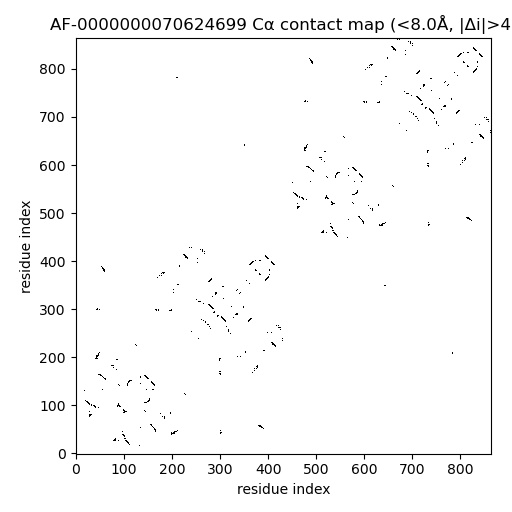 1
ATOM 6440 C CA . ILE B 1 383 ? 5.195 33.344 19.25 1 93.12 383 ILE B CA 1
ATOM 6441 C C . ILE B 1 383 ? 5.867 32 18.938 1 93.12 383 ILE B C 1
ATOM 6443 O O . ILE B 1 383 ? 7.094 31.938 18.844 1 93.12 383 ILE B O 1
ATOM 6447 N N . TRP B 1 384 ? 5.062 31.016 18.891 1 93.56 384 TRP B N 1
ATOM 6448 C CA . TRP B 1 384 ? 5.535 29.672 18.547 1 93.56 384 TRP B CA 1
ATOM 6449 C C . TRP B 1 384 ? 4.422 28.859 17.906 1 93.56 384 TRP B C 1
ATOM 6451 O O . TRP B 1 384 ? 3.248 29 18.25 1 93.56 384 TRP B O 1
ATOM 6461 N N . ALA B 1 385 ? 4.711 28.125 16.922 1 94.94 385 ALA B N 1
ATOM 6462 C CA . ALA B 1 385 ? 3.805 27.203 16.25 1 94.94 385 ALA B CA 1
ATOM 6463 C C . ALA B 1 385 ? 4.438 25.828 16.094 1 94.94 385 ALA B C 1
ATOM 6465 O O . ALA B 1 385 ? 5.574 25.703 15.633 1 94.94 385 ALA B O 1
ATOM 6466 N N . VAL B 1 386 ? 3.717 24.812 16.5 1 93.62 386 VAL B N 1
ATOM 6467 C CA . VAL B 1 386 ? 4.234 23.438 16.438 1 93.62 386 VAL B CA 1
ATOM 6468 C C . VAL B 1 386 ? 3.281 22.562 15.625 1 93.62 386 VAL B C 1
ATOM 6470 O O . VAL B 1 386 ? 2.152 22.312 16.047 1 93.62 386 VAL B O 1
ATOM 6473 N N . PRO B 1 387 ? 3.783 22.141 14.469 1 94.56 387 PRO B N 1
ATOM 6474 C CA . PRO B 1 387 ? 2.961 21.203 13.703 1 94.56 387 PRO B CA 1
ATOM 6475 C C . PRO B 1 387 ? 2.926 19.797 14.328 1 94.56 387 PRO B C 1
ATOM 6477 O O . PRO B 1 387 ? 3.879 19.406 15 1 94.56 387 PRO B O 1
ATOM 6480 N N . TRP B 1 388 ? 1.812 19.156 14.094 1 89.5 388 TRP B N 1
ATOM 6481 C CA . TRP B 1 388 ? 1.67 17.812 14.641 1 89.5 388 TRP B CA 1
ATOM 6482 C C . TRP B 1 388 ? 0.97 16.891 13.648 1 89.5 388 TRP B C 1
ATOM 6484 O O . TRP B 1 388 ? 0.066 17.312 12.93 1 89.5 388 TRP B O 1
ATOM 6494 N N . THR B 1 389 ? 1.49 15.633 13.555 1 81.88 389 THR B N 1
ATOM 6495 C CA . THR B 1 389 ? 0.821 14.539 12.859 1 81.88 389 THR B CA 1
ATOM 6496 C C . THR B 1 389 ? 1.022 13.219 13.602 1 81.88 389 THR B C 1
ATOM 6498 O O . THR B 1 389 ? 1.777 13.164 14.57 1 81.88 389 THR B O 1
ATOM 6501 N N . THR B 1 390 ? 0.321 12.234 13.195 1 76.38 390 THR B N 1
ATOM 6502 C CA . THR B 1 390 ? 0.51 10.898 13.758 1 76.38 390 THR B CA 1
ATOM 6503 C C . THR B 1 390 ? 1.958 10.445 13.602 1 76.38 390 THR B C 1
ATOM 6505 O O . THR B 1 390 ? 2.531 10.555 12.516 1 76.38 390 THR B O 1
ATOM 6508 N N . PRO B 1 391 ? 2.488 9.977 14.68 1 75.25 391 PRO B N 1
ATOM 6509 C CA . PRO B 1 391 ? 3.898 9.586 14.641 1 75.25 391 PRO B CA 1
ATOM 6510 C C . PRO B 1 391 ? 4.172 8.453 13.656 1 75.25 391 PRO B C 1
ATOM 6512 O O . PRO B 1 391 ? 3.393 7.496 13.578 1 75.25 391 PRO B O 1
ATOM 6515 N N . MET B 1 392 ? 5.188 8.609 12.922 1 80.25 392 MET B N 1
ATOM 6516 C CA . MET B 1 392 ? 5.719 7.609 11.992 1 80.25 392 MET B CA 1
ATOM 6517 C C . MET B 1 392 ? 7.242 7.547 12.078 1 80.25 392 MET B C 1
ATOM 6519 O O . MET B 1 392 ? 7.898 8.578 12.227 1 80.25 392 MET B O 1
ATOM 6523 N N . LYS B 1 393 ? 7.695 6.367 11.906 1 77.94 393 LYS B N 1
ATOM 6524 C CA . LYS B 1 393 ? 9.148 6.234 11.945 1 77.94 393 LYS B CA 1
ATOM 6525 C C . LYS B 1 393 ? 9.805 7.059 10.844 1 77.94 393 LYS B C 1
ATOM 6527 O O . LYS B 1 393 ? 9.328 7.074 9.703 1 77.94 393 LYS B O 1
ATOM 6532 N N . ASN B 1 394 ? 10.844 7.777 11.18 1 84.81 394 ASN B N 1
ATOM 6533 C CA . ASN B 1 394 ? 11.641 8.555 10.234 1 84.81 394 ASN B CA 1
ATOM 6534 C C . ASN B 1 394 ? 10.789 9.57 9.484 1 84.81 394 ASN B C 1
ATOM 6536 O O . ASN B 1 394 ? 10.844 9.648 8.258 1 84.81 394 ASN B O 1
ATOM 6540 N N . ALA B 1 395 ? 9.961 10.203 10.195 1 89.94 395 ALA B N 1
ATOM 6541 C CA . ALA B 1 395 ? 9.148 11.281 9.633 1 89.94 395 ALA B CA 1
ATOM 6542 C C . ALA B 1 395 ? 9.68 12.648 10.055 1 89.94 395 ALA B C 1
ATOM 6544 O O . ALA B 1 395 ? 10.25 12.789 11.141 1 89.94 395 ALA B O 1
ATOM 6545 N N . MET B 1 396 ? 9.539 13.617 9.172 1 93.88 396 MET B N 1
ATOM 6546 C CA . MET B 1 396 ? 10 14.969 9.5 1 93.88 396 MET B CA 1
ATOM 6547 C C . MET B 1 396 ? 8.992 16.016 9.039 1 93.88 396 MET B C 1
ATOM 6549 O O . MET B 1 396 ? 8.43 15.906 7.949 1 93.88 396 MET B O 1
ATOM 6553 N N . LEU B 1 397 ? 8.789 17.016 9.867 1 95.31 397 LEU B N 1
ATOM 6554 C CA . LEU B 1 397 ? 7.938 18.156 9.586 1 95.31 397 LEU B CA 1
ATOM 6555 C C . LEU B 1 397 ? 8.734 19.453 9.68 1 95.31 397 LEU B C 1
ATOM 6557 O O . LEU B 1 397 ? 9.453 19.688 10.656 1 95.31 397 LEU B O 1
ATOM 6561 N N . LEU B 1 398 ? 8.648 20.25 8.68 1 97 398 LEU B N 1
ATOM 6562 C CA . LEU B 1 398 ? 9.281 21.562 8.703 1 97 398 LEU B CA 1
ATOM 6563 C C . LEU B 1 398 ? 8.242 22.672 8.82 1 97 398 LEU B C 1
ATOM 6565 O O . LEU B 1 398 ? 7.133 22.547 8.297 1 97 398 LEU B O 1
ATOM 6569 N N . ILE B 1 399 ? 8.594 23.703 9.477 1 96.69 399 ILE B N 1
ATOM 6570 C CA . ILE B 1 399 ? 7.785 24.922 9.539 1 96.69 399 ILE B CA 1
ATOM 6571 C C . ILE B 1 399 ? 8.695 26.125 9.703 1 96.69 399 ILE B C 1
ATOM 6573 O O . ILE B 1 399 ? 9.812 26.016 10.211 1 96.69 399 ILE B O 1
ATOM 6577 N N . ASP B 1 400 ? 8.227 27.25 9.203 1 96.19 400 ASP B N 1
ATOM 6578 C CA . ASP B 1 400 ? 8.977 28.484 9.406 1 96.19 400 ASP B CA 1
ATOM 6579 C C . ASP B 1 400 ? 9.117 28.797 10.898 1 96.19 400 ASP B C 1
ATOM 6581 O O . ASP B 1 400 ? 8.242 28.453 11.695 1 96.19 400 ASP B O 1
ATOM 6585 N N . ASN B 1 401 ? 10.211 29.406 11.219 1 91.19 401 ASN B N 1
ATOM 6586 C CA . ASN B 1 401 ? 10.266 29.938 12.57 1 91.19 401 ASN B CA 1
ATOM 6587 C C . ASN B 1 401 ? 9.469 31.234 12.695 1 91.19 401 ASN B C 1
ATOM 6589 O O . ASN B 1 401 ? 8.922 31.734 11.703 1 91.19 401 ASN B O 1
ATOM 6593 N N . ALA B 1 402 ? 9.414 31.734 13.883 1 88.56 402 ALA B N 1
ATOM 6594 C CA . ALA B 1 402 ? 8.547 32.875 14.172 1 88.56 402 ALA B CA 1
ATOM 6595 C C . ALA B 1 402 ? 8.953 34.094 13.344 1 88.56 402 ALA B C 1
ATOM 6597 O O . ALA B 1 402 ? 8.109 34.906 12.961 1 88.56 402 ALA B O 1
ATOM 6598 N N . ASN B 1 403 ? 10.25 34.219 13.016 1 88.31 403 ASN B N 1
ATOM 6599 C CA . ASN B 1 403 ? 10.758 35.344 12.266 1 88.31 403 ASN B CA 1
ATOM 6600 C C . ASN B 1 403 ? 10.578 35.156 10.766 1 88.31 403 ASN B C 1
ATOM 6602 O O . ASN B 1 403 ? 10.695 36.125 10 1 88.31 403 ASN B O 1
ATOM 6606 N N . GLY B 1 404 ? 10.305 34 10.344 1 88.25 404 GLY B N 1
ATOM 6607 C CA . GLY B 1 404 ? 10.039 33.719 8.938 1 88.25 404 GLY B CA 1
ATOM 6608 C C . GLY B 1 404 ? 11.289 33.469 8.133 1 88.25 404 GLY B C 1
ATOM 6609 O O . GLY B 1 404 ? 11.211 33.125 6.953 1 88.25 404 GLY B O 1
ATOM 6610 N N . ASN B 1 405 ? 12.414 33.656 8.656 1 90.31 405 ASN B N 1
ATOM 6611 C CA . ASN B 1 405 ? 13.648 33.531 7.891 1 90.31 405 ASN B CA 1
ATOM 6612 C C . ASN B 1 405 ? 14.414 32.25 8.25 1 90.31 405 ASN B C 1
ATOM 6614 O O . ASN B 1 405 ? 15.43 31.953 7.633 1 90.31 405 ASN B O 1
ATOM 6618 N N . GLY B 1 406 ? 13.961 31.578 9.227 1 93.38 406 GLY B N 1
ATOM 6619 C CA . GLY B 1 406 ? 14.531 30.297 9.609 1 93.38 406 GLY B CA 1
ATOM 6620 C C . GLY B 1 406 ? 13.531 29.156 9.539 1 93.38 406 GLY B C 1
ATOM 6621 O O . GLY B 1 406 ? 12.391 29.344 9.117 1 93.38 406 GLY B O 1
ATOM 6622 N N . VAL B 1 407 ? 14.023 27.922 9.836 1 95.25 407 VAL B N 1
ATOM 6623 C CA . VAL B 1 407 ? 13.188 26.734 9.734 1 95.25 407 VAL B CA 1
ATOM 6624 C C . VAL B 1 407 ? 13.312 25.891 11.008 1 95.25 407 VAL B C 1
ATOM 6626 O O . VAL B 1 407 ? 14.422 25.672 11.5 1 95.25 407 VAL B O 1
ATOM 6629 N N . ASP B 1 408 ? 12.195 25.547 11.594 1 93 408 ASP B N 1
ATOM 6630 C CA . ASP B 1 408 ? 12.156 24.516 12.625 1 93 408 ASP B CA 1
ATOM 6631 C C . ASP B 1 408 ? 11.789 23.156 12.031 1 93 408 ASP B C 1
ATOM 6633 O O . ASP B 1 408 ? 10.867 23.062 11.219 1 93 408 ASP B O 1
ATOM 6637 N N . ALA B 1 409 ? 12.57 22.188 12.391 1 93.94 409 ALA B N 1
ATOM 6638 C CA . ALA B 1 409 ? 12.32 20.828 11.938 1 93.94 409 ALA B CA 1
ATOM 6639 C C . ALA B 1 409 ? 11.984 19.906 13.109 1 93.94 409 ALA B C 1
ATOM 6641 O O . ALA B 1 409 ? 12.602 19.984 14.172 1 93.94 409 ALA B O 1
ATOM 6642 N N . TYR B 1 410 ? 10.961 19.172 12.961 1 92.12 410 TYR B N 1
ATOM 6643 C CA . TYR B 1 410 ? 10.57 18.156 13.93 1 92.12 410 TYR B CA 1
ATOM 6644 C C . TYR B 1 410 ? 10.734 16.75 13.344 1 92.12 410 TYR B C 1
ATOM 6646 O O . TYR B 1 410 ? 10.125 16.422 12.328 1 92.12 410 TYR B O 1
ATOM 6654 N N . ILE B 1 411 ? 11.57 15.93 13.969 1 92.06 411 ILE B N 1
ATOM 6655 C CA . ILE B 1 411 ? 11.922 14.609 13.461 1 92.06 411 ILE B CA 1
ATOM 6656 C C . ILE B 1 411 ? 11.461 13.539 14.445 1 92.06 411 ILE B C 1
ATOM 6658 O O . ILE B 1 411 ? 11.727 13.633 15.641 1 92.06 411 ILE B O 1
ATOM 6662 N N . PHE B 1 412 ? 10.789 12.586 13.961 1 88.62 412 PHE B N 1
ATOM 6663 C CA . PHE B 1 412 ? 10.352 11.445 14.75 1 88.62 412 PHE B CA 1
ATOM 6664 C C . PHE B 1 412 ? 11.328 10.281 14.617 1 88.62 412 PHE B C 1
ATOM 6666 O O . PHE B 1 412 ? 11.477 9.711 13.539 1 88.62 412 PHE B O 1
ATOM 6673 N N . LEU B 1 413 ? 11.969 9.922 15.734 1 88.56 413 LEU B N 1
ATOM 6674 C CA . LEU B 1 413 ? 13.039 8.938 15.727 1 88.56 413 LEU B CA 1
ATOM 6675 C C . LEU B 1 413 ? 12.859 7.93 16.859 1 88.56 413 LEU B C 1
ATOM 6677 O O . LEU B 1 413 ? 12.242 8.242 17.875 1 88.56 413 LEU B O 1
ATOM 6681 N N . GLU B 1 414 ? 13.445 6.816 16.609 1 87.69 414 GLU B N 1
ATOM 6682 C CA . GLU B 1 414 ? 13.609 5.926 17.75 1 87.69 414 GLU B CA 1
ATOM 6683 C C . GLU B 1 414 ? 14.617 6.484 18.75 1 87.69 414 GLU B C 1
ATOM 6685 O O . GLU B 1 414 ? 15.648 7.039 18.344 1 87.69 414 GLU B O 1
ATOM 6690 N N . VAL B 1 415 ? 14.305 6.273 19.984 1 88.12 415 VAL B N 1
ATOM 6691 C CA . VAL B 1 415 ? 15.141 6.816 21.047 1 88.12 415 VAL B CA 1
ATOM 6692 C C . VAL B 1 415 ? 16.562 6.281 20.906 1 88.12 415 VAL B C 1
ATOM 6694 O O . VAL B 1 415 ? 17.531 7.027 21.078 1 88.12 415 VAL B O 1
ATOM 6697 N N . LYS B 1 416 ? 16.703 5.07 20.531 1 90.88 416 LYS B N 1
ATOM 6698 C CA . LYS B 1 416 ? 18 4.438 20.438 1 90.88 416 LYS B CA 1
ATOM 6699 C C . LYS B 1 416 ? 18.828 5.051 19.312 1 90.88 416 LYS B C 1
ATOM 6701 O O . LYS B 1 416 ? 20.062 4.949 19.297 1 90.88 416 LYS B O 1
ATOM 6706 N N . ASP B 1 417 ? 18.234 5.699 18.391 1 92.06 417 ASP B N 1
ATOM 6707 C CA . ASP B 1 417 ? 18.906 6.211 17.203 1 92.06 417 ASP B CA 1
ATOM 6708 C C . ASP B 1 417 ? 19.375 7.648 17.422 1 92.06 417 ASP B C 1
ATOM 6710 O O . ASP B 1 417 ? 20.188 8.164 16.641 1 92.06 417 ASP B O 1
ATOM 6714 N N . VAL B 1 418 ? 18.938 8.328 18.453 1 90.19 418 VAL B N 1
ATOM 6715 C CA . VAL B 1 418 ? 19.156 9.758 18.688 1 90.19 418 VAL B CA 1
ATOM 6716 C C . VAL B 1 418 ? 20.641 10.047 18.75 1 90.19 418 VAL B C 1
ATOM 6718 O O . VAL B 1 418 ? 21.125 11.008 18.125 1 90.19 418 VAL B O 1
ATOM 6721 N N . PRO B 1 419 ? 21.438 9.227 19.453 1 90.88 419 PRO B N 1
ATOM 6722 C CA . PRO B 1 419 ? 22.859 9.531 19.484 1 90.88 419 PRO B CA 1
ATOM 6723 C C . PRO B 1 419 ? 23.516 9.469 18.109 1 90.88 419 PRO B C 1
ATOM 6725 O O . PRO B 1 419 ? 24.344 10.32 17.766 1 90.88 419 PRO B O 1
ATOM 6728 N N . TYR B 1 420 ? 23.125 8.523 17.344 1 91.75 420 TYR B N 1
ATOM 6729 C CA . TYR B 1 420 ? 23.703 8.383 16.016 1 91.75 420 TYR B CA 1
ATOM 6730 C C . TYR B 1 420 ? 23.234 9.516 15.102 1 91.75 420 TYR B C 1
ATOM 6732 O O . TYR B 1 420 ? 23.984 9.977 14.242 1 91.75 420 TYR B O 1
ATOM 6740 N N . PHE B 1 421 ? 22.016 9.898 15.273 1 93.69 421 PHE B N 1
ATOM 6741 C CA . PHE B 1 421 ? 21.469 11 14.5 1 93.69 421 PHE B CA 1
ATOM 6742 C C . PHE B 1 421 ? 22.234 12.289 14.766 1 93.69 421 PHE B C 1
ATOM 6744 O O . PHE B 1 421 ? 22.594 13 13.828 1 93.69 421 PHE B O 1
ATOM 6751 N N . LYS B 1 422 ? 22.5 12.523 15.93 1 89 422 LYS B N 1
ATOM 6752 C CA . LYS B 1 422 ? 23.234 13.719 16.328 1 89 422 LYS B CA 1
ATOM 6753 C C . LYS B 1 422 ? 24.656 13.703 15.766 1 89 422 LYS B C 1
ATOM 6755 O O . LYS B 1 422 ? 25.172 14.734 15.328 1 89 422 LYS B O 1
ATOM 6760 N N . GLU B 1 423 ? 25.188 12.555 15.828 1 86.94 423 GLU B N 1
ATOM 6761 C CA . GLU B 1 423 ? 26.531 12.398 15.273 1 86.94 423 GLU B CA 1
ATOM 6762 C C . GLU B 1 423 ? 26.547 12.672 13.773 1 86.94 423 GLU B C 1
ATOM 6764 O O . GLU B 1 423 ? 27.516 13.234 13.242 1 86.94 423 GLU B O 1
ATOM 6769 N N . GLY B 1 424 ? 25.578 12.211 13.156 1 84.81 424 GLY B N 1
ATOM 6770 C CA . GLY B 1 424 ? 25.469 12.383 11.719 1 84.81 424 GLY B CA 1
ATOM 6771 C C . GLY B 1 424 ? 25.234 13.828 11.305 1 84.81 424 GLY B C 1
ATOM 6772 O O . GLY B 1 424 ? 25.562 14.227 10.188 1 84.81 424 GLY B O 1
ATOM 6773 N N . LEU B 1 425 ? 24.484 14.578 12.047 1 81.94 425 LEU B N 1
ATOM 6774 C CA . LEU B 1 425 ? 24.219 15.977 11.734 1 81.94 425 LEU B CA 1
ATOM 6775 C C . LEU B 1 425 ? 25.484 16.797 11.805 1 81.94 425 LEU B C 1
ATOM 6777 O O . LEU B 1 425 ? 25.578 17.859 11.18 1 81.94 425 LEU B O 1
ATOM 6781 N N . ASP B 1 426 ? 26.734 16.219 11.688 1 60.12 426 ASP B N 1
ATOM 6782 C CA . ASP B 1 426 ? 27.969 17 11.758 1 60.12 426 ASP B CA 1
ATOM 6783 C C . ASP B 1 426 ? 27.734 18.344 12.445 1 60.12 426 ASP B C 1
ATOM 6785 O O . ASP B 1 426 ? 26.891 19.125 12.016 1 60.12 426 ASP B O 1
ATOM 6789 N N . VAL B 1 427 ? 28 18.562 13.695 1 47.03 427 VAL B N 1
ATOM 6790 C CA . VAL B 1 427 ? 28.047 19.703 14.602 1 47.03 427 VAL B CA 1
ATOM 6791 C C . VAL B 1 427 ? 28.391 20.969 13.82 1 47.03 427 VAL B C 1
ATOM 6793 O O . VAL B 1 427 ? 28.078 22.078 14.25 1 47.03 427 VAL B O 1
ATOM 6796 N N . ASN B 1 428 ? 29.234 20.938 12.984 1 41.62 428 ASN B N 1
ATOM 6797 C CA . ASN B 1 428 ? 29.703 22.25 12.555 1 41.62 428 ASN B CA 1
ATOM 6798 C C . ASN B 1 428 ? 28.578 23.078 11.93 1 41.62 428 ASN B C 1
ATOM 6800 O O . ASN B 1 428 ? 28.75 24.266 11.688 1 41.62 428 ASN B O 1
ATOM 6804 N N . VAL B 1 429 ? 27.625 22.516 11.531 1 41.69 429 VAL B N 1
ATOM 6805 C CA . VAL B 1 429 ? 26.609 23.391 10.953 1 41.69 429 VAL B CA 1
ATOM 6806 C C . VAL B 1 429 ? 25.812 24.062 12.07 1 41.69 429 VAL B C 1
ATOM 6808 O O . VAL B 1 429 ? 25.328 25.188 11.906 1 41.69 429 VAL B O 1
ATOM 6811 N N . PHE B 1 430 ? 25.578 23.422 13.195 1 38.59 430 PHE B N 1
ATOM 6812 C CA . PHE B 1 430 ? 24.781 24.047 14.242 1 38.59 430 PHE B CA 1
ATOM 6813 C C . PHE B 1 430 ? 25.672 24.641 15.32 1 38.59 430 PHE B C 1
ATOM 6815 O O . PHE B 1 430 ? 25.172 25.281 16.25 1 38.59 430 PHE B O 1
ATOM 6822 N N . ASN B 1 431 ? 26.859 24.266 15.523 1 32.59 431 ASN B N 1
ATOM 6823 C CA . ASN B 1 431 ? 27.656 24.891 16.562 1 32.59 431 ASN B CA 1
ATOM 6824 C C . ASN B 1 431 ? 28.094 26.297 16.156 1 32.59 431 ASN B C 1
ATOM 6826 O O . ASN B 1 431 ? 29.047 26.844 16.719 1 32.59 431 ASN B O 1
ATOM 6830 N N . ALA B 1 432 ? 27.531 26.844 15.164 1 27.45 432 ALA B N 1
ATOM 6831 C CA . ALA B 1 432 ? 27.859 28.25 15.359 1 27.45 432 ALA B CA 1
ATOM 6832 C C . ALA B 1 432 ? 26.953 28.875 16.406 1 27.45 432 ALA B C 1
ATOM 6834 O O . ALA B 1 432 ? 25.766 28.547 16.5 1 27.45 432 ALA B O 1
#

Secondary structure (DSSP, 8-state):
-TT----------------EEPPPEEEPPSSPPPGGGSEEE--HHHHHS-S-EEEEEEEE---TT--TTHHHHHHHHHHHHHHHTGGGGSEEETTTTEEE-----EEEEEEE-SS-HHHHHSS---HHHHHHTS---SS---BSEEEEEEE-TTS-EEEEEEEETTT--HHHHHHHHHHHHHHHTT-TT-------B-HHHHS----PPPPPP-----HHHHTTEEEEEEEE-HHHHHHHHHHS--SS---HHHHHHHHHHHHHHHHHHHHHSSPPPEEEEEEEE-TTTSSSPPPTT-BS--EEEEEEEESS-SSHHHHHHHHHHHHHHHHHTS-TTSHHHHHHHHHHHHHHHT--TTSEEEEEEE-TTS-GGG---SS---SEEEEEE---TTEEEEEE-TTSSSEEEEEEEEGGGHHHHHHHT-TTTT--/-TT----------------EEPPPEEEPPSSPPPGGGSEEE--HHHHHS-S-EEEEEEEE---TT--TTHHHHHHHHHHHHHHHTGGGGSEEETTTTEEE-----EEEEEEE-SS-HHHHHSS---HHHHHHTS---SS---BSEEEEEEE-TTS-EEEEEEEETTT--HHHHHHHHHHHHHHHTT-------S--B-HHHHS----PPPPPP-----HHHHTTEEEEEEEE-HHHHHHHHHHS--SS---HHHHHHHHHHHHHHHHHHHHHSS---EEEEEEEE-TTTSSSPPPTT-BS--EEEEEEEESS-SSHHHHHHHHHHHHHHHHTTS-TTSHHHHHHHHHHHHHHHT--TTSEEEEEEE-TTS-GGG---SS---SEEEEEE---TTEEEEEE-TTSSSEEEEEEEEGGGHHHHHHHT-TTTT--

Foldseek 3Di:
DVPPPPPPPPQVPPDQWAKAKDDKDFQFAPDADDPVPQKAAAFAVLQQWDWWKWKKKFKFDAFPPCPVCVVVLLSVLLNHLCNQQQLQQFFQDPVRRITRSGRVGEIEMEIETAADPVVCVPHQNWPSNVVNLAPDDLDDTGHQKYWYWYAYPNRMIMIMIMGTQSWFDLLQVLLSLQSSLCSLVVVVPPPLVPPHRDNCVQGNHDPDHYDDDDFDSDPVVLVQKTKGKDKQFLVLLVVLVVPQPDPDDFDSVLSVCLLLQQLVQQLVCVVVVHRFKEKEKEKDALAQQALPHHHSNHTTDRIAMFMFIDSDSPSSRVSSRVRVVVLSVVRHDDGSHDPVNSVSRVVRVCVQVVDDPRYHYAYEYESQPSVQQVSHNPRHGGQDMDIDIGDDARYKYWYAHNVSSMIMMMTMHGPVSVVSSVVSSPPPSPVD/DVPPPPPPPPQVPPDQWAKAKDDKDFQFAPDADDPVPQKAAAFAVLQQWDWWKWKKKFKFDAFPVCPVCVVVLLSVLLNHLCNQQQLQQFFQDPVRRITRSGRVGEIEMEIETAADPVVCVPHFNWPSNVVNQAPDDLDDTGHQKYWYWYAYPNRMIMIMIMGTQSWFDLLQVLLSLQSSLCSLVVVVPPPPDDDHRDNCVQGNHDPDHYDDDDFDSDPVVLVQKTKGKDKFFLVLLVVLVVPQPDPDDFDSVLSVCLLLQQLVQQLVCVVVVHRFKEKEKEKDQLAQQALPHHHSNHTTDRIAMFMFIDSDSPSSRVSSVVRVVVLSVVRHDDGSHDPVNSVSRVVRVCVQVVDDPRYHYAYEYESEPSVQQVSHNPRHGGQDMDIDIGDDARYKYWYAHNVSSMIMMMTMHGPVSVVSSVVSSPPPSVVD